Protein AF-A0A409V9J7-F1 (afdb_monomer_lite)

Secondary structure (DSSP, 8-state):
--SSSSGGG--HHHHHHHHHTS-HHHHHHHTTS-GGGHHHHHHHHHHHHHTT-SS------TT--TT--EEEEPTTS-EEEEE-TT--EEEEETTSTTPPPEEEE---S-TTT---PPPPPGGGSEEEESSSSS-EEEEEEEEEEE-TTS-SPEEEEEEEEEEEEEE-TTS-EEEEEEEEEEEEEEEES---TTSEEEETTEEEEESSSEEEEETTTTTT-SS---EEEE---GGGEEEEEEETTTEEEEEETTEEEEEE-TTSPPB-S-HHHHHHHHTSTTSPPPP---GGGS---PPP---S-PPEEEETTEEEEEEESSSEEEEEEEPPPTT------EEEEEE-------------TT--S---SSS-------PPPSS-----------------------------------------------GGGS-HHHHHHHHHTS-HHHHHHHTTT-HHHHHHHT-HHHHHHHHHH-SS----SB-GGG--HHHHHHHHHHHHHHHHHHHS--S----EE-TT-TT--GGGEEEPTTS-EEEEE-TTS-EEEEESSSSS---EEEE-----TTSPPPSSPPPHHHHEEE-TTSSS-EEEEEEEEEEEPTTS-SPEEEEEEEEEEEEEE-TT-BEEEEEEEEEEEEEE--S---GGG-EEETTEEEEESSEEEEEETTTTTT-SSS--EEEEEPPSS-EEEEEEEGGGEEEEEESS-EEEEE-TTSPPB------TTT--HHHH----TTTEEEE--S--S--TTEEEEEEETTEEEEEE-SSSEEEEEEEPPPTTS-----EEEEEEESS--TT--EEE-SSEEEEEEETTEEEEEE-----TTPPPEEEEEEGGGS--TT---SSEEEEEEETTTTEEEEEESSSS-EEEE--

Sequence (895 aa):
MTFHANLENICFDVLVEIMLLLDWKDILKLRQLSSTLDLATRERALWFNLVRSSPTRFMLPKQMHRSSYTAAILPGGRWFLQVDEHLQVLYMDLDTLDSPWQTLIPASVDPSIACPYRYAPLNSVLDIDLDAEHTTFNIAILTPFRLEDGPPFLVTRFTIWHCTTDFDENGCITGLKAVVLSTFEERTICFNMRNVDLRGDFIAYSNYFVVVVDWKLANGCTEKLPRFCFPVMPSQLEKLCILPNKQLLYMTLFRWRIISWVNLPLTHDLLVDIFHHAICPQYPSPPDIPTSLLAEKPPLFINGSIPLHIQGDTISLVNFGLDLTHTSFRLPDPSSPSLISMKTTILEQKVRLGGNFDINARCGLIHSTDDSLLTATYDIPQDGSPASLNTYICANLPSMVHQSGEETFYTAIDGDRNLSHTTVVPVQPNLEKVPLDILLEVISLLEWHEILQLRQVSKSLCAATHERTIWYNIIKSSPSRFLLQKQMRRCSSQELEEAYLRTQLASRRWVKPTIPRRVDARLGLEYTSLHNTAILPGGRWLLQLDKNLQVLYMDLDTPESTWQTLITASLDPSTPRPALSPSLRLILDIDYEAEHTVFNIAIPTPYQLEGGPPFLVTKFTIWGCATHFDDNGCAVGLKAAQLSTFEERSIRFALDMVHLRGDFIVYPTSFIVVIDWKLANGYSEKLPRFCFPATGFTLKELYILPKKQLFCMGEIQWTVMSWRNLPLTTDILLDRYQYPLRSQYSAPPDVCVSMLSDRPPLLHGLTLLHIQGDSVILTNTVNNLIYISFKLPNPTSPSPFSIKSTVIHKHFPYTGCFDVGSLCGLMCPNNNSIVTTVYELPGEGTHPSHSMFTWADISSPILAPKNLLYMAVDGVSRRCLIASYSEGDFQVIDF

pLDDT: mean 71.4, std 22.38, range [21.8, 98.25]

Foldseek 3Di:
DVPPDPPVPDDPVVVVVVVVPDDPVVVVVVVVPDPVVPVVVVVVVVVVVVVPDDDDDPDDQPPDPPAWQEWDQAFVRQKIWTQGLLRWIWIFGVVDNPTDIDTQGDRPDDSVFFDPDRAEHFQQQWAWDPVDPFTKIKGWRWTWGADPPDDRWTKIKIWIKIKTFDADPVRDGDGIHIDTQAIAIDGARDWDNNAWHDYDQWIWTDDCWIKIFRRNVRGPYYQFTFIDTGRDRRVFWDYWYQDPQQWIWTGGPFDIDIDHCPPPDTGRDDCVVVVVVVVPPPDDDDPDDDPVRVDDDDDTDDDDPWDWDDDPQKIWTQDPDPWRKTKIWGHDDPVDPDDIDIDIDTDDDPDDDDDDDDDRPPDDDDDDPDPDDPDPDDDDPPPDDDDDDDDDDDDDDDDDDDDDDDDDDDDDDDDDDDDDDPPPPPDPDDLLPDPLVVSLVVLLPDDPVVLVVQLVPDPSSVVSSLDQVSLLSCQLPDPQHAAQLFQSVLDHSVSSNVRVVLLVVLVVCLQPVPDFDDFPFDPDLLDADPLFWAQFGNRQKIWGQDQLRWIWIFGPVDPPGDIDTQGDDPDDPPFDRPPDAARFVFQKEWDPNDNFTKIKGWRWDWDDDVVDDRATKIKIWIKIKTFDADPSRGGDDMHIDTQAIAIDRARDWDNNAWGDYDQWIWTDGCWIKIARRNQRGPYYQQGWIFTHHPDPAAWDYWYQAPPQWIWTDGQFFIFIFHCPPTDTGRDDVPCPDPDPPVPPCPPPCLGTLDTPPPGDDRQVAFPDWDHDHQKIWTFRDPQFGKTWIWGHADSVDSDPTDIDIDGPGHGQDPAWAWDDDPFWIWIDSDLFWIKIWGDDDDDPPDDTDTDTGGNVPNPDPPDSQPAFPYWHANPNSRWIWTQGDDRSTTIGDGD

Structure (mmCIF, N/CA/C/O backbone):
data_AF-A0A409V9J7-F1
#
_entry.id   AF-A0A409V9J7-F1
#
loop_
_atom_site.group_PDB
_atom_site.id
_atom_site.type_symbol
_atom_site.label_atom_id
_atom_site.label_alt_id
_atom_site.label_comp_id
_atom_site.label_asym_id
_atom_site.label_entity_id
_atom_site.label_seq_id
_atom_site.pdbx_PDB_ins_code
_atom_site.Cartn_x
_atom_site.Cartn_y
_atom_site.Cartn_z
_atom_site.occupancy
_atom_site.B_iso_or_equiv
_atom_site.auth_seq_id
_atom_site.auth_comp_id
_atom_site.auth_asym_id
_atom_site.auth_atom_id
_atom_site.pdbx_PDB_model_num
ATOM 1 N N . MET A 1 1 ? -36.783 48.617 7.384 1.00 37.59 1 MET A N 1
ATOM 2 C CA . MET A 1 1 ? -36.540 50.077 7.478 1.00 37.59 1 MET A CA 1
ATOM 3 C C . MET A 1 1 ? -36.080 50.546 8.866 1.00 37.59 1 MET A C 1
ATOM 5 O O . MET A 1 1 ? -35.692 51.694 8.989 1.00 37.59 1 MET A O 1
ATOM 9 N N . THR A 1 2 ? -35.985 49.678 9.880 1.00 30.52 2 THR A N 1
ATOM 10 C CA . THR A 1 2 ? -35.479 50.001 11.235 1.00 30.52 2 THR A CA 1
ATOM 11 C C . THR A 1 2 ? -33.994 49.672 11.468 1.00 30.52 2 THR A C 1
ATOM 13 O O . THR A 1 2 ? -33.542 49.664 12.604 1.00 30.52 2 THR A O 1
ATOM 16 N N . PHE A 1 3 ? -33.215 49.420 10.407 1.00 30.38 3 PHE A N 1
ATOM 17 C CA . PHE A 1 3 ? -31.785 49.065 10.499 1.00 30.38 3 PHE A CA 1
ATOM 18 C C . PHE A 1 3 ? -30.834 50.224 10.137 1.00 30.38 3 PHE A C 1
ATOM 20 O O . PHE A 1 3 ? -29.621 50.062 10.154 1.00 30.38 3 PHE A O 1
ATOM 27 N N . HIS A 1 4 ? -31.368 51.400 9.786 1.00 42.94 4 HIS A N 1
ATOM 28 C CA . HIS A 1 4 ? -30.591 52.459 9.129 1.00 42.94 4 HIS A CA 1
ATOM 29 C C . HIS A 1 4 ? -29.979 53.516 10.062 1.00 42.94 4 HIS A C 1
ATOM 31 O O . HIS A 1 4 ? -29.186 54.322 9.593 1.00 42.94 4 HIS A O 1
ATOM 37 N N . ALA A 1 5 ? -30.304 53.524 11.358 1.00 35.19 5 ALA A N 1
ATOM 38 C CA . ALA A 1 5 ? -29.953 54.644 12.240 1.00 35.19 5 ALA A CA 1
ATOM 39 C C . ALA A 1 5 ? -28.692 54.451 13.112 1.00 35.19 5 ALA A C 1
ATOM 41 O O . ALA A 1 5 ? -28.370 55.356 13.867 1.00 35.19 5 ALA A O 1
ATOM 42 N N . ASN A 1 6 ? -27.968 53.324 13.030 1.00 42.62 6 ASN A N 1
ATOM 43 C CA . ASN A 1 6 ? -26.881 53.019 13.986 1.00 42.62 6 ASN A CA 1
ATOM 44 C C . ASN A 1 6 ? -25.506 52.682 13.375 1.00 42.62 6 ASN A C 1
ATOM 46 O O . ASN A 1 6 ? -24.607 52.272 14.104 1.00 42.62 6 ASN A O 1
ATOM 50 N N . LEU A 1 7 ? -25.299 52.866 12.068 1.00 44.50 7 LEU A N 1
ATOM 51 C CA . LEU A 1 7 ? -24.014 52.534 11.426 1.00 44.50 7 LEU A CA 1
ATOM 52 C C . LEU A 1 7 ? -22.900 53.570 11.662 1.00 44.50 7 LEU A C 1
ATOM 54 O O . LEU A 1 7 ? -21.734 53.237 11.485 1.00 44.50 7 LEU A O 1
ATOM 58 N N . GLU A 1 8 ? -23.221 54.785 12.115 1.00 40.19 8 GLU A N 1
ATOM 59 C CA . GLU A 1 8 ? -22.213 55.830 12.377 1.00 40.19 8 GLU A CA 1
ATOM 60 C C . GLU A 1 8 ? -21.479 55.671 13.725 1.00 40.19 8 GLU A C 1
ATOM 62 O O . GLU A 1 8 ? -20.502 56.371 13.963 1.00 40.19 8 GLU A O 1
ATOM 67 N N . ASN A 1 9 ? -21.885 54.719 14.579 1.00 39.78 9 ASN A N 1
ATOM 68 C CA . ASN A 1 9 ? -21.299 54.497 15.914 1.00 39.78 9 ASN A CA 1
ATOM 69 C C . ASN A 1 9 ? -20.620 53.123 16.092 1.00 39.78 9 ASN A C 1
ATOM 71 O O . ASN A 1 9 ? -20.355 52.708 17.221 1.00 39.78 9 ASN A O 1
ATOM 75 N N . ILE A 1 10 ? -20.343 52.389 15.009 1.00 45.88 10 ILE A N 1
ATOM 76 C CA . ILE A 1 10 ? -19.675 51.082 15.097 1.00 45.88 10 ILE A CA 1
ATOM 77 C C . ILE A 1 10 ? -18.153 51.278 15.098 1.00 45.88 10 ILE A C 1
ATOM 79 O O . ILE A 1 10 ? -17.599 51.914 14.203 1.00 45.88 10 ILE A O 1
ATOM 83 N N . CYS A 1 11 ? -17.478 50.722 16.108 1.00 44.84 11 CYS A N 1
ATOM 84 C CA . CYS A 1 11 ? -16.020 50.753 16.220 1.00 44.84 11 CYS A CA 1
ATOM 85 C C . CYS A 1 11 ? -15.360 50.040 15.023 1.00 44.84 11 CYS A C 1
ATOM 87 O O . CYS A 1 11 ? -15.866 49.019 14.549 1.00 44.84 11 CYS A O 1
ATOM 89 N N . PHE A 1 12 ? -14.224 50.563 14.555 1.00 43.56 12 PHE A N 1
ATOM 90 C CA . PHE A 1 12 ? -13.522 50.114 13.344 1.00 43.56 12 PHE A CA 1
ATOM 91 C C . PHE A 1 12 ? -13.253 48.596 13.325 1.00 43.56 12 PHE A C 1
ATOM 93 O O . PHE A 1 12 ? -13.419 47.959 12.287 1.00 43.56 12 PHE A O 1
ATOM 100 N N . ASP A 1 13 ? -12.959 47.999 14.481 1.00 40.66 13 ASP A N 1
ATOM 101 C CA . ASP A 1 13 ? -12.642 46.569 14.605 1.00 40.66 13 ASP A CA 1
ATOM 102 C C . ASP A 1 13 ? -13.849 45.649 14.339 1.00 40.66 13 ASP A C 1
ATOM 104 O O . ASP A 1 13 ? -13.712 44.600 13.710 1.00 40.66 13 ASP A O 1
ATOM 108 N N . VAL A 1 14 ? -15.061 46.072 14.718 1.00 44.25 14 VAL A N 1
ATOM 109 C CA . VAL A 1 14 ? -16.306 45.322 14.451 1.00 44.25 14 VAL A CA 1
ATOM 110 C C . VAL A 1 14 ? -16.705 45.439 12.977 1.00 44.25 14 VAL A C 1
ATOM 112 O O . VAL A 1 14 ? -17.267 44.509 12.395 1.00 44.25 14 VAL A O 1
ATOM 115 N N . LEU A 1 15 ? -16.371 46.563 12.334 1.00 47.28 15 LEU A N 1
ATOM 116 C CA . LEU A 1 15 ? -16.602 46.757 10.904 1.00 47.28 15 LEU A CA 1
ATOM 117 C C . LEU A 1 15 ? -15.733 45.809 10.057 1.00 47.28 15 LEU A C 1
ATOM 119 O O . LEU A 1 15 ? -16.193 45.308 9.032 1.00 47.28 15 LEU A O 1
ATOM 123 N N . VAL A 1 16 ? -14.505 45.523 10.506 1.00 47.59 16 VAL A N 1
ATOM 124 C CA . VAL A 1 16 ? -13.579 44.595 9.838 1.00 47.59 16 VAL A CA 1
ATOM 125 C C . VAL A 1 16 ? -14.072 43.146 9.927 1.00 47.59 16 VAL A C 1
ATOM 127 O O . VAL A 1 16 ? -14.048 42.448 8.915 1.00 47.59 16 VAL A O 1
ATOM 130 N N . GLU A 1 17 ? -14.596 42.701 11.074 1.00 41.84 17 GLU A N 1
ATOM 131 C CA . GLU A 1 17 ? -15.175 41.352 11.199 1.00 41.84 17 GLU A CA 1
ATOM 132 C C . GLU A 1 17 ? -16.443 41.164 10.354 1.00 41.84 17 GLU A C 1
ATOM 134 O O . GLU A 1 17 ? -16.605 40.132 9.702 1.00 41.84 17 GLU A O 1
ATOM 139 N N . ILE A 1 18 ? -17.311 42.178 10.277 1.00 46.41 18 ILE A N 1
ATOM 140 C CA . ILE A 1 18 ? -18.506 42.134 9.419 1.00 46.41 18 ILE A CA 1
ATOM 141 C C . ILE A 1 18 ? -18.111 42.073 7.932 1.00 46.41 18 ILE A C 1
ATOM 143 O O . ILE A 1 18 ? -18.750 41.368 7.151 1.00 46.41 18 ILE A O 1
ATOM 147 N N . MET A 1 19 ? -17.032 42.753 7.526 1.00 46.06 19 MET A N 1
ATOM 148 C CA . MET A 1 19 ? -16.529 42.716 6.146 1.00 46.06 19 MET A CA 1
ATOM 149 C C . MET A 1 19 ? -15.888 41.376 5.753 1.00 46.06 19 MET A C 1
ATOM 151 O O . MET A 1 19 ? -15.825 41.073 4.562 1.00 46.06 19 MET A O 1
ATOM 155 N N . LEU A 1 20 ? -15.446 40.562 6.716 1.00 43.94 20 LEU A N 1
ATOM 156 C CA . LEU A 1 20 ? -14.904 39.219 6.464 1.00 43.94 20 LEU A CA 1
ATOM 157 C C . LEU A 1 20 ? -15.994 38.161 6.219 1.00 43.94 20 LEU A C 1
ATOM 159 O O . LEU A 1 20 ? -15.687 37.083 5.713 1.00 43.94 20 LEU A O 1
ATOM 163 N N . LEU A 1 21 ? -17.256 38.469 6.536 1.00 39.03 21 LEU A N 1
ATOM 164 C CA . LEU A 1 21 ? -18.397 37.551 6.423 1.00 39.03 21 LEU A CA 1
ATOM 165 C C . LEU A 1 21 ? -19.271 37.788 5.174 1.00 39.03 21 LEU A C 1
ATOM 167 O O . LEU A 1 21 ? -20.260 37.081 4.986 1.00 39.03 21 LEU A O 1
ATOM 171 N N . LEU A 1 22 ? -18.934 38.763 4.320 1.00 49.12 22 LEU A N 1
ATOM 172 C CA . LEU A 1 22 ? -19.756 39.173 3.172 1.00 49.12 22 LEU A CA 1
ATOM 173 C C . LEU A 1 22 ? -19.130 38.801 1.818 1.00 49.12 22 LEU A C 1
ATOM 175 O O . LEU A 1 22 ? -17.917 38.871 1.630 1.00 49.12 22 LEU A O 1
ATOM 179 N N . ASP A 1 23 ? -19.981 38.458 0.845 1.00 49.72 23 ASP A N 1
ATOM 180 C CA . ASP A 1 23 ? -19.574 38.197 -0.541 1.00 49.72 23 ASP A CA 1
ATOM 181 C C . ASP A 1 23 ? -19.197 39.505 -1.272 1.00 49.72 23 ASP A C 1
ATOM 183 O O . ASP A 1 23 ? -19.706 40.599 -1.005 1.00 49.72 23 ASP A O 1
ATOM 187 N N . TRP A 1 24 ? -18.310 39.393 -2.259 1.00 46.22 24 TRP A N 1
ATOM 188 C CA . TRP A 1 24 ? -17.734 40.486 -3.041 1.00 46.22 24 TRP A CA 1
ATOM 189 C C . TRP A 1 24 ? -18.785 41.373 -3.726 1.00 46.22 24 TRP A C 1
ATOM 191 O O . TRP A 1 24 ? -18.590 42.581 -3.883 1.00 46.22 24 TRP A O 1
ATOM 201 N N . LYS A 1 25 ? -19.932 40.800 -4.110 1.00 49.50 25 LYS A N 1
ATOM 202 C CA . LYS A 1 25 ? -21.043 41.555 -4.713 1.00 49.50 25 LYS A CA 1
ATOM 203 C C . LYS A 1 25 ? -21.756 42.471 -3.714 1.00 49.50 25 LYS A C 1
ATOM 205 O O . LYS A 1 25 ? -22.236 43.531 -4.120 1.00 49.50 25 LYS A O 1
ATOM 210 N N . ASP A 1 26 ? -21.785 42.112 -2.435 1.00 60.06 26 ASP A N 1
ATOM 211 C CA . ASP A 1 26 ? -22.419 42.910 -1.381 1.00 60.06 26 ASP A CA 1
ATOM 212 C C . ASP A 1 26 ? -21.470 43.994 -0.849 1.00 60.06 26 ASP A C 1
ATOM 214 O O . ASP A 1 26 ? -21.899 45.119 -0.582 1.00 60.06 26 ASP A O 1
ATOM 218 N N . ILE A 1 27 ? -20.160 43.724 -0.863 1.00 51.97 27 ILE A N 1
ATOM 219 C CA . ILE A 1 27 ? -19.101 44.720 -0.618 1.00 51.97 27 ILE A CA 1
ATOM 220 C C . ILE A 1 27 ? -19.164 45.863 -1.651 1.00 51.97 27 ILE A C 1
ATOM 222 O O . ILE A 1 27 ? -19.009 47.037 -1.309 1.00 51.97 27 ILE A O 1
ATOM 226 N N . LEU A 1 28 ? -19.463 45.553 -2.918 1.00 51.81 28 LEU A N 1
ATOM 227 C CA . LEU A 1 28 ? -19.615 46.562 -3.974 1.00 51.81 28 LEU A CA 1
ATOM 228 C C . LEU A 1 28 ? -20.889 47.410 -3.839 1.00 51.81 28 LEU A C 1
ATOM 230 O O . LEU A 1 28 ? -20.870 48.580 -4.223 1.00 51.81 28 LEU A O 1
ATOM 234 N N . LYS A 1 29 ? -21.972 46.867 -3.268 1.00 51.94 29 LYS A N 1
ATOM 235 C CA . LYS A 1 29 ? -23.187 47.642 -2.958 1.00 51.94 29 LYS A CA 1
ATOM 236 C C . LYS A 1 29 ? -22.972 48.583 -1.772 1.00 51.94 29 LYS A C 1
ATOM 238 O O . LYS A 1 29 ? -23.426 49.722 -1.818 1.00 51.94 29 LYS A O 1
ATOM 243 N N . LEU A 1 30 ? -22.225 48.150 -0.752 1.00 51.69 30 LEU A N 1
ATOM 244 C CA . LEU A 1 30 ? -21.861 48.991 0.397 1.00 51.69 30 LEU A CA 1
ATOM 245 C C . LEU A 1 30 ? -20.946 50.164 0.005 1.00 51.69 30 LEU A C 1
ATOM 247 O O . LEU A 1 30 ? -21.056 51.248 0.575 1.00 51.69 30 LEU A O 1
ATOM 251 N N . ARG A 1 31 ? -20.116 49.994 -1.034 1.00 48.84 31 ARG A N 1
ATOM 252 C CA . ARG A 1 31 ? -19.239 51.043 -1.584 1.00 48.84 31 ARG A CA 1
ATOM 253 C C . ARG A 1 31 ? -19.989 52.276 -2.111 1.00 48.84 31 ARG A C 1
ATOM 255 O O . ARG A 1 31 ? -19.403 53.349 -2.179 1.00 48.84 31 ARG A O 1
ATOM 262 N N . GLN A 1 32 ? -21.265 52.149 -2.481 1.00 47.00 32 GLN A N 1
ATOM 263 C CA . GLN A 1 32 ? -22.069 53.278 -2.970 1.00 47.00 32 GLN A CA 1
ATOM 264 C C . GLN A 1 32 ? -22.685 54.131 -1.847 1.00 47.00 32 GLN A C 1
ATOM 266 O O . GLN A 1 32 ? -23.269 55.170 -2.139 1.00 47.00 32 GLN A O 1
ATOM 271 N N . LEU A 1 33 ? -22.569 53.713 -0.579 1.00 47.25 33 LEU A N 1
ATOM 272 C CA . LEU A 1 33 ? -23.352 54.270 0.531 1.00 47.25 33 LEU A CA 1
ATOM 273 C C . LEU A 1 33 ? -22.535 55.033 1.591 1.00 47.25 33 LEU A C 1
ATOM 275 O O . LEU A 1 33 ? -23.139 55.600 2.496 1.00 47.25 33 LEU A O 1
ATOM 279 N N . SER A 1 34 ? -21.199 55.091 1.507 1.00 52.84 34 SER A N 1
ATOM 280 C CA . SER A 1 34 ? -20.387 55.851 2.475 1.00 52.84 34 SER A CA 1
ATOM 281 C C . SER A 1 34 ? -19.029 56.296 1.918 1.00 52.84 34 SER A C 1
ATOM 283 O O . SER A 1 34 ? -18.262 55.487 1.395 1.00 52.84 34 SER A O 1
ATOM 285 N N . SER A 1 35 ? -18.705 57.584 2.076 1.00 44.91 35 SER A N 1
ATOM 286 C CA . SER A 1 35 ? -17.426 58.190 1.673 1.00 44.91 35 SER A CA 1
ATOM 287 C C . SER A 1 35 ? -16.246 57.805 2.575 1.00 44.91 35 SER A C 1
ATOM 289 O O . SER A 1 35 ? -15.095 58.007 2.196 1.00 44.91 35 SER A O 1
ATOM 291 N N . THR A 1 36 ? -16.497 57.230 3.755 1.00 45.72 36 THR A N 1
ATOM 292 C CA . THR A 1 36 ? -15.459 56.863 4.736 1.00 45.72 36 THR A CA 1
ATOM 293 C C . THR A 1 36 ? -14.728 55.558 4.378 1.00 45.72 36 THR A C 1
ATOM 295 O O . THR A 1 36 ? -13.632 55.316 4.877 1.00 45.72 36 THR A O 1
ATOM 298 N N . LEU A 1 37 ? -15.271 54.741 3.458 1.00 48.81 37 LEU A N 1
ATOM 299 C CA . LEU A 1 37 ? -14.644 53.496 2.971 1.00 48.81 37 LEU A CA 1
ATOM 300 C C . LEU A 1 37 ? -13.517 53.709 1.933 1.00 48.81 37 LEU A C 1
ATOM 302 O O . LEU A 1 37 ? -12.803 52.764 1.578 1.00 48.81 37 LEU A O 1
ATOM 306 N N . ASP A 1 38 ? -13.330 54.934 1.439 1.00 46.72 38 ASP A N 1
ATOM 307 C CA . ASP A 1 38 ? -12.395 55.223 0.341 1.00 46.72 38 ASP A CA 1
ATOM 308 C C . ASP A 1 38 ? -10.914 55.214 0.792 1.00 46.72 38 ASP A C 1
ATOM 310 O O . ASP A 1 38 ? -10.003 55.034 -0.021 1.00 46.72 38 ASP A O 1
ATOM 314 N N . LEU A 1 39 ? -10.655 55.312 2.106 1.00 42.69 39 LEU A N 1
ATOM 315 C CA . LEU A 1 39 ? -9.300 55.317 2.677 1.00 42.69 39 LEU A CA 1
ATOM 316 C C . LEU A 1 39 ? -8.702 53.901 2.816 1.00 42.69 39 LEU A C 1
ATOM 318 O O . LEU A 1 39 ? -7.566 53.674 2.406 1.00 42.69 39 LEU A O 1
ATOM 322 N N . ALA A 1 40 ? -9.484 52.920 3.286 1.00 46.31 40 ALA A N 1
ATOM 323 C CA . ALA A 1 40 ? -9.029 51.530 3.458 1.00 46.31 40 ALA A CA 1
ATOM 324 C C . ALA A 1 40 ? -8.788 50.804 2.117 1.00 46.31 40 ALA A C 1
ATOM 326 O O . ALA A 1 40 ? -7.973 49.887 2.012 1.00 46.31 40 ALA A O 1
ATOM 327 N N . THR A 1 41 ? -9.462 51.246 1.050 1.00 50.53 41 THR A N 1
ATOM 328 C CA . THR A 1 41 ? -9.313 50.665 -0.294 1.00 50.53 41 THR A CA 1
ATOM 329 C C . THR A 1 41 ? -8.072 51.208 -1.027 1.00 50.53 41 THR A C 1
ATOM 331 O O . THR A 1 41 ? -7.500 50.518 -1.876 1.00 50.53 41 THR A O 1
ATOM 334 N N . ARG A 1 42 ? -7.603 52.418 -0.674 1.00 41.06 42 ARG A N 1
ATOM 335 C CA . ARG A 1 42 ? -6.408 53.056 -1.260 1.00 41.06 42 ARG A CA 1
ATOM 336 C C . ARG A 1 42 ? -5.094 52.414 -0.808 1.00 41.06 42 ARG A C 1
ATOM 338 O O . ARG A 1 42 ? -4.182 52.303 -1.626 1.00 41.06 42 ARG A O 1
ATOM 345 N N . GLU A 1 43 ? -5.005 51.901 0.418 1.00 40.16 43 GLU A N 1
ATOM 346 C CA . GLU A 1 43 ? -3.786 51.222 0.893 1.00 40.16 43 GLU A CA 1
ATOM 347 C C . GLU A 1 43 ? -3.564 49.848 0.235 1.00 40.16 43 GLU A C 1
ATOM 349 O O . GLU A 1 43 ? -2.427 49.468 -0.050 1.00 40.16 43 GLU A O 1
ATOM 354 N N . ARG A 1 44 ? -4.638 49.143 -0.150 1.00 36.44 44 ARG A N 1
ATOM 355 C CA . ARG A 1 44 ? -4.541 47.865 -0.882 1.00 36.44 44 ARG A CA 1
ATOM 356 C C . ARG A 1 44 ? -4.102 48.049 -2.344 1.00 36.44 44 ARG A C 1
ATOM 358 O O . ARG A 1 44 ? -3.437 47.178 -2.903 1.00 36.44 44 ARG A O 1
ATOM 365 N N . ALA A 1 45 ? -4.423 49.196 -2.950 1.00 35.91 45 ALA A N 1
ATOM 366 C CA . ALA A 1 45 ? -3.976 49.569 -4.296 1.00 35.91 45 ALA A CA 1
ATOM 367 C C . ALA A 1 45 ? -2.514 50.063 -4.328 1.00 35.91 45 ALA A C 1
ATOM 369 O O . ALA A 1 45 ? -1.816 49.862 -5.322 1.00 35.91 45 ALA A O 1
ATOM 370 N N . LEU A 1 46 ? -2.022 50.654 -3.232 1.00 32.66 46 LEU A N 1
ATOM 371 C CA . LEU A 1 46 ? -0.615 51.042 -3.067 1.00 32.66 46 LEU A CA 1
ATOM 372 C C . LEU A 1 46 ? 0.302 49.828 -2.852 1.00 32.66 46 LEU A C 1
ATOM 374 O O . LEU A 1 46 ? 1.385 49.779 -3.434 1.00 32.66 46 LEU A O 1
ATOM 378 N N . TRP A 1 47 ? -0.167 48.795 -2.145 1.00 30.97 47 TRP A N 1
ATOM 379 C CA . TRP A 1 47 ? 0.560 47.525 -2.012 1.00 30.97 47 TRP A CA 1
ATOM 380 C C . TRP A 1 47 ? 0.707 46.767 -3.342 1.00 30.97 47 TRP A C 1
ATOM 382 O O . TRP A 1 47 ? 1.752 46.181 -3.614 1.00 30.97 47 TRP A O 1
ATOM 392 N N . PHE A 1 48 ? -0.301 46.829 -4.220 1.00 33.31 48 PHE A N 1
ATOM 393 C CA . PHE A 1 48 ? -0.233 46.198 -5.545 1.00 33.31 48 PHE A CA 1
ATOM 394 C C . PHE A 1 48 ? 0.707 46.917 -6.524 1.00 33.31 48 PHE A C 1
ATOM 396 O O . PHE A 1 48 ? 1.246 46.282 -7.431 1.00 33.31 48 PHE A O 1
ATOM 403 N N . ASN A 1 49 ? 0.933 48.220 -6.336 1.00 28.72 49 ASN A N 1
ATOM 404 C CA . ASN A 1 49 ? 1.825 49.007 -7.187 1.00 28.72 49 ASN A CA 1
ATOM 405 C C . ASN A 1 49 ? 3.287 48.991 -6.709 1.00 28.72 49 ASN A C 1
ATOM 407 O O . ASN A 1 49 ? 4.180 49.065 -7.550 1.00 28.72 49 ASN A O 1
ATOM 411 N N . LEU A 1 50 ? 3.556 48.787 -5.411 1.00 28.61 50 LEU A N 1
ATOM 412 C CA . LEU A 1 50 ? 4.928 48.656 -4.892 1.00 28.61 50 LEU A CA 1
ATOM 413 C C . LEU A 1 50 ? 5.611 47.324 -5.267 1.00 28.61 50 LEU A C 1
ATOM 415 O O . LEU A 1 50 ? 6.831 47.265 -5.378 1.00 28.61 50 LEU A O 1
ATOM 419 N N . VAL A 1 51 ? 4.844 46.259 -5.530 1.00 31.19 51 VAL A N 1
ATOM 420 C CA . VAL A 1 51 ? 5.377 44.934 -5.929 1.00 31.19 51 VAL A CA 1
ATOM 421 C C . VAL A 1 51 ? 5.820 44.895 -7.407 1.00 31.19 51 VAL A C 1
ATOM 423 O O . VAL A 1 51 ? 6.363 43.896 -7.879 1.00 31.19 51 VAL A O 1
ATOM 426 N N . ARG A 1 52 ? 5.629 45.984 -8.166 1.00 27.81 52 ARG A N 1
ATOM 427 C CA . ARG A 1 52 ? 5.920 46.041 -9.609 1.00 27.81 52 ARG A CA 1
ATOM 428 C C . ARG A 1 52 ? 7.225 46.759 -9.978 1.00 27.81 52 ARG A C 1
ATOM 430 O O . ARG A 1 52 ? 7.555 46.790 -11.160 1.00 27.81 52 ARG A O 1
ATOM 437 N N . SER A 1 53 ? 7.975 47.299 -9.014 1.00 29.80 53 SER A N 1
ATOM 438 C CA . SER A 1 53 ? 9.151 48.145 -9.277 1.00 29.80 53 SER A CA 1
ATOM 439 C C . SER A 1 53 ? 10.420 47.716 -8.518 1.00 29.80 53 SER A C 1
ATOM 441 O O . SER A 1 53 ? 10.826 48.387 -7.571 1.00 29.80 53 SER A O 1
ATOM 443 N N . SER A 1 54 ? 11.048 46.603 -8.931 1.00 25.92 54 SER A N 1
ATOM 444 C CA . SER A 1 54 ? 12.503 46.296 -8.833 1.00 25.92 54 SER A CA 1
ATOM 445 C C . SER A 1 54 ? 12.819 44.900 -9.435 1.00 25.92 54 SER A C 1
ATOM 447 O O . SER A 1 54 ? 11.881 44.138 -9.667 1.00 25.92 54 SER A O 1
ATOM 449 N N . PRO A 1 55 ? 14.078 44.593 -9.819 1.00 35.00 55 PRO A N 1
ATOM 450 C CA . PRO A 1 55 ? 14.443 44.274 -11.207 1.00 35.00 55 PRO A CA 1
ATOM 451 C C . PRO A 1 55 ? 14.282 42.805 -11.650 1.00 35.00 55 PRO A C 1
ATOM 453 O O . PRO A 1 55 ? 14.381 41.869 -10.865 1.00 35.00 55 PRO A O 1
ATOM 456 N N . THR A 1 56 ? 14.056 42.655 -12.965 1.00 34.53 56 THR A N 1
ATOM 457 C CA . THR A 1 56 ? 14.134 41.433 -13.802 1.00 34.53 56 THR A CA 1
ATOM 458 C C . THR A 1 56 ? 13.382 40.193 -13.310 1.00 34.53 56 THR A C 1
ATOM 460 O O . THR A 1 56 ? 13.961 39.165 -12.976 1.00 34.53 56 THR A O 1
ATOM 463 N N . ARG A 1 57 ? 12.048 40.237 -13.406 1.00 32.81 57 ARG A N 1
ATOM 464 C CA . ARG A 1 57 ? 11.273 39.023 -13.701 1.00 32.81 57 ARG A CA 1
ATOM 465 C C . ARG A 1 57 ? 11.478 38.667 -15.173 1.00 32.81 57 ARG A C 1
ATOM 467 O O . ARG A 1 57 ? 10.980 39.387 -16.035 1.00 32.81 57 ARG A O 1
ATOM 474 N N . PHE A 1 58 ? 12.144 37.551 -15.453 1.00 42.91 58 PHE A N 1
ATOM 475 C CA . PHE A 1 58 ? 12.058 36.902 -16.760 1.00 42.91 58 PHE A CA 1
ATOM 476 C C . PHE A 1 58 ? 10.596 36.500 -16.994 1.00 42.91 58 PHE A C 1
ATOM 478 O O . PHE A 1 58 ? 10.084 35.568 -16.373 1.00 42.91 58 PHE A O 1
ATOM 485 N N . MET A 1 59 ? 9.876 37.241 -17.839 1.00 38.91 59 MET A N 1
ATOM 486 C CA . MET A 1 59 ? 8.619 36.740 -18.381 1.00 38.91 59 MET A CA 1
ATOM 487 C C . MET A 1 59 ? 8.981 35.764 -19.492 1.00 38.91 59 MET A C 1
ATOM 489 O O . MET A 1 59 ? 9.435 36.189 -20.549 1.00 38.91 59 MET A O 1
ATOM 493 N N . LEU A 1 60 ? 8.788 34.465 -19.253 1.00 51.94 60 LEU A N 1
ATOM 494 C CA . LEU A 1 60 ? 8.817 33.482 -20.333 1.00 51.94 60 LEU A CA 1
ATOM 495 C C . LEU A 1 60 ? 7.857 33.956 -21.447 1.00 51.94 60 LEU A C 1
ATOM 497 O O . LEU A 1 60 ? 6.728 34.358 -21.129 1.00 51.94 60 LEU A O 1
ATOM 501 N N . PRO A 1 61 ? 8.275 33.948 -22.726 1.00 53.19 61 PRO A N 1
ATOM 502 C CA . PRO A 1 61 ? 7.435 34.386 -23.834 1.00 53.19 61 PRO A CA 1
ATOM 503 C C . PRO A 1 61 ? 6.081 33.666 -23.816 1.00 53.19 61 PRO A C 1
ATOM 505 O O . PRO A 1 61 ? 6.010 32.453 -23.617 1.00 53.19 61 PRO A O 1
ATOM 508 N N . LYS A 1 62 ? 4.981 34.385 -24.089 1.00 52.75 62 LYS A N 1
ATOM 509 C CA . LYS A 1 62 ? 3.622 33.801 -24.192 1.00 52.75 62 LYS A CA 1
ATOM 510 C C . LYS A 1 62 ? 3.489 32.729 -25.294 1.00 52.75 62 LYS A C 1
ATOM 512 O O . LYS A 1 62 ? 2.444 32.091 -25.387 1.00 52.75 62 LYS A O 1
ATOM 517 N N . GLN A 1 63 ? 4.524 32.544 -26.113 1.00 55.34 63 GLN A N 1
ATOM 518 C CA . GLN A 1 63 ? 4.605 31.630 -27.251 1.00 55.34 63 GLN A CA 1
ATOM 519 C C . GLN A 1 63 ? 5.515 30.416 -26.983 1.00 55.34 63 GLN A C 1
ATOM 521 O O . GLN A 1 63 ? 6.256 29.981 -27.863 1.00 55.34 63 GLN A O 1
ATOM 526 N N . MET A 1 64 ? 5.489 29.842 -25.777 1.00 52.97 64 MET A N 1
ATOM 527 C CA . MET A 1 64 ? 6.021 28.485 -25.616 1.00 52.97 64 MET A CA 1
ATOM 528 C C . MET A 1 64 ? 5.189 27.526 -26.476 1.00 52.97 64 MET A C 1
ATOM 530 O O . MET A 1 64 ? 3.963 27.456 -26.330 1.00 52.97 64 MET A O 1
ATOM 534 N N . HIS A 1 65 ? 5.849 26.801 -27.381 1.00 57.38 65 HIS A N 1
ATOM 535 C CA . HIS A 1 65 ? 5.196 25.769 -28.182 1.00 57.38 65 HIS A CA 1
ATOM 536 C C . HIS A 1 65 ? 4.599 24.730 -27.221 1.00 57.38 65 HIS A C 1
ATOM 538 O O . HIS A 1 65 ? 5.310 24.180 -26.381 1.00 57.38 65 HIS A O 1
ATOM 544 N N . ARG A 1 66 ? 3.282 24.491 -27.299 1.00 48.25 66 ARG A N 1
ATOM 545 C CA . ARG A 1 66 ? 2.530 23.677 -26.317 1.00 48.25 66 ARG A CA 1
ATOM 546 C C . ARG A 1 66 ? 2.967 22.200 -26.248 1.00 48.25 66 ARG A C 1
ATOM 548 O O . ARG A 1 66 ? 2.485 21.485 -25.374 1.00 48.25 66 ARG A O 1
ATOM 555 N N . SER A 1 67 ? 3.863 21.762 -27.133 1.00 56.78 67 SER A N 1
ATOM 556 C CA . SER A 1 67 ? 4.386 20.397 -27.267 1.00 56.78 67 SER A CA 1
ATOM 557 C C . SER A 1 67 ? 5.900 20.276 -27.003 1.00 56.78 67 SER A C 1
ATOM 559 O O . SER A 1 67 ? 6.543 19.364 -27.513 1.00 56.78 67 SER A O 1
ATOM 561 N N . SER A 1 68 ? 6.500 21.177 -26.215 1.00 53.84 68 SER A N 1
ATOM 562 C CA . SER A 1 68 ? 7.934 21.108 -25.895 1.00 53.84 68 SER A CA 1
ATOM 563 C C . SER A 1 68 ? 8.282 19.990 -24.902 1.00 53.84 68 SER A C 1
ATOM 565 O O . SER A 1 68 ? 7.553 19.752 -23.936 1.00 53.84 68 SER A O 1
ATOM 567 N N . TYR A 1 69 ? 9.412 19.306 -25.122 1.00 68.06 69 TYR A N 1
ATOM 568 C CA . TYR A 1 69 ? 9.863 18.216 -24.238 1.00 68.06 69 TYR A CA 1
ATOM 569 C C . TYR A 1 69 ? 10.954 18.649 -23.270 1.00 68.06 69 TYR A C 1
ATOM 571 O O . TYR A 1 69 ? 10.936 18.247 -22.106 1.00 68.06 69 TYR A O 1
ATOM 579 N N . THR A 1 70 ? 11.894 19.471 -23.739 1.00 81.00 70 THR A N 1
ATOM 580 C CA . THR A 1 70 ? 13.015 19.978 -22.943 1.00 81.00 70 THR A CA 1
ATOM 581 C C . THR A 1 70 ? 13.443 21.353 -23.436 1.00 81.00 70 THR A C 1
ATOM 583 O O . THR A 1 70 ? 13.415 21.607 -24.642 1.00 81.00 70 THR A O 1
ATOM 586 N N . ALA A 1 71 ? 13.882 22.215 -22.521 1.00 87.38 71 ALA A N 1
ATOM 587 C CA . ALA A 1 71 ? 14.415 23.533 -22.841 1.00 87.38 71 ALA A CA 1
ATOM 588 C C . ALA A 1 71 ? 15.597 23.882 -21.927 1.00 87.38 71 ALA A C 1
ATOM 590 O O . ALA A 1 71 ? 15.688 23.356 -20.815 1.00 87.38 71 ALA A O 1
ATOM 591 N N . ALA A 1 72 ? 16.483 24.759 -22.394 1.00 88.19 72 ALA A N 1
ATOM 592 C CA . ALA A 1 72 ? 17.632 25.255 -21.639 1.00 88.19 72 ALA A CA 1
ATOM 593 C C . ALA A 1 72 ? 17.947 26.705 -22.019 1.00 88.19 72 ALA A C 1
ATOM 595 O O . ALA A 1 72 ? 17.774 27.102 -23.169 1.00 88.19 72 ALA A O 1
ATOM 596 N N . ILE A 1 73 ? 18.442 27.485 -21.059 1.00 87.69 73 ILE A N 1
ATOM 597 C CA . ILE A 1 73 ? 19.046 28.799 -21.312 1.00 87.69 73 ILE A CA 1
ATOM 598 C C . ILE A 1 73 ? 20.557 28.587 -21.427 1.00 87.69 73 ILE A C 1
ATOM 600 O O . ILE A 1 73 ? 21.154 27.972 -20.541 1.00 87.69 73 ILE A O 1
ATOM 604 N N . LEU A 1 74 ? 21.179 29.079 -22.501 1.00 89.25 74 LEU A N 1
ATOM 605 C CA . LEU A 1 74 ? 22.633 28.996 -22.657 1.00 89.25 74 LEU A CA 1
ATOM 606 C C . LEU A 1 74 ? 23.353 29.990 -21.728 1.00 89.25 74 LEU A C 1
ATOM 608 O O . LEU A 1 74 ? 22.811 31.062 -21.428 1.00 89.25 74 LEU A O 1
ATOM 612 N N . PRO A 1 75 ? 24.592 29.686 -21.293 1.00 76.69 75 PRO A N 1
ATOM 613 C CA . PRO A 1 75 ? 25.415 30.620 -20.534 1.00 76.69 75 PRO A CA 1
ATOM 614 C C . PRO A 1 75 ? 25.516 31.979 -21.228 1.00 76.69 75 PRO A C 1
ATOM 616 O O . PRO A 1 75 ? 25.681 32.068 -22.443 1.00 76.69 75 PRO A O 1
ATOM 619 N N . GLY A 1 76 ? 25.381 33.046 -20.441 1.00 78.94 76 GLY A N 1
ATOM 620 C CA . GLY A 1 76 ? 25.241 34.414 -20.947 1.00 78.94 76 GLY A CA 1
ATOM 621 C C . GLY A 1 76 ? 23.791 34.894 -21.036 1.00 78.94 76 GLY A C 1
ATOM 622 O O . GLY A 1 76 ? 23.571 36.096 -21.105 1.00 78.94 76 GLY A O 1
ATOM 623 N N . GLY A 1 77 ? 22.800 33.999 -20.953 1.00 83.81 77 GLY A N 1
ATOM 624 C CA . GLY A 1 77 ? 21.384 34.356 -20.790 1.00 83.81 77 GLY A CA 1
ATOM 625 C C . GLY A 1 77 ? 20.678 34.878 -22.044 1.00 83.81 77 GLY A C 1
ATOM 626 O O . GLY A 1 77 ? 19.472 35.090 -21.992 1.00 83.81 77 GLY A O 1
ATOM 627 N N . ARG A 1 78 ? 21.397 35.051 -23.158 1.00 90.50 78 ARG A N 1
ATOM 628 C CA . ARG A 1 78 ? 20.845 35.548 -24.424 1.00 90.50 78 ARG A CA 1
ATOM 629 C C . ARG A 1 78 ? 20.035 34.499 -25.182 1.00 90.50 78 ARG A C 1
ATOM 631 O O . ARG A 1 78 ? 19.012 34.820 -25.762 1.00 90.50 78 ARG A O 1
ATOM 638 N N . TRP A 1 79 ? 20.466 33.242 -25.192 1.00 93.56 79 TRP A N 1
ATOM 639 C CA . TRP A 1 79 ? 19.846 32.217 -26.036 1.00 93.56 79 TRP A CA 1
ATOM 640 C C . TRP A 1 79 ? 19.000 31.245 -25.225 1.00 93.56 79 TRP A C 1
ATOM 642 O O . TRP A 1 79 ? 19.470 30.671 -24.239 1.00 93.56 79 TRP A O 1
ATOM 652 N N . PHE A 1 80 ? 17.776 31.007 -25.688 1.00 92.19 80 PHE A N 1
ATOM 653 C CA . PHE A 1 80 ? 16.893 29.971 -25.167 1.00 92.19 80 PHE A CA 1
ATOM 654 C C . PHE A 1 80 ? 16.723 28.865 -26.202 1.00 92.19 80 PHE A C 1
ATOM 656 O O . PHE A 1 80 ? 16.292 29.135 -27.318 1.00 92.19 80 PHE A O 1
ATOM 663 N N . LEU A 1 81 ? 17.060 27.630 -25.837 1.00 94.69 81 LEU A N 1
ATOM 664 C CA . LEU A 1 81 ? 16.924 26.449 -26.684 1.00 94.69 81 LEU A CA 1
ATOM 665 C C . LEU A 1 81 ? 15.701 25.631 -26.279 1.00 94.69 81 LEU A C 1
ATOM 667 O O . LEU A 1 81 ? 15.417 25.468 -25.091 1.00 94.69 81 LEU A O 1
ATOM 671 N N . GLN A 1 82 ? 15.029 25.043 -27.262 1.00 93.12 82 GLN A N 1
ATOM 672 C CA . GLN A 1 82 ? 13.909 24.132 -27.065 1.00 93.12 82 GLN A CA 1
ATOM 673 C C . GLN A 1 82 ? 13.969 22.987 -28.075 1.00 93.12 82 GLN A C 1
ATOM 675 O O . GLN A 1 82 ? 14.243 23.213 -29.248 1.00 93.12 82 GLN A O 1
ATOM 680 N N . VAL A 1 83 ? 13.653 21.770 -27.629 1.00 89.94 83 VAL A N 1
ATOM 681 C CA . VAL A 1 83 ? 13.419 20.625 -28.523 1.00 89.94 83 VAL A CA 1
ATOM 682 C C . VAL A 1 83 ? 11.917 20.373 -28.632 1.00 89.94 83 VAL A C 1
ATOM 684 O O . VAL A 1 83 ? 11.223 20.270 -27.609 1.00 89.94 83 VAL A O 1
ATOM 687 N N . ASP A 1 84 ? 11.411 20.320 -29.861 1.00 89.44 84 ASP A N 1
ATOM 688 C CA . ASP A 1 84 ? 9.997 20.072 -30.159 1.00 89.44 84 ASP A CA 1
ATOM 689 C C . ASP A 1 84 ? 9.672 18.574 -30.354 1.00 89.44 84 ASP A C 1
ATOM 691 O O . ASP A 1 84 ? 10.506 17.694 -30.133 1.00 89.44 84 ASP A O 1
ATOM 695 N N . GLU A 1 85 ? 8.431 18.269 -30.742 1.00 82.00 85 GLU A N 1
ATOM 696 C CA . GLU A 1 85 ? 7.955 16.897 -30.993 1.00 82.00 85 GLU A CA 1
ATOM 697 C C . GLU A 1 85 ? 8.461 16.239 -32.262 1.00 82.00 85 GLU A C 1
ATOM 699 O O . GLU A 1 85 ? 8.336 15.026 -32.417 1.00 82.00 85 GLU A O 1
ATOM 704 N N . HIS A 1 86 ? 9.070 17.023 -33.138 1.00 85.62 86 HIS A N 1
ATOM 705 C CA . HIS A 1 86 ? 9.671 16.564 -34.375 1.00 85.62 86 HIS A CA 1
ATOM 706 C C . HIS A 1 86 ? 11.195 16.451 -34.253 1.00 85.62 86 HIS A C 1
ATOM 708 O O . HIS A 1 86 ? 11.873 16.303 -35.268 1.00 85.62 86 HIS A O 1
ATOM 714 N N . LEU A 1 87 ? 11.732 16.506 -33.024 1.00 85.62 87 LEU A N 1
ATOM 715 C CA . LEU A 1 87 ? 13.168 16.505 -32.734 1.00 85.62 87 LEU A CA 1
ATOM 716 C C . LEU A 1 87 ? 13.916 17.689 -33.370 1.00 85.62 87 LEU A C 1
ATOM 718 O O . LEU A 1 87 ? 15.129 17.617 -33.569 1.00 85.62 87 LEU A O 1
ATOM 722 N N . GLN A 1 88 ? 13.217 18.786 -33.674 1.00 92.06 88 GLN A N 1
ATOM 723 C CA . GLN A 1 88 ? 13.859 20.027 -34.090 1.00 92.06 88 GLN A CA 1
ATOM 724 C C . GLN A 1 88 ? 14.426 20.728 -32.867 1.00 92.06 88 GLN A C 1
ATOM 726 O O . GLN A 1 88 ? 13.755 20.842 -31.838 1.00 92.06 88 GLN A O 1
ATOM 731 N N . VAL A 1 89 ? 15.648 21.242 -32.991 1.00 94.12 89 VAL A N 1
ATOM 732 C CA . VAL A 1 89 ? 16.190 22.171 -31.999 1.00 94.12 89 VAL A CA 1
ATOM 733 C C . VAL A 1 89 ? 15.868 23.569 -32.474 1.00 94.12 89 VAL A C 1
ATOM 735 O O . VAL A 1 89 ? 16.381 24.022 -33.496 1.00 94.12 89 VAL A O 1
ATOM 738 N N . LEU A 1 90 ? 15.000 24.238 -31.734 1.00 95.19 90 LEU A N 1
ATOM 739 C CA . LEU A 1 90 ? 14.631 25.625 -31.937 1.00 95.19 90 LEU A CA 1
ATOM 740 C C . LEU A 1 90 ? 15.417 26.498 -30.961 1.00 95.19 90 LEU A C 1
ATOM 742 O O . LEU A 1 90 ? 15.731 26.073 -29.846 1.00 95.19 90 LEU A O 1
ATOM 746 N N . TYR A 1 91 ? 15.704 27.729 -31.362 1.00 96.19 91 TYR A N 1
ATOM 747 C CA . TYR A 1 91 ? 16.298 28.730 -30.492 1.00 96.19 91 TYR A CA 1
ATOM 748 C C . TYR A 1 91 ? 15.588 30.077 -30.605 1.00 96.19 91 TYR A C 1
ATOM 750 O O . TYR A 1 91 ? 14.941 30.378 -31.610 1.00 96.19 91 TYR A O 1
ATOM 758 N N . MET A 1 92 ? 15.699 30.873 -29.549 1.00 94.62 92 MET A N 1
ATOM 759 C CA . MET A 1 92 ? 15.181 32.233 -29.472 1.00 94.62 92 MET A CA 1
ATOM 760 C C . MET A 1 92 ? 16.240 33.149 -28.863 1.00 94.62 92 MET A C 1
ATOM 762 O O . MET A 1 92 ? 16.882 32.787 -27.872 1.00 94.62 92 MET A O 1
ATOM 766 N N . ASP A 1 93 ? 16.399 34.331 -29.457 1.00 94.19 93 ASP A N 1
ATOM 767 C CA . ASP A 1 93 ? 17.220 35.413 -28.913 1.00 94.19 93 ASP A CA 1
ATOM 768 C C . ASP A 1 93 ? 16.403 36.223 -27.896 1.00 94.19 93 ASP A C 1
ATOM 770 O O . ASP A 1 93 ? 15.487 36.961 -28.262 1.00 94.19 93 ASP A O 1
ATOM 774 N N . LEU A 1 94 ? 16.726 36.064 -26.615 1.00 88.38 94 LEU A N 1
ATOM 775 C CA . LEU A 1 94 ? 16.063 36.718 -25.491 1.00 88.38 94 LEU A CA 1
ATOM 776 C C . LEU A 1 94 ? 16.405 38.208 -25.369 1.00 88.38 94 LEU A C 1
ATOM 778 O O . LEU A 1 94 ? 15.648 38.931 -24.718 1.00 88.38 94 LEU A O 1
ATOM 782 N N . ASP A 1 95 ? 17.480 38.687 -26.006 1.00 88.12 95 ASP A N 1
ATOM 783 C CA . ASP A 1 95 ? 17.781 40.126 -26.049 1.00 88.12 95 ASP A CA 1
ATOM 784 C C . ASP A 1 95 ? 16.797 40.871 -26.966 1.00 88.12 95 ASP A C 1
ATOM 786 O O . ASP A 1 95 ? 16.571 42.076 -26.832 1.00 88.12 95 ASP A O 1
ATOM 790 N N . THR A 1 96 ? 16.140 40.140 -27.866 1.00 85.81 96 THR A N 1
ATOM 791 C CA . THR A 1 96 ? 15.091 40.638 -28.755 1.00 85.81 96 THR A CA 1
ATOM 792 C C . THR A 1 96 ? 13.741 40.050 -28.348 1.00 85.81 96 THR A C 1
ATOM 794 O O . THR A 1 96 ? 13.349 38.983 -28.807 1.00 85.81 96 THR A O 1
ATOM 797 N N . LEU A 1 97 ? 13.006 40.769 -27.495 1.00 69.88 97 LEU A N 1
ATOM 798 C CA . LEU A 1 97 ? 11.719 40.351 -26.902 1.00 69.88 97 LEU A CA 1
ATOM 799 C C . LEU A 1 97 ? 10.655 39.836 -27.899 1.00 69.88 97 LEU A C 1
ATOM 801 O O . LEU A 1 97 ? 9.764 39.095 -27.484 1.00 69.88 97 LEU A O 1
ATOM 805 N N . ASP A 1 98 ? 10.758 40.198 -29.182 1.00 82.94 98 ASP A N 1
ATOM 806 C CA . ASP A 1 98 ? 9.839 39.803 -30.261 1.00 82.94 98 ASP A CA 1
ATOM 807 C C . ASP A 1 98 ? 10.462 38.828 -31.284 1.00 82.94 98 ASP A C 1
ATOM 809 O O . ASP A 1 98 ? 9.928 38.647 -32.381 1.00 82.94 98 ASP A O 1
ATOM 813 N N . SER A 1 99 ? 11.600 38.202 -30.965 1.00 84.12 99 SER A N 1
ATOM 814 C CA . SER A 1 99 ? 12.259 37.267 -31.882 1.00 84.12 99 SER A CA 1
ATOM 815 C C . SER A 1 99 ? 11.410 36.014 -32.094 1.00 84.12 99 SER A C 1
ATOM 817 O O . SER A 1 99 ? 11.034 35.358 -31.115 1.00 84.12 99 SER A O 1
ATOM 819 N N . PRO A 1 100 ? 11.089 35.643 -33.346 1.00 92.00 100 PRO A N 1
ATOM 820 C CA . PRO A 1 100 ? 10.435 34.375 -33.610 1.00 92.00 100 PRO A CA 1
ATOM 821 C C . PRO A 1 100 ? 11.379 33.219 -33.267 1.00 92.00 100 PRO A C 1
ATOM 823 O O . PRO A 1 100 ? 12.601 33.344 -33.345 1.00 92.00 100 PRO A O 1
ATOM 826 N N . TRP A 1 101 ? 10.805 32.063 -32.938 1.00 93.19 101 TRP A N 1
ATOM 827 C CA . TRP A 1 101 ? 11.571 30.822 -32.872 1.00 93.19 101 TRP A CA 1
ATOM 828 C C . TRP A 1 101 ? 12.252 30.555 -34.214 1.00 93.19 101 TRP A C 1
ATOM 830 O O . TRP A 1 101 ? 11.599 30.557 -35.259 1.00 93.19 101 TRP A O 1
ATOM 840 N N . GLN A 1 102 ? 13.554 30.300 -34.171 1.00 96.25 102 GLN A N 1
ATOM 841 C CA . GLN A 1 102 ? 14.346 29.924 -35.332 1.00 96.25 102 GLN A CA 1
ATOM 842 C C . GLN A 1 102 ? 14.789 28.470 -35.199 1.00 96.25 102 GLN A C 1
ATOM 844 O O . GLN A 1 102 ? 15.128 28.010 -34.109 1.00 96.25 102 GLN A O 1
ATOM 849 N N . THR A 1 103 ? 14.793 27.726 -36.301 1.00 96.44 103 THR A N 1
ATOM 850 C CA . THR A 1 103 ? 15.288 26.346 -36.312 1.00 96.44 103 THR A CA 1
ATOM 851 C C . THR A 1 103 ? 16.815 26.354 -36.340 1.00 96.44 103 THR A C 1
ATOM 853 O O . THR A 1 103 ? 17.411 26.791 -37.319 1.00 96.44 103 THR A O 1
ATOM 856 N N . LEU A 1 104 ? 17.444 25.856 -35.274 1.00 96.62 104 LEU A N 1
ATOM 857 C CA . LEU A 1 104 ? 18.889 25.626 -35.205 1.00 96.62 104 LEU A CA 1
ATOM 858 C C . LEU A 1 104 ? 19.264 24.299 -35.871 1.00 96.62 104 LEU A C 1
ATOM 860 O O . LEU A 1 104 ? 20.185 24.246 -36.680 1.00 96.62 104 LEU A O 1
ATOM 864 N N . ILE A 1 105 ? 18.537 23.230 -35.533 1.00 95.69 105 ILE A N 1
ATOM 865 C CA . ILE A 1 105 ? 18.734 21.887 -36.092 1.00 95.69 105 ILE A CA 1
ATOM 866 C C . ILE A 1 105 ? 17.396 21.409 -36.665 1.00 95.69 105 ILE A C 1
ATOM 868 O O . ILE A 1 105 ? 16.423 21.313 -35.908 1.00 95.69 105 ILE A O 1
ATOM 872 N N . PRO A 1 106 ? 17.317 21.124 -37.979 1.00 93.75 106 PRO A N 1
ATOM 873 C CA . PRO A 1 106 ? 16.092 20.644 -38.604 1.00 93.75 106 PRO A CA 1
ATOM 874 C C . PRO A 1 106 ? 15.769 19.209 -38.173 1.00 93.75 106 PRO A C 1
ATOM 876 O O . PRO A 1 106 ? 16.649 18.459 -37.747 1.00 93.75 106 PRO A O 1
ATOM 879 N N . ALA A 1 107 ? 14.506 18.808 -38.335 1.00 87.12 107 ALA A N 1
ATOM 880 C CA . ALA A 1 107 ? 14.070 17.441 -38.056 1.00 87.12 107 ALA A CA 1
ATOM 881 C C . ALA A 1 107 ? 14.853 16.470 -38.950 1.00 87.12 107 ALA A C 1
ATOM 883 O O . ALA A 1 107 ? 14.821 16.580 -40.176 1.00 87.12 107 ALA A O 1
ATOM 884 N N . SER A 1 108 ? 15.575 15.536 -38.336 1.00 72.88 108 SER A N 1
ATOM 885 C CA . SER A 1 108 ? 16.453 14.607 -39.054 1.00 72.88 108 SER A CA 1
ATOM 886 C C . SER A 1 108 ? 15.746 13.329 -39.515 1.00 72.88 108 SER A C 1
ATOM 888 O O . SER A 1 108 ? 16.317 12.573 -40.302 1.00 72.88 108 SER A O 1
ATOM 890 N N . VAL A 1 109 ? 14.527 13.061 -39.031 1.00 72.12 109 VAL A N 1
ATOM 891 C CA . VAL A 1 109 ? 13.799 11.808 -39.276 1.00 72.12 109 VAL A CA 1
ATOM 892 C C . VAL A 1 109 ? 12.319 12.073 -39.529 1.00 72.12 109 VAL A C 1
ATOM 894 O O . VAL A 1 109 ? 11.725 12.977 -38.942 1.00 72.12 109 VAL A O 1
ATOM 897 N N . ASP A 1 110 ? 11.732 11.260 -40.410 1.00 74.31 110 ASP A N 1
ATOM 898 C CA . ASP A 1 110 ? 10.294 11.232 -40.652 1.00 74.31 110 ASP A CA 1
ATOM 899 C C . ASP A 1 110 ? 9.552 10.926 -39.331 1.00 74.31 110 ASP A C 1
ATOM 901 O O . ASP A 1 110 ? 9.769 9.863 -38.732 1.00 74.31 110 ASP A O 1
ATOM 905 N N . PRO A 1 111 ? 8.674 11.826 -38.852 1.00 69.56 111 PRO A N 1
ATOM 906 C CA . PRO A 1 111 ? 7.961 11.644 -37.592 1.00 69.56 111 PRO A CA 1
ATOM 907 C C . PRO A 1 111 ? 7.085 10.381 -37.560 1.00 69.56 111 PRO A C 1
ATOM 909 O O . PRO A 1 111 ? 6.730 9.930 -36.475 1.00 69.56 111 PRO A O 1
ATOM 912 N N . SER A 1 112 ? 6.766 9.772 -38.710 1.00 67.81 112 SER A N 1
ATOM 913 C CA . SER A 1 112 ? 6.043 8.493 -38.773 1.00 67.81 112 SER A CA 1
ATOM 914 C C . SER A 1 112 ? 6.860 7.286 -38.284 1.00 67.81 112 SER A C 1
ATOM 916 O O . SER A 1 112 ? 6.277 6.284 -37.867 1.00 67.81 112 SER A O 1
ATOM 918 N N . ILE A 1 113 ? 8.195 7.384 -38.286 1.00 65.38 113 ILE A N 1
ATOM 919 C CA . ILE A 1 113 ? 9.122 6.311 -37.883 1.00 65.38 113 ILE A CA 1
ATOM 920 C C . ILE A 1 113 ? 9.641 6.536 -36.450 1.00 65.38 113 ILE A C 1
ATOM 922 O O . ILE A 1 113 ? 10.081 5.596 -35.777 1.00 65.38 113 ILE A O 1
ATOM 926 N N . ALA A 1 114 ? 9.562 7.775 -35.955 1.00 61.94 114 ALA A N 1
ATOM 927 C CA . ALA A 1 114 ? 10.013 8.150 -34.621 1.00 61.94 114 ALA A CA 1
ATOM 928 C C . ALA A 1 114 ? 9.137 7.504 -33.533 1.00 61.94 114 ALA A C 1
ATOM 930 O O . ALA A 1 114 ? 7.913 7.631 -33.499 1.00 61.94 114 ALA A O 1
ATOM 931 N N . CYS A 1 115 ? 9.775 6.786 -32.611 1.00 60.06 115 CYS A N 1
ATOM 932 C CA . CYS A 1 115 ? 9.078 6.101 -31.527 1.00 60.06 115 CYS A CA 1
ATOM 933 C C . CYS A 1 115 ? 8.890 7.068 -30.328 1.00 60.06 115 CYS A C 1
ATOM 935 O O . CYS A 1 115 ? 9.858 7.729 -29.957 1.00 60.06 115 CYS A O 1
ATOM 937 N N . PRO A 1 116 ? 7.705 7.153 -29.681 1.00 55.00 116 PRO A N 1
ATOM 938 C CA . PRO A 1 116 ? 7.345 8.214 -28.718 1.00 55.00 116 PRO A CA 1
ATOM 939 C C . PRO A 1 116 ? 8.011 8.106 -27.321 1.00 55.00 116 PRO A C 1
ATOM 941 O O . PRO A 1 116 ? 7.374 8.340 -26.292 1.00 55.00 116 PRO A O 1
ATOM 944 N N . TYR A 1 117 ? 9.283 7.711 -27.239 1.00 59.03 117 TYR A N 1
ATOM 945 C CA . TYR A 1 117 ? 9.986 7.498 -25.968 1.00 59.03 117 TYR A CA 1
ATOM 946 C C . TYR A 1 117 ? 10.443 8.803 -25.284 1.00 59.03 117 TYR A C 1
ATOM 948 O O . TYR A 1 117 ? 10.579 9.851 -25.903 1.00 59.03 117 TYR A O 1
ATOM 956 N N . ARG A 1 118 ? 10.659 8.723 -23.958 1.00 60.59 118 ARG A N 1
ATOM 957 C CA . ARG A 1 118 ? 11.060 9.832 -23.063 1.00 60.59 118 ARG A CA 1
ATOM 958 C C . ARG A 1 118 ? 12.369 10.476 -23.531 1.00 60.59 118 ARG A C 1
ATOM 960 O O . ARG A 1 118 ? 13.337 9.753 -23.622 1.00 60.59 118 ARG A O 1
ATOM 967 N N . TYR A 1 119 ? 12.428 11.791 -23.703 1.00 68.31 119 TYR A N 1
ATOM 968 C CA . TYR A 1 119 ? 13.610 12.520 -24.191 1.00 68.31 119 TYR A CA 1
ATOM 969 C C . TYR A 1 119 ? 14.681 12.748 -23.110 1.00 68.31 119 TYR A C 1
ATOM 971 O O . TYR A 1 119 ? 14.373 12.765 -21.911 1.00 68.31 119 TYR A O 1
ATOM 979 N N . ALA A 1 120 ? 15.934 12.928 -23.539 1.00 70.25 120 ALA A N 1
ATOM 980 C CA . ALA A 1 120 ? 17.047 13.290 -22.665 1.00 70.25 120 ALA A CA 1
ATOM 981 C C . ALA A 1 120 ? 16.937 14.768 -22.253 1.00 70.25 120 ALA A C 1
ATOM 983 O O . ALA A 1 120 ? 16.654 15.597 -23.117 1.00 70.25 120 ALA A O 1
ATOM 984 N N . PRO A 1 121 ? 17.147 15.130 -20.972 1.00 76.69 121 PRO A N 1
ATOM 985 C CA . PRO A 1 121 ? 17.210 16.527 -20.554 1.00 76.69 121 PRO A CA 1
ATOM 986 C C . PRO A 1 121 ? 18.220 17.304 -21.404 1.00 76.69 121 PRO A C 1
ATOM 988 O O . PRO A 1 121 ? 19.358 16.861 -21.546 1.00 76.69 121 PRO A O 1
ATOM 991 N N . LEU A 1 122 ? 17.844 18.477 -21.920 1.00 80.19 122 LEU A N 1
ATOM 992 C CA . LEU A 1 122 ? 18.712 19.250 -22.816 1.00 80.19 122 LEU A CA 1
ATOM 993 C C . LEU A 1 122 ? 20.080 19.561 -22.179 1.00 80.19 122 LEU A C 1
ATOM 995 O O . LEU A 1 122 ? 21.110 19.399 -22.818 1.00 80.19 122 LEU A O 1
ATOM 999 N N . ASN A 1 123 ? 20.104 19.877 -20.881 1.00 75.31 123 ASN A N 1
ATOM 1000 C CA . ASN A 1 123 ? 21.340 20.130 -20.125 1.00 75.31 123 ASN A CA 1
ATOM 1001 C C . ASN A 1 123 ? 22.299 18.933 -20.065 1.00 75.31 123 ASN A C 1
ATOM 1003 O O . ASN A 1 123 ? 23.474 19.122 -19.796 1.00 75.31 123 ASN A O 1
ATOM 1007 N N . SER A 1 124 ? 21.794 17.717 -20.272 1.00 80.25 124 SER A N 1
ATOM 1008 C CA . SER A 1 124 ? 22.584 16.483 -20.245 1.00 80.25 124 SER A CA 1
ATOM 1009 C C . SER A 1 124 ? 23.085 16.075 -21.635 1.00 80.25 124 SER A C 1
ATOM 1011 O O . SER A 1 124 ? 23.869 15.156 -21.791 1.00 80.25 124 SER A O 1
ATOM 1013 N N . VAL A 1 125 ? 22.652 16.765 -22.688 1.00 89.81 125 VAL A N 1
ATOM 1014 C CA . VAL A 1 125 ? 23.137 16.529 -24.056 1.00 89.81 125 VAL A CA 1
ATOM 1015 C C . VAL A 1 125 ? 23.875 17.737 -24.624 1.00 89.81 125 VAL A C 1
ATOM 1017 O O . VAL A 1 125 ? 24.213 17.724 -25.803 1.00 89.81 125 VAL A O 1
ATOM 1020 N N . LEU A 1 126 ? 24.116 18.763 -23.803 1.00 92.50 126 LEU A N 1
ATOM 1021 C CA . LEU A 1 126 ? 24.814 19.996 -24.153 1.00 92.50 126 LEU A CA 1
ATOM 1022 C C . LEU A 1 126 ? 26.210 20.015 -23.533 1.00 92.50 126 LEU A C 1
ATOM 1024 O O . LEU A 1 126 ? 26.347 19.960 -22.314 1.00 92.50 126 LEU A O 1
ATOM 1028 N N . ASP A 1 127 ? 27.226 20.202 -24.367 1.00 94.62 127 ASP A N 1
ATOM 1029 C CA . ASP A 1 127 ? 28.595 20.457 -23.932 1.00 94.62 127 ASP A CA 1
ATOM 1030 C C . ASP A 1 127 ? 29.014 21.862 -24.361 1.00 94.62 127 ASP A C 1
ATOM 1032 O O . ASP A 1 127 ? 29.313 22.102 -25.529 1.00 94.62 127 ASP A O 1
ATOM 1036 N N . ILE A 1 128 ? 28.964 22.813 -23.430 1.00 91.44 128 ILE A N 1
ATOM 1037 C CA . ILE A 1 128 ? 29.243 24.222 -23.717 1.00 91.44 128 ILE A CA 1
ATOM 1038 C C . ILE A 1 128 ? 30.729 24.513 -23.520 1.00 91.44 128 ILE A C 1
ATOM 1040 O O . ILE A 1 128 ? 31.285 24.230 -22.455 1.00 91.44 128 ILE A O 1
ATOM 1044 N N . ASP A 1 129 ? 31.332 25.130 -24.533 1.00 90.12 129 ASP A N 1
ATOM 1045 C CA . ASP A 1 129 ? 32.680 25.675 -24.474 1.00 90.12 129 ASP A CA 1
ATOM 1046 C C . ASP A 1 129 ? 32.628 27.045 -23.786 1.00 90.12 129 ASP A C 1
ATOM 1048 O O . ASP A 1 129 ? 32.136 28.031 -24.339 1.00 90.12 129 ASP A O 1
ATOM 1052 N N . LEU A 1 130 ? 33.071 27.079 -22.529 1.00 83.69 130 LEU A N 1
ATOM 1053 C CA . LEU A 1 130 ? 33.093 28.296 -21.718 1.00 83.69 130 LEU A CA 1
ATOM 1054 C C . LEU A 1 130 ? 34.308 29.183 -22.017 1.00 83.69 130 LEU A C 1
ATOM 1056 O O . LEU A 1 130 ? 34.308 30.341 -21.598 1.00 83.69 130 LEU A O 1
ATOM 1060 N N . ASP A 1 131 ? 35.314 28.653 -22.717 1.00 85.75 131 ASP A N 1
ATOM 1061 C CA . ASP A 1 131 ? 36.549 29.364 -23.047 1.00 85.75 131 ASP A CA 1
ATOM 1062 C C . ASP A 1 131 ? 36.448 30.083 -24.404 1.00 85.75 131 ASP A C 1
ATOM 1064 O O . ASP A 1 131 ? 37.238 30.985 -24.697 1.00 85.75 131 ASP A O 1
ATOM 1068 N N . ALA A 1 132 ? 35.457 29.729 -25.227 1.00 88.00 132 ALA A N 1
ATOM 1069 C CA . ALA A 1 132 ? 35.163 30.427 -26.469 1.00 88.00 132 ALA A CA 1
ATOM 1070 C C . ALA A 1 132 ? 34.693 31.874 -26.213 1.00 88.00 132 ALA A C 1
ATOM 1072 O O . ALA A 1 132 ? 33.825 32.141 -25.381 1.00 88.00 132 ALA A O 1
ATOM 1073 N N . GLU A 1 133 ? 35.220 32.823 -26.996 1.00 83.94 133 GLU A N 1
ATOM 1074 C CA . GLU A 1 133 ? 34.839 34.247 -26.935 1.00 83.94 133 GLU A CA 1
ATOM 1075 C C . GLU A 1 133 ? 33.336 34.467 -27.194 1.00 83.94 133 GLU A C 1
ATOM 1077 O O . GLU A 1 133 ? 32.714 35.412 -26.697 1.00 83.94 133 GLU A O 1
ATOM 1082 N N . HIS A 1 134 ? 32.731 33.558 -27.955 1.00 90.44 134 HIS A N 1
ATOM 1083 C CA . HIS A 1 134 ? 31.324 33.564 -28.319 1.00 90.44 134 HIS A CA 1
ATOM 1084 C C . HIS A 1 134 ? 30.683 32.217 -28.005 1.00 90.44 134 HIS A C 1
ATOM 1086 O O . HIS A 1 134 ? 31.358 31.188 -28.006 1.00 90.44 134 HIS A O 1
ATOM 1092 N N . THR A 1 135 ? 29.364 32.222 -27.777 1.00 91.19 135 THR A N 1
ATOM 1093 C CA . THR A 1 135 ? 28.593 31.018 -27.452 1.00 91.19 135 THR A CA 1
ATOM 1094 C C . THR A 1 135 ? 28.861 29.902 -28.459 1.00 91.19 135 THR A C 1
ATOM 1096 O O . THR A 1 135 ? 28.417 29.946 -29.607 1.00 91.19 135 THR A O 1
ATOM 1099 N N . THR A 1 136 ? 29.587 28.893 -27.991 1.00 94.25 136 THR A N 1
ATOM 1100 C CA . THR A 1 136 ? 29.968 27.716 -28.760 1.00 94.25 136 THR A CA 1
ATOM 1101 C C . THR A 1 136 ? 29.662 26.492 -27.916 1.00 94.25 136 THR A C 1
ATOM 1103 O O . THR A 1 136 ? 29.968 26.457 -26.725 1.00 94.25 136 THR A O 1
ATOM 1106 N N . PHE A 1 137 ? 28.986 25.507 -28.492 1.00 96.56 137 PHE A N 1
ATOM 1107 C CA . PHE A 1 137 ? 28.613 24.298 -27.768 1.00 96.56 137 PHE A CA 1
ATOM 1108 C C . PHE A 1 137 ? 28.391 23.133 -28.720 1.00 96.56 137 PHE A C 1
ATOM 1110 O O . PHE A 1 137 ? 28.057 23.322 -29.888 1.00 96.56 137 PHE A O 1
ATOM 1117 N N . ASN A 1 138 ? 28.527 21.919 -28.205 1.00 96.69 138 ASN A N 1
ATOM 1118 C CA . ASN A 1 138 ? 28.090 20.715 -28.889 1.00 96.69 138 ASN A CA 1
ATOM 1119 C C . ASN A 1 138 ? 26.746 20.256 -28.319 1.00 96.69 138 ASN A C 1
ATOM 1121 O O . ASN A 1 138 ? 26.482 20.412 -27.127 1.00 96.69 138 ASN A O 1
ATOM 1125 N N . ILE A 1 139 ? 25.896 19.677 -29.163 1.00 96.06 139 ILE A N 1
ATOM 1126 C CA . ILE A 1 139 ? 24.628 19.074 -28.750 1.00 96.06 139 ILE A CA 1
ATOM 1127 C C . ILE A 1 139 ? 24.460 17.683 -29.363 1.00 96.06 139 ILE A C 1
ATOM 1129 O O . ILE A 1 139 ? 24.659 17.497 -30.563 1.00 96.06 139 ILE A O 1
ATOM 1133 N N . ALA A 1 140 ? 24.073 16.703 -28.546 1.00 95.12 140 ALA A N 1
ATOM 1134 C CA . ALA A 1 140 ? 23.729 15.361 -29.003 1.00 95.12 140 ALA A CA 1
ATOM 1135 C C . ALA A 1 140 ? 22.216 15.224 -29.225 1.00 95.12 140 ALA A C 1
ATOM 1137 O O . ALA A 1 140 ? 21.422 15.404 -28.303 1.00 95.12 140 ALA A O 1
ATOM 1138 N N . ILE A 1 141 ? 21.816 14.836 -30.435 1.00 92.44 141 ILE A N 1
ATOM 1139 C CA . ILE A 1 141 ? 20.431 14.499 -30.778 1.00 92.44 141 ILE A CA 1
ATOM 1140 C C . ILE A 1 141 ? 20.310 12.986 -30.913 1.00 92.44 141 ILE 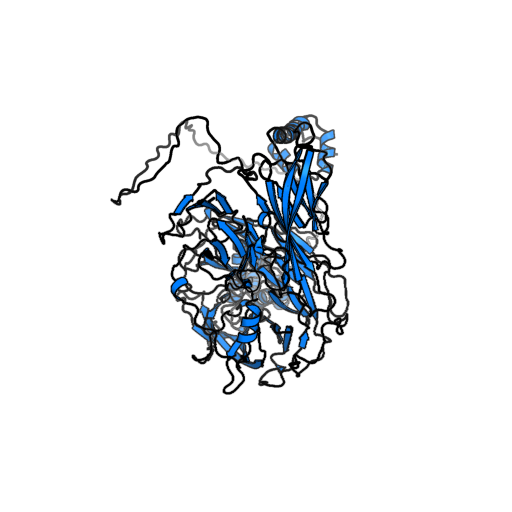A C 1
ATOM 1142 O O . ILE A 1 141 ? 21.004 12.365 -31.718 1.00 92.44 141 ILE A O 1
ATOM 1146 N N . LEU A 1 142 ? 19.431 12.393 -30.105 1.00 91.25 142 LEU A N 1
ATOM 1147 C CA . LEU A 1 142 ? 19.204 10.953 -30.049 1.00 91.25 142 LEU A CA 1
ATOM 1148 C C . LEU A 1 142 ? 17.874 10.638 -30.725 1.00 91.25 142 LEU A C 1
ATOM 1150 O O . LEU A 1 142 ? 16.821 11.050 -30.244 1.00 91.25 142 LEU A O 1
ATOM 1154 N N . THR A 1 143 ? 17.921 9.891 -31.825 1.00 88.94 143 THR A N 1
ATOM 1155 C CA . THR A 1 143 ? 16.727 9.552 -32.601 1.00 88.94 143 THR A CA 1
ATOM 1156 C C . THR A 1 143 ? 16.499 8.043 -32.606 1.00 88.94 143 THR A C 1
ATOM 1158 O O . THR A 1 143 ? 17.225 7.325 -33.299 1.00 88.94 143 THR A O 1
ATOM 1161 N N . PRO A 1 144 ? 15.525 7.528 -31.833 1.00 85.38 144 PRO A N 1
ATOM 1162 C CA . PRO A 1 144 ? 15.164 6.119 -31.876 1.00 85.38 144 PRO A CA 1
ATOM 1163 C C . PRO A 1 144 ? 14.331 5.821 -33.128 1.00 85.38 144 PRO A C 1
ATOM 1165 O O . PRO A 1 144 ? 13.321 6.478 -33.383 1.00 85.38 144 PRO A O 1
ATOM 1168 N N . PHE A 1 145 ? 14.712 4.790 -33.875 1.00 84.25 145 PHE A N 1
ATOM 1169 C CA . PHE A 1 145 ? 13.978 4.305 -35.042 1.00 84.25 145 PHE A CA 1
ATOM 1170 C C . PHE A 1 145 ? 13.944 2.771 -35.072 1.00 84.25 145 PHE A C 1
ATOM 1172 O O . PHE A 1 145 ? 14.721 2.087 -34.398 1.00 84.25 145 PHE A O 1
ATOM 1179 N N . ARG A 1 146 ? 12.990 2.216 -35.823 1.00 80.44 146 ARG A N 1
ATOM 1180 C CA . ARG A 1 146 ? 12.895 0.772 -36.073 1.00 80.44 146 ARG A CA 1
ATOM 1181 C C . ARG A 1 146 ? 13.513 0.452 -37.427 1.00 80.44 146 ARG A C 1
ATOM 1183 O O . ARG A 1 146 ? 13.274 1.173 -38.388 1.00 80.44 146 ARG A O 1
ATOM 1190 N N . LEU A 1 147 ? 14.278 -0.634 -37.494 1.00 80.25 147 LEU A N 1
ATOM 1191 C CA . LEU A 1 147 ? 14.714 -1.202 -38.769 1.00 80.25 147 LEU A CA 1
ATOM 1192 C C . LEU A 1 147 ? 13.514 -1.884 -39.438 1.00 80.25 147 LEU A C 1
ATOM 1194 O O . LEU A 1 147 ? 12.819 -2.651 -38.774 1.00 80.25 147 LEU A O 1
ATOM 1198 N N . GLU A 1 148 ? 13.280 -1.611 -40.724 1.00 81.56 148 GLU A N 1
ATOM 1199 C CA . GLU A 1 148 ? 12.131 -2.152 -41.475 1.00 81.56 148 GLU A CA 1
ATOM 1200 C C . GLU A 1 148 ? 12.140 -3.691 -41.541 1.00 81.56 148 GLU A C 1
ATOM 1202 O O . GLU A 1 148 ? 11.087 -4.310 -41.409 1.00 81.56 148 GLU A O 1
ATOM 1207 N N . ASP A 1 149 ? 13.329 -4.302 -41.612 1.00 79.44 149 ASP A N 1
ATOM 1208 C CA . ASP A 1 149 ? 13.515 -5.754 -41.782 1.00 79.44 149 ASP A CA 1
ATOM 1209 C C . ASP A 1 149 ? 14.170 -6.451 -40.570 1.00 79.44 149 ASP A C 1
ATOM 1211 O O . ASP A 1 149 ? 14.603 -7.603 -40.644 1.00 79.44 149 ASP A O 1
ATOM 1215 N N . GLY A 1 150 ? 14.294 -5.749 -39.439 1.00 68.31 150 GLY A N 1
ATOM 1216 C CA . GLY A 1 150 ? 15.007 -6.243 -38.263 1.00 68.31 150 GLY A CA 1
ATOM 1217 C C . GLY A 1 150 ? 14.107 -6.888 -37.202 1.00 68.31 150 GLY A C 1
ATOM 1218 O O . GLY A 1 150 ? 12.908 -6.609 -37.132 1.00 68.31 150 GLY A O 1
ATOM 1219 N N . PRO A 1 151 ? 14.673 -7.704 -36.289 1.00 68.69 151 PRO A N 1
ATOM 1220 C CA . PRO A 1 151 ? 14.031 -7.977 -35.002 1.00 68.69 151 PRO A CA 1
ATOM 1221 C C . PRO A 1 151 ? 13.584 -6.662 -34.329 1.00 68.69 151 PRO A C 1
ATOM 1223 O O . PRO A 1 151 ? 14.160 -5.613 -34.616 1.00 68.69 151 PRO A O 1
ATOM 1226 N N . PRO A 1 152 ? 12.595 -6.688 -33.411 1.00 67.62 152 PRO A N 1
ATOM 1227 C CA . PRO A 1 152 ? 11.946 -5.499 -32.835 1.00 67.62 152 PRO A CA 1
ATOM 1228 C C . PRO A 1 152 ? 12.843 -4.681 -31.881 1.00 67.62 152 PRO A C 1
ATOM 1230 O O . PRO A 1 152 ? 12.359 -4.083 -30.920 1.00 67.62 152 PRO A O 1
ATOM 1233 N N . PHE A 1 153 ? 14.154 -4.674 -32.108 1.00 69.81 153 PHE A N 1
ATOM 1234 C CA . PHE A 1 153 ? 15.107 -3.834 -31.414 1.00 69.81 153 PHE A CA 1
ATOM 1235 C C . PHE A 1 153 ? 15.021 -2.408 -31.951 1.00 69.81 153 PHE A C 1
ATOM 1237 O O . PHE A 1 153 ? 14.928 -2.168 -33.155 1.00 69.81 153 PHE A O 1
ATOM 1244 N N . LEU A 1 154 ? 15.041 -1.454 -31.027 1.00 77.06 154 LEU A N 1
ATOM 1245 C CA . LEU A 1 154 ? 15.146 -0.044 -31.356 1.00 77.06 154 LEU A CA 1
ATOM 1246 C C . LEU A 1 154 ? 16.615 0.253 -31.661 1.00 77.06 154 LEU A C 1
ATOM 1248 O O . LEU A 1 154 ? 17.500 -0.058 -30.865 1.00 77.06 154 LEU A O 1
ATOM 1252 N N . VAL A 1 155 ? 16.878 0.847 -32.819 1.00 85.81 155 VAL A N 1
ATOM 1253 C CA . VAL A 1 155 ? 18.188 1.423 -33.119 1.00 85.81 155 VAL A CA 1
ATOM 1254 C C . VAL A 1 155 ? 18.123 2.892 -32.754 1.00 85.81 155 VAL A C 1
ATOM 1256 O O . VAL A 1 155 ? 17.136 3.567 -33.037 1.00 85.81 155 VAL A O 1
ATOM 1259 N N . THR A 1 156 ? 19.15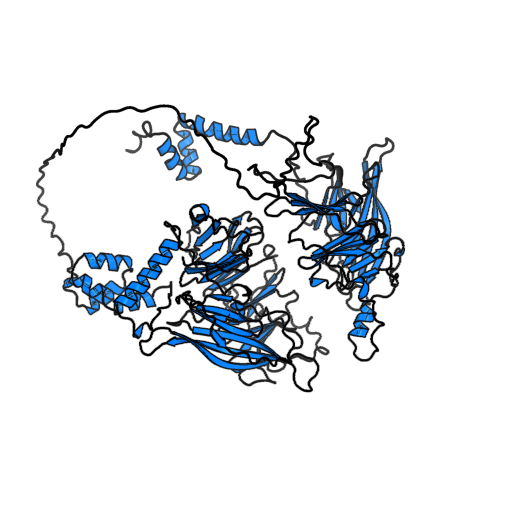7 3.390 -32.087 1.00 89.56 156 THR A N 1
ATOM 1260 C CA . THR A 1 156 ? 19.244 4.808 -31.735 1.00 89.56 156 THR A CA 1
ATOM 1261 C C . THR A 1 156 ? 20.349 5.445 -32.541 1.00 89.56 156 THR A C 1
ATOM 1263 O O . THR A 1 156 ? 21.509 5.057 -32.416 1.00 89.56 156 THR A O 1
ATOM 1266 N N . ARG A 1 157 ? 19.991 6.429 -33.365 1.00 91.62 157 ARG A N 1
ATOM 1267 C CA . ARG A 1 157 ? 20.961 7.277 -34.049 1.00 91.62 157 ARG A CA 1
ATOM 1268 C C . ARG A 1 157 ? 21.368 8.413 -33.127 1.00 91.62 157 ARG A C 1
ATOM 1270 O O . ARG A 1 157 ? 20.510 9.153 -32.653 1.00 91.62 157 ARG A O 1
ATOM 1277 N N . PHE A 1 158 ? 22.661 8.552 -32.903 1.00 93.62 158 PHE A N 1
ATOM 1278 C CA . PHE A 1 158 ? 23.262 9.684 -32.220 1.00 93.62 158 PHE A CA 1
ATOM 1279 C C . PHE A 1 158 ? 23.824 10.628 -33.275 1.00 93.62 158 PHE A C 1
ATOM 1281 O O . PHE A 1 158 ? 24.658 10.220 -34.082 1.00 93.62 158 PHE A O 1
ATOM 1288 N N . THR A 1 159 ? 23.383 11.881 -33.267 1.00 94.56 159 THR A N 1
ATOM 1289 C CA . THR A 1 159 ? 23.935 12.935 -34.120 1.00 94.56 159 THR A CA 1
ATOM 1290 C C . THR A 1 159 ? 24.476 14.048 -33.238 1.00 94.56 159 THR A C 1
ATOM 1292 O O . THR A 1 159 ? 23.715 14.703 -32.528 1.00 94.56 159 THR A O 1
ATOM 1295 N N . ILE A 1 160 ? 25.791 14.251 -33.272 1.00 96.56 160 ILE A N 1
ATOM 1296 C CA . ILE A 1 160 ? 26.472 15.322 -32.546 1.00 96.56 160 ILE A CA 1
ATOM 1297 C C . ILE A 1 160 ? 26.587 16.527 -33.471 1.00 96.56 160 ILE A C 1
ATOM 1299 O O . ILE A 1 160 ? 27.156 16.422 -34.560 1.00 96.56 160 ILE A O 1
ATOM 1303 N N . TRP A 1 161 ? 26.061 17.662 -33.034 1.00 96.88 161 TRP A N 1
ATOM 1304 C CA . TRP A 1 161 ? 26.119 18.935 -33.743 1.00 96.88 161 TRP A CA 1
ATOM 1305 C C . TRP A 1 161 ? 27.032 19.903 -33.006 1.00 96.88 161 TRP A C 1
ATOM 1307 O O . TRP A 1 161 ? 26.999 19.963 -31.781 1.00 96.88 161 TRP A O 1
ATOM 1317 N N . HIS A 1 162 ? 27.804 20.675 -33.757 1.00 97.31 162 HIS A N 1
ATOM 1318 C CA . HIS A 1 162 ? 28.532 21.839 -33.281 1.00 97.31 162 HIS A CA 1
ATOM 1319 C C . HIS A 1 162 ? 27.724 23.089 -33.576 1.00 97.31 162 HIS A C 1
ATOM 1321 O O . HIS A 1 162 ? 27.382 23.340 -34.732 1.00 97.31 162 HIS A O 1
ATOM 1327 N N . CYS A 1 163 ? 27.441 23.868 -32.546 1.00 97.31 163 CYS A N 1
ATOM 1328 C CA . CYS A 1 163 ? 26.665 25.087 -32.630 1.00 97.31 163 CYS A CA 1
ATOM 1329 C C . CYS A 1 163 ? 27.552 26.278 -32.274 1.00 97.31 163 CYS A C 1
ATOM 1331 O O . CYS A 1 163 ? 28.216 26.278 -31.238 1.00 97.31 163 CYS A O 1
ATOM 1333 N N . THR A 1 164 ? 27.528 27.305 -33.115 1.00 97.06 164 THR A N 1
ATOM 1334 C CA . THR A 1 164 ? 28.288 28.546 -32.925 1.00 97.06 164 THR A CA 1
ATOM 1335 C C . THR A 1 164 ? 27.380 29.742 -33.137 1.00 97.06 164 THR A C 1
ATOM 1337 O O . THR A 1 164 ? 26.478 29.689 -33.978 1.00 97.06 164 THR A O 1
ATOM 1340 N N . THR A 1 165 ? 27.667 30.842 -32.451 1.00 96.06 165 THR A N 1
ATOM 1341 C CA . THR A 1 165 ? 27.099 32.149 -32.784 1.00 96.06 165 THR A CA 1
ATOM 1342 C C . THR A 1 165 ? 27.344 32.500 -34.253 1.00 96.06 165 THR A C 1
ATOM 1344 O O . THR A 1 165 ? 28.446 32.309 -34.774 1.00 96.06 165 THR A O 1
ATOM 1347 N N . ASP A 1 166 ? 26.307 32.989 -34.926 1.00 96.25 166 ASP A N 1
ATOM 1348 C CA . ASP A 1 166 ? 26.397 33.498 -36.289 1.00 96.25 166 ASP A CA 1
ATOM 1349 C C . ASP A 1 166 ? 26.531 35.021 -36.297 1.00 96.25 166 ASP A C 1
ATOM 1351 O O . ASP A 1 166 ? 25.986 35.710 -35.428 1.00 96.25 166 ASP A O 1
ATOM 1355 N N . PHE A 1 167 ? 27.289 35.526 -37.267 1.00 95.06 167 PHE A N 1
ATOM 1356 C CA . PHE A 1 167 ? 27.652 36.934 -37.378 1.00 95.06 167 PHE A CA 1
ATOM 1357 C C . PHE A 1 167 ? 27.313 37.446 -38.771 1.00 95.06 167 PHE A C 1
ATOM 1359 O O . PHE A 1 167 ? 27.556 36.752 -39.760 1.00 95.06 167 PHE A O 1
ATOM 1366 N N . ASP A 1 168 ? 26.788 38.665 -38.854 1.00 95.31 168 ASP A N 1
ATOM 1367 C CA . ASP A 1 168 ? 26.704 39.371 -40.130 1.00 95.31 168 ASP A CA 1
ATOM 1368 C C . ASP A 1 168 ? 28.076 39.898 -40.586 1.00 95.31 168 ASP A C 1
ATOM 1370 O O . ASP A 1 168 ? 29.097 39.780 -39.903 1.00 95.31 168 ASP A O 1
ATOM 1374 N N . GLU A 1 169 ? 28.092 40.526 -41.761 1.00 95.44 169 GLU A N 1
ATOM 1375 C CA . GLU A 1 169 ? 29.276 41.163 -42.348 1.00 95.44 169 GLU A CA 1
ATOM 1376 C C . GLU A 1 169 ? 29.881 42.270 -41.460 1.00 95.44 169 GLU A C 1
ATOM 1378 O O . GLU A 1 169 ? 31.047 42.622 -41.631 1.00 95.44 169 GLU A O 1
ATOM 1383 N N . ASN A 1 170 ? 29.117 42.801 -40.497 1.00 95.44 170 ASN A N 1
ATOM 1384 C CA . ASN A 1 170 ? 29.551 43.842 -39.565 1.00 95.44 170 ASN A CA 1
ATOM 1385 C C . ASN A 1 170 ? 30.054 43.271 -38.228 1.00 95.44 170 ASN A C 1
ATOM 1387 O O . ASN A 1 170 ? 30.372 44.042 -37.321 1.00 95.44 170 ASN A O 1
ATOM 1391 N N . GLY A 1 171 ? 30.102 41.943 -38.071 1.00 91.75 171 GLY A N 1
ATOM 1392 C CA . GLY A 1 171 ? 30.459 41.294 -36.809 1.00 91.75 171 GLY A CA 1
ATOM 1393 C C . GLY A 1 171 ? 29.368 41.392 -35.737 1.00 91.75 171 GLY A C 1
ATOM 1394 O O . GLY A 1 171 ? 29.643 41.162 -34.560 1.00 91.75 171 GLY A O 1
ATOM 1395 N N . CYS A 1 172 ? 28.132 41.736 -36.110 1.00 91.19 172 CYS A N 1
ATOM 1396 C CA . CYS A 1 172 ? 26.993 41.729 -35.200 1.00 91.19 172 CYS A CA 1
ATOM 1397 C C . CYS A 1 172 ? 26.398 40.321 -35.120 1.00 91.19 172 CYS A C 1
ATOM 1399 O O . CYS A 1 172 ? 26.241 39.638 -36.128 1.00 91.19 172 CYS A O 1
ATOM 1401 N N . ILE A 1 173 ? 26.040 39.893 -33.909 1.00 93.06 173 ILE A N 1
ATOM 1402 C CA . ILE A 1 173 ? 25.450 38.574 -33.667 1.00 93.06 173 ILE A CA 1
ATOM 1403 C C . ILE A 1 173 ? 24.035 38.519 -34.255 1.00 93.06 173 ILE A C 1
ATOM 1405 O O . ILE A 1 173 ? 23.141 39.201 -33.746 1.00 93.06 173 ILE A O 1
ATOM 1409 N N . THR A 1 174 ? 23.832 37.686 -35.274 1.00 95.50 174 THR A N 1
ATOM 1410 C CA . THR A 1 174 ? 22.552 37.520 -35.984 1.00 95.50 174 THR A CA 1
ATOM 1411 C C . THR A 1 174 ? 21.750 36.305 -35.535 1.00 95.50 174 THR A C 1
ATOM 1413 O O . THR A 1 174 ? 20.535 36.277 -35.727 1.00 95.50 174 THR A O 1
ATOM 1416 N N . GLY A 1 175 ? 22.402 35.301 -34.947 1.00 96.00 175 GLY A N 1
ATOM 1417 C CA . GLY A 1 175 ? 21.756 34.031 -34.642 1.00 96.00 175 GLY A CA 1
ATOM 1418 C C . GLY A 1 175 ? 22.704 32.970 -34.096 1.00 96.00 175 GLY A C 1
ATOM 1419 O O . GLY A 1 175 ? 23.807 33.258 -33.630 1.00 96.00 175 GLY A O 1
ATOM 1420 N N . LEU A 1 176 ? 22.259 31.723 -34.192 1.00 97.31 176 LEU A N 1
ATOM 1421 C CA . LEU A 1 176 ? 23.046 30.515 -33.989 1.00 97.31 176 LEU A CA 1
ATOM 1422 C C . LEU A 1 176 ? 23.024 29.702 -35.289 1.00 97.31 176 LEU A C 1
ATOM 1424 O O . LEU A 1 176 ? 21.986 29.591 -35.941 1.00 97.31 176 LEU A O 1
ATOM 1428 N N . LYS A 1 177 ? 24.153 29.083 -35.632 1.00 97.25 177 LYS A N 1
ATOM 1429 C CA . LYS A 1 177 ? 24.259 28.095 -36.715 1.00 97.25 177 LYS A CA 1
ATOM 1430 C C . LYS A 1 177 ? 24.766 26.769 -36.173 1.00 97.25 177 LYS A C 1
ATOM 1432 O O . LYS A 1 177 ? 25.533 26.757 -35.211 1.00 97.25 177 LYS A O 1
ATOM 1437 N N . ALA A 1 178 ? 24.359 25.669 -36.801 1.00 97.44 178 ALA A N 1
ATOM 1438 C CA . ALA A 1 178 ? 24.753 24.321 -36.410 1.00 97.44 178 ALA A CA 1
ATOM 1439 C C . ALA A 1 178 ? 25.351 23.537 -37.587 1.00 97.44 178 ALA A C 1
ATOM 1441 O O . ALA A 1 178 ? 24.877 23.633 -38.719 1.00 97.44 178 ALA A O 1
ATOM 1442 N N . VAL A 1 179 ? 26.376 22.730 -37.310 1.00 96.81 179 VAL A N 1
ATOM 1443 C CA . VAL A 1 179 ? 27.029 21.826 -38.268 1.00 96.81 179 VAL A CA 1
ATOM 1444 C C . VAL A 1 179 ? 27.146 20.438 -37.644 1.00 96.81 179 VAL A C 1
ATOM 1446 O O . VAL A 1 179 ? 27.558 20.308 -36.495 1.00 96.81 179 VAL A O 1
ATOM 1449 N N . VAL A 1 180 ? 26.801 19.384 -38.384 1.00 96.88 180 VAL A N 1
ATOM 1450 C CA . VAL A 1 180 ? 26.974 18.002 -37.907 1.00 96.88 180 VAL A CA 1
ATOM 1451 C C . VAL A 1 180 ? 28.463 17.684 -37.775 1.00 96.88 180 VAL A C 1
ATOM 1453 O O . VAL A 1 180 ? 29.205 17.801 -38.748 1.00 96.88 180 VAL A O 1
ATOM 1456 N N . LEU A 1 181 ? 28.890 17.230 -36.597 1.00 96.12 181 LEU A N 1
ATOM 1457 C CA . LEU A 1 181 ? 30.242 16.717 -36.361 1.00 96.12 181 LEU A CA 1
ATOM 1458 C C . LEU A 1 181 ? 30.331 15.206 -36.556 1.00 96.12 181 LEU A C 1
ATOM 1460 O O . LEU A 1 181 ? 31.290 14.711 -37.143 1.00 96.12 181 LEU A O 1
ATOM 1464 N N . SER A 1 182 ? 29.355 14.468 -36.025 1.00 96.31 182 SER A N 1
ATOM 1465 C CA . SER A 1 182 ? 29.372 13.006 -36.036 1.00 96.31 182 SER A CA 1
ATOM 1466 C C . SER A 1 182 ? 27.968 12.427 -36.066 1.00 96.31 182 SER A C 1
ATOM 1468 O O . SER A 1 182 ? 27.049 12.978 -35.460 1.00 96.31 182 SER A O 1
ATOM 1470 N N . THR A 1 183 ? 27.793 11.314 -36.775 1.00 95.00 183 THR A N 1
ATOM 1471 C CA . THR A 1 183 ? 26.568 10.508 -36.747 1.00 95.00 183 THR A CA 1
ATOM 1472 C C . THR A 1 183 ? 26.916 9.040 -36.595 1.00 95.00 183 THR A C 1
ATOM 1474 O O . THR A 1 183 ? 27.719 8.524 -37.367 1.00 95.00 183 THR A O 1
ATOM 1477 N N . PHE A 1 184 ? 26.302 8.351 -35.638 1.00 94.50 184 PHE A N 1
ATOM 1478 C CA . PHE A 1 184 ? 26.535 6.926 -35.415 1.00 94.50 184 PHE A CA 1
ATOM 1479 C C . PHE A 1 184 ? 25.288 6.220 -34.876 1.00 94.50 184 PHE A C 1
ATOM 1481 O O . PHE A 1 184 ? 24.373 6.868 -34.367 1.00 94.50 184 PHE A O 1
ATOM 1488 N N . GLU A 1 185 ? 25.220 4.895 -35.015 1.00 92.50 185 GLU A N 1
ATOM 1489 C CA . GLU A 1 185 ? 24.021 4.118 -34.676 1.00 92.50 185 GLU A CA 1
ATOM 1490 C C . GLU A 1 185 ? 24.311 3.027 -33.653 1.00 92.50 185 GLU A C 1
ATOM 1492 O O . GLU A 1 185 ? 25.191 2.195 -33.849 1.00 92.50 185 GLU A O 1
ATOM 1497 N N . GLU A 1 186 ? 23.522 3.000 -32.580 1.00 88.62 186 GLU A N 1
ATOM 1498 C CA . GLU A 1 186 ? 23.645 2.024 -31.504 1.00 88.62 186 GLU A CA 1
ATOM 1499 C C . GLU A 1 186 ? 22.437 1.080 -31.487 1.00 88.62 186 GLU A C 1
ATOM 1501 O O . GLU A 1 186 ? 21.283 1.509 -31.353 1.00 88.62 186 GLU A O 1
ATOM 1506 N N . ARG A 1 187 ? 22.702 -0.228 -31.582 1.00 85.88 187 ARG A N 1
ATOM 1507 C CA . ARG A 1 187 ? 21.677 -1.278 -31.539 1.00 85.88 187 ARG A CA 1
ATOM 1508 C C . ARG A 1 187 ? 21.498 -1.729 -30.093 1.00 85.88 187 ARG A C 1
ATOM 1510 O O . ARG A 1 187 ? 22.240 -2.579 -29.608 1.00 85.88 187 ARG A O 1
ATOM 1517 N N . THR A 1 188 ? 20.519 -1.172 -29.380 1.00 70.19 188 THR A N 1
ATOM 1518 C CA . THR A 1 188 ? 20.285 -1.530 -27.972 1.00 70.19 188 THR A CA 1
ATOM 1519 C C . THR A 1 188 ? 18.820 -1.791 -27.658 1.00 70.19 188 THR A C 1
ATOM 1521 O O . THR A 1 188 ? 17.909 -1.169 -28.189 1.00 70.19 188 THR A O 1
ATOM 1524 N N . ILE A 1 189 ? 18.587 -2.759 -26.768 1.00 57.78 189 ILE A N 1
ATOM 1525 C CA . ILE A 1 189 ? 17.251 -3.312 -26.528 1.00 57.78 189 ILE A CA 1
ATOM 1526 C C . ILE A 1 189 ? 16.354 -2.333 -25.749 1.00 57.78 189 ILE A C 1
ATOM 1528 O O . ILE A 1 189 ? 15.149 -2.364 -25.964 1.00 57.78 189 ILE A O 1
ATOM 1532 N N . CYS A 1 190 ? 16.904 -1.443 -24.909 1.00 63.91 190 CYS A N 1
ATOM 1533 C CA . CYS A 1 190 ? 16.182 -0.390 -24.172 1.00 63.91 190 CYS A CA 1
ATOM 1534 C C . CYS A 1 190 ? 17.185 0.591 -23.526 1.00 63.91 190 CYS A C 1
ATOM 1536 O O . CYS A 1 190 ? 17.879 0.203 -22.593 1.00 63.91 190 CYS A O 1
ATOM 1538 N N . PHE A 1 191 ? 17.244 1.861 -23.934 1.00 72.69 191 PHE A N 1
ATOM 1539 C CA . PHE A 1 191 ? 18.062 2.880 -23.253 1.00 72.69 191 PHE A CA 1
ATOM 1540 C C . PHE A 1 191 ? 17.174 3.868 -22.486 1.00 72.69 191 PHE A C 1
ATOM 1542 O O . PHE A 1 191 ? 16.101 4.255 -22.953 1.00 72.69 191 PHE A O 1
ATOM 1549 N N . ASN A 1 192 ? 17.601 4.271 -21.286 1.00 76.06 192 ASN A N 1
ATOM 1550 C CA . ASN A 1 192 ? 16.928 5.331 -20.540 1.00 76.06 192 ASN A CA 1
ATOM 1551 C C . ASN A 1 192 ? 17.563 6.668 -20.925 1.00 76.06 192 ASN A C 1
ATOM 1553 O O . ASN A 1 192 ? 18.598 7.043 -20.380 1.00 76.06 192 ASN A O 1
ATOM 1557 N N . MET A 1 193 ? 16.921 7.399 -21.837 1.00 77.62 193 MET A N 1
ATOM 1558 C CA . MET A 1 193 ? 17.379 8.712 -22.313 1.00 77.62 193 MET A CA 1
ATOM 1559 C C . MET A 1 193 ? 17.644 9.735 -21.203 1.00 77.62 193 MET A C 1
ATOM 1561 O O . MET A 1 193 ? 18.383 10.682 -21.424 1.00 77.62 193 MET A O 1
ATOM 1565 N N . ARG A 1 194 ? 17.080 9.567 -19.999 1.00 79.06 194 ARG A N 1
ATOM 1566 C CA . ARG A 1 194 ? 17.363 10.474 -18.874 1.00 79.06 194 ARG A CA 1
ATOM 1567 C C . ARG A 1 194 ? 18.804 10.397 -18.372 1.00 79.06 194 ARG A C 1
ATOM 1569 O O . ARG A 1 194 ? 19.242 11.308 -17.683 1.00 79.06 194 ARG A O 1
ATOM 1576 N N . ASN A 1 195 ? 19.505 9.319 -18.706 1.00 88.06 195 ASN A N 1
ATOM 1577 C CA . ASN A 1 195 ? 20.852 9.025 -18.245 1.00 88.06 195 ASN A CA 1
ATOM 1578 C C . ASN A 1 195 ? 21.811 9.088 -19.436 1.00 88.06 195 ASN A C 1
ATOM 1580 O O . ASN A 1 195 ? 22.390 8.066 -19.798 1.00 88.06 195 ASN A O 1
ATOM 1584 N N . VAL A 1 196 ? 21.915 10.258 -20.065 1.00 93.00 196 VAL A N 1
ATOM 1585 C CA . VAL A 1 196 ? 22.868 10.573 -21.139 1.00 93.00 196 VAL A CA 1
ATOM 1586 C C . VAL A 1 196 ? 23.711 11.752 -20.662 1.00 93.00 196 VAL A C 1
ATOM 1588 O O . VAL A 1 196 ? 23.172 12.600 -19.966 1.00 93.00 196 VAL A O 1
ATOM 1591 N N . ASP A 1 197 ? 24.999 11.792 -20.986 1.00 95.44 197 ASP A N 1
ATOM 1592 C CA . ASP A 1 197 ? 25.850 12.963 -20.771 1.00 95.44 197 ASP A CA 1
ATOM 1593 C C . ASP A 1 197 ? 26.802 13.167 -21.955 1.00 95.44 197 ASP A C 1
ATOM 1595 O O . ASP A 1 197 ? 27.401 12.197 -22.423 1.00 95.44 197 ASP A O 1
ATOM 1599 N N . LEU A 1 198 ? 26.945 14.398 -22.450 1.00 95.81 198 LEU A N 1
ATOM 1600 C CA . LEU A 1 198 ? 27.897 14.763 -23.508 1.00 95.81 198 LEU A CA 1
ATOM 1601 C C . LEU A 1 198 ? 28.981 15.671 -22.921 1.00 95.81 198 LEU A C 1
ATOM 1603 O O . LEU A 1 198 ? 28.663 16.720 -22.366 1.00 95.81 198 LEU A O 1
ATOM 1607 N N . ARG A 1 199 ? 30.258 15.299 -23.071 1.00 95.12 199 ARG A N 1
ATOM 1608 C CA . ARG A 1 199 ? 31.381 16.123 -22.605 1.00 95.12 199 ARG A CA 1
ATOM 1609 C C . ARG A 1 199 ? 32.653 15.865 -23.408 1.00 95.12 199 ARG A C 1
ATOM 1611 O O . ARG A 1 199 ? 33.156 14.738 -23.457 1.00 95.12 199 ARG A O 1
ATOM 1618 N N . GLY A 1 200 ? 33.216 16.922 -23.983 1.00 94.69 200 GLY A N 1
ATOM 1619 C CA . GLY A 1 200 ? 34.370 16.848 -24.869 1.00 94.69 200 GLY A CA 1
ATOM 1620 C C . GLY A 1 200 ? 34.113 15.871 -26.013 1.00 94.69 200 GLY A C 1
ATOM 1621 O O . GLY A 1 200 ? 33.091 15.938 -26.693 1.00 94.69 200 GLY A O 1
ATOM 1622 N N . ASP A 1 201 ? 35.020 14.911 -26.178 1.00 96.06 201 ASP A N 1
ATOM 1623 C CA . ASP A 1 201 ? 34.980 13.916 -27.259 1.00 96.06 201 ASP A CA 1
ATOM 1624 C C . ASP A 1 201 ? 34.134 12.680 -26.918 1.00 96.06 201 ASP A C 1
ATOM 1626 O O . ASP A 1 201 ? 34.053 11.734 -27.702 1.00 96.06 201 ASP A O 1
ATOM 1630 N N . PHE A 1 202 ? 33.488 12.676 -25.750 1.00 96.50 202 PHE A N 1
ATOM 1631 C CA . PHE A 1 202 ? 32.800 11.511 -25.217 1.00 96.50 202 PHE A CA 1
ATOM 1632 C C . PHE A 1 202 ? 31.314 11.768 -25.004 1.00 96.50 202 PHE A C 1
ATOM 1634 O O . PHE A 1 202 ? 30.894 12.841 -24.576 1.00 96.50 202 PHE A O 1
ATOM 1641 N N . ILE A 1 203 ? 30.521 10.734 -25.260 1.00 96.25 203 ILE A N 1
ATOM 1642 C CA . ILE A 1 203 ? 29.121 10.657 -24.860 1.00 96.25 203 ILE A CA 1
ATOM 1643 C C . ILE A 1 203 ? 28.915 9.410 -24.007 1.00 96.25 203 ILE A C 1
ATOM 1645 O O . ILE A 1 203 ? 29.314 8.309 -24.384 1.00 96.25 203 ILE A O 1
ATOM 1649 N N . ALA A 1 204 ? 28.313 9.589 -22.840 1.00 95.44 204 ALA A N 1
ATOM 1650 C CA . ALA A 1 204 ? 27.975 8.530 -21.911 1.00 95.44 204 ALA A CA 1
ATOM 1651 C C . ALA A 1 204 ? 26.468 8.327 -21.928 1.00 95.44 204 ALA A C 1
ATOM 1653 O O . ALA A 1 204 ? 25.713 9.291 -21.964 1.00 95.44 204 ALA A O 1
ATOM 1654 N N . TYR A 1 205 ? 26.008 7.086 -21.875 1.00 93.88 205 TYR A N 1
ATOM 1655 C CA . TYR A 1 205 ? 24.590 6.796 -21.715 1.00 93.88 205 TYR A CA 1
ATOM 1656 C C . TYR A 1 205 ? 24.366 5.472 -20.992 1.00 93.88 205 TYR A C 1
ATOM 1658 O O . TYR A 1 205 ? 25.252 4.621 -20.930 1.00 93.88 205 TYR A O 1
ATOM 1666 N N . SER A 1 206 ? 23.173 5.279 -20.430 1.00 88.75 206 SER A N 1
ATOM 1667 C CA . SER A 1 206 ? 22.813 4.034 -19.749 1.00 88.75 206 SER A CA 1
ATOM 1668 C C . SER A 1 206 ? 21.797 3.194 -20.513 1.00 88.75 206 SER A C 1
ATOM 1670 O O . SER A 1 206 ? 20.677 3.606 -20.822 1.00 88.75 206 SER A O 1
ATOM 1672 N N . ASN A 1 207 ? 22.211 1.955 -20.733 1.00 78.31 207 ASN A N 1
ATOM 1673 C CA . ASN A 1 207 ? 21.395 0.780 -21.013 1.00 78.31 207 ASN A CA 1
ATOM 1674 C C . ASN A 1 207 ? 21.569 -0.183 -19.812 1.00 78.31 207 ASN A C 1
ATOM 1676 O O . ASN A 1 207 ? 21.935 0.294 -18.742 1.00 78.31 207 ASN A O 1
ATOM 1680 N N . TYR A 1 208 ? 21.415 -1.507 -19.983 1.00 77.56 208 TYR A N 1
ATOM 1681 C CA . TYR A 1 208 ? 21.901 -2.600 -19.108 1.00 77.56 208 TYR A CA 1
ATOM 1682 C C . TYR A 1 208 ? 23.302 -2.386 -18.506 1.00 77.56 208 TYR A C 1
ATOM 1684 O O . TYR A 1 208 ? 23.635 -2.996 -17.495 1.00 77.56 208 TYR A O 1
ATOM 1692 N N . PHE A 1 209 ? 24.080 -1.497 -19.120 1.00 86.56 209 PHE A N 1
ATOM 1693 C CA . PHE A 1 209 ? 25.400 -1.032 -18.730 1.00 86.56 209 PHE A CA 1
ATOM 1694 C C . PHE A 1 209 ? 25.445 0.488 -18.884 1.00 86.56 209 PHE A C 1
ATOM 1696 O O . PHE A 1 209 ? 24.679 1.056 -19.668 1.00 86.56 209 PHE A O 1
ATOM 1703 N N . VAL A 1 210 ? 26.386 1.146 -18.213 1.00 91.31 210 VAL A N 1
ATOM 1704 C CA . VAL A 1 210 ? 26.805 2.467 -18.690 1.00 91.31 210 VAL A CA 1
ATOM 1705 C C . VAL A 1 210 ? 27.756 2.258 -19.860 1.00 91.31 210 VAL A C 1
ATOM 1707 O O . VAL A 1 210 ? 28.676 1.450 -19.763 1.00 91.31 210 VAL A O 1
ATOM 1710 N N . VAL A 1 211 ? 27.533 2.973 -20.955 1.00 93.00 211 VAL A N 1
ATOM 1711 C CA . VAL A 1 211 ? 28.378 2.955 -22.145 1.00 93.00 211 VAL A CA 1
ATOM 1712 C C . VAL A 1 211 ? 28.950 4.349 -22.344 1.00 93.00 211 VAL A C 1
ATOM 1714 O O . VAL A 1 211 ? 28.210 5.324 -22.277 1.00 93.00 211 VAL A O 1
ATOM 1717 N N . VAL A 1 212 ? 30.255 4.442 -22.580 1.00 95.12 212 VAL A N 1
ATOM 1718 C CA . VAL A 1 212 ? 30.937 5.676 -22.981 1.00 95.12 212 VAL A CA 1
ATOM 1719 C C . VAL A 1 212 ? 31.500 5.470 -24.378 1.00 95.12 212 VAL A C 1
ATOM 1721 O O . VAL A 1 212 ? 32.261 4.530 -24.607 1.00 95.12 212 VAL A O 1
ATOM 1724 N N . VAL A 1 213 ? 31.120 6.340 -25.306 1.00 95.12 213 VAL A N 1
ATOM 1725 C CA . VAL A 1 213 ? 31.525 6.304 -26.713 1.00 95.12 213 VAL A CA 1
ATOM 1726 C C . VAL A 1 213 ? 32.351 7.544 -27.011 1.00 95.12 213 VAL A C 1
ATOM 1728 O O . VAL A 1 213 ? 31.943 8.653 -26.673 1.00 95.12 213 VAL A O 1
ATOM 1731 N N . ASP A 1 214 ? 33.499 7.358 -27.657 1.00 95.62 214 ASP A N 1
ATOM 1732 C CA . ASP A 1 214 ? 34.210 8.458 -28.307 1.00 95.62 214 ASP A CA 1
ATOM 1733 C C . ASP A 1 214 ? 33.478 8.782 -29.613 1.00 95.62 214 ASP A C 1
ATOM 1735 O O . ASP A 1 214 ? 33.523 8.012 -30.580 1.00 95.62 214 ASP A O 1
ATOM 1739 N N . TRP A 1 215 ? 32.732 9.885 -29.630 1.00 95.62 215 TRP A N 1
ATOM 1740 C CA . TRP A 1 215 ? 31.850 10.181 -30.755 1.00 95.62 215 TRP A CA 1
ATOM 1741 C C . TRP A 1 215 ? 32.625 10.604 -32.006 1.00 95.62 215 TRP A C 1
ATOM 1743 O O . TRP A 1 215 ? 32.088 10.474 -33.108 1.00 95.62 215 TRP A O 1
ATOM 1753 N N . LYS A 1 216 ? 33.882 11.060 -31.884 1.00 93.88 216 LYS A N 1
ATOM 1754 C CA . LYS A 1 216 ? 34.734 11.372 -33.044 1.00 93.88 216 LYS A CA 1
ATOM 1755 C C . LYS A 1 216 ? 35.145 10.097 -33.765 1.00 93.88 216 LYS A C 1
ATOM 1757 O O . LYS A 1 216 ? 35.092 10.044 -34.992 1.00 93.88 216 LYS A O 1
ATOM 1762 N N . LEU A 1 217 ? 35.501 9.059 -33.007 1.00 91.19 217 LEU A N 1
ATOM 1763 C CA . LEU A 1 217 ? 35.858 7.749 -33.558 1.00 91.19 217 LEU A CA 1
ATOM 1764 C C . LEU A 1 217 ? 34.642 6.962 -34.063 1.00 91.19 217 LEU A C 1
ATOM 1766 O O . LEU A 1 217 ? 34.780 6.120 -34.946 1.00 91.19 217 LEU A O 1
ATOM 1770 N N . ALA A 1 218 ? 33.456 7.228 -33.515 1.00 89.06 218 ALA A N 1
ATOM 1771 C CA . ALA A 1 218 ? 32.222 6.549 -33.893 1.00 89.06 218 ALA A CA 1
ATOM 1772 C C . ALA A 1 218 ? 31.594 7.054 -35.204 1.00 89.06 218 ALA A C 1
ATOM 1774 O O . ALA A 1 218 ? 30.657 6.428 -35.693 1.00 89.06 218 ALA A O 1
ATOM 1775 N N . ASN A 1 219 ? 32.070 8.160 -35.783 1.00 92.56 219 ASN A N 1
ATOM 1776 C CA . ASN A 1 219 ? 31.413 8.786 -36.930 1.00 92.56 219 ASN A CA 1
ATOM 1777 C C . ASN A 1 219 ? 31.262 7.823 -38.124 1.00 92.56 219 ASN A C 1
ATOM 1779 O O . ASN A 1 219 ? 32.231 7.221 -38.583 1.00 92.56 219 ASN A O 1
ATOM 1783 N N . GLY A 1 220 ? 30.035 7.676 -38.623 1.00 88.94 220 GLY A N 1
ATOM 1784 C CA . GLY A 1 220 ? 29.666 6.760 -39.701 1.00 88.94 220 GLY A CA 1
ATOM 1785 C C . GLY A 1 220 ? 29.600 5.278 -39.304 1.00 88.94 220 GLY A C 1
ATOM 1786 O O . GLY A 1 220 ? 29.335 4.440 -40.163 1.00 88.94 220 GLY A O 1
ATOM 1787 N N . CYS A 1 221 ? 29.832 4.923 -38.035 1.00 85.31 221 CYS A N 1
ATOM 1788 C CA . CYS A 1 221 ? 29.836 3.530 -37.588 1.00 85.31 221 CYS A CA 1
ATOM 1789 C C . CYS A 1 221 ? 28.423 3.039 -37.233 1.00 85.31 221 CYS A C 1
ATOM 1791 O O . CYS A 1 221 ? 27.705 3.675 -36.460 1.00 85.31 221 CYS A O 1
ATOM 1793 N N . THR A 1 222 ? 28.062 1.855 -37.738 1.00 80.94 222 THR A N 1
ATOM 1794 C CA . THR A 1 222 ? 26.764 1.200 -37.475 1.00 80.94 222 THR A CA 1
ATOM 1795 C C . THR A 1 222 ? 26.876 -0.161 -36.776 1.00 80.94 222 THR A C 1
ATOM 1797 O O . THR A 1 222 ? 25.897 -0.626 -36.196 1.00 80.94 222 THR A O 1
ATOM 1800 N N . GLU A 1 223 ? 28.046 -0.819 -36.811 1.00 76.12 223 GLU A N 1
ATOM 1801 C CA . GLU A 1 223 ? 28.199 -2.200 -36.303 1.00 76.12 223 GLU A CA 1
ATOM 1802 C C . GLU A 1 223 ? 29.389 -2.424 -35.353 1.00 76.12 223 GLU A C 1
ATOM 1804 O O . GLU A 1 223 ? 29.389 -3.405 -34.617 1.00 76.12 223 GLU A O 1
ATOM 1809 N N . LYS A 1 224 ? 30.390 -1.530 -35.310 1.00 81.19 224 LYS A N 1
ATOM 1810 C CA . LYS A 1 224 ? 31.614 -1.707 -34.491 1.00 81.19 224 LYS A CA 1
ATOM 1811 C C . LYS A 1 224 ? 32.005 -0.459 -33.709 1.00 81.19 224 LYS A C 1
ATOM 1813 O O . LYS A 1 224 ? 33.134 0.024 -33.802 1.00 81.19 224 LYS A O 1
ATOM 1818 N N . LEU A 1 225 ? 31.055 0.063 -32.941 1.00 84.19 225 LEU A N 1
ATOM 1819 C CA . LEU A 1 225 ? 31.258 1.270 -32.151 1.00 84.19 225 LEU A CA 1
ATOM 1820 C C . LEU A 1 225 ? 32.363 1.073 -31.099 1.00 84.19 225 LEU A C 1
ATOM 1822 O O . LEU A 1 225 ? 32.222 0.196 -30.245 1.00 84.19 225 LEU A O 1
ATOM 1826 N N . PRO A 1 226 ? 33.447 1.871 -31.134 1.00 86.88 226 PRO A N 1
ATOM 1827 C CA . PRO A 1 226 ? 34.449 1.871 -30.078 1.00 86.88 226 PRO A CA 1
ATOM 1828 C C . PRO A 1 226 ? 33.841 2.419 -28.785 1.00 86.88 226 PRO A C 1
ATOM 1830 O O . PRO A 1 226 ? 33.442 3.583 -28.719 1.00 86.88 226 PRO A O 1
ATOM 1833 N N . ARG A 1 227 ? 33.765 1.583 -27.749 1.00 90.06 227 ARG A N 1
ATOM 1834 C CA . ARG A 1 227 ? 33.105 1.945 -26.492 1.00 90.06 227 ARG A CA 1
ATOM 1835 C C . ARG A 1 227 ? 33.768 1.351 -25.261 1.00 90.06 227 ARG A C 1
ATOM 1837 O O . ARG A 1 227 ? 34.394 0.290 -25.307 1.00 90.06 227 ARG A O 1
ATOM 1844 N N . PHE A 1 228 ? 33.547 2.024 -24.142 1.00 93.00 228 PHE A N 1
ATOM 1845 C CA . PHE A 1 228 ? 33.820 1.530 -22.799 1.00 93.00 228 PHE A CA 1
ATOM 1846 C C . PHE A 1 228 ? 32.493 1.159 -22.146 1.00 93.00 228 PHE A C 1
ATOM 1848 O O . PHE A 1 228 ? 31.561 1.961 -22.156 1.00 93.00 228 PHE A O 1
ATOM 1855 N N . CYS A 1 229 ? 32.397 -0.041 -21.580 1.00 90.69 229 CYS A N 1
ATOM 1856 C CA . CYS A 1 229 ? 31.179 -0.506 -20.926 1.00 90.69 229 CYS A CA 1
ATOM 1857 C C . CYS A 1 229 ? 31.427 -0.774 -19.440 1.00 90.69 229 CYS A C 1
ATOM 1859 O O . CYS A 1 229 ? 32.408 -1.422 -19.079 1.00 90.69 229 CYS A O 1
ATOM 1861 N N . PHE A 1 230 ? 30.504 -0.334 -18.586 1.00 88.44 230 PHE A N 1
ATOM 1862 C CA . PHE A 1 230 ? 30.572 -0.520 -17.139 1.00 88.44 230 PHE A CA 1
ATOM 1863 C C . PHE A 1 230 ? 29.352 -1.309 -16.648 1.00 88.44 230 PHE A C 1
ATOM 1865 O O . PHE A 1 230 ? 28.216 -0.913 -16.940 1.00 88.44 230 PHE A O 1
ATOM 1872 N N . PRO A 1 231 ? 29.545 -2.396 -15.877 1.00 81.00 231 PRO A N 1
ATOM 1873 C CA . PRO A 1 231 ? 28.454 -3.150 -15.269 1.00 81.00 231 PRO A CA 1
ATOM 1874 C C . PRO A 1 231 ? 27.793 -2.320 -14.169 1.00 81.00 231 PRO A C 1
ATOM 1876 O O . PRO A 1 231 ? 28.243 -2.286 -13.026 1.00 81.00 231 PRO A O 1
ATOM 1879 N N . VAL A 1 232 ? 26.707 -1.638 -14.527 1.00 79.88 232 VAL A N 1
ATOM 1880 C CA . VAL A 1 232 ? 25.860 -0.887 -13.599 1.00 79.88 232 VAL A CA 1
ATOM 1881 C C . VAL A 1 232 ? 24.422 -1.313 -13.839 1.00 79.88 232 VAL A C 1
ATOM 1883 O O . VAL A 1 232 ? 23.931 -1.227 -14.960 1.00 79.88 232 VAL A O 1
ATOM 1886 N N . MET A 1 233 ? 23.741 -1.766 -12.784 1.00 70.12 233 MET A N 1
ATOM 1887 C CA . MET A 1 233 ? 22.329 -2.137 -12.871 1.00 70.12 233 MET A CA 1
ATOM 1888 C C . MET A 1 233 ? 21.494 -0.889 -13.223 1.00 70.12 233 MET A C 1
ATOM 1890 O O . MET A 1 233 ? 21.419 0.036 -12.411 1.00 70.12 233 MET A O 1
ATOM 1894 N N . PRO A 1 234 ? 20.837 -0.829 -14.393 1.00 62.97 234 PRO A N 1
ATOM 1895 C CA . PRO A 1 234 ? 20.273 0.419 -14.932 1.00 62.97 234 PRO A CA 1
ATOM 1896 C C . PRO A 1 234 ? 19.066 0.899 -14.151 1.00 62.97 234 PRO A C 1
ATOM 1898 O O . PRO A 1 234 ? 18.822 2.096 -14.050 1.00 62.97 234 PRO A O 1
ATOM 1901 N N . SER A 1 235 ? 18.313 -0.046 -13.582 1.00 67.50 235 SER A N 1
ATOM 1902 C CA . SER A 1 235 ? 17.144 0.230 -12.749 1.00 67.50 235 SER A CA 1
ATOM 1903 C C . SER A 1 235 ? 17.491 1.029 -11.495 1.00 67.50 235 SER A C 1
ATOM 1905 O O . SER A 1 235 ? 16.590 1.518 -10.825 1.00 67.50 235 SER A O 1
ATOM 1907 N N . GLN A 1 236 ? 18.779 1.140 -11.167 1.00 76.44 236 GLN A N 1
ATOM 1908 C CA . GLN A 1 236 ? 19.262 1.881 -10.015 1.00 76.44 236 GLN A CA 1
ATOM 1909 C C . GLN A 1 236 ? 19.883 3.224 -10.395 1.00 76.44 236 GLN A C 1
ATOM 1911 O O . GLN A 1 236 ? 20.091 4.030 -9.497 1.00 76.44 236 GLN A O 1
ATOM 1916 N N . LEU A 1 237 ? 20.194 3.467 -11.675 1.00 82.50 237 LEU A N 1
ATOM 1917 C CA . LEU A 1 237 ? 20.921 4.652 -12.123 1.00 82.50 237 LEU A CA 1
ATOM 1918 C C . LEU A 1 237 ? 19.991 5.870 -12.223 1.00 82.50 237 LEU A C 1
ATOM 1920 O O . LEU A 1 237 ? 19.107 5.925 -13.080 1.00 82.50 237 LEU A O 1
ATOM 1924 N N . GLU A 1 238 ? 20.235 6.862 -11.373 1.00 83.06 238 GLU A N 1
ATOM 1925 C CA . GLU A 1 238 ? 19.434 8.089 -11.280 1.00 83.06 238 GLU A CA 1
ATOM 1926 C C . GLU A 1 238 ? 20.085 9.283 -11.985 1.00 83.06 238 GLU A C 1
ATOM 1928 O O . GLU A 1 238 ? 19.377 10.145 -12.503 1.00 83.06 238 GLU A O 1
ATOM 1933 N N . LYS A 1 239 ? 21.425 9.351 -11.986 1.00 87.19 239 LYS A N 1
ATOM 1934 C CA . LYS A 1 239 ? 22.211 10.405 -12.645 1.00 87.19 239 LYS A CA 1
ATOM 1935 C C . LYS A 1 239 ? 23.500 9.853 -13.232 1.00 87.19 239 LYS A C 1
ATOM 1937 O O . LYS A 1 239 ? 24.109 8.951 -12.655 1.00 87.19 239 LYS A O 1
ATOM 1942 N N . LEU A 1 240 ? 23.923 10.453 -14.338 1.00 93.12 240 LEU A N 1
ATOM 1943 C CA . LEU A 1 240 ? 25.139 10.132 -15.071 1.00 93.12 240 LEU A CA 1
ATOM 1944 C C . LEU A 1 240 ? 25.818 11.432 -15.508 1.00 93.12 240 LEU A C 1
ATOM 1946 O O . LEU A 1 240 ? 25.130 12.323 -15.990 1.00 93.12 240 LEU A O 1
ATOM 1950 N N . CYS A 1 241 ? 27.131 11.541 -15.318 1.00 94.44 241 CYS A N 1
ATOM 1951 C CA . CYS A 1 241 ? 27.925 12.677 -15.769 1.00 94.44 241 CYS A CA 1
ATOM 1952 C C . CYS A 1 241 ? 29.355 12.240 -16.123 1.00 94.44 241 CYS A C 1
ATOM 1954 O O . CYS A 1 241 ? 30.001 11.510 -15.367 1.00 94.44 241 CYS A O 1
ATOM 1956 N N . ILE A 1 242 ? 29.856 12.680 -17.270 1.00 94.88 242 ILE A N 1
ATOM 1957 C CA . ILE A 1 242 ? 31.253 12.608 -17.667 1.00 94.88 242 ILE A CA 1
ATOM 1958 C C . ILE A 1 242 ? 32.003 13.747 -16.987 1.00 94.88 242 ILE A C 1
ATOM 1960 O O . ILE A 1 242 ? 31.702 14.930 -17.133 1.00 94.88 242 ILE A O 1
ATOM 1964 N N . LEU A 1 243 ? 33.046 13.366 -16.273 1.00 93.56 243 LEU A N 1
ATOM 1965 C CA . LEU A 1 243 ? 33.992 14.276 -15.667 1.00 93.56 243 LEU A CA 1
ATOM 1966 C C . LEU A 1 243 ? 35.204 14.478 -16.591 1.00 93.56 243 LEU A C 1
ATOM 1968 O O . LEU A 1 243 ? 35.499 13.625 -17.440 1.00 93.56 243 LEU A O 1
ATOM 1972 N N . PRO A 1 244 ? 35.967 15.568 -16.398 1.00 87.69 244 PRO A N 1
ATOM 1973 C CA . PRO A 1 244 ? 37.303 15.691 -16.970 1.00 87.69 244 PRO A CA 1
ATOM 1974 C C . PRO A 1 244 ? 38.174 14.461 -16.660 1.00 87.69 244 PRO A C 1
ATOM 1976 O O . PRO A 1 244 ? 37.904 13.698 -15.734 1.00 87.69 244 PRO A O 1
ATOM 1979 N N . ASN A 1 245 ? 39.252 14.273 -17.423 1.00 90.19 245 ASN A N 1
ATOM 1980 C CA . ASN A 1 245 ? 40.211 13.175 -17.228 1.00 90.19 245 ASN A CA 1
ATOM 1981 C C . ASN A 1 245 ? 39.646 11.759 -17.447 1.00 90.19 245 ASN A C 1
ATOM 1983 O O . ASN A 1 245 ? 40.143 10.803 -16.850 1.00 90.19 245 ASN A O 1
ATOM 1987 N N . LYS A 1 246 ? 38.649 11.602 -18.331 1.00 93.69 246 LYS A N 1
ATOM 1988 C CA . LYS A 1 246 ? 38.064 10.294 -18.688 1.00 93.69 246 LYS A CA 1
ATOM 1989 C C . LYS A 1 246 ? 37.526 9.545 -17.459 1.00 93.69 246 LYS A C 1
ATOM 1991 O O . LYS A 1 246 ? 37.803 8.359 -17.249 1.00 93.69 246 LYS A O 1
ATOM 1996 N N . GLN A 1 247 ? 36.794 10.277 -16.624 1.00 94.31 247 GLN A N 1
ATOM 1997 C CA . GLN A 1 247 ? 36.136 9.770 -15.429 1.00 94.31 247 GLN A CA 1
ATOM 1998 C C . GLN A 1 247 ? 34.618 9.892 -15.562 1.00 94.31 247 GLN A C 1
ATOM 2000 O O . GLN A 1 247 ? 34.097 10.787 -16.218 1.00 94.31 247 GLN A O 1
ATOM 2005 N N . LEU A 1 248 ? 33.901 8.972 -14.931 1.00 93.56 248 LEU A N 1
ATOM 2006 C CA . LEU A 1 248 ? 32.452 8.889 -14.921 1.00 93.56 248 LEU A CA 1
ATOM 2007 C C . LEU A 1 248 ? 31.961 9.079 -13.494 1.00 93.56 248 LEU A C 1
ATOM 2009 O O . LEU A 1 248 ? 32.279 8.259 -12.636 1.00 93.56 248 LEU A O 1
ATOM 2013 N N . LEU A 1 249 ? 31.150 10.100 -13.250 1.00 93.62 249 LEU A N 1
ATOM 2014 C CA . LEU A 1 249 ? 30.376 10.242 -12.026 1.00 93.62 249 LEU A CA 1
ATOM 2015 C C . LEU A 1 249 ? 28.967 9.703 -12.264 1.00 93.62 249 LEU A C 1
ATOM 2017 O O . LEU A 1 249 ? 28.273 10.130 -13.184 1.00 93.62 249 LEU A O 1
ATOM 2021 N N . TYR A 1 250 ? 28.505 8.795 -11.416 1.00 91.81 250 TYR A N 1
ATOM 2022 C CA . TYR A 1 250 ? 27.132 8.318 -11.492 1.00 91.81 250 TYR A CA 1
ATOM 2023 C C . TYR A 1 250 ? 26.510 8.075 -10.122 1.00 91.81 250 TYR A C 1
ATOM 2025 O O . TYR A 1 250 ? 27.211 7.834 -9.138 1.00 91.81 250 TYR A O 1
ATOM 2033 N N . MET A 1 251 ? 25.179 8.137 -10.069 1.00 87.06 251 MET A N 1
ATOM 2034 C CA . MET A 1 251 ? 24.392 7.941 -8.854 1.00 87.06 251 MET A CA 1
ATOM 2035 C C . MET A 1 251 ? 23.509 6.703 -8.984 1.00 87.06 251 MET A C 1
ATOM 2037 O O . MET A 1 251 ? 22.666 6.641 -9.878 1.00 87.06 251 MET A O 1
ATOM 2041 N N . THR A 1 252 ? 23.680 5.738 -8.078 1.00 84.50 252 THR A N 1
ATOM 2042 C CA . THR A 1 252 ? 22.781 4.582 -7.931 1.00 84.50 252 THR A CA 1
ATOM 2043 C C . THR A 1 252 ? 22.093 4.611 -6.582 1.00 84.50 252 THR A C 1
ATOM 2045 O O . THR A 1 252 ? 22.843 4.679 -5.611 1.00 84.50 252 THR A O 1
ATOM 2048 N N . LEU A 1 253 ? 20.754 4.510 -6.508 1.00 70.50 253 LEU A N 1
ATOM 2049 C CA . LEU A 1 253 ? 19.947 4.375 -5.271 1.00 70.50 253 LEU A CA 1
ATOM 2050 C C . LEU A 1 253 ? 20.721 4.797 -4.000 1.00 70.50 253 LEU A C 1
ATOM 2052 O O . LEU A 1 253 ? 21.155 3.947 -3.218 1.00 70.50 253 LEU A O 1
ATOM 2056 N N . PHE A 1 254 ? 20.963 6.105 -3.843 1.00 69.56 254 PHE A N 1
ATOM 2057 C CA . PHE A 1 254 ? 21.645 6.733 -2.688 1.00 69.56 254 PHE A CA 1
ATOM 2058 C C . PHE A 1 254 ? 23.186 6.684 -2.615 1.00 69.56 254 PHE A C 1
ATOM 2060 O O . PHE A 1 254 ? 23.760 6.960 -1.560 1.00 69.56 254 PHE A O 1
ATOM 2067 N N . ARG A 1 255 ? 23.902 6.343 -3.689 1.00 75.56 255 ARG A N 1
ATOM 2068 C CA . ARG A 1 255 ? 25.376 6.339 -3.708 1.00 75.56 255 ARG A CA 1
ATOM 2069 C C . ARG A 1 255 ? 25.925 6.982 -4.966 1.00 75.56 255 ARG A C 1
ATOM 2071 O O . ARG A 1 255 ? 25.600 6.551 -6.069 1.00 75.56 255 ARG A O 1
ATOM 2078 N N . TRP A 1 256 ? 26.819 7.947 -4.778 1.00 83.12 256 TRP A N 1
ATOM 2079 C CA . TRP A 1 256 ? 27.655 8.473 -5.849 1.00 83.12 256 TRP A CA 1
ATOM 2080 C C . TRP A 1 256 ? 28.906 7.620 -5.998 1.00 83.12 256 TRP A C 1
ATOM 2082 O O . TRP A 1 256 ? 29.504 7.181 -5.012 1.00 83.12 256 TRP A O 1
ATOM 2092 N N . ARG A 1 257 ? 29.295 7.373 -7.242 1.00 86.62 257 ARG A N 1
ATOM 2093 C CA . ARG A 1 257 ? 30.508 6.646 -7.596 1.00 86.62 257 ARG A CA 1
ATOM 2094 C C . ARG A 1 257 ? 31.229 7.380 -8.706 1.00 86.62 257 ARG A C 1
ATOM 2096 O O . ARG A 1 257 ? 30.589 7.869 -9.631 1.00 86.62 257 ARG A O 1
ATOM 2103 N N . ILE A 1 258 ? 32.552 7.412 -8.603 1.00 89.94 258 ILE A N 1
ATOM 2104 C CA . ILE A 1 258 ? 33.443 7.886 -9.658 1.00 89.94 258 ILE A CA 1
ATOM 2105 C C . ILE A 1 258 ? 34.195 6.672 -10.196 1.00 89.94 258 ILE A C 1
ATOM 2107 O O . ILE A 1 258 ? 34.744 5.899 -9.414 1.00 89.94 258 ILE A O 1
ATOM 2111 N N . ILE A 1 259 ? 34.203 6.481 -11.513 1.00 90.44 259 ILE A N 1
ATOM 2112 C CA . ILE A 1 259 ? 34.976 5.428 -12.180 1.00 90.44 259 ILE A CA 1
ATOM 2113 C C . ILE A 1 259 ? 35.830 6.056 -13.275 1.00 90.44 259 ILE A C 1
ATOM 2115 O O . ILE A 1 259 ? 35.319 6.790 -14.108 1.00 90.44 259 ILE A O 1
ATOM 2119 N N . SER A 1 260 ? 37.125 5.748 -13.301 1.00 89.88 260 SER A N 1
ATOM 2120 C CA . SER A 1 260 ? 38.018 6.126 -14.402 1.00 89.88 260 SER A CA 1
ATOM 2121 C C . SER A 1 260 ? 38.032 5.050 -15.484 1.00 89.88 260 SER A C 1
ATOM 2123 O O . SER A 1 260 ? 38.022 3.859 -15.172 1.00 89.88 260 SER A O 1
ATOM 2125 N N . TRP A 1 261 ? 38.104 5.458 -16.752 1.00 92.62 261 TRP A N 1
ATOM 2126 C CA . TRP A 1 261 ? 38.268 4.540 -17.885 1.00 92.62 261 TRP A CA 1
ATOM 2127 C C . TRP A 1 261 ? 39.558 4.739 -18.669 1.00 92.62 261 TRP A C 1
ATOM 2129 O O . TRP A 1 261 ? 39.731 4.143 -19.728 1.00 92.62 261 TRP A O 1
ATOM 2139 N N . VAL A 1 262 ? 40.498 5.519 -18.127 1.00 89.50 262 VAL A N 1
ATOM 2140 C CA . VAL A 1 262 ? 41.815 5.768 -18.739 1.00 89.50 262 VAL A CA 1
ATOM 2141 C C . VAL A 1 262 ? 42.550 4.464 -19.081 1.00 89.50 262 VAL A C 1
ATOM 2143 O O . VAL A 1 262 ? 43.193 4.390 -20.124 1.00 89.50 262 VAL A O 1
ATOM 2146 N N . ASN A 1 263 ? 42.411 3.433 -18.239 1.00 84.19 263 ASN A N 1
ATOM 2147 C CA . ASN A 1 263 ? 43.115 2.152 -18.372 1.00 84.19 263 ASN A CA 1
ATOM 2148 C C . ASN A 1 263 ? 42.219 0.996 -18.846 1.00 84.19 263 ASN A C 1
ATOM 2150 O O . ASN A 1 263 ? 42.653 -0.156 -18.833 1.00 84.19 263 ASN A O 1
ATOM 2154 N N . LEU A 1 264 ? 40.963 1.268 -19.214 1.00 83.75 264 LEU A N 1
ATOM 2155 C CA . LEU A 1 264 ? 40.074 0.223 -19.714 1.00 83.75 264 LEU A CA 1
ATOM 2156 C C . LEU A 1 264 ? 40.323 -0.003 -21.210 1.00 83.75 264 LEU A C 1
ATOM 2158 O O . LEU A 1 264 ? 40.494 0.966 -21.951 1.00 83.75 264 LEU A O 1
ATOM 2162 N N . PRO A 1 265 ? 40.349 -1.261 -21.683 1.00 84.00 265 PRO A N 1
ATOM 2163 C CA . PRO A 1 265 ? 40.475 -1.535 -23.104 1.00 84.00 265 PRO A CA 1
ATOM 2164 C C . PRO A 1 265 ? 39.223 -1.059 -23.849 1.00 84.00 265 PRO A C 1
ATOM 2166 O O . PRO A 1 265 ? 38.097 -1.213 -23.372 1.00 84.00 265 PRO A O 1
ATOM 2169 N N . LEU A 1 266 ? 39.432 -0.504 -25.042 1.00 84.06 266 LEU A N 1
ATOM 2170 C CA . LEU A 1 266 ? 38.358 -0.210 -25.984 1.00 84.06 266 LEU A CA 1
ATOM 2171 C C . LEU A 1 266 ? 37.699 -1.533 -26.399 1.00 84.06 266 LEU A C 1
ATOM 2173 O O . LEU A 1 266 ? 38.389 -2.467 -26.809 1.00 84.06 266 LEU A O 1
ATOM 2177 N N . THR A 1 267 ? 36.377 -1.614 -26.317 1.00 80.75 267 THR A N 1
ATOM 2178 C CA . THR A 1 267 ? 35.615 -2.780 -26.783 1.00 80.75 267 THR A CA 1
ATOM 2179 C C . THR A 1 267 ? 34.804 -2.396 -28.016 1.00 80.75 267 THR A C 1
ATOM 2181 O O . THR A 1 267 ? 34.250 -1.301 -28.064 1.00 80.75 267 THR A O 1
ATOM 2184 N N . HIS A 1 268 ? 34.758 -3.269 -29.025 1.00 73.75 268 HIS A N 1
ATOM 2185 C CA . HIS A 1 268 ? 33.933 -3.068 -30.228 1.00 73.75 268 HIS A CA 1
ATOM 2186 C C . HIS A 1 268 ? 32.635 -3.886 -30.172 1.00 73.75 268 HIS A C 1
ATOM 2188 O O . HIS A 1 268 ? 31.589 -3.437 -30.648 1.00 73.75 268 HIS A O 1
ATOM 2194 N N . ASP A 1 269 ? 32.679 -5.046 -29.519 1.00 72.94 269 ASP A N 1
ATOM 2195 C CA . ASP A 1 269 ? 31.539 -5.950 -29.423 1.00 72.94 269 ASP A CA 1
ATOM 2196 C C . ASP A 1 269 ? 30.600 -5.530 -28.288 1.00 72.94 269 ASP A C 1
ATOM 2198 O O . ASP A 1 269 ? 31.020 -5.074 -27.219 1.00 72.94 269 ASP A O 1
ATOM 2202 N N . LEU A 1 270 ? 29.297 -5.644 -28.539 1.00 59.53 270 LEU A N 1
ATOM 2203 C CA . LEU A 1 270 ? 28.275 -5.348 -27.547 1.00 59.53 270 LEU A CA 1
ATOM 2204 C C . LEU A 1 270 ? 28.380 -6.427 -26.455 1.00 59.53 270 LEU A C 1
ATOM 2206 O O . LEU A 1 270 ? 28.187 -7.607 -26.737 1.00 59.53 270 LEU A O 1
ATOM 2210 N N . LEU A 1 271 ? 28.616 -6.050 -25.190 1.00 56.00 271 LEU A N 1
ATOM 2211 C CA . LEU A 1 271 ? 28.595 -6.991 -24.048 1.00 56.00 271 LEU A CA 1
ATOM 2212 C C . LEU A 1 271 ? 27.290 -7.802 -23.956 1.00 56.00 271 LEU A C 1
ATOM 2214 O O . LEU A 1 271 ? 27.236 -8.798 -23.245 1.00 56.00 271 LEU A O 1
ATOM 2218 N N . VAL A 1 272 ? 26.242 -7.393 -24.670 1.00 51.41 272 VAL A N 1
ATOM 2219 C CA . VAL A 1 272 ? 24.987 -8.131 -24.833 1.00 51.41 272 VAL A CA 1
ATOM 2220 C C . VAL A 1 272 ? 25.194 -9.484 -25.518 1.00 51.41 272 VAL A C 1
ATOM 2222 O O . VAL A 1 272 ? 24.501 -10.415 -25.127 1.00 51.41 272 VAL A O 1
ATOM 2225 N N . ASP A 1 273 ? 26.159 -9.655 -26.427 1.00 50.81 273 ASP A N 1
ATOM 2226 C CA . ASP A 1 273 ? 26.482 -10.981 -26.983 1.00 50.81 273 ASP A CA 1
ATOM 2227 C C . ASP A 1 273 ? 27.120 -11.879 -25.913 1.00 50.81 273 ASP A C 1
ATOM 2229 O O . ASP A 1 273 ? 26.752 -13.045 -25.766 1.00 50.81 273 ASP A O 1
ATOM 2233 N N . ILE A 1 274 ? 27.970 -11.299 -25.059 1.00 52.00 274 ILE A N 1
ATOM 2234 C CA . ILE A 1 274 ? 28.552 -11.971 -23.887 1.00 52.00 274 ILE A CA 1
ATOM 2235 C C . ILE A 1 274 ? 27.473 -12.278 -22.833 1.00 52.00 274 ILE A C 1
ATOM 2237 O O . ILE A 1 274 ? 27.502 -13.342 -22.225 1.00 52.00 274 ILE A O 1
ATOM 2241 N N . PHE A 1 275 ? 26.480 -11.406 -22.637 1.00 49.16 275 PHE A N 1
ATOM 2242 C CA . PHE A 1 275 ? 25.378 -11.618 -21.690 1.00 49.16 275 PHE A CA 1
ATOM 2243 C C . PHE A 1 275 ? 24.335 -12.619 -22.210 1.00 49.16 275 PHE A C 1
ATOM 2245 O O . PHE A 1 275 ? 23.844 -13.444 -21.442 1.00 49.16 275 PHE A O 1
ATOM 2252 N N . HIS A 1 276 ? 24.031 -12.611 -23.512 1.00 49.44 276 HIS A N 1
ATOM 2253 C CA . HIS A 1 276 ? 23.237 -13.658 -24.158 1.00 49.44 276 HIS A CA 1
ATOM 2254 C C . HIS A 1 276 ? 23.947 -15.014 -24.086 1.00 49.44 276 HIS A C 1
ATOM 2256 O O . HIS A 1 276 ? 23.281 -16.032 -23.899 1.00 49.44 276 HIS A O 1
ATOM 2262 N N . HIS A 1 277 ? 25.281 -15.036 -24.171 1.00 43.56 277 HIS A N 1
ATOM 2263 C CA . HIS A 1 277 ? 26.075 -16.247 -23.957 1.00 43.56 277 HIS A CA 1
ATOM 2264 C C . HIS A 1 277 ? 26.142 -16.661 -22.475 1.00 43.56 277 HIS A C 1
ATOM 2266 O O . HIS A 1 277 ? 26.023 -17.845 -22.186 1.00 43.56 277 HIS A O 1
ATOM 2272 N N . ALA A 1 278 ? 26.226 -15.722 -21.526 1.00 41.78 278 ALA A N 1
ATOM 2273 C CA . ALA A 1 278 ? 26.267 -16.007 -20.084 1.00 41.78 278 ALA A CA 1
ATOM 2274 C C . ALA A 1 278 ? 24.932 -16.517 -19.505 1.00 41.78 278 ALA A C 1
ATOM 2276 O O . ALA A 1 278 ? 24.916 -17.179 -18.470 1.00 41.78 278 ALA A O 1
ATOM 2277 N N . ILE A 1 279 ? 23.805 -16.236 -20.166 1.00 41.09 279 ILE A N 1
ATOM 2278 C CA . ILE A 1 279 ? 22.479 -16.763 -19.794 1.00 41.09 279 ILE A CA 1
ATOM 2279 C C . ILE A 1 279 ? 22.235 -18.160 -20.416 1.00 41.09 279 ILE A C 1
ATOM 2281 O O . ILE A 1 279 ? 21.264 -18.834 -20.068 1.00 41.09 279 ILE A O 1
ATOM 2285 N N . CYS A 1 280 ? 23.132 -18.645 -21.285 1.00 31.83 280 CYS A N 1
ATOM 2286 C CA . CYS A 1 280 ? 23.057 -19.967 -21.907 1.00 31.83 280 CYS A CA 1
ATOM 2287 C C . CYS A 1 280 ? 24.055 -20.939 -21.228 1.00 31.83 280 CYS A C 1
ATOM 2289 O O . CYS A 1 280 ? 25.263 -20.752 -21.349 1.00 31.83 280 CYS A O 1
ATOM 2291 N N . PRO A 1 281 ? 23.609 -22.001 -20.528 1.00 36.97 281 PRO A N 1
ATOM 2292 C CA . PRO A 1 281 ? 24.450 -22.785 -19.608 1.00 36.97 281 PRO A CA 1
ATOM 2293 C C . PRO A 1 281 ? 25.490 -23.718 -20.270 1.00 36.97 281 PRO A C 1
ATOM 2295 O O . PRO A 1 281 ? 26.020 -24.600 -19.603 1.00 36.97 281 PRO A O 1
ATOM 2298 N N . GLN A 1 282 ? 25.776 -23.573 -21.568 1.00 30.94 282 GLN A N 1
ATOM 2299 C CA . GLN A 1 282 ? 26.606 -24.522 -22.330 1.00 30.94 282 GLN A CA 1
ATOM 2300 C C . GLN A 1 282 ? 28.015 -24.017 -22.695 1.00 30.94 282 GLN A C 1
ATOM 2302 O O . GLN A 1 282 ? 28.756 -24.751 -23.344 1.00 30.94 282 GLN A O 1
ATOM 2307 N N . TYR A 1 283 ? 28.422 -22.815 -22.272 1.00 32.66 283 TYR A N 1
ATOM 2308 C CA . TYR A 1 283 ? 29.752 -22.265 -22.578 1.00 32.66 283 TYR A CA 1
ATOM 2309 C C . TYR A 1 283 ? 30.586 -21.988 -21.314 1.00 32.66 283 TYR A C 1
ATOM 2311 O O . TYR A 1 283 ? 30.022 -21.641 -20.275 1.00 32.66 283 TYR A O 1
ATOM 2319 N N . PRO A 1 284 ? 31.925 -22.151 -21.374 1.00 33.12 284 PRO A N 1
ATOM 2320 C CA . PRO A 1 284 ? 32.811 -21.891 -20.242 1.00 33.12 284 PRO A CA 1
ATOM 2321 C C . PRO A 1 284 ? 32.780 -20.411 -19.837 1.00 33.12 284 PRO A C 1
ATOM 2323 O O . PRO A 1 284 ? 32.668 -19.523 -20.683 1.00 33.12 284 PRO A O 1
ATOM 2326 N N . SER A 1 285 ? 32.880 -20.159 -18.531 1.00 33.16 285 SER A N 1
ATOM 2327 C CA . SER A 1 285 ? 32.884 -18.824 -17.925 1.00 33.16 285 SER A CA 1
ATOM 2328 C C . SER A 1 285 ? 33.947 -17.905 -18.549 1.00 33.16 285 SER A C 1
ATOM 2330 O O . SER A 1 285 ? 35.061 -18.369 -18.809 1.00 33.16 285 SER A O 1
ATOM 2332 N N . PRO A 1 286 ? 33.647 -16.609 -18.769 1.00 36.91 286 PRO A N 1
ATOM 2333 C CA . PRO A 1 286 ? 34.637 -15.653 -19.256 1.00 36.91 286 PRO A CA 1
ATOM 2334 C C . PRO A 1 286 ? 35.792 -15.500 -18.247 1.00 36.91 286 PRO A C 1
ATOM 2336 O O . PRO A 1 286 ? 35.583 -15.727 -17.054 1.00 36.91 286 PRO A O 1
ATOM 2339 N N . PRO A 1 287 ? 37.004 -15.127 -18.703 1.00 36.78 287 PRO A N 1
ATOM 2340 C CA . PRO A 1 287 ? 38.168 -14.965 -17.834 1.00 36.78 287 PRO A CA 1
ATOM 2341 C C . PRO A 1 287 ? 37.904 -13.927 -16.737 1.00 36.78 287 PRO A C 1
ATOM 2343 O O . PRO A 1 287 ? 37.318 -12.874 -17.000 1.00 36.78 287 PRO A O 1
ATOM 2346 N N . ASP A 1 288 ? 38.344 -14.243 -15.517 1.00 37.12 288 ASP A N 1
ATOM 2347 C CA . ASP A 1 288 ? 38.153 -13.438 -14.311 1.00 37.12 288 ASP A CA 1
ATOM 2348 C C . ASP A 1 288 ? 38.576 -11.976 -14.533 1.00 37.12 288 ASP A C 1
ATOM 2350 O O . ASP A 1 288 ? 39.752 -11.663 -14.738 1.00 37.12 288 ASP A O 1
ATOM 2354 N N . ILE A 1 289 ? 37.611 -11.055 -14.469 1.00 40.81 289 ILE A N 1
ATOM 2355 C CA . ILE A 1 289 ? 37.901 -9.620 -14.389 1.00 40.81 289 ILE A CA 1
ATOM 2356 C C . ILE A 1 289 ? 38.528 -9.364 -13.007 1.00 40.81 289 ILE A C 1
ATOM 2358 O O . ILE A 1 289 ? 37.931 -9.767 -12.004 1.00 40.81 289 ILE A O 1
ATOM 2362 N N . PRO A 1 290 ? 39.686 -8.682 -12.899 1.00 35.94 290 PRO A N 1
ATOM 2363 C CA . PRO A 1 290 ? 40.351 -8.472 -11.617 1.00 35.94 290 PRO A CA 1
ATOM 2364 C C . PRO A 1 290 ? 39.463 -7.696 -10.635 1.00 35.94 290 PRO A C 1
ATOM 2366 O O . PRO A 1 290 ? 39.206 -6.502 -10.801 1.00 35.94 290 PRO A O 1
ATOM 2369 N N . THR A 1 291 ? 39.029 -8.356 -9.562 1.00 37.19 291 THR A N 1
ATOM 2370 C CA . THR A 1 291 ? 38.217 -7.775 -8.477 1.00 37.19 291 THR A CA 1
ATOM 2371 C C . THR A 1 291 ? 38.964 -6.695 -7.680 1.00 37.19 291 THR A C 1
ATOM 2373 O O . THR A 1 291 ? 38.353 -5.958 -6.908 1.00 37.19 291 THR A O 1
ATOM 2376 N N . SER A 1 292 ? 40.280 -6.559 -7.882 1.00 33.59 292 SER A N 1
ATOM 2377 C CA . SER A 1 292 ? 41.164 -5.625 -7.176 1.00 33.59 292 SER A CA 1
ATOM 2378 C C . SER A 1 292 ? 41.000 -4.149 -7.568 1.00 33.59 292 SER A C 1
ATOM 2380 O O . SER A 1 292 ? 41.582 -3.298 -6.908 1.00 33.59 292 SER A O 1
ATOM 2382 N N . LEU A 1 293 ? 40.201 -3.818 -8.591 1.00 37.81 293 LEU A N 1
ATOM 2383 C CA . LEU A 1 293 ? 39.900 -2.432 -9.002 1.00 37.81 293 LEU A CA 1
ATOM 2384 C C . LEU A 1 293 ? 38.608 -1.856 -8.380 1.00 37.81 293 LEU A C 1
ATOM 2386 O O . LEU A 1 293 ? 38.248 -0.717 -8.662 1.00 37.81 293 LEU A O 1
ATOM 2390 N N . LEU A 1 294 ? 37.901 -2.622 -7.537 1.00 38.47 294 LEU A N 1
ATOM 2391 C CA . LEU A 1 294 ? 36.618 -2.232 -6.920 1.00 38.47 294 LEU A CA 1
ATOM 2392 C C . LEU A 1 294 ? 36.713 -1.907 -5.416 1.00 38.47 294 LEU A C 1
ATOM 2394 O O . LEU A 1 294 ? 35.686 -1.704 -4.763 1.00 38.47 294 LEU A O 1
ATOM 2398 N N . ALA A 1 295 ? 37.918 -1.875 -4.848 1.00 31.98 295 ALA A N 1
ATOM 2399 C CA . ALA A 1 295 ? 38.126 -1.714 -3.415 1.00 31.98 295 ALA A CA 1
ATOM 2400 C C . ALA A 1 295 ? 38.501 -0.273 -3.049 1.00 31.98 295 ALA A C 1
ATOM 2402 O O . ALA A 1 295 ? 39.669 0.019 -2.865 1.00 31.98 295 ALA A O 1
ATOM 2403 N N . GLU A 1 296 ? 37.501 0.596 -2.894 1.00 31.28 296 GLU A N 1
ATOM 2404 C CA . GLU A 1 296 ? 37.545 1.745 -1.977 1.00 31.28 296 GLU A CA 1
ATOM 2405 C C . GLU A 1 296 ? 36.113 2.266 -1.752 1.00 31.28 296 GLU A C 1
ATOM 2407 O O . GLU A 1 296 ? 35.312 2.341 -2.683 1.00 31.28 296 GLU A O 1
ATOM 2412 N N . LYS A 1 297 ? 35.737 2.543 -0.494 1.00 28.78 297 LYS A N 1
ATOM 2413 C CA . LYS A 1 297 ? 34.405 3.065 -0.129 1.00 28.78 297 LYS A CA 1
ATOM 2414 C C . LYS A 1 297 ? 34.396 4.592 -0.312 1.00 28.78 297 LYS A C 1
ATOM 2416 O O . LYS A 1 297 ? 35.010 5.266 0.512 1.00 28.78 297 LYS A O 1
ATOM 2421 N N . PRO A 1 298 ? 33.688 5.163 -1.305 1.00 37.88 298 PRO A N 1
ATOM 2422 C CA . PRO A 1 298 ? 33.496 6.608 -1.374 1.00 37.88 298 PRO A CA 1
ATOM 2423 C C . PRO A 1 298 ? 32.494 7.090 -0.303 1.00 37.88 298 PRO A C 1
ATOM 2425 O O . PRO A 1 298 ? 31.682 6.292 0.185 1.00 37.88 298 PRO A O 1
ATOM 2428 N N . PRO A 1 299 ? 32.530 8.384 0.067 1.00 35.78 299 PRO A N 1
ATOM 2429 C CA . PRO A 1 299 ? 31.605 8.975 1.031 1.00 35.78 299 PRO A CA 1
ATOM 2430 C C . PRO A 1 299 ? 30.139 8.882 0.567 1.00 35.78 299 PRO A C 1
ATOM 2432 O O . PRO A 1 299 ? 29.823 8.989 -0.618 1.00 35.78 299 PRO A O 1
ATOM 2435 N N . LEU A 1 300 ? 29.236 8.653 1.525 1.00 33.16 300 LEU A N 1
ATOM 2436 C CA . LEU A 1 300 ? 27.784 8.583 1.325 1.00 33.16 300 LEU A CA 1
ATOM 2437 C C . LEU A 1 300 ? 27.192 9.998 1.217 1.00 33.16 300 LEU A C 1
ATOM 2439 O O . LEU A 1 300 ? 27.431 10.824 2.094 1.00 33.16 300 LEU A O 1
ATOM 2443 N N . PHE A 1 301 ? 26.368 10.255 0.196 1.00 43.50 301 PHE A N 1
ATOM 2444 C CA . PHE A 1 301 ? 25.573 11.486 0.070 1.00 43.50 301 PHE A CA 1
ATOM 2445 C C . PHE A 1 301 ? 24.080 11.153 0.023 1.00 43.50 301 PHE A C 1
ATOM 2447 O O . PHE A 1 301 ? 23.693 10.139 -0.557 1.00 43.50 301 PHE A O 1
ATOM 2454 N N . ILE A 1 302 ? 23.242 12.012 0.611 1.00 37.50 302 ILE A N 1
ATOM 2455 C CA . ILE A 1 302 ? 21.796 11.789 0.756 1.00 37.50 302 ILE A CA 1
ATOM 2456 C C . ILE A 1 302 ? 21.000 12.620 -0.272 1.00 37.50 302 ILE A C 1
ATOM 2458 O O . ILE A 1 302 ? 21.238 13.812 -0.444 1.00 37.50 302 ILE A O 1
ATOM 2462 N N . ASN A 1 303 ? 20.079 11.907 -0.926 1.00 30.34 303 ASN A N 1
ATOM 2463 C CA . ASN A 1 303 ? 18.990 12.217 -1.867 1.00 30.34 303 ASN A CA 1
ATOM 2464 C C . ASN A 1 303 ? 18.645 13.688 -2.231 1.00 30.34 303 ASN A C 1
ATOM 2466 O O . ASN A 1 303 ? 18.415 14.518 -1.357 1.00 30.34 303 ASN A O 1
ATOM 2470 N N . GLY A 1 304 ? 18.471 13.946 -3.539 1.00 35.09 304 GLY A N 1
ATOM 2471 C CA . GLY A 1 304 ? 17.878 15.164 -4.108 1.00 35.09 304 GLY A CA 1
ATOM 2472 C C . GLY A 1 304 ? 18.236 15.399 -5.586 1.00 35.09 304 GLY A C 1
ATOM 2473 O O . GLY A 1 304 ? 19.267 14.939 -6.088 1.00 35.09 304 GLY A O 1
ATOM 2474 N N . SER A 1 305 ? 17.419 16.175 -6.305 1.00 42.00 305 SER A N 1
ATOM 2475 C CA . SER A 1 305 ? 17.759 16.748 -7.618 1.00 42.00 305 SER A CA 1
ATOM 2476 C C . SER A 1 305 ? 18.847 17.819 -7.460 1.00 42.00 305 SER A C 1
ATOM 2478 O O . SER A 1 305 ? 18.601 19.000 -7.635 1.00 42.00 305 SER A O 1
ATOM 2480 N N . ILE A 1 306 ? 20.057 17.406 -7.089 1.00 57.19 306 ILE A N 1
ATOM 2481 C CA . ILE A 1 306 ? 21.206 18.287 -6.858 1.00 57.19 306 ILE A CA 1
ATOM 2482 C C . ILE A 1 306 ? 21.706 18.834 -8.208 1.00 57.19 306 ILE A C 1
ATOM 2484 O O . ILE A 1 306 ? 22.119 18.018 -9.045 1.00 57.19 306 ILE A O 1
ATOM 2488 N N . PRO A 1 307 ? 21.675 20.150 -8.475 1.00 58.16 307 PRO A N 1
ATOM 2489 C CA . PRO A 1 307 ? 22.451 20.706 -9.568 1.00 58.16 307 PRO A CA 1
ATOM 2490 C C . PRO A 1 307 ? 23.933 20.469 -9.277 1.00 58.16 307 PRO A C 1
ATOM 2492 O O . PRO A 1 307 ? 24.450 20.768 -8.197 1.00 58.16 307 PRO A O 1
ATOM 2495 N N . LEU A 1 308 ? 24.576 19.850 -10.256 1.00 69.44 308 LEU A N 1
ATOM 2496 C CA . LEU A 1 308 ? 25.997 19.565 -10.284 1.00 69.44 308 LEU A CA 1
ATOM 2497 C C . LEU A 1 308 ? 26.660 20.715 -11.041 1.00 69.44 308 LEU A C 1
ATOM 2499 O O . LEU A 1 308 ? 26.301 20.968 -12.189 1.00 69.44 308 LEU A O 1
ATOM 2503 N N . HIS A 1 309 ? 27.601 21.411 -10.410 1.00 76.94 309 HIS A N 1
ATOM 2504 C CA . HIS A 1 309 ? 28.423 22.414 -11.079 1.00 76.94 309 HIS A CA 1
ATOM 2505 C C . HIS A 1 309 ? 29.866 21.915 -11.127 1.00 76.94 309 HIS A C 1
ATOM 2507 O O . HIS A 1 309 ? 30.450 21.599 -10.090 1.00 76.94 309 HIS A O 1
ATOM 2513 N N . ILE A 1 310 ? 30.432 21.825 -12.327 1.00 73.31 310 ILE A N 1
ATOM 2514 C CA . ILE A 1 310 ? 31.806 21.369 -12.551 1.00 73.31 310 ILE A CA 1
ATOM 2515 C C . ILE A 1 310 ? 32.603 22.558 -13.077 1.00 73.31 310 ILE A C 1
ATOM 2517 O O . ILE A 1 310 ? 32.286 23.085 -14.141 1.00 73.31 310 ILE A O 1
ATOM 2521 N N . GLN A 1 311 ? 33.641 22.966 -12.348 1.00 76.25 311 GLN A N 1
ATOM 2522 C CA . GLN A 1 311 ? 34.558 24.024 -12.768 1.00 76.25 311 GLN A CA 1
ATOM 2523 C C . GLN A 1 311 ? 35.998 23.528 -12.636 1.00 76.25 311 GLN A C 1
ATOM 2525 O O . GLN A 1 311 ? 36.515 23.363 -11.531 1.00 76.25 311 GLN A O 1
ATOM 2530 N N . GLY A 1 312 ? 36.645 23.273 -13.776 1.00 80.12 312 GLY A N 1
ATOM 2531 C CA . GLY A 1 312 ? 37.974 22.663 -13.809 1.00 80.12 312 GLY A CA 1
ATOM 2532 C C . GLY A 1 312 ? 37.978 21.285 -13.142 1.00 80.12 312 GLY A C 1
ATOM 2533 O O . GLY A 1 312 ? 37.202 20.407 -13.510 1.00 80.12 312 GLY A O 1
ATOM 2534 N N . ASP A 1 313 ? 38.845 21.105 -12.147 1.00 78.75 313 ASP A N 1
ATOM 2535 C CA . ASP A 1 313 ? 38.954 19.884 -11.343 1.00 78.75 313 ASP A CA 1
ATOM 2536 C C . ASP A 1 313 ? 38.075 19.899 -10.083 1.00 78.75 313 ASP A C 1
ATOM 2538 O O . ASP A 1 313 ? 38.123 18.963 -9.291 1.00 78.75 313 ASP A O 1
ATOM 2542 N N . THR A 1 314 ? 37.272 20.941 -9.867 1.00 77.50 314 THR A N 1
ATOM 2543 C CA . THR A 1 314 ? 36.418 21.061 -8.685 1.00 77.50 314 THR A CA 1
ATOM 2544 C C . THR A 1 314 ? 34.971 20.740 -9.037 1.00 77.50 314 THR A C 1
ATOM 2546 O O . THR A 1 314 ? 34.385 21.322 -9.953 1.00 77.50 314 THR A O 1
ATOM 2549 N N . ILE A 1 315 ? 34.380 19.819 -8.278 1.00 76.31 315 ILE A N 1
ATOM 2550 C CA . ILE A 1 315 ? 32.965 19.469 -8.361 1.00 76.31 315 ILE A CA 1
ATOM 2551 C C . ILE A 1 315 ? 32.251 20.091 -7.175 1.00 76.31 315 ILE A C 1
ATOM 2553 O O . ILE A 1 315 ? 32.589 19.798 -6.030 1.00 76.31 315 ILE A O 1
ATOM 2557 N N . SER A 1 316 ? 31.238 20.899 -7.460 1.00 78.69 316 SER A N 1
ATOM 2558 C CA . SER A 1 316 ? 30.323 21.463 -6.478 1.00 78.69 316 SER A CA 1
ATOM 2559 C C . SER A 1 316 ? 28.957 20.790 -6.579 1.00 78.69 316 SER A C 1
ATOM 2561 O O . SER A 1 316 ? 28.300 20.801 -7.620 1.00 78.69 316 SER A O 1
ATOM 2563 N N . LEU A 1 317 ? 28.516 20.221 -5.465 1.00 75.44 317 LEU A N 1
ATOM 2564 C CA . LEU A 1 317 ? 27.182 19.687 -5.246 1.00 75.44 317 LEU A CA 1
ATOM 2565 C C . LEU A 1 317 ? 26.421 20.674 -4.366 1.00 75.44 317 LEU A C 1
ATOM 2567 O O . LEU A 1 317 ? 26.792 20.898 -3.210 1.00 75.44 317 LEU A O 1
ATOM 2571 N N . VAL A 1 318 ? 25.345 21.248 -4.900 1.00 65.75 318 VAL A N 1
ATOM 2572 C CA . VAL A 1 318 ? 24.417 22.059 -4.105 1.00 65.75 318 VAL A CA 1
ATOM 2573 C C . VAL A 1 318 ? 23.242 21.182 -3.711 1.00 65.75 318 VAL A C 1
ATOM 2575 O O . VAL A 1 318 ? 22.385 20.868 -4.537 1.00 65.75 318 VAL A O 1
ATOM 2578 N N . ASN A 1 319 ? 23.204 20.754 -2.453 1.00 56.25 319 ASN A N 1
ATOM 2579 C CA . ASN A 1 319 ? 22.070 19.991 -1.963 1.00 56.25 319 ASN A CA 1
ATOM 2580 C C . ASN A 1 319 ? 20.973 20.941 -1.479 1.00 56.25 319 ASN A C 1
ATOM 2582 O O . ASN A 1 319 ? 21.162 21.707 -0.532 1.00 56.25 319 ASN A O 1
ATOM 2586 N N . PHE A 1 320 ? 19.816 20.860 -2.131 1.00 49.97 320 PHE A N 1
ATOM 2587 C CA . PHE A 1 320 ? 18.589 21.530 -1.712 1.00 49.97 320 PHE A CA 1
ATOM 2588 C C . PHE A 1 320 ? 17.879 20.650 -0.677 1.00 49.97 320 PHE A C 1
ATOM 2590 O O . PHE A 1 320 ? 16.839 20.053 -0.951 1.00 49.97 320 PHE A O 1
ATOM 2597 N N . GLY A 1 321 ? 18.512 20.521 0.491 1.00 52.59 321 GLY A N 1
ATOM 2598 C CA . GLY A 1 321 ? 17.963 19.861 1.673 1.00 52.59 321 GLY A CA 1
ATOM 2599 C C . GLY A 1 321 ? 17.408 20.868 2.686 1.00 52.59 321 GLY A C 1
ATOM 2600 O O . GLY A 1 321 ? 17.067 21.994 2.337 1.00 52.59 321 GLY A O 1
ATOM 2601 N N . LEU A 1 322 ? 17.326 20.457 3.955 1.00 40.31 322 LEU A N 1
ATOM 2602 C CA . LEU A 1 322 ? 16.899 21.313 5.076 1.00 40.31 322 LEU A CA 1
ATOM 2603 C C . LEU A 1 322 ? 17.846 22.501 5.318 1.00 40.31 322 LEU A C 1
ATOM 2605 O O . LEU A 1 322 ? 17.384 23.572 5.694 1.00 40.31 322 LEU A O 1
ATOM 2609 N N . ASP A 1 323 ? 19.136 22.303 5.043 1.00 48.66 323 ASP A N 1
ATOM 2610 C CA . ASP A 1 323 ? 20.152 23.347 4.967 1.00 48.66 323 ASP A CA 1
ATOM 2611 C C . ASP A 1 323 ? 20.669 23.405 3.527 1.00 48.66 323 ASP A C 1
ATOM 2613 O O . ASP A 1 323 ? 20.922 22.362 2.907 1.00 48.66 323 ASP A O 1
ATOM 2617 N N . LEU A 1 324 ? 20.858 24.615 2.993 1.00 50.25 324 LEU A N 1
ATOM 2618 C CA . LEU A 1 324 ? 21.558 24.797 1.725 1.00 50.25 324 LEU A CA 1
ATOM 2619 C C . LEU A 1 324 ? 23.021 24.403 1.956 1.00 50.25 324 LEU A C 1
ATOM 2621 O O . LEU A 1 324 ? 23.826 25.177 2.474 1.00 50.25 324 LEU A O 1
ATOM 2625 N N . THR A 1 325 ? 23.359 23.163 1.615 1.00 55.56 325 THR A N 1
ATOM 2626 C CA . THR A 1 325 ? 24.721 22.655 1.769 1.00 55.56 325 THR A CA 1
ATOM 2627 C C . THR A 1 325 ? 25.415 22.700 0.423 1.00 55.56 325 THR A C 1
ATOM 2629 O O . THR A 1 325 ? 24.992 22.076 -0.552 1.00 55.56 325 THR A O 1
ATOM 2632 N N . HIS A 1 326 ? 26.493 23.476 0.374 1.00 71.94 326 HIS A N 1
ATOM 2633 C CA . HIS A 1 326 ? 27.403 23.493 -0.755 1.00 71.94 326 HIS A CA 1
ATOM 2634 C C . HIS A 1 326 ? 28.582 22.596 -0.398 1.00 71.94 326 HIS A C 1
ATOM 2636 O O . HIS A 1 326 ? 29.415 22.928 0.450 1.00 71.94 326 HIS A O 1
ATOM 2642 N N . THR A 1 327 ? 28.632 21.431 -1.029 1.00 71.62 327 THR A N 1
ATOM 2643 C CA . THR A 1 327 ? 29.772 20.529 -0.909 1.00 71.62 327 THR A CA 1
ATOM 2644 C C . THR A 1 327 ? 30.624 20.680 -2.147 1.00 71.62 327 THR A C 1
ATOM 2646 O O . THR A 1 327 ? 30.139 20.396 -3.236 1.00 71.62 327 THR A O 1
ATOM 2649 N N . SER A 1 328 ? 31.886 21.071 -1.994 1.00 75.00 328 SER A N 1
ATOM 2650 C CA . SER A 1 328 ? 32.847 20.969 -3.084 1.00 75.00 328 SER A CA 1
ATOM 2651 C C . SER A 1 328 ? 33.949 19.972 -2.767 1.00 75.00 328 SER A C 1
ATOM 2653 O O . SER A 1 328 ? 34.386 19.817 -1.624 1.00 75.00 328 SER A O 1
ATOM 2655 N N . PHE A 1 329 ? 34.397 19.260 -3.788 1.00 79.38 329 PHE A N 1
ATOM 2656 C CA . PHE A 1 329 ? 35.562 18.396 -3.698 1.00 79.38 329 PHE A CA 1
ATOM 2657 C C . PHE A 1 329 ? 36.386 18.510 -4.971 1.00 79.38 329 PHE A C 1
ATOM 2659 O O . PHE A 1 329 ? 35.862 18.778 -6.053 1.00 79.38 329 PHE A O 1
ATOM 2666 N N . ARG A 1 330 ? 37.695 18.332 -4.819 1.00 76.56 330 ARG A N 1
ATOM 2667 C CA . ARG A 1 330 ? 38.631 18.344 -5.939 1.00 76.56 330 ARG A CA 1
ATOM 2668 C C . ARG A 1 330 ? 38.790 16.923 -6.464 1.00 76.56 330 ARG A C 1
ATOM 2670 O O . ARG A 1 330 ? 38.942 15.989 -5.674 1.00 76.56 330 ARG A O 1
ATOM 2677 N N . LEU A 1 331 ? 38.728 16.761 -7.778 1.00 72.50 331 LEU A N 1
ATOM 2678 C CA . LEU A 1 331 ? 38.946 15.488 -8.441 1.00 72.50 331 LEU A CA 1
ATOM 2679 C C . LEU A 1 331 ? 40.374 15.004 -8.161 1.00 72.50 331 LEU A C 1
ATOM 2681 O O . LEU A 1 331 ? 41.313 15.797 -8.272 1.00 72.50 331 LEU A O 1
ATOM 2685 N N . PRO A 1 332 ? 40.549 13.728 -7.779 1.00 69.19 332 PRO A N 1
ATOM 2686 C CA . PRO A 1 332 ? 41.874 13.162 -7.599 1.00 69.19 332 PRO A CA 1
ATOM 2687 C C . PRO A 1 332 ? 42.608 13.135 -8.943 1.00 69.19 332 PRO A C 1
ATOM 2689 O O . PRO A 1 332 ? 42.009 12.865 -9.990 1.00 69.19 332 PRO A O 1
ATOM 2692 N N . ASP A 1 333 ? 43.911 13.412 -8.904 1.00 70.75 333 ASP A N 1
ATOM 2693 C CA . ASP A 1 333 ? 44.780 13.263 -10.067 1.00 70.75 333 ASP A CA 1
ATOM 2694 C C . ASP A 1 333 ? 44.742 11.789 -10.512 1.00 70.75 333 ASP A C 1
ATOM 2696 O O . ASP A 1 333 ? 45.051 10.910 -9.707 1.00 70.75 333 ASP A O 1
ATOM 2700 N N . PRO A 1 334 ? 44.374 11.470 -11.765 1.00 58.28 334 PRO A N 1
ATOM 2701 C CA . PRO A 1 334 ? 44.315 10.086 -12.237 1.00 58.28 334 PRO A CA 1
ATOM 2702 C C . PRO A 1 334 ? 45.659 9.342 -12.130 1.00 58.28 334 PRO A C 1
ATOM 2704 O O . PRO A 1 334 ? 45.669 8.113 -12.184 1.00 58.28 334 PRO A O 1
ATOM 2707 N N . SER A 1 335 ? 46.779 10.059 -11.981 1.00 65.88 335 SER A N 1
ATOM 2708 C CA . SER A 1 335 ? 48.116 9.491 -11.781 1.00 65.88 335 SER A CA 1
ATOM 2709 C C . SER A 1 335 ? 48.494 9.244 -10.310 1.00 65.88 335 SER A C 1
ATOM 2711 O O . SER A 1 335 ? 49.522 8.616 -10.051 1.00 65.88 335 SER A O 1
ATOM 2713 N N . SER A 1 336 ? 47.670 9.673 -9.345 1.00 59.22 336 SER A N 1
ATOM 2714 C CA . SER A 1 336 ? 47.933 9.551 -7.906 1.00 59.22 336 SER A CA 1
ATOM 2715 C C . SER A 1 336 ? 46.687 9.069 -7.143 1.00 59.22 336 SER A C 1
ATOM 2717 O O . SER A 1 336 ? 45.674 9.765 -7.132 1.00 59.22 336 SER A O 1
ATOM 2719 N N . PRO A 1 337 ? 46.723 7.915 -6.450 1.00 51.38 337 PRO A N 1
ATOM 2720 C CA . PRO A 1 337 ? 45.583 7.386 -5.693 1.00 51.38 337 PRO A CA 1
ATOM 2721 C C . PRO A 1 337 ? 45.373 8.110 -4.344 1.00 51.38 337 PRO A C 1
ATOM 2723 O O . PRO A 1 337 ? 45.153 7.475 -3.315 1.00 51.38 337 PRO A O 1
ATOM 2726 N N . SER A 1 338 ? 45.498 9.439 -4.295 1.00 45.28 338 SER A N 1
ATOM 2727 C CA . SER A 1 338 ? 45.307 10.200 -3.058 1.00 45.28 338 SER A CA 1
ATOM 2728 C C . SER A 1 338 ? 43.823 10.397 -2.710 1.00 45.28 338 SER A C 1
ATOM 2730 O O . SER A 1 338 ? 42.955 10.507 -3.576 1.00 45.28 338 SER A O 1
ATOM 2732 N N . LEU A 1 339 ? 43.542 10.450 -1.401 1.00 43.34 339 LEU A N 1
ATOM 2733 C CA . LEU A 1 339 ? 42.213 10.686 -0.827 1.00 43.34 339 LEU A CA 1
ATOM 2734 C C . LEU A 1 339 ? 41.588 11.988 -1.355 1.00 43.34 339 LEU A C 1
ATOM 2736 O O . LEU A 1 339 ? 42.238 13.034 -1.397 1.00 43.34 339 LEU A O 1
ATOM 2740 N N . ILE A 1 340 ? 40.296 11.926 -1.689 1.00 54.59 340 ILE A N 1
ATOM 2741 C CA . ILE A 1 340 ? 39.486 13.079 -2.098 1.00 54.59 340 ILE A CA 1
ATOM 2742 C C . ILE A 1 340 ? 39.506 14.127 -0.974 1.00 54.59 340 ILE A C 1
ATOM 2744 O O . ILE A 1 340 ? 38.972 13.893 0.111 1.00 54.59 340 ILE A O 1
ATOM 2748 N N . SER A 1 341 ? 40.103 15.294 -1.232 1.00 42.19 341 SER A N 1
ATOM 2749 C CA . SER A 1 341 ? 40.008 16.446 -0.330 1.00 42.19 341 SER A CA 1
ATOM 2750 C C . SER A 1 341 ? 38.631 17.090 -0.492 1.00 42.19 341 SER A C 1
ATOM 2752 O O . SER A 1 341 ? 38.272 17.562 -1.575 1.00 42.19 341 SER A O 1
ATOM 2754 N N . MET A 1 342 ? 37.842 17.058 0.581 1.00 47.38 342 MET A N 1
ATOM 2755 C CA . MET A 1 342 ? 36.439 17.462 0.598 1.00 47.38 342 MET A CA 1
ATOM 2756 C C . MET A 1 342 ? 36.254 18.677 1.506 1.00 47.38 342 MET A C 1
ATOM 2758 O O . MET A 1 342 ? 36.690 18.671 2.657 1.00 47.38 342 MET A O 1
ATOM 2762 N N . LYS A 1 343 ? 35.573 19.709 1.002 1.00 47.16 343 LYS A N 1
ATOM 2763 C CA . LYS A 1 343 ? 35.196 20.895 1.771 1.00 47.16 343 LYS A CA 1
ATOM 2764 C C . LYS A 1 343 ? 33.679 21.066 1.718 1.00 47.16 343 LYS A C 1
ATOM 2766 O O . LYS A 1 343 ? 33.112 21.443 0.696 1.00 47.16 343 LYS A O 1
ATOM 2771 N N . THR A 1 344 ? 33.019 20.812 2.842 1.00 46.88 344 THR A N 1
ATOM 2772 C CA . THR A 1 344 ? 31.579 21.053 2.999 1.00 46.88 344 THR A CA 1
ATOM 2773 C C . THR A 1 344 ? 31.372 22.384 3.703 1.00 46.88 344 THR A C 1
ATOM 2775 O O . THR A 1 344 ? 31.947 22.621 4.761 1.00 46.88 344 THR A O 1
ATOM 2778 N N . THR A 1 345 ? 30.565 23.271 3.125 1.00 45.19 345 THR A N 1
ATOM 2779 C CA . THR A 1 345 ? 30.143 24.521 3.770 1.00 45.19 345 THR A CA 1
ATOM 2780 C C . THR A 1 345 ? 28.631 24.488 3.964 1.00 45.19 345 THR A C 1
ATOM 2782 O O . THR A 1 345 ? 27.875 24.328 3.003 1.00 45.19 345 THR A O 1
ATOM 2785 N N . ILE A 1 346 ? 28.195 24.605 5.219 1.00 42.41 346 ILE A N 1
ATOM 2786 C CA . ILE A 1 346 ? 26.782 24.730 5.585 1.00 42.41 346 ILE A CA 1
ATOM 2787 C C . ILE A 1 346 ? 26.436 26.219 5.530 1.00 42.41 346 ILE A C 1
ATOM 2789 O O . ILE A 1 346 ? 27.037 27.013 6.252 1.00 42.41 346 ILE A O 1
ATOM 2793 N N . LEU A 1 347 ? 25.504 26.613 4.662 1.00 41.31 347 LEU A N 1
ATOM 2794 C CA . LEU A 1 347 ? 24.995 27.983 4.627 1.00 41.31 347 LEU A CA 1
ATOM 2795 C C . LEU A 1 347 ? 23.793 28.064 5.581 1.00 41.31 347 LEU A C 1
ATOM 2797 O O . LEU A 1 347 ? 22.697 27.634 5.228 1.00 41.31 347 LEU A O 1
ATOM 2801 N N . GLU A 1 348 ? 23.989 28.578 6.803 1.00 34.50 348 GLU A N 1
ATOM 2802 C CA . GLU A 1 348 ? 22.886 28.784 7.756 1.00 34.50 348 GLU A CA 1
ATOM 2803 C C . GLU A 1 348 ? 21.875 29.809 7.217 1.00 34.50 348 GLU A C 1
ATOM 2805 O O . GLU A 1 348 ? 22.199 30.969 6.945 1.00 34.50 348 GLU A O 1
ATOM 2810 N N . GLN A 1 349 ? 20.611 29.400 7.110 1.00 38.16 349 GLN A N 1
ATOM 2811 C CA . GLN A 1 349 ? 19.530 30.245 6.617 1.00 38.16 349 GLN A CA 1
ATOM 2812 C C . GLN A 1 349 ? 18.910 31.066 7.765 1.00 38.16 349 GLN A C 1
ATOM 2814 O O . GLN A 1 349 ? 17.906 30.684 8.361 1.00 38.16 349 GLN A O 1
ATOM 2819 N N . LYS A 1 350 ? 19.484 32.236 8.076 1.00 31.97 350 LYS A N 1
ATOM 2820 C CA . LYS A 1 350 ? 18.909 33.210 9.032 1.00 31.97 350 LYS A CA 1
ATOM 2821 C C . LYS A 1 350 ? 18.169 34.376 8.362 1.00 31.97 350 LYS A C 1
ATOM 2823 O O . LYS A 1 350 ? 18.244 35.496 8.843 1.00 31.97 350 LYS A O 1
ATOM 2828 N N . VAL A 1 351 ? 17.417 34.162 7.277 1.00 30.70 351 VAL A N 1
ATOM 2829 C CA . VAL A 1 351 ? 16.495 35.198 6.761 1.00 30.70 351 VAL A CA 1
ATOM 2830 C C . VAL A 1 351 ? 15.241 34.563 6.151 1.00 30.70 351 VAL A C 1
ATOM 2832 O O . VAL A 1 351 ? 15.310 33.858 5.148 1.00 30.70 351 VAL A O 1
ATOM 2835 N N . ARG A 1 352 ? 14.071 34.848 6.743 1.00 33.34 352 ARG A N 1
ATOM 2836 C CA . ARG A 1 352 ? 12.748 34.586 6.151 1.00 33.34 352 ARG A CA 1
ATOM 2837 C C . ARG A 1 352 ? 12.495 35.587 5.021 1.00 33.34 352 ARG A C 1
ATOM 2839 O O . ARG A 1 352 ? 12.023 36.685 5.293 1.00 33.34 352 ARG A O 1
ATOM 2846 N N . LEU A 1 353 ? 12.744 35.213 3.769 1.00 29.77 353 LEU A N 1
ATOM 2847 C CA . LEU A 1 353 ? 12.181 35.911 2.609 1.00 29.77 353 LEU A CA 1
ATOM 2848 C C . LEU A 1 353 ? 11.717 34.883 1.574 1.00 29.77 353 LEU A C 1
ATOM 2850 O O . LEU A 1 353 ? 12.502 34.083 1.076 1.00 29.77 353 LEU A O 1
ATOM 2854 N N . GLY A 1 354 ? 10.416 34.899 1.276 1.00 32.12 354 GLY A N 1
ATOM 2855 C CA . GLY A 1 354 ? 9.829 34.131 0.185 1.00 32.12 354 GLY A CA 1
ATOM 2856 C C . GLY A 1 354 ? 10.189 34.766 -1.156 1.00 32.12 354 GLY A C 1
ATOM 2857 O O . GLY A 1 354 ? 9.651 35.812 -1.509 1.00 32.12 354 GLY A O 1
ATOM 2858 N N . GLY A 1 355 ? 11.092 34.131 -1.896 1.00 27.94 355 GLY A N 1
ATOM 2859 C CA . GLY A 1 355 ? 11.458 34.495 -3.262 1.00 27.94 355 GLY A CA 1
ATOM 2860 C C . GLY A 1 355 ? 12.229 33.356 -3.930 1.00 27.94 355 GLY A C 1
ATOM 2861 O O . GLY A 1 355 ? 13.027 32.689 -3.277 1.00 27.94 355 GLY A O 1
ATOM 2862 N N . ASN A 1 356 ? 11.949 33.107 -5.213 1.00 26.64 356 ASN A N 1
ATOM 2863 C CA . ASN A 1 356 ? 12.631 32.089 -6.017 1.00 26.64 356 ASN A CA 1
ATOM 2864 C C . ASN A 1 356 ? 14.110 32.457 -6.207 1.00 26.64 356 ASN A C 1
ATOM 2866 O O . ASN A 1 356 ? 14.413 33.592 -6.572 1.00 26.64 356 ASN A O 1
ATOM 2870 N N . PHE A 1 357 ? 15.000 31.483 -6.022 1.00 25.48 357 PHE A N 1
ATOM 2871 C CA . PHE A 1 357 ? 16.397 31.572 -6.441 1.00 25.48 357 PHE A CA 1
ATOM 2872 C C . PHE A 1 357 ? 16.555 30.904 -7.808 1.00 25.48 357 PHE A C 1
ATOM 2874 O O . PHE A 1 357 ? 16.076 29.788 -7.999 1.00 25.48 357 PHE A O 1
ATOM 2881 N N . ASP A 1 358 ? 17.239 31.579 -8.728 1.00 30.89 358 ASP A N 1
ATOM 2882 C CA . ASP A 1 358 ? 17.688 31.028 -10.008 1.00 30.89 358 ASP A CA 1
ATOM 2883 C C . ASP A 1 358 ? 19.189 31.324 -10.141 1.00 30.89 358 ASP A C 1
ATOM 2885 O O . ASP A 1 358 ? 19.628 32.433 -9.823 1.00 30.89 358 ASP A O 1
ATOM 2889 N N . ILE A 1 359 ? 19.994 30.332 -10.529 1.00 29.33 359 ILE A N 1
ATOM 2890 C CA . ILE A 1 359 ? 21.459 30.460 -10.610 1.00 29.33 359 ILE A CA 1
ATOM 2891 C C . ILE A 1 359 ? 21.850 30.540 -12.090 1.00 29.33 359 ILE A C 1
ATOM 2893 O O . ILE A 1 359 ? 21.797 29.540 -12.800 1.00 29.33 359 ILE A O 1
ATOM 2897 N N . ASN A 1 360 ? 22.267 31.722 -12.555 1.00 30.27 360 ASN A N 1
ATOM 2898 C CA . ASN A 1 360 ? 22.890 31.915 -13.872 1.00 30.27 360 ASN A CA 1
ATOM 2899 C C . ASN A 1 360 ? 24.427 31.849 -13.740 1.00 30.27 360 ASN A C 1
ATOM 2901 O O . ASN A 1 360 ? 24.996 32.343 -12.765 1.00 30.27 360 ASN A O 1
ATOM 2905 N N . ALA A 1 361 ? 25.092 31.293 -14.756 1.00 30.42 361 ALA A N 1
ATOM 2906 C CA . ALA A 1 361 ? 26.522 30.994 -14.888 1.00 30.42 361 ALA A CA 1
ATOM 2907 C C . ALA A 1 361 ? 27.507 32.182 -14.732 1.00 30.42 361 ALA A C 1
ATOM 2909 O O . ALA A 1 361 ? 28.701 32.016 -14.966 1.00 30.42 361 ALA A O 1
ATOM 2910 N N . ARG A 1 362 ? 27.056 33.381 -14.334 1.00 26.16 362 ARG A N 1
ATOM 2911 C CA . ARG A 1 362 ? 27.925 34.544 -14.054 1.00 26.16 362 ARG A CA 1
ATOM 2912 C C . ARG A 1 362 ? 27.761 35.176 -12.669 1.00 26.16 362 ARG A C 1
ATOM 2914 O O . ARG A 1 362 ? 28.467 36.134 -12.373 1.00 26.16 362 ARG A O 1
ATOM 2921 N N . CYS A 1 363 ? 26.905 34.648 -11.796 1.00 26.58 363 CYS A N 1
ATOM 2922 C CA . CYS A 1 363 ? 26.756 35.174 -10.436 1.00 26.58 363 CYS A CA 1
ATOM 2923 C C . CYS A 1 363 ? 27.152 34.121 -9.400 1.00 26.58 363 CYS A C 1
ATOM 2925 O O . CYS A 1 363 ? 26.307 33.478 -8.781 1.00 26.58 363 CYS A O 1
ATOM 2927 N N . GLY A 1 364 ? 28.461 33.981 -9.180 1.00 28.44 364 GLY A N 1
ATOM 2928 C CA . GLY A 1 364 ? 28.939 33.611 -7.853 1.00 28.44 364 GLY A CA 1
ATOM 2929 C C . GLY A 1 364 ? 28.513 34.702 -6.866 1.00 28.44 364 GLY A C 1
ATOM 2930 O O . GLY A 1 364 ? 28.539 35.873 -7.227 1.00 28.44 364 GLY A O 1
ATOM 2931 N N . LEU A 1 365 ? 28.039 34.284 -5.690 1.00 26.81 365 LEU A N 1
ATOM 2932 C CA . LEU A 1 365 ? 27.831 35.040 -4.442 1.00 26.81 365 LEU A CA 1
ATOM 2933 C C . LEU A 1 365 ? 28.052 36.566 -4.506 1.00 26.81 365 LEU A C 1
ATOM 2935 O O . LEU A 1 365 ? 29.135 37.022 -4.853 1.00 26.81 365 LEU A O 1
ATOM 2939 N N . ILE A 1 366 ? 27.039 37.330 -4.068 1.00 23.91 366 ILE A N 1
ATOM 2940 C CA . ILE A 1 366 ? 27.053 38.791 -3.849 1.00 23.91 366 ILE A CA 1
ATOM 2941 C C . ILE A 1 366 ? 28.464 39.291 -3.495 1.00 23.91 366 ILE A C 1
ATOM 2943 O O . ILE A 1 366 ? 28.960 39.062 -2.393 1.00 23.91 366 ILE A O 1
ATOM 2947 N N . HIS A 1 367 ? 29.087 39.995 -4.440 1.00 21.80 367 HIS A N 1
ATOM 2948 C CA . HIS A 1 367 ? 30.309 40.750 -4.213 1.00 21.80 367 HIS A CA 1
ATOM 2949 C C . HIS A 1 367 ? 29.925 42.014 -3.430 1.00 21.80 367 HIS A C 1
ATOM 2951 O O . HIS A 1 367 ? 29.366 42.952 -3.996 1.00 21.80 367 HIS A O 1
ATOM 2957 N N . SER A 1 368 ? 30.160 42.023 -2.115 1.00 26.66 368 SER A N 1
ATOM 2958 C CA . SER A 1 368 ? 30.119 43.258 -1.322 1.00 26.66 368 SER A CA 1
ATOM 2959 C C . SER A 1 368 ? 31.422 44.019 -1.552 1.00 26.66 368 SER A C 1
ATOM 2961 O O . SER A 1 368 ? 32.497 43.429 -1.530 1.00 26.66 368 SER A O 1
ATOM 2963 N N . THR A 1 369 ? 31.330 45.317 -1.810 1.00 30.64 369 THR A N 1
ATOM 2964 C CA . THR A 1 369 ? 32.417 46.192 -2.275 1.00 30.64 369 THR A CA 1
ATOM 2965 C C . THR A 1 369 ? 33.444 46.599 -1.212 1.00 30.64 369 THR A C 1
ATOM 2967 O O . THR A 1 369 ? 34.092 47.617 -1.405 1.00 30.64 369 THR A O 1
ATOM 2970 N N . ASP A 1 370 ? 33.644 45.832 -0.138 1.00 27.34 370 ASP A N 1
ATOM 2971 C CA . ASP A 1 370 ? 34.649 46.154 0.886 1.00 27.34 370 ASP A CA 1
ATOM 2972 C C . ASP A 1 370 ? 35.456 44.905 1.292 1.00 27.34 370 ASP A C 1
ATOM 2974 O O . ASP A 1 370 ? 34.895 43.879 1.684 1.00 27.34 370 ASP A O 1
ATOM 2978 N N . ASP A 1 371 ? 36.786 45.009 1.192 1.00 31.81 371 ASP A N 1
ATOM 2979 C CA . ASP A 1 371 ? 37.803 43.969 1.425 1.00 31.81 371 ASP A CA 1
ATOM 2980 C C . ASP A 1 371 ? 37.858 43.449 2.881 1.00 31.81 371 ASP A C 1
ATOM 2982 O O . ASP A 1 371 ? 38.805 43.707 3.625 1.00 31.81 371 ASP A O 1
ATOM 2986 N N . SER A 1 372 ? 36.873 42.659 3.319 1.00 25.12 372 SER A N 1
ATOM 2987 C CA . SER A 1 372 ? 37.068 41.706 4.427 1.00 25.12 372 SER A CA 1
ATOM 2988 C C . SER A 1 372 ? 36.008 40.600 4.458 1.00 25.12 372 SER A C 1
ATOM 2990 O O . SER A 1 372 ? 34.829 40.827 4.721 1.00 25.12 372 SER A O 1
ATOM 2992 N N . LEU A 1 373 ? 36.446 39.355 4.244 1.00 23.94 373 LEU A N 1
ATOM 2993 C CA . LEU A 1 373 ? 35.652 38.164 4.531 1.00 23.94 373 LEU A CA 1
ATOM 2994 C C . LEU A 1 373 ? 35.750 37.874 6.039 1.00 23.94 373 LEU A C 1
ATOM 2996 O O . LEU A 1 373 ? 36.770 37.380 6.519 1.00 23.94 373 LEU A O 1
ATOM 3000 N N . LEU A 1 374 ? 34.699 38.176 6.802 1.00 22.11 374 LEU A N 1
ATOM 3001 C CA . LEU A 1 374 ? 34.566 37.698 8.180 1.00 22.11 374 LEU A CA 1
ATOM 3002 C C . LEU A 1 374 ? 34.159 36.219 8.145 1.00 22.11 374 LEU A C 1
ATOM 3004 O O . LEU A 1 374 ? 32.987 35.856 8.195 1.00 22.11 374 LEU A O 1
ATOM 3008 N N . THR A 1 375 ? 35.157 35.349 8.020 1.00 24.45 375 THR A N 1
ATOM 3009 C CA . THR A 1 375 ? 35.025 33.920 8.316 1.00 24.45 375 THR A CA 1
ATOM 3010 C C . THR A 1 375 ? 34.858 33.763 9.826 1.00 24.45 375 THR A C 1
ATOM 3012 O O . THR A 1 375 ? 35.805 33.980 10.577 1.00 24.45 375 THR A O 1
ATOM 3015 N N . ALA A 1 376 ? 33.668 33.386 10.293 1.00 22.20 376 ALA A N 1
ATOM 3016 C CA . ALA A 1 376 ? 33.508 32.878 11.652 1.00 22.20 376 ALA A CA 1
ATOM 3017 C C . ALA A 1 376 ? 33.939 31.403 11.672 1.00 22.20 376 ALA A C 1
ATOM 3019 O O . ALA A 1 376 ? 33.139 30.501 11.437 1.00 22.20 376 ALA A O 1
ATOM 3020 N N . THR A 1 377 ? 35.225 31.153 11.902 1.00 22.83 377 THR A N 1
ATOM 3021 C CA . THR A 1 377 ? 35.724 29.843 12.339 1.00 22.83 377 THR A CA 1
ATOM 3022 C C . THR A 1 377 ? 35.490 29.712 13.840 1.00 22.83 377 THR A C 1
ATOM 3024 O O . THR A 1 377 ? 36.041 30.487 14.618 1.00 22.83 377 THR A O 1
ATOM 3027 N N . TYR A 1 378 ? 34.668 28.747 14.252 1.00 24.34 378 TYR A N 1
ATOM 3028 C CA . TYR A 1 378 ? 34.595 28.313 15.646 1.00 24.34 378 TYR A CA 1
ATOM 3029 C C . TYR A 1 378 ? 35.625 27.204 15.867 1.00 24.34 378 TYR A C 1
ATOM 3031 O O . TYR A 1 378 ? 35.415 26.077 15.422 1.00 24.34 378 TYR A O 1
ATOM 3039 N N . ASP A 1 379 ? 36.708 27.522 16.573 1.00 24.72 379 ASP A N 1
ATOM 3040 C CA . ASP A 1 379 ? 37.538 26.511 17.225 1.00 24.72 379 ASP A CA 1
ATOM 3041 C C . ASP A 1 379 ? 36.924 26.177 18.589 1.00 24.72 379 ASP A C 1
ATOM 3043 O O . ASP A 1 379 ? 36.705 27.051 19.431 1.00 24.72 379 ASP A O 1
ATOM 3047 N N . ILE A 1 380 ? 36.627 24.895 18.802 1.00 29.86 380 ILE A N 1
ATOM 3048 C CA . ILE A 1 380 ? 36.270 24.345 20.112 1.00 29.86 380 ILE A CA 1
ATOM 3049 C C . ILE A 1 380 ? 37.590 24.130 20.875 1.00 29.86 380 ILE A C 1
ATOM 3051 O O . ILE A 1 380 ? 38.440 23.389 20.376 1.00 29.86 380 ILE A O 1
ATOM 3055 N N . PRO A 1 381 ? 37.800 24.721 22.068 1.00 29.95 381 PRO A N 1
ATOM 3056 C CA . PRO A 1 381 ? 38.948 24.370 22.900 1.00 29.95 381 PRO A CA 1
ATOM 3057 C C . PRO A 1 381 ? 38.844 22.899 23.323 1.00 29.95 381 PRO A C 1
ATOM 3059 O O . PRO A 1 381 ? 37.766 22.449 23.711 1.00 29.95 381 PRO A O 1
ATOM 3062 N N . GLN A 1 382 ? 39.954 22.156 23.299 1.00 33.41 382 GLN A N 1
ATOM 3063 C CA . GLN A 1 382 ? 40.024 20.733 23.687 1.00 33.41 382 GLN A CA 1
ATOM 3064 C C . GLN A 1 382 ? 39.768 20.461 25.186 1.00 33.41 382 GLN A C 1
ATOM 3066 O O . GLN A 1 382 ? 39.900 19.332 25.657 1.00 33.41 382 GLN A O 1
ATOM 3071 N N . ASP A 1 383 ? 39.327 21.464 25.935 1.00 36.66 383 ASP A N 1
ATOM 3072 C CA . ASP A 1 383 ? 39.321 21.461 27.386 1.00 36.66 383 ASP A CA 1
ATOM 3073 C C . ASP A 1 383 ? 37.876 21.730 27.825 1.00 36.66 383 ASP A C 1
ATOM 3075 O O . ASP A 1 383 ? 37.488 22.865 28.103 1.00 36.66 383 ASP A O 1
ATOM 3079 N N . GLY A 1 384 ? 37.049 20.680 27.780 1.00 40.56 384 GLY A N 1
ATOM 3080 C CA . GLY A 1 384 ? 35.588 20.730 27.913 1.00 40.56 384 GLY A CA 1
ATOM 3081 C C . GLY A 1 384 ? 35.057 21.491 29.134 1.00 40.56 384 GLY A C 1
ATOM 3082 O O . GLY A 1 384 ? 34.716 20.893 30.153 1.00 40.56 384 GLY A O 1
ATOM 3083 N N . SER A 1 385 ? 34.889 22.806 28.998 1.00 33.03 385 SER A N 1
ATOM 3084 C CA . SER A 1 385 ? 34.234 23.677 29.974 1.00 33.03 385 SER A CA 1
ATOM 3085 C C . SER A 1 385 ? 33.114 24.496 29.309 1.00 33.03 385 SER A C 1
ATOM 3087 O O . SER A 1 385 ? 33.254 24.913 28.157 1.00 33.03 385 SER A O 1
ATOM 3089 N N . PRO A 1 386 ? 31.965 24.699 29.986 1.00 32.28 386 PRO A N 1
ATOM 3090 C CA . PRO A 1 386 ? 30.805 25.352 29.390 1.00 32.28 386 PRO A CA 1
ATOM 3091 C C . PRO A 1 386 ? 30.943 26.880 29.411 1.00 32.28 386 PRO A C 1
ATOM 3093 O O . PRO A 1 386 ? 31.180 27.483 30.458 1.00 32.28 386 PRO A O 1
ATOM 3096 N N . ALA A 1 387 ? 30.723 27.521 28.261 1.00 30.47 387 ALA A N 1
ATOM 3097 C CA . ALA A 1 387 ? 30.593 28.971 28.170 1.00 30.47 387 ALA A CA 1
ATOM 3098 C C . ALA A 1 387 ? 29.205 29.414 28.673 1.00 30.47 387 ALA A C 1
ATOM 3100 O O . ALA A 1 387 ? 28.178 29.087 28.080 1.00 30.47 387 ALA A O 1
ATOM 3101 N N . SER A 1 388 ? 29.173 30.172 29.770 1.00 27.12 388 SER A N 1
ATOM 3102 C CA . SER A 1 388 ? 27.980 30.854 30.277 1.00 27.12 388 SER A CA 1
ATOM 3103 C C . SER A 1 388 ? 27.740 32.165 29.523 1.00 27.12 388 SER A C 1
ATOM 3105 O O . SER A 1 388 ? 28.638 33.008 29.481 1.00 27.12 388 SER A O 1
ATOM 3107 N N . LEU A 1 389 ? 26.525 32.390 29.017 1.00 24.17 389 LEU A N 1
ATOM 3108 C CA . LEU A 1 389 ? 26.093 33.704 28.534 1.00 24.17 389 LEU A CA 1
ATOM 3109 C C . LEU A 1 389 ? 24.968 34.248 29.429 1.00 24.17 389 LEU A C 1
ATOM 3111 O O . LEU A 1 389 ? 23.839 33.764 29.398 1.00 24.17 389 LEU A O 1
ATOM 3115 N N . ASN A 1 390 ? 25.291 35.268 30.227 1.00 22.84 390 ASN A N 1
ATOM 3116 C CA . ASN A 1 390 ? 24.320 36.087 30.951 1.00 22.84 390 ASN A CA 1
ATOM 3117 C C . ASN A 1 390 ? 23.658 37.071 29.981 1.00 22.84 390 ASN A C 1
ATOM 3119 O O . ASN A 1 390 ? 24.350 37.796 29.270 1.00 22.84 390 ASN A O 1
ATOM 3123 N N . THR A 1 391 ? 22.327 37.145 29.999 1.00 24.73 391 THR A N 1
ATOM 3124 C CA . THR A 1 391 ? 21.565 38.189 29.299 1.00 24.73 391 THR A CA 1
ATOM 3125 C C . THR A 1 391 ? 20.901 39.089 30.337 1.00 24.73 391 THR A C 1
ATOM 3127 O O . THR A 1 391 ? 20.060 38.631 31.107 1.00 24.73 391 THR A O 1
ATOM 3130 N N . TYR A 1 392 ? 21.289 40.365 30.369 1.00 24.05 392 TYR A N 1
ATOM 3131 C CA . TYR A 1 392 ? 20.584 41.412 31.110 1.00 24.05 392 TYR A CA 1
ATOM 3132 C C . TYR A 1 392 ? 19.458 41.978 30.238 1.00 24.05 392 TYR A C 1
ATOM 3134 O O . TYR A 1 392 ? 19.697 42.434 29.122 1.00 24.05 392 TYR A O 1
ATOM 3142 N N . ILE A 1 393 ? 18.237 41.965 30.773 1.00 24.62 393 ILE A N 1
ATOM 3143 C CA . ILE A 1 393 ? 17.068 42.665 30.235 1.00 24.62 393 ILE A CA 1
ATOM 3144 C C . ILE A 1 393 ? 16.944 43.990 30.994 1.00 24.62 393 ILE A C 1
ATOM 3146 O O . ILE A 1 393 ? 16.786 43.989 32.213 1.00 24.62 393 ILE A O 1
ATOM 3150 N N . CYS A 1 394 ? 16.980 45.114 30.277 1.00 22.95 394 CYS A N 1
ATOM 3151 C CA . CYS A 1 394 ? 16.529 46.405 30.793 1.00 22.95 394 CYS A CA 1
ATOM 3152 C C . CYS A 1 394 ? 15.085 46.643 30.337 1.00 22.95 394 CYS A C 1
ATOM 3154 O O . CYS A 1 394 ? 14.833 46.836 29.150 1.00 22.95 394 CYS A O 1
ATOM 3156 N N . ALA A 1 395 ? 14.157 46.658 31.292 1.00 26.34 395 ALA A N 1
ATOM 3157 C CA . ALA A 1 395 ? 12.809 47.192 31.139 1.00 26.34 395 ALA A CA 1
ATOM 3158 C C . ALA A 1 395 ? 12.699 48.478 31.970 1.00 26.34 395 ALA A C 1
ATOM 3160 O O . ALA A 1 395 ? 13.185 48.528 33.098 1.00 26.34 395 ALA A O 1
ATOM 3161 N N . ASN A 1 396 ? 12.058 49.504 31.413 1.00 25.59 396 ASN A N 1
ATOM 3162 C CA . ASN A 1 396 ? 11.700 50.736 32.110 1.00 25.59 396 ASN A CA 1
ATOM 3163 C C . ASN A 1 396 ? 10.229 51.079 31.839 1.00 25.59 396 ASN A C 1
ATOM 3165 O O . ASN A 1 396 ? 9.769 50.901 30.712 1.00 25.59 396 ASN A O 1
ATOM 3169 N N . LEU A 1 397 ? 9.612 51.689 32.867 1.00 24.97 397 LEU A N 1
ATOM 3170 C CA . LEU A 1 397 ? 8.383 52.515 32.918 1.00 24.97 397 LEU A CA 1
ATOM 3171 C C . LEU A 1 397 ? 7.043 51.825 33.298 1.00 24.97 397 LEU A C 1
ATOM 3173 O O . LEU A 1 397 ? 6.872 50.635 33.059 1.00 24.97 397 LEU A O 1
ATOM 3177 N N . PRO A 1 398 ? 6.139 52.529 34.029 1.00 31.02 398 PRO A N 1
ATOM 3178 C CA . PRO A 1 398 ? 6.057 52.392 35.487 1.00 31.02 398 PRO A CA 1
ATOM 3179 C C . PRO A 1 398 ? 4.643 52.099 36.036 1.00 31.02 398 PRO A C 1
ATOM 3181 O O . PRO A 1 398 ? 3.626 52.189 35.356 1.00 31.02 398 PRO A O 1
ATOM 3184 N N . SER A 1 399 ? 4.624 51.816 37.337 1.00 26.38 399 SER A N 1
ATOM 3185 C CA . SER A 1 399 ? 3.483 51.632 38.238 1.00 26.38 399 SER A CA 1
ATOM 3186 C C . SER A 1 399 ? 2.522 52.828 38.348 1.00 26.38 399 SER A C 1
ATOM 3188 O O . SER A 1 399 ? 2.974 53.958 38.535 1.00 26.38 399 SER A O 1
ATOM 3190 N N . MET A 1 400 ? 1.218 52.549 38.458 1.00 23.84 400 MET A N 1
ATOM 3191 C CA . MET A 1 400 ? 0.290 53.350 39.269 1.00 23.84 400 MET A CA 1
ATOM 3192 C C . MET A 1 400 ? -0.599 52.457 40.143 1.00 23.84 400 MET A C 1
ATOM 3194 O O . MET A 1 400 ? -1.069 51.399 39.735 1.00 23.84 400 MET A O 1
ATOM 3198 N N . VAL A 1 401 ? -0.772 52.936 41.371 1.00 29.73 401 VAL A N 1
ATOM 3199 C CA . VAL A 1 401 ? -1.546 52.415 42.502 1.00 29.73 401 VAL A CA 1
ATOM 3200 C C . VAL A 1 401 ? -2.929 53.078 42.515 1.00 29.73 401 VAL A C 1
ATOM 3202 O O . VAL A 1 401 ? -2.992 54.272 42.249 1.00 29.73 401 VAL A O 1
ATOM 3205 N N . HIS A 1 402 ? -3.990 52.336 42.865 1.00 28.92 402 HIS A N 1
ATOM 3206 C CA . HIS A 1 402 ? -5.136 52.722 43.729 1.00 28.92 402 HIS A CA 1
ATOM 3207 C C . HIS A 1 402 ? -6.134 51.538 43.765 1.00 28.92 402 HIS A C 1
ATOM 3209 O O . HIS A 1 402 ? -6.543 51.045 42.723 1.00 28.92 402 HIS A O 1
ATOM 3215 N N . GLN A 1 403 ? -6.282 50.830 44.891 1.00 30.27 403 GLN A N 1
ATOM 3216 C CA . GLN A 1 403 ? -7.256 51.026 45.986 1.00 30.27 403 GLN A CA 1
ATOM 3217 C C . GLN A 1 403 ? -8.742 50.790 45.631 1.00 30.27 403 GLN A C 1
ATOM 3219 O O . GLN A 1 403 ? -9.384 51.603 44.984 1.00 30.27 403 GLN A O 1
ATOM 3224 N N . SER A 1 404 ? -9.230 49.647 46.135 1.00 32.38 404 SER A N 1
ATOM 3225 C CA . SER A 1 404 ? -10.519 49.351 46.794 1.00 32.38 404 SER A CA 1
ATOM 3226 C C . SER A 1 404 ? -11.693 50.341 46.711 1.00 32.38 404 SER A C 1
ATOM 3228 O O . SER A 1 404 ? -11.571 51.486 47.143 1.00 32.38 404 SER A O 1
ATOM 3230 N N . GLY A 1 405 ? -12.876 49.803 46.390 1.00 27.20 405 GLY A N 1
ATOM 3231 C CA . GLY A 1 405 ? -14.183 50.371 46.739 1.00 27.20 405 GLY A CA 1
ATOM 3232 C C . GLY A 1 405 ? -15.333 49.404 46.424 1.00 27.20 405 GLY A C 1
ATOM 3233 O O . GLY A 1 405 ? -15.486 48.986 45.281 1.00 27.20 405 GLY A O 1
ATOM 3234 N N . GLU A 1 406 ? -16.088 49.025 47.456 1.00 33.97 406 GLU A N 1
ATOM 3235 C CA . GLU A 1 406 ? -17.359 48.286 47.415 1.00 33.97 406 GLU A CA 1
ATOM 3236 C C . GLU A 1 406 ? -18.490 49.122 46.776 1.00 33.97 406 GLU A C 1
ATOM 3238 O O . GLU A 1 406 ? -18.461 50.345 46.864 1.00 33.97 406 GLU A O 1
ATOM 3243 N N . GLU A 1 407 ? -19.493 48.475 46.164 1.00 29.83 407 GLU A N 1
ATOM 3244 C CA . GLU A 1 407 ? -20.915 48.505 46.583 1.00 29.83 407 GLU A CA 1
ATOM 3245 C C . GLU A 1 407 ? -21.900 48.062 45.475 1.00 29.83 407 GLU A C 1
ATOM 3247 O O . GLU A 1 407 ? -21.769 48.338 44.284 1.00 29.83 407 GLU A O 1
ATOM 3252 N N . THR A 1 408 ? -22.909 47.332 45.944 1.00 32.84 408 THR A N 1
ATOM 3253 C CA . THR A 1 408 ? -24.133 46.803 45.325 1.00 32.84 408 THR A CA 1
ATOM 3254 C C . THR A 1 408 ? -25.095 47.850 44.759 1.00 32.84 408 THR A C 1
ATOM 3256 O O . THR A 1 408 ? -25.336 48.831 45.442 1.00 32.84 408 THR A O 1
ATOM 3259 N N . PHE A 1 409 ? -25.815 47.532 43.667 1.00 29.33 409 PHE A N 1
ATOM 3260 C CA . PHE A 1 409 ? -27.240 47.884 43.475 1.00 29.33 409 PHE A CA 1
ATOM 3261 C C . PHE A 1 409 ? -27.935 46.899 42.507 1.00 29.33 409 PHE A C 1
ATOM 3263 O O . PHE A 1 409 ? -27.601 46.831 41.328 1.00 29.33 409 PHE A O 1
ATOM 3270 N N . TYR A 1 410 ? -28.932 46.158 43.010 1.00 32.31 410 TYR A N 1
ATOM 3271 C CA . TYR A 1 410 ? -29.999 45.540 42.212 1.00 32.31 410 TYR A CA 1
ATOM 3272 C C . TYR A 1 410 ? -31.181 46.515 42.185 1.00 32.31 410 TYR A C 1
ATOM 3274 O O . TYR A 1 410 ? -31.681 46.898 43.243 1.00 32.31 410 TYR A O 1
ATOM 3282 N N . THR A 1 411 ? -31.659 46.889 40.999 1.00 32.12 411 THR A N 1
ATOM 3283 C CA . THR A 1 411 ? -32.938 47.586 40.824 1.00 32.12 411 THR A CA 1
ATOM 3284 C C . THR A 1 411 ? -33.985 46.629 40.269 1.00 32.12 411 THR A C 1
ATOM 3286 O O . THR A 1 411 ? -33.838 46.048 39.196 1.00 32.12 411 THR A O 1
ATOM 3289 N N . ALA A 1 412 ? -35.054 46.477 41.047 1.00 35.34 412 ALA A N 1
ATOM 3290 C CA . ALA A 1 412 ? -36.314 45.876 40.651 1.00 35.34 412 ALA A CA 1
ATOM 3291 C C . ALA A 1 412 ? -37.049 46.780 39.649 1.00 35.34 412 ALA A C 1
ATOM 3293 O O . ALA A 1 412 ? -37.054 48.002 39.805 1.00 35.34 412 ALA A O 1
ATOM 3294 N N . ILE A 1 413 ? -37.728 46.175 38.673 1.00 35.44 413 ILE A N 1
ATOM 3295 C CA . ILE A 1 413 ? -38.849 46.805 37.973 1.00 35.44 413 ILE A CA 1
ATOM 3296 C C . ILE A 1 413 ? -40.025 45.837 38.041 1.00 35.44 413 ILE A C 1
ATOM 3298 O O . ILE A 1 413 ? -40.018 44.769 37.432 1.00 35.44 413 ILE A O 1
ATOM 3302 N N . ASP A 1 414 ? -40.998 46.256 38.838 1.00 36.31 414 ASP A N 1
ATOM 3303 C CA . ASP A 1 414 ? -42.360 45.752 38.905 1.00 36.31 414 ASP A CA 1
ATOM 3304 C C . ASP A 1 414 ? -43.176 46.383 37.762 1.00 36.31 414 ASP A C 1
ATOM 3306 O O . ASP A 1 414 ? -42.941 47.536 37.383 1.00 36.31 414 ASP A O 1
ATOM 3310 N N . GLY A 1 415 ? -44.101 45.629 37.171 1.00 35.22 415 GLY A N 1
ATOM 3311 C CA . GLY A 1 415 ? -44.728 45.995 35.899 1.00 35.22 415 GLY A CA 1
ATOM 3312 C C . GLY A 1 415 ? -45.947 45.153 35.545 1.00 35.22 415 GLY A C 1
ATOM 3313 O O . GLY A 1 415 ? -45.976 44.482 34.517 1.00 35.22 415 GLY A O 1
ATOM 3314 N N . ASP A 1 416 ? -46.941 45.227 36.422 1.00 41.06 416 ASP A N 1
ATOM 3315 C CA . ASP A 1 416 ? -48.329 44.777 36.312 1.00 41.06 416 ASP A CA 1
ATOM 3316 C C . ASP A 1 416 ? -48.961 44.926 34.905 1.00 41.06 416 ASP A C 1
ATOM 3318 O O . ASP A 1 416 ? -49.192 46.044 34.435 1.00 41.06 416 ASP A O 1
ATOM 3322 N N . ARG A 1 417 ? -49.341 43.806 34.263 1.00 40.66 417 ARG A N 1
ATOM 3323 C CA . ARG A 1 417 ? -50.462 43.729 33.296 1.00 40.66 417 ARG A CA 1
ATOM 3324 C C . ARG A 1 417 ? -51.127 42.350 33.323 1.00 40.66 417 ARG A C 1
ATOM 3326 O O . ARG A 1 417 ? -50.713 41.414 32.646 1.00 40.66 417 ARG A O 1
ATOM 3333 N N . ASN A 1 418 ? -52.225 42.281 34.071 1.00 43.41 418 ASN A N 1
ATOM 3334 C CA . ASN A 1 418 ? -53.231 41.224 34.029 1.00 43.41 418 ASN A CA 1
ATOM 3335 C C . ASN A 1 418 ? -53.901 41.127 32.645 1.00 43.41 418 ASN A C 1
ATOM 3337 O O . ASN A 1 418 ? -54.636 42.031 32.252 1.00 43.41 418 ASN A O 1
ATOM 3341 N N . LEU A 1 419 ? -53.716 39.998 31.958 1.00 44.84 419 LEU A N 1
ATOM 3342 C CA . LEU A 1 419 ? -54.589 39.500 30.888 1.00 44.84 419 LEU A CA 1
ATOM 3343 C C . LEU A 1 419 ? -54.685 37.976 31.036 1.00 44.84 419 LEU A C 1
ATOM 3345 O O . LEU A 1 419 ? -53.806 37.224 30.621 1.00 44.84 419 LEU A O 1
ATOM 3349 N N . SER A 1 420 ? -55.754 37.527 31.690 1.00 47.09 420 SER A N 1
ATOM 3350 C CA . SER A 1 420 ? -56.074 36.125 31.949 1.00 47.09 420 SER A CA 1
ATOM 3351 C C . SER A 1 420 ? -56.557 35.416 30.679 1.00 47.09 420 SER A C 1
ATOM 3353 O O . SER A 1 420 ? -57.749 35.195 30.479 1.00 47.09 420 SER A O 1
ATOM 3355 N N . HIS A 1 421 ? -55.618 34.998 29.832 1.00 46.16 421 HIS A N 1
ATOM 3356 C CA . HIS A 1 421 ? -55.847 33.851 28.959 1.00 46.16 421 HIS A CA 1
ATOM 3357 C C . HIS A 1 421 ? -55.603 32.582 29.778 1.00 46.16 421 HIS A C 1
ATOM 3359 O O . HIS A 1 421 ? -54.490 32.331 30.235 1.00 46.16 421 HIS A O 1
ATOM 3365 N N . THR A 1 422 ? -56.651 31.786 29.997 1.00 50.75 422 THR A N 1
ATOM 3366 C CA . THR A 1 422 ? -56.539 30.439 30.570 1.00 50.75 422 THR A CA 1
ATOM 3367 C C . THR A 1 422 ? -55.880 29.533 29.534 1.00 50.75 422 THR A C 1
ATOM 3369 O O . THR A 1 422 ? -56.535 28.786 28.811 1.00 50.75 422 THR A O 1
ATOM 3372 N N . THR A 1 423 ? -54.565 29.659 29.401 1.00 54.06 423 THR A N 1
ATOM 3373 C CA . THR A 1 423 ? -53.741 28.775 28.589 1.00 54.06 423 THR A CA 1
ATOM 3374 C C . THR A 1 423 ? -53.780 27.412 29.266 1.00 54.06 423 THR A C 1
ATOM 3376 O O . THR A 1 423 ? -53.213 27.235 30.343 1.00 54.06 423 THR A O 1
ATOM 3379 N N . VAL A 1 424 ? -54.504 26.457 28.679 1.00 59.62 424 VAL A N 1
ATOM 3380 C CA . VAL A 1 424 ? -54.412 25.047 29.070 1.00 59.62 424 VAL A CA 1
ATOM 3381 C C . VAL A 1 424 ? -52.968 24.642 28.807 1.00 59.62 424 VAL A C 1
ATOM 3383 O O . VAL A 1 424 ? -52.591 24.403 27.662 1.00 59.62 424 VAL A O 1
ATOM 3386 N N . VAL A 1 425 ? -52.136 24.662 29.849 1.00 63.91 425 VAL A N 1
ATOM 3387 C CA . VAL A 1 425 ? -50.754 24.193 29.766 1.00 63.91 425 VAL A CA 1
ATOM 3388 C C . VAL A 1 425 ? -50.850 22.709 29.419 1.00 63.91 425 VAL A C 1
ATOM 3390 O O . VAL A 1 425 ? -51.410 21.952 30.218 1.00 63.91 425 VAL A O 1
ATOM 3393 N N . PRO A 1 426 ? -50.400 22.278 28.226 1.00 67.12 426 PRO A N 1
ATOM 3394 C CA . PRO A 1 426 ? -50.421 20.867 27.884 1.00 67.12 426 PRO A CA 1
ATOM 3395 C C . PRO A 1 426 ? -49.638 20.122 28.962 1.00 67.12 426 PRO A C 1
ATOM 3397 O O . PRO A 1 426 ? -48.514 20.503 29.295 1.00 67.12 426 PRO A O 1
ATOM 3400 N N . VAL A 1 427 ? -50.273 19.107 29.554 1.00 75.44 427 VAL A N 1
ATOM 3401 C CA . VAL A 1 427 ? -49.658 18.260 30.578 1.00 75.44 427 VAL A CA 1
ATOM 3402 C C . VAL A 1 427 ? -48.340 17.759 30.004 1.00 75.44 427 VAL A C 1
ATOM 3404 O O . VAL A 1 427 ? -48.341 17.049 28.998 1.00 75.44 427 VAL A O 1
ATOM 3407 N N . GLN A 1 428 ? -47.224 18.177 30.603 1.00 75.00 428 GLN A N 1
ATOM 3408 C CA . GLN A 1 428 ? -45.913 17.767 30.124 1.00 75.00 428 GLN A CA 1
ATOM 3409 C C . GLN A 1 428 ? -45.838 16.236 30.163 1.00 75.00 428 GLN A C 1
ATOM 3411 O O . GLN A 1 428 ? -46.186 15.635 31.188 1.00 75.00 428 GLN A O 1
ATOM 3416 N N . PRO A 1 429 ? -45.437 15.590 29.055 1.00 75.12 429 PRO A N 1
ATOM 3417 C CA . PRO A 1 429 ? -45.319 14.144 29.012 1.00 75.12 429 PRO A CA 1
ATOM 3418 C C . PRO A 1 429 ? -44.311 13.698 30.073 1.00 75.12 429 PRO A C 1
ATOM 3420 O O . PRO A 1 429 ? -43.143 14.079 30.045 1.00 75.12 429 PRO A O 1
ATOM 3423 N N . ASN A 1 430 ? -44.782 12.909 31.038 1.00 86.75 430 ASN A N 1
ATOM 3424 C CA . ASN A 1 430 ? -43.933 12.370 32.090 1.00 86.75 430 ASN A CA 1
ATOM 3425 C C . ASN A 1 430 ? -43.297 11.063 31.598 1.00 86.75 430 ASN A C 1
ATOM 3427 O O . ASN A 1 430 ? -43.928 10.005 31.654 1.00 86.75 430 ASN A O 1
ATOM 3431 N N . LEU A 1 431 ? -42.048 11.156 31.133 1.00 89.12 431 LEU A N 1
ATOM 3432 C CA . LEU A 1 431 ? -41.243 10.017 30.679 1.00 89.12 431 LEU A CA 1
ATOM 3433 C C . LEU A 1 431 ? -41.080 8.930 31.755 1.00 89.12 431 LEU A C 1
ATOM 3435 O O . LEU A 1 431 ? -40.918 7.766 31.413 1.00 89.12 431 LEU A O 1
ATOM 3439 N N . GLU A 1 432 ? -41.197 9.263 33.044 1.00 89.38 432 GLU A N 1
ATOM 3440 C CA . GLU A 1 432 ? -41.079 8.290 34.140 1.00 89.38 432 GLU A CA 1
ATOM 3441 C C . GLU A 1 432 ? -42.272 7.332 34.233 1.00 89.38 432 GLU A C 1
ATOM 3443 O O . GLU A 1 432 ? -42.190 6.310 34.911 1.00 89.38 432 GLU A O 1
ATOM 3448 N N . LYS A 1 433 ? -43.392 7.652 33.572 1.00 92.38 433 LYS A N 1
ATOM 3449 C CA . LYS A 1 433 ? -44.570 6.772 33.503 1.00 92.38 433 LYS A CA 1
ATOM 3450 C C . LYS A 1 433 ? -44.533 5.818 32.310 1.00 92.38 433 LYS A C 1
ATOM 3452 O O . LYS A 1 433 ? -45.422 4.978 32.184 1.00 92.38 433 LYS A O 1
ATOM 3457 N N . VAL A 1 434 ? -43.551 5.966 31.423 1.00 94.44 434 VAL A N 1
ATOM 3458 C CA . VAL A 1 434 ? -43.384 5.102 30.253 1.00 94.44 434 VAL A CA 1
ATOM 3459 C C . VAL A 1 434 ? -42.776 3.766 30.709 1.00 94.44 434 VAL A C 1
ATOM 3461 O O . VAL A 1 434 ? -41.864 3.776 31.537 1.00 94.44 434 VAL A O 1
ATOM 3464 N N . PRO A 1 435 ? -43.256 2.609 30.209 1.00 96.56 435 PRO A N 1
ATOM 3465 C CA . PRO A 1 435 ? -42.630 1.318 30.492 1.00 96.56 435 PRO A CA 1
ATOM 3466 C C . PRO A 1 435 ? -41.143 1.318 30.125 1.00 96.56 435 PRO A C 1
ATOM 3468 O O . PRO A 1 435 ? -40.771 1.883 29.095 1.00 96.56 435 PRO A O 1
ATOM 3471 N N . LEU A 1 436 ? -40.313 0.656 30.940 1.00 96.12 436 LEU A N 1
ATOM 3472 C CA . LEU A 1 436 ? -38.856 0.665 30.771 1.00 96.12 436 LEU A CA 1
ATOM 3473 C C . LEU A 1 436 ? -38.441 0.267 29.350 1.00 96.12 436 LEU A C 1
ATOM 3475 O O . LEU A 1 436 ? -37.633 0.962 28.760 1.00 96.12 436 LEU A O 1
ATOM 3479 N N . ASP A 1 437 ? -39.039 -0.770 28.765 1.00 96.75 437 ASP A N 1
ATOM 3480 C CA . ASP A 1 437 ? -38.671 -1.240 27.422 1.00 96.75 437 ASP A CA 1
ATOM 3481 C C . ASP A 1 437 ? -38.849 -0.159 26.343 1.00 96.75 437 ASP A C 1
ATOM 3483 O O . ASP A 1 437 ? -37.954 0.065 25.530 1.00 96.75 437 ASP A O 1
ATOM 3487 N N . ILE A 1 438 ? -39.969 0.573 26.388 1.00 96.38 438 ILE A N 1
ATOM 3488 C CA . ILE A 1 438 ? -40.247 1.686 25.468 1.00 96.38 438 ILE A CA 1
ATOM 3489 C C . ILE A 1 438 ? -39.293 2.847 25.744 1.00 96.38 438 ILE A C 1
ATOM 3491 O O . ILE A 1 438 ? -38.802 3.488 24.819 1.00 96.38 438 ILE A O 1
ATOM 3495 N N . LEU A 1 439 ? -38.999 3.113 27.019 1.00 96.12 439 LEU A N 1
ATOM 3496 C CA . LEU A 1 439 ? -38.032 4.133 27.398 1.00 96.12 439 LEU A CA 1
ATOM 3497 C C . LEU A 1 439 ? -36.626 3.790 26.878 1.00 96.12 439 LEU A C 1
ATOM 3499 O O . LEU A 1 439 ? -35.955 4.671 26.353 1.00 96.12 439 LEU A O 1
ATOM 3503 N N . LEU A 1 440 ? -36.189 2.531 26.966 1.00 96.56 440 LEU A N 1
ATOM 3504 C CA . LEU A 1 440 ? -34.900 2.079 26.436 1.00 96.56 440 LEU A CA 1
ATOM 3505 C C . LEU A 1 440 ? -34.844 2.181 24.911 1.00 96.56 440 LEU A C 1
ATOM 3507 O O . LEU A 1 440 ? -33.819 2.598 24.375 1.00 96.56 440 LEU A O 1
ATOM 3511 N N . GLU A 1 441 ? -35.935 1.852 24.216 1.00 95.44 441 GLU A N 1
ATOM 3512 C CA . GLU A 1 441 ? -36.039 2.026 22.766 1.00 95.44 441 GLU A CA 1
ATOM 3513 C C . GLU A 1 441 ? -35.923 3.507 22.380 1.00 95.44 441 GLU A C 1
ATOM 3515 O O . GLU A 1 441 ? -35.098 3.852 21.536 1.00 95.44 441 GLU A O 1
ATOM 3520 N N . VAL A 1 442 ? -36.643 4.399 23.069 1.00 94.88 442 VAL A N 1
ATOM 3521 C CA . VAL A 1 442 ? -36.545 5.853 22.861 1.00 94.88 442 VAL A CA 1
ATOM 3522 C C . VAL A 1 442 ? -35.132 6.365 23.148 1.00 94.88 442 VAL A C 1
ATOM 3524 O O . VAL A 1 442 ? -34.578 7.098 22.334 1.00 94.88 442 VAL A O 1
ATOM 3527 N N . ILE A 1 443 ? -34.519 5.962 24.266 1.00 96.19 443 ILE A N 1
ATOM 3528 C CA . ILE A 1 443 ? -33.154 6.378 24.620 1.00 96.19 443 ILE A CA 1
ATOM 3529 C C . ILE A 1 443 ? -32.136 5.859 23.597 1.00 96.19 443 ILE A C 1
ATOM 3531 O O . ILE A 1 443 ? -31.165 6.549 23.309 1.00 96.19 443 ILE A O 1
ATOM 3535 N N . SER A 1 444 ? -32.355 4.683 23.001 1.00 94.44 444 SER A N 1
ATOM 3536 C CA . SER A 1 444 ? -31.451 4.130 21.982 1.00 94.44 444 SER A CA 1
ATOM 3537 C C . SER A 1 444 ? -31.424 4.919 20.667 1.00 94.44 444 SER A C 1
ATOM 3539 O O . SER A 1 444 ? -30.511 4.723 19.866 1.00 94.44 444 SER A O 1
ATOM 3541 N N . LEU A 1 445 ? -32.400 5.810 20.456 1.00 93.94 445 LEU A N 1
ATOM 3542 C CA . LEU A 1 445 ? -32.437 6.748 19.331 1.00 93.94 445 LEU A CA 1
ATOM 3543 C C . LEU A 1 445 ? -31.672 8.049 19.614 1.00 93.94 445 LEU A C 1
ATOM 3545 O O . LEU A 1 445 ? -31.464 8.829 18.688 1.00 93.94 445 LEU A O 1
ATOM 3549 N N . LEU A 1 446 ? -31.290 8.295 20.870 1.00 95.12 446 LEU A N 1
ATOM 3550 C CA . LEU A 1 446 ? -30.558 9.490 21.275 1.00 95.12 446 LEU A CA 1
ATOM 3551 C C . LEU A 1 446 ? -29.059 9.332 21.018 1.00 95.12 446 LEU A C 1
ATOM 3553 O O . LEU A 1 446 ? -28.490 8.241 21.116 1.00 95.12 446 LEU A O 1
ATOM 3557 N N . GLU A 1 447 ? -28.390 10.449 20.762 1.00 92.88 447 GLU A N 1
ATOM 3558 C CA . GLU A 1 447 ? -26.938 10.484 20.721 1.00 92.88 447 GLU A CA 1
ATOM 3559 C C . GLU A 1 447 ? -26.337 10.379 22.129 1.00 92.88 447 GLU A C 1
ATOM 3561 O O . GLU A 1 447 ? -26.922 10.784 23.135 1.00 92.88 447 GLU A O 1
ATOM 3566 N N . TRP A 1 448 ? -25.098 9.887 22.219 1.00 93.69 448 TRP A N 1
ATOM 3567 C CA . TRP A 1 448 ? -24.430 9.632 23.501 1.00 93.69 448 TRP A CA 1
ATOM 3568 C C . TRP A 1 448 ? -24.405 10.846 24.441 1.00 93.69 448 TRP A C 1
ATOM 3570 O O . TRP A 1 448 ? -24.481 10.695 25.658 1.00 93.69 448 TRP A O 1
ATOM 3580 N N . HIS A 1 449 ? -24.290 12.058 23.899 1.00 94.38 449 HIS A N 1
ATOM 3581 C CA . HIS A 1 449 ? -24.203 13.274 24.696 1.00 94.38 449 HIS A CA 1
ATOM 3582 C C . HIS A 1 449 ? -25.573 13.699 25.249 1.00 94.38 449 HIS A C 1
ATOM 3584 O O . HIS A 1 449 ? -25.641 14.223 26.359 1.00 94.38 449 HIS A O 1
ATOM 3590 N N . GLU A 1 450 ? -26.655 13.416 24.523 1.00 96.25 450 GLU A N 1
ATOM 3591 C CA . GLU A 1 450 ? -28.035 13.614 24.973 1.00 96.25 450 GLU A CA 1
ATOM 3592 C C . GLU A 1 450 ? -28.385 12.619 26.082 1.00 96.25 450 GLU A C 1
ATOM 3594 O O . GLU A 1 450 ? -29.001 12.989 27.077 1.00 96.25 450 GLU A O 1
ATOM 3599 N N . ILE A 1 451 ? -27.908 11.376 25.974 1.00 96.50 451 ILE A N 1
ATOM 3600 C CA . ILE A 1 451 ? -28.055 10.346 27.014 1.00 96.50 451 ILE A CA 1
ATOM 3601 C C . ILE A 1 451 ? -27.406 10.802 28.326 1.00 96.50 451 ILE A C 1
ATOM 3603 O O . ILE A 1 451 ? -28.006 10.684 29.398 1.00 96.50 451 ILE A O 1
ATOM 3607 N N . LEU A 1 452 ? -26.205 11.386 28.255 1.00 96.06 452 LEU A N 1
ATOM 3608 C CA . LEU A 1 452 ? -25.529 11.943 29.430 1.00 96.06 452 LEU A CA 1
ATOM 3609 C C . LEU A 1 452 ? -26.270 13.145 30.037 1.00 96.06 452 LEU A C 1
ATOM 3611 O O . LEU A 1 452 ? -26.227 13.325 31.254 1.00 96.06 452 LEU A O 1
ATOM 3615 N N . GLN A 1 453 ? -26.945 13.963 29.227 1.00 96.69 453 GLN A N 1
ATOM 3616 C CA . GLN A 1 453 ? -27.788 15.057 29.724 1.00 96.69 453 GLN A CA 1
ATOM 3617 C C . GLN A 1 453 ? -29.072 14.525 30.365 1.00 96.69 453 GLN A C 1
ATOM 3619 O O . GLN A 1 453 ? -29.442 14.959 31.455 1.00 96.69 45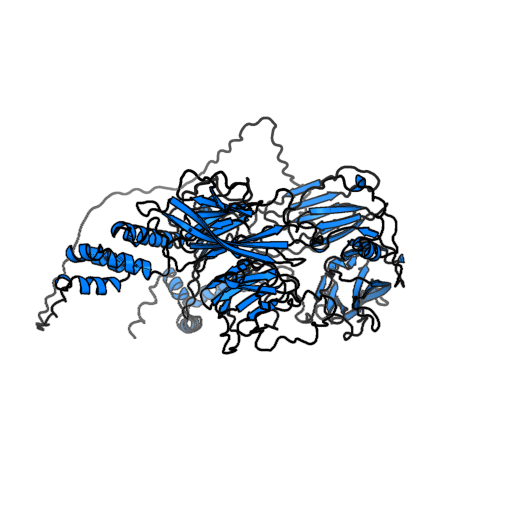3 GLN A O 1
ATOM 3624 N N . LEU A 1 454 ? -29.713 13.533 29.741 1.00 95.38 454 LEU A N 1
ATOM 3625 C CA . LEU A 1 454 ? -30.933 12.895 30.234 1.00 95.38 454 LEU A CA 1
ATOM 3626 C C . LEU A 1 454 ? -30.737 12.301 31.636 1.00 95.38 454 LEU A C 1
ATOM 3628 O O . LEU A 1 454 ? -31.620 12.395 32.489 1.00 95.38 454 LEU A O 1
ATOM 3632 N N . ARG A 1 455 ? -29.540 11.769 31.909 1.00 95.44 455 ARG A N 1
ATOM 3633 C CA . ARG A 1 455 ? -29.133 11.269 33.230 1.00 95.44 455 ARG A CA 1
ATOM 3634 C C . ARG A 1 455 ? -29.239 12.319 34.343 1.00 95.44 455 ARG A C 1
ATOM 3636 O O . ARG A 1 455 ? -29.458 11.962 35.497 1.00 95.44 455 ARG A O 1
ATOM 3643 N N . GLN A 1 456 ? -29.091 13.603 34.020 1.00 97.06 456 GLN A N 1
ATOM 3644 C CA . GLN A 1 456 ? -29.134 14.702 34.993 1.00 97.06 456 GLN A CA 1
ATOM 3645 C C . GLN A 1 456 ? -30.567 15.128 35.348 1.00 97.06 456 GLN A C 1
ATOM 3647 O O . GLN A 1 456 ? -30.757 15.894 36.289 1.00 97.06 456 GLN A O 1
ATOM 3652 N N . VAL A 1 457 ? -31.574 14.632 34.620 1.00 95.81 457 VAL A N 1
ATOM 3653 C CA . VAL A 1 457 ? -32.973 15.056 34.770 1.00 95.81 457 VAL A CA 1
ATOM 3654 C C . VAL A 1 457 ? -33.649 14.371 35.958 1.00 95.81 457 VAL A C 1
ATOM 3656 O O . VAL A 1 457 ? -34.289 15.036 36.770 1.00 95.81 457 VAL A O 1
ATOM 3659 N N . SER A 1 458 ? -33.524 13.044 36.083 1.00 95.75 458 SER A N 1
ATOM 3660 C CA . SER A 1 458 ? -34.126 12.299 37.195 1.00 95.75 458 SER A CA 1
ATOM 3661 C C . SER A 1 458 ? -33.388 11.000 37.521 1.00 95.75 458 SER A C 1
ATOM 3663 O O . SER A 1 458 ? -32.638 10.465 36.706 1.00 95.75 458 SER A O 1
ATOM 3665 N N . LYS A 1 459 ? -33.613 10.457 38.726 1.00 96.19 459 LYS A N 1
ATOM 3666 C CA . LYS A 1 459 ? -32.996 9.190 39.167 1.00 96.19 459 LYS A CA 1
ATOM 3667 C C . LYS A 1 459 ? -33.460 7.987 38.341 1.00 96.19 459 LYS A C 1
ATOM 3669 O O . LYS A 1 459 ? -32.670 7.075 38.125 1.00 96.19 459 LYS A O 1
ATOM 3674 N N . SER A 1 460 ? -34.717 7.993 37.893 1.00 95.50 460 SER A N 1
ATOM 3675 C CA . SER A 1 460 ? -35.280 6.918 37.066 1.00 95.50 460 SER A CA 1
ATOM 3676 C C . SER A 1 460 ? -34.624 6.901 35.685 1.00 95.50 460 SER A C 1
ATOM 3678 O O . SER A 1 460 ? -34.108 5.875 35.251 1.00 95.50 460 SER A O 1
ATOM 3680 N N . LEU A 1 461 ? -34.538 8.072 35.045 1.00 95.19 461 LEU A N 1
ATOM 3681 C CA . LEU A 1 461 ? -33.840 8.230 33.770 1.00 95.19 461 LEU A CA 1
ATOM 3682 C C . LEU A 1 461 ? -32.349 7.920 33.910 1.00 95.19 461 LEU A C 1
ATOM 3684 O O . LEU A 1 461 ? -31.786 7.239 33.062 1.00 95.19 461 LEU A O 1
ATOM 3688 N N . CYS A 1 462 ? -31.723 8.333 35.013 1.00 96.56 462 CYS A N 1
ATOM 3689 C CA . CYS A 1 462 ? -30.345 7.970 35.316 1.00 96.56 462 CYS A CA 1
ATOM 3690 C C . CYS A 1 462 ? -30.147 6.449 35.324 1.00 96.56 462 CYS A C 1
ATOM 3692 O O . CYS A 1 462 ? -29.288 5.950 34.597 1.00 96.56 462 CYS A O 1
ATOM 3694 N N . ALA A 1 463 ? -30.990 5.708 36.049 1.00 96.75 463 ALA A N 1
ATOM 3695 C CA . ALA A 1 463 ? -30.946 4.248 36.061 1.00 96.75 463 ALA A CA 1
ATOM 3696 C C . ALA A 1 463 ? -31.162 3.651 34.661 1.00 96.75 463 ALA A C 1
ATOM 3698 O O . ALA A 1 463 ? -30.368 2.817 34.234 1.00 96.75 463 ALA A O 1
ATOM 3699 N N . ALA A 1 464 ? -32.161 4.137 33.914 1.00 96.88 464 ALA A N 1
ATOM 3700 C CA . ALA A 1 464 ? -32.427 3.675 32.554 1.00 96.88 464 ALA A CA 1
ATOM 3701 C C . ALA A 1 464 ? -31.215 3.884 31.632 1.00 96.88 464 ALA A C 1
ATOM 3703 O O . ALA A 1 464 ? -30.835 2.960 30.929 1.00 96.88 464 ALA A O 1
ATOM 3704 N N . THR A 1 465 ? -30.539 5.040 31.685 1.00 97.19 465 THR A N 1
ATOM 3705 C CA . THR A 1 465 ? -29.331 5.319 30.873 1.00 97.19 465 THR A CA 1
ATOM 3706 C C . THR A 1 465 ? -28.114 4.456 31.225 1.00 97.19 465 THR A C 1
ATOM 3708 O O . THR A 1 465 ? -27.130 4.454 30.486 1.00 97.19 465 THR A O 1
ATOM 3711 N N . HIS A 1 466 ? -28.142 3.745 32.354 1.00 96.94 466 HIS A N 1
ATOM 3712 C CA . HIS A 1 466 ? -27.118 2.773 32.733 1.00 96.94 466 HIS A CA 1
ATOM 3713 C C . HIS A 1 466 ? -27.469 1.347 32.302 1.00 96.94 466 HIS A C 1
ATOM 3715 O O . HIS A 1 466 ? -26.697 0.429 32.577 1.00 96.94 466 HIS A O 1
ATOM 3721 N N . GLU A 1 467 ? -28.580 1.129 31.599 1.00 98.06 467 GLU A N 1
ATOM 3722 C CA . GLU A 1 467 ? -28.892 -0.188 31.056 1.00 98.06 467 GLU A CA 1
ATOM 3723 C C . GLU A 1 467 ? -27.900 -0.597 29.966 1.00 98.06 467 GLU A C 1
ATOM 3725 O O . GLU A 1 467 ? -27.544 0.168 29.065 1.00 98.06 467 GLU A O 1
ATOM 3730 N N . ARG A 1 468 ? -27.456 -1.856 30.037 1.00 96.69 468 ARG A N 1
ATOM 3731 C CA . ARG A 1 468 ? -26.412 -2.398 29.153 1.00 96.69 468 ARG A CA 1
ATOM 3732 C C . ARG A 1 468 ? -26.813 -2.340 27.680 1.00 96.69 468 ARG A C 1
ATOM 3734 O O . ARG A 1 468 ? -25.957 -2.164 26.817 1.00 96.69 468 ARG A O 1
ATOM 3741 N N . THR A 1 469 ? -28.098 -2.529 27.391 1.00 96.31 469 THR A N 1
ATOM 3742 C CA . THR A 1 469 ? -28.646 -2.560 26.029 1.00 96.31 469 THR A CA 1
ATOM 3743 C C . THR A 1 469 ? -28.440 -1.241 25.292 1.00 96.31 469 THR A C 1
ATOM 3745 O O . THR A 1 469 ? -28.154 -1.273 24.098 1.00 96.31 469 THR A O 1
ATOM 3748 N N . ILE A 1 470 ? -28.496 -0.104 25.993 1.00 96.31 470 ILE A N 1
ATOM 3749 C CA . ILE A 1 470 ? -28.267 1.223 25.410 1.00 96.31 470 ILE A CA 1
ATOM 3750 C C . ILE A 1 470 ? -26.836 1.324 24.893 1.00 96.31 470 ILE A C 1
ATOM 3752 O O . ILE A 1 470 ? -26.621 1.511 23.698 1.00 96.31 470 ILE A O 1
ATOM 3756 N N . TRP A 1 471 ? -25.848 1.135 25.771 1.00 94.75 471 TRP A N 1
ATOM 3757 C CA . TRP A 1 471 ? -24.438 1.264 25.397 1.00 94.75 471 TRP A CA 1
ATOM 3758 C C . TRP A 1 471 ? -24.013 0.204 24.388 1.00 94.75 471 TRP A C 1
ATOM 3760 O O . TRP A 1 471 ? -23.281 0.506 23.452 1.00 94.75 471 TRP A O 1
ATOM 3770 N N . TYR A 1 472 ? -24.535 -1.015 24.513 1.00 93.25 472 TYR A N 1
ATOM 3771 C CA . TYR A 1 472 ? -24.351 -2.057 23.509 1.00 93.25 472 TYR A CA 1
ATOM 3772 C C . TYR A 1 472 ? -24.847 -1.615 22.124 1.00 93.25 472 TYR A C 1
ATOM 3774 O O . TYR A 1 472 ? -24.124 -1.756 21.138 1.00 93.25 472 TYR A O 1
ATOM 3782 N N . ASN A 1 473 ? -26.060 -1.059 22.041 1.00 91.56 473 ASN A N 1
ATOM 3783 C CA . ASN A 1 473 ? -26.640 -0.609 20.779 1.00 91.56 473 ASN A CA 1
ATOM 3784 C C . ASN A 1 473 ? -25.870 0.575 20.191 1.00 91.56 473 ASN A C 1
ATOM 3786 O O . ASN A 1 473 ? -25.589 0.550 18.998 1.00 91.56 473 ASN A O 1
ATOM 3790 N N . ILE A 1 474 ? -25.468 1.546 21.017 1.00 91.00 474 ILE A N 1
ATOM 3791 C CA . ILE A 1 474 ? -24.655 2.701 20.601 1.00 91.00 474 ILE A CA 1
ATOM 3792 C C . ILE A 1 474 ? -23.306 2.254 20.042 1.00 91.00 474 ILE A C 1
ATOM 3794 O O . ILE A 1 474 ? -22.862 2.746 19.009 1.00 91.00 474 ILE A O 1
ATOM 3798 N N . ILE A 1 475 ? -22.635 1.316 20.711 1.00 88.69 475 ILE A N 1
ATOM 3799 C CA . ILE A 1 475 ? -21.347 0.787 20.250 1.00 88.69 475 ILE A CA 1
ATOM 3800 C C . ILE A 1 475 ? -21.520 0.055 18.926 1.00 88.69 475 ILE A C 1
ATOM 3802 O O . ILE A 1 475 ? -20.745 0.269 17.998 1.00 88.69 475 ILE A O 1
ATOM 3806 N N . LYS A 1 476 ? -22.558 -0.778 18.822 1.00 86.88 476 LYS A N 1
ATOM 3807 C CA . LYS A 1 476 ? -22.853 -1.552 17.617 1.00 86.88 476 LYS A CA 1
ATOM 3808 C C . LYS A 1 476 ? -23.249 -0.671 16.425 1.00 86.88 476 LYS A C 1
ATOM 3810 O O . LYS A 1 476 ? -22.957 -1.040 15.292 1.00 86.88 476 LYS A O 1
ATOM 3815 N N . SER A 1 477 ? -23.931 0.450 16.661 1.00 86.06 477 SER A N 1
ATOM 3816 C CA . SER A 1 477 ? -24.344 1.401 15.619 1.00 86.06 477 SER A CA 1
ATOM 3817 C C . SER A 1 477 ? -23.289 2.468 15.309 1.00 86.06 477 SER A C 1
ATOM 3819 O O . SER A 1 477 ? -23.390 3.144 14.285 1.00 86.06 477 SER A O 1
ATOM 3821 N N . SER A 1 478 ? -22.269 2.617 16.158 1.00 83.00 478 SER A N 1
ATOM 3822 C CA . SER A 1 478 ? -21.201 3.598 15.977 1.00 83.00 478 SER A CA 1
ATOM 3823 C C . SER A 1 478 ? -20.348 3.284 14.738 1.00 83.00 478 SER A C 1
ATOM 3825 O O . SER A 1 478 ? -19.794 2.188 14.636 1.00 83.00 478 SER A O 1
ATOM 3827 N N . PRO A 1 479 ? -20.146 4.252 13.821 1.00 69.06 479 PRO A N 1
ATOM 3828 C CA . PRO A 1 479 ? -19.230 4.088 12.689 1.00 69.06 479 PRO A CA 1
ATOM 3829 C C . PRO A 1 479 ? -17.769 4.036 13.152 1.00 69.06 479 PRO A C 1
ATOM 3831 O O . PRO A 1 479 ? -16.933 3.363 12.547 1.00 69.06 479 PRO A O 1
ATOM 3834 N N . SER A 1 480 ? -17.469 4.730 14.253 1.00 64.94 480 SER A N 1
ATOM 3835 C CA . SER A 1 480 ? -16.211 4.611 14.975 1.00 64.94 480 SER A CA 1
ATOM 3836 C C . SER A 1 480 ? -16.264 3.315 15.761 1.00 64.94 480 SER A C 1
ATOM 3838 O O . SER A 1 480 ? -16.728 3.280 16.905 1.00 64.94 480 SER A O 1
ATOM 3840 N N . ARG A 1 481 ? -15.833 2.234 15.118 1.00 64.06 481 ARG A N 1
ATOM 3841 C CA . ARG A 1 481 ? -15.535 1.001 15.831 1.00 64.06 481 ARG A CA 1
ATOM 3842 C C . ARG A 1 481 ? -14.392 1.308 16.781 1.00 64.06 481 ARG A C 1
ATOM 3844 O O . ARG A 1 481 ? -13.498 2.073 16.444 1.00 64.06 481 ARG A O 1
ATOM 3851 N N . PHE A 1 482 ? -14.437 0.738 17.966 1.00 69.12 482 PHE A N 1
ATOM 3852 C CA . PHE A 1 482 ? -13.295 0.659 18.857 1.00 69.12 482 PHE A CA 1
ATOM 3853 C C . PHE A 1 482 ? -13.317 -0.730 19.453 1.00 69.12 482 PHE A C 1
ATOM 3855 O O . PHE A 1 482 ? -14.380 -1.281 19.743 1.00 69.12 482 PHE A O 1
ATOM 3862 N N . LEU A 1 483 ? -12.141 -1.331 19.555 1.00 71.38 483 LEU A N 1
ATOM 3863 C CA . LEU A 1 483 ? -12.055 -2.691 20.039 1.00 71.38 483 LEU A CA 1
ATOM 3864 C C . LEU A 1 483 ? -12.044 -2.669 21.558 1.00 71.38 483 LEU A C 1
ATOM 3866 O O . LEU A 1 483 ? -11.190 -2.045 22.188 1.00 71.38 483 LEU A O 1
ATOM 3870 N N . LEU A 1 484 ? -13.022 -3.351 22.140 1.00 81.88 484 LEU A N 1
ATOM 3871 C CA . LEU A 1 484 ? -13.081 -3.554 23.574 1.00 81.88 484 LEU A CA 1
ATOM 3872 C C . LEU A 1 484 ? -11.939 -4.487 23.990 1.00 81.88 484 LEU A C 1
ATOM 3874 O O . LEU A 1 484 ? -11.678 -5.507 23.352 1.00 81.88 484 LEU A O 1
ATOM 3878 N N . GLN A 1 485 ? -11.293 -4.179 25.115 1.00 84.06 485 GLN A N 1
ATOM 3879 C CA . GLN A 1 485 ? -10.310 -5.080 25.731 1.00 84.06 485 GLN A CA 1
ATOM 3880 C C . GLN A 1 485 ? -10.949 -6.385 26.230 1.00 84.06 485 GLN A C 1
ATOM 3882 O O . GLN A 1 485 ? -10.236 -7.316 26.587 1.00 84.06 485 GLN A O 1
ATOM 3887 N N . LYS A 1 486 ? -12.281 -6.462 26.260 1.00 90.50 486 LYS A N 1
ATOM 3888 C CA . LYS A 1 486 ? -13.066 -7.599 26.726 1.00 90.50 486 LYS A CA 1
ATOM 3889 C C . LYS A 1 486 ? -14.193 -7.876 25.736 1.00 90.50 486 LYS A C 1
ATOM 3891 O O . LYS A 1 486 ? -14.690 -6.950 25.105 1.00 90.50 486 LYS A O 1
ATOM 3896 N N . GLN A 1 487 ? -14.610 -9.133 25.592 1.00 90.44 487 GLN A N 1
ATOM 3897 C CA . GLN A 1 487 ? -15.745 -9.478 24.728 1.00 90.44 487 GLN A CA 1
ATOM 3898 C C . GLN A 1 487 ? -16.981 -8.665 25.129 1.00 90.44 487 GLN A C 1
ATOM 3900 O O . GLN A 1 487 ? -17.372 -8.677 26.297 1.00 90.44 487 GLN A O 1
ATOM 3905 N N . MET A 1 488 ? -17.644 -8.033 24.163 1.00 90.44 488 MET A N 1
ATOM 3906 C CA . MET A 1 488 ? -18.791 -7.146 24.367 1.00 90.44 488 MET A CA 1
ATOM 3907 C C . MET A 1 488 ? -19.911 -7.851 25.140 1.00 90.44 488 MET A C 1
ATOM 3909 O O . MET A 1 488 ? -20.554 -7.261 26.011 1.00 90.44 488 MET A O 1
ATOM 3913 N N . ARG A 1 489 ? -20.117 -9.153 24.889 1.00 92.44 489 ARG A N 1
ATOM 3914 C CA . ARG A 1 489 ? -21.075 -10.002 25.629 1.00 92.44 489 ARG A CA 1
ATOM 3915 C C . ARG A 1 489 ? -20.746 -10.201 27.116 1.00 92.44 489 ARG A C 1
ATOM 3917 O O . ARG A 1 489 ? -21.644 -10.510 27.888 1.00 92.44 489 ARG A O 1
ATOM 3924 N N . ARG A 1 490 ? -19.480 -10.044 27.507 1.00 93.31 490 ARG A N 1
ATOM 3925 C CA . ARG A 1 490 ? -18.982 -10.150 28.890 1.00 93.31 490 ARG A CA 1
ATOM 3926 C C . ARG A 1 490 ? -18.725 -8.790 29.537 1.00 93.31 490 ARG A C 1
ATOM 3928 O O . ARG A 1 490 ? -18.425 -8.743 30.728 1.00 93.31 490 ARG A O 1
ATOM 3935 N N . CYS A 1 491 ? -18.841 -7.706 28.777 1.00 94.19 491 CYS A N 1
ATOM 3936 C CA . CYS A 1 491 ? -18.760 -6.365 29.322 1.00 94.19 491 CYS A CA 1
ATOM 3937 C C . CYS A 1 491 ? -20.007 -6.029 30.146 1.00 94.19 491 CYS A C 1
ATOM 3939 O O . CYS A 1 491 ? -21.143 -6.249 29.704 1.00 94.19 491 CYS A O 1
ATOM 3941 N N . SER A 1 492 ? -19.781 -5.464 31.329 1.00 95.44 492 SER A N 1
ATOM 3942 C CA . SER A 1 492 ? -20.806 -4.773 32.103 1.00 95.44 492 SER A CA 1
ATOM 3943 C C . SER A 1 492 ? -21.253 -3.506 31.366 1.00 95.44 492 SER A C 1
ATOM 3945 O O . SER A 1 492 ? -20.570 -3.020 30.464 1.00 95.44 492 SER A O 1
ATOM 3947 N N . SER A 1 493 ? -22.405 -2.952 31.749 1.00 95.75 493 SER A N 1
ATOM 3948 C CA . SER A 1 493 ? -22.866 -1.680 31.178 1.00 95.75 493 SER A CA 1
ATOM 3949 C C . SER A 1 493 ? -21.840 -0.558 31.377 1.00 95.75 493 SER A C 1
ATOM 3951 O O . SER A 1 493 ? -21.515 0.161 30.437 1.00 95.75 493 SER A O 1
ATOM 3953 N N . GLN A 1 494 ? -21.254 -0.486 32.577 1.00 95.69 494 GLN A N 1
ATOM 3954 C CA . GLN A 1 494 ? -20.224 0.492 32.912 1.00 95.69 494 GLN A CA 1
ATOM 3955 C C . GLN A 1 494 ? -18.966 0.327 32.046 1.00 95.69 494 GLN A C 1
ATOM 3957 O O . GLN A 1 494 ? -18.449 1.315 31.542 1.00 95.69 494 GLN A O 1
ATOM 3962 N N . GLU A 1 495 ? -18.497 -0.906 31.821 1.00 93.62 495 GLU A N 1
ATOM 3963 C CA . GLU A 1 495 ? -17.331 -1.166 30.961 1.00 93.62 495 GLU A CA 1
ATOM 3964 C C . GLU A 1 495 ? -17.586 -0.706 29.511 1.00 93.62 495 GLU A C 1
ATOM 3966 O O . GLU A 1 495 ? -16.693 -0.145 28.875 1.00 93.62 495 GLU A O 1
ATOM 3971 N N . LEU A 1 496 ? -18.804 -0.915 28.989 1.00 93.62 496 LEU A N 1
ATOM 3972 C CA . LEU A 1 496 ? -19.198 -0.450 27.653 1.00 93.62 496 LEU A CA 1
ATOM 3973 C C . LEU A 1 496 ? -19.255 1.080 27.582 1.00 93.62 496 LEU A C 1
ATOM 3975 O O . LEU A 1 496 ? -18.686 1.674 26.665 1.00 93.62 496 LEU A O 1
ATOM 3979 N N . GLU A 1 497 ? -19.910 1.711 28.556 1.00 94.31 497 GLU A N 1
ATOM 3980 C CA . GLU A 1 497 ? -20.003 3.166 28.669 1.00 94.31 497 GLU A CA 1
ATOM 3981 C C . GLU A 1 497 ? -18.610 3.807 28.724 1.00 94.31 497 GLU A C 1
ATOM 3983 O O . GLU A 1 497 ? -18.286 4.674 27.912 1.00 94.31 497 GLU A O 1
ATOM 3988 N N . GLU A 1 498 ? -17.751 3.346 29.633 1.00 91.44 498 GLU A N 1
ATOM 3989 C CA . GLU A 1 498 ? -16.399 3.877 29.802 1.00 91.44 498 GLU A CA 1
ATOM 3990 C C . GLU A 1 498 ? -15.560 3.728 28.533 1.00 91.44 498 GLU A C 1
ATOM 3992 O O . GLU A 1 498 ? -14.849 4.661 28.149 1.00 91.44 498 GLU A O 1
ATOM 3997 N N . ALA A 1 499 ? -15.640 2.578 27.862 1.00 87.00 499 ALA A N 1
ATOM 3998 C CA . ALA A 1 499 ? -14.907 2.351 26.626 1.00 87.00 499 ALA A CA 1
ATOM 3999 C C . ALA A 1 499 ? -15.400 3.266 25.492 1.00 87.00 499 ALA A C 1
ATOM 4001 O O . ALA A 1 499 ? -14.585 3.849 24.771 1.00 87.00 499 ALA A O 1
ATOM 4002 N N . TYR A 1 500 ? -16.717 3.464 25.372 1.00 89.50 500 TYR A N 1
ATOM 4003 C CA . TYR A 1 500 ? -17.290 4.386 24.394 1.00 89.50 500 TYR A CA 1
ATOM 4004 C C . TYR A 1 500 ? -16.860 5.829 24.657 1.00 89.50 500 TYR A C 1
ATOM 4006 O O . TYR A 1 500 ? -16.332 6.500 23.767 1.00 89.50 500 TYR A O 1
ATOM 4014 N N . LEU A 1 501 ? -17.025 6.302 25.893 1.00 89.88 501 LEU A N 1
ATOM 4015 C CA . LEU A 1 501 ? -16.669 7.667 26.269 1.00 89.88 501 LEU A CA 1
ATOM 4016 C C . LEU A 1 501 ? -15.169 7.925 26.122 1.00 89.88 501 LEU A C 1
ATOM 4018 O O . LEU A 1 501 ? -14.786 8.998 25.660 1.00 89.88 501 LEU A O 1
ATOM 4022 N N . ARG A 1 502 ? -14.312 6.946 26.434 1.00 84.50 502 ARG A N 1
ATOM 4023 C CA . ARG A 1 502 ? -12.863 7.043 26.205 1.00 84.50 502 ARG A CA 1
ATOM 4024 C C . ARG A 1 502 ? -12.546 7.274 24.729 1.00 84.50 502 ARG A C 1
ATOM 4026 O O . ARG A 1 502 ? -11.765 8.171 24.422 1.00 84.50 502 ARG A O 1
ATOM 4033 N N . THR A 1 503 ? -13.196 6.542 23.826 1.00 81.75 503 THR A N 1
ATOM 4034 C CA . THR A 1 503 ? -13.042 6.707 22.370 1.00 81.75 503 THR A CA 1
ATOM 4035 C C . THR A 1 503 ? -13.516 8.079 21.888 1.00 81.75 503 THR A C 1
ATOM 4037 O O . THR A 1 503 ? -12.839 8.730 21.087 1.00 81.75 503 THR A O 1
ATOM 4040 N N . GLN A 1 504 ? -14.655 8.565 22.394 1.00 85.19 504 GLN A N 1
ATOM 4041 C CA . GLN A 1 504 ? -15.162 9.902 22.060 1.00 85.19 504 GLN A CA 1
ATOM 4042 C C . GLN A 1 504 ? -14.237 11.008 22.579 1.00 85.19 504 GLN A C 1
ATOM 4044 O O . GLN A 1 504 ? -13.964 11.983 21.876 1.00 85.19 504 GLN A O 1
ATOM 4049 N N . LEU A 1 505 ? -13.711 10.851 23.796 1.00 82.38 505 LEU A N 1
ATOM 4050 C CA . LEU A 1 505 ? -12.743 11.774 24.381 1.00 82.38 505 LEU A CA 1
ATOM 4051 C C . LEU A 1 505 ? -11.425 11.771 23.607 1.00 82.38 505 LEU A C 1
ATOM 4053 O O . LEU A 1 505 ? -10.907 12.850 23.332 1.00 82.38 505 LEU A O 1
ATOM 4057 N N . ALA A 1 506 ? -10.912 10.602 23.217 1.00 75.94 506 ALA A N 1
ATOM 4058 C CA . ALA A 1 506 ? -9.745 10.494 22.345 1.00 75.94 506 ALA A CA 1
ATOM 4059 C C . ALA A 1 506 ? -10.004 11.232 21.025 1.00 75.94 506 ALA A C 1
ATOM 4061 O O . ALA A 1 506 ? -9.276 12.161 20.689 1.00 75.94 506 ALA A O 1
ATOM 4062 N N . SER A 1 507 ? -11.116 10.936 20.347 1.00 76.19 507 SER A N 1
ATOM 4063 C CA . SER A 1 507 ? -11.500 11.585 19.084 1.00 76.19 507 SER A CA 1
ATOM 4064 C C . SER A 1 507 ? -11.586 13.112 19.203 1.00 76.19 507 SER A C 1
ATOM 4066 O O . SER A 1 507 ? -11.067 13.835 18.356 1.00 76.19 507 SER A O 1
ATOM 4068 N N . ARG A 1 508 ? -12.181 13.635 20.283 1.00 78.81 508 ARG A N 1
ATOM 4069 C CA . ARG A 1 508 ? -12.225 15.085 20.540 1.00 78.81 508 ARG A CA 1
ATOM 4070 C C . ARG A 1 508 ? -10.836 15.678 20.775 1.00 78.81 508 ARG A C 1
ATOM 4072 O O . ARG A 1 508 ? -10.556 16.764 20.273 1.00 78.81 508 ARG A O 1
ATOM 4079 N N . ARG A 1 509 ? -9.974 14.978 21.516 1.00 73.12 509 ARG A N 1
ATOM 4080 C CA . ARG A 1 509 ? -8.591 15.406 21.784 1.00 73.12 509 ARG A CA 1
ATOM 4081 C C . ARG A 1 509 ? -7.734 15.419 20.520 1.00 73.12 509 ARG A C 1
ATOM 4083 O O . ARG A 1 509 ? -6.881 16.289 20.401 1.00 73.12 509 ARG A O 1
ATOM 4090 N N . TRP A 1 510 ? -8.001 14.525 19.569 1.00 64.50 510 TRP A N 1
ATOM 4091 C CA . TRP A 1 510 ? -7.365 14.531 18.248 1.00 64.50 510 TRP A CA 1
ATOM 4092 C C . TRP A 1 510 ? -7.683 15.780 17.427 1.00 64.50 510 TRP A C 1
ATOM 4094 O O . TRP A 1 510 ? -6.807 16.305 16.745 1.00 64.50 510 TRP A O 1
ATOM 4104 N N . VAL A 1 511 ? -8.926 16.261 17.499 1.00 69.25 511 VAL A N 1
ATOM 4105 C CA . VAL A 1 511 ? -9.371 17.464 16.774 1.00 69.25 511 VAL A CA 1
ATOM 4106 C C . VAL A 1 511 ? -8.919 18.747 17.481 1.00 69.25 511 VAL A C 1
ATOM 4108 O O . VAL A 1 511 ? -8.609 19.741 16.830 1.00 69.25 511 VAL A O 1
ATOM 4111 N N . LYS A 1 512 ? -8.891 18.746 18.821 1.00 73.25 512 LYS A N 1
ATOM 4112 C CA . LYS A 1 512 ? -8.511 19.901 19.651 1.00 73.25 512 LYS A CA 1
ATOM 4113 C C . LYS A 1 512 ? -7.483 19.489 20.713 1.00 73.25 512 LYS A C 1
ATOM 4115 O O . LYS A 1 512 ? -7.869 19.247 21.861 1.00 73.25 512 LYS A O 1
ATOM 4120 N N . PRO A 1 513 ? -6.189 19.410 20.363 1.00 63.66 513 PRO A N 1
ATOM 4121 C CA . PRO A 1 513 ? -5.134 19.077 21.313 1.00 63.66 513 PRO A CA 1
ATOM 4122 C C . PRO A 1 513 ? -4.913 20.255 22.273 1.00 63.66 513 PRO A C 1
ATOM 4124 O O . PRO A 1 513 ? -4.134 21.159 22.003 1.00 63.66 513 PRO A O 1
ATOM 4127 N N . THR A 1 514 ? -5.635 20.289 23.392 1.00 66.31 514 THR A N 1
ATOM 4128 C CA . THR A 1 514 ? -5.514 21.363 24.394 1.00 66.31 514 THR A CA 1
ATOM 4129 C C . THR A 1 514 ? -4.394 21.136 25.411 1.00 66.31 514 THR A C 1
ATOM 4131 O O . THR A 1 514 ? -4.091 22.050 26.173 1.00 66.31 514 THR A O 1
ATOM 4134 N N . ILE A 1 515 ? -3.786 19.942 25.462 1.00 61.91 515 ILE A N 1
ATOM 4135 C CA . ILE A 1 515 ? -2.756 19.583 26.450 1.00 61.91 515 ILE A CA 1
ATOM 4136 C C . ILE A 1 515 ? -1.634 18.772 25.766 1.00 61.91 515 ILE A C 1
ATOM 4138 O O . ILE A 1 515 ? -1.942 17.745 25.151 1.00 61.91 515 ILE A O 1
ATOM 4142 N N . PRO A 1 516 ? -0.352 19.185 25.873 1.00 53.03 516 PRO A N 1
ATOM 4143 C CA . PRO A 1 516 ? 0.786 18.418 25.366 1.00 53.03 516 PRO A CA 1
ATOM 4144 C C . PRO A 1 516 ? 0.900 17.068 26.093 1.00 53.03 516 PRO A C 1
ATOM 4146 O O . PRO A 1 516 ? 0.762 16.980 27.314 1.00 53.03 516 PRO A O 1
ATOM 4149 N N . ARG A 1 517 ? 1.092 15.992 25.324 1.00 60.72 517 ARG A N 1
ATOM 4150 C CA . ARG A 1 517 ? 0.947 14.602 25.788 1.00 60.72 517 ARG A CA 1
ATOM 4151 C C . ARG A 1 517 ? 2.252 13.958 26.252 1.00 60.72 517 ARG A C 1
ATOM 4153 O O . ARG A 1 517 ? 3.338 14.386 25.872 1.00 60.72 517 ARG A O 1
ATOM 4160 N N . ARG A 1 518 ? 2.116 12.880 27.041 1.00 58.09 518 ARG A N 1
ATOM 4161 C CA . ARG A 1 518 ? 3.193 11.914 27.301 1.00 58.09 518 ARG A CA 1
ATOM 4162 C C . ARG A 1 518 ? 3.503 11.166 26.008 1.00 58.09 518 ARG A C 1
ATOM 4164 O O . ARG A 1 518 ? 2.689 10.383 25.534 1.00 58.09 518 ARG A O 1
ATOM 4171 N N . VAL A 1 519 ? 4.671 11.441 25.447 1.00 60.12 519 VAL A N 1
ATOM 4172 C CA . VAL A 1 519 ? 5.299 10.582 24.448 1.00 60.12 519 VAL A CA 1
ATOM 4173 C C . VAL A 1 519 ? 6.072 9.533 25.236 1.00 60.12 519 VAL A C 1
ATOM 4175 O O . VAL A 1 519 ? 7.114 9.843 25.811 1.00 60.12 519 VAL A O 1
ATOM 4178 N N . ASP A 1 520 ? 5.538 8.319 25.309 1.00 64.44 520 ASP A N 1
ATOM 4179 C CA . ASP A 1 520 ? 6.252 7.206 25.926 1.00 64.44 520 ASP A CA 1
ATOM 4180 C C . ASP A 1 520 ? 7.149 6.580 24.851 1.00 64.44 520 ASP A C 1
ATOM 4182 O O . ASP A 1 520 ? 6.705 5.787 24.018 1.00 64.44 520 ASP A O 1
ATOM 4186 N N . ALA A 1 521 ? 8.425 6.972 24.835 1.00 64.81 521 ALA A N 1
ATOM 4187 C CA . ALA A 1 521 ? 9.422 6.303 24.008 1.00 64.81 521 ALA A CA 1
ATOM 4188 C C . ALA A 1 521 ? 9.521 4.834 24.449 1.00 64.81 521 ALA A C 1
ATOM 4190 O O . ALA A 1 521 ? 9.780 4.546 25.620 1.00 64.81 521 ALA A O 1
ATOM 4191 N N . ARG A 1 522 ? 9.279 3.901 23.522 1.00 67.69 522 ARG A N 1
ATOM 4192 C CA . ARG A 1 522 ? 9.340 2.462 23.797 1.00 67.69 522 ARG A CA 1
ATOM 4193 C C . ARG A 1 522 ? 10.605 1.879 23.182 1.00 67.69 522 ARG A C 1
ATOM 4195 O O . ARG A 1 522 ? 10.745 1.844 21.964 1.00 67.69 522 ARG A O 1
ATOM 4202 N N . LEU A 1 523 ? 11.501 1.412 24.048 1.00 59.38 523 LEU A N 1
ATOM 4203 C CA . LEU A 1 523 ? 12.726 0.703 23.674 1.00 59.38 523 LEU A CA 1
ATOM 4204 C C . LEU A 1 523 ? 12.388 -0.631 22.980 1.00 59.38 523 LEU A C 1
ATOM 4206 O O . LEU A 1 523 ? 11.387 -1.267 23.319 1.00 59.38 523 LEU A O 1
ATOM 4210 N N . GLY A 1 524 ? 13.225 -1.078 22.036 1.00 66.62 524 GLY A N 1
ATOM 4211 C CA . GLY A 1 524 ? 13.096 -2.408 21.410 1.00 66.62 524 GLY A CA 1
ATOM 4212 C C . GLY A 1 524 ? 12.348 -2.471 20.072 1.00 66.62 524 GLY A C 1
ATOM 4213 O O . GLY A 1 524 ? 12.099 -3.558 19.543 1.00 66.62 524 GLY A O 1
ATOM 4214 N N . LEU A 1 525 ? 12.020 -1.324 19.481 1.00 68.00 525 LEU A N 1
ATOM 4215 C CA . LEU A 1 525 ? 11.512 -1.246 18.107 1.00 68.00 525 LEU A CA 1
ATOM 4216 C C . LEU A 1 525 ? 12.629 -1.018 17.070 1.00 68.00 525 LEU A C 1
ATOM 4218 O O . LEU A 1 525 ? 12.353 -1.022 15.872 1.00 68.00 525 LEU A O 1
ATOM 4222 N N . GLU A 1 526 ? 13.883 -0.912 17.519 1.00 64.81 526 GLU A N 1
ATOM 4223 C CA . GLU A 1 526 ? 15.005 -0.234 16.849 1.00 64.81 526 GLU A CA 1
ATOM 4224 C C . GLU A 1 526 ? 15.431 -0.740 15.454 1.00 64.81 526 GLU A C 1
ATOM 4226 O O . GLU A 1 526 ? 16.232 -0.118 14.761 1.00 64.81 526 GLU A O 1
ATOM 4231 N N . TYR A 1 527 ? 14.876 -1.865 15.000 1.00 64.75 527 TYR A N 1
ATOM 4232 C CA . TYR A 1 527 ? 15.273 -2.540 13.758 1.00 64.75 527 TYR A CA 1
ATOM 4233 C C . TYR A 1 527 ? 14.093 -2.934 12.864 1.00 64.75 527 TYR A C 1
ATOM 4235 O O . TYR A 1 527 ? 14.238 -3.765 11.961 1.00 64.75 527 TYR A O 1
ATOM 4243 N N . THR A 1 528 ? 12.902 -2.391 13.113 1.00 63.97 528 THR A N 1
ATOM 4244 C CA . THR A 1 528 ? 11.717 -2.792 12.354 1.00 63.97 528 THR A CA 1
ATOM 4245 C C . THR A 1 528 ? 11.651 -2.082 10.994 1.00 63.97 528 THR A C 1
ATOM 4247 O O . THR A 1 528 ? 11.582 -0.863 10.898 1.00 63.97 528 THR A O 1
ATOM 4250 N N . SER A 1 529 ? 11.690 -2.842 9.891 1.00 72.44 529 SER A N 1
ATOM 4251 C CA . SER A 1 529 ? 11.417 -2.273 8.562 1.00 72.44 529 SER A CA 1
ATOM 4252 C C . SER A 1 529 ? 9.986 -1.738 8.531 1.00 72.44 529 SER A C 1
ATOM 4254 O O . SER A 1 529 ? 9.043 -2.461 8.847 1.00 72.44 529 SER A O 1
ATOM 4256 N N . LEU A 1 530 ? 9.825 -0.487 8.111 1.00 71.50 530 LEU A N 1
ATOM 4257 C CA . LEU A 1 530 ? 8.547 0.230 8.096 1.00 71.50 530 LEU A CA 1
ATOM 4258 C C . LEU A 1 530 ? 7.488 -0.455 7.232 1.00 71.50 530 LEU A C 1
ATOM 4260 O O . LEU A 1 530 ? 6.323 -0.540 7.605 1.00 71.50 530 LEU A O 1
ATOM 4264 N N . HIS A 1 531 ? 7.904 -0.996 6.086 1.00 80.62 531 HIS A N 1
ATOM 4265 C CA . HIS A 1 531 ? 7.010 -1.720 5.182 1.00 80.62 531 HIS A CA 1
ATOM 4266 C C . HIS A 1 531 ? 6.507 -3.032 5.781 1.00 80.62 531 HIS A C 1
ATOM 4268 O O . HIS A 1 531 ? 5.534 -3.595 5.282 1.00 80.62 531 HIS A O 1
ATOM 4274 N N . ASN A 1 532 ? 7.144 -3.487 6.857 1.00 88.31 532 ASN A N 1
ATOM 4275 C CA . ASN A 1 532 ? 6.866 -4.745 7.509 1.00 88.31 532 ASN A CA 1
ATOM 4276 C C . ASN A 1 532 ? 6.122 -4.561 8.837 1.00 88.31 532 ASN A C 1
ATOM 4278 O O . ASN A 1 532 ? 5.977 -5.546 9.550 1.00 88.31 532 ASN A O 1
ATOM 4282 N N . THR A 1 533 ? 5.666 -3.359 9.205 1.00 90.12 533 THR A N 1
ATOM 4283 C CA . THR A 1 533 ? 4.910 -3.137 10.450 1.00 90.12 533 THR A CA 1
ATOM 4284 C C . THR A 1 533 ? 3.515 -2.575 10.196 1.00 90.12 533 THR A C 1
ATOM 4286 O O . THR A 1 533 ? 3.276 -1.822 9.249 1.00 90.12 533 THR A O 1
ATOM 4289 N N . ALA A 1 534 ? 2.562 -2.968 11.039 1.00 90.75 534 ALA A N 1
ATOM 4290 C CA . ALA A 1 534 ? 1.176 -2.522 10.953 1.00 90.75 534 ALA A CA 1
ATOM 4291 C C . ALA A 1 534 ? 0.547 -2.477 12.347 1.00 90.75 534 ALA A C 1
ATOM 4293 O O . ALA A 1 534 ? 0.638 -3.442 13.103 1.00 90.75 534 ALA A O 1
ATOM 4294 N N . ILE A 1 535 ? -0.109 -1.367 12.680 1.00 89.75 535 ILE A N 1
ATOM 4295 C CA . ILE A 1 535 ? -0.937 -1.271 13.881 1.00 89.75 535 ILE A CA 1
ATOM 4296 C C . ILE A 1 535 ? -2.329 -1.823 13.560 1.00 89.75 535 ILE A C 1
ATOM 4298 O O . ILE A 1 535 ? -2.940 -1.441 12.561 1.00 89.75 535 ILE A O 1
ATOM 4302 N N . LEU A 1 536 ? -2.813 -2.766 14.366 1.00 91.00 536 LEU A N 1
ATOM 4303 C CA . LEU A 1 536 ? -4.153 -3.321 14.185 1.00 91.00 536 LEU A CA 1
ATOM 4304 C C . LEU A 1 536 ? -5.216 -2.358 14.726 1.00 91.00 536 LEU A C 1
ATOM 4306 O O . LEU A 1 536 ? -4.921 -1.579 15.639 1.00 91.00 536 LEU A O 1
ATOM 4310 N N . PRO A 1 537 ? -6.466 -2.440 14.229 1.00 85.44 537 PRO A N 1
ATOM 4311 C CA . PRO A 1 537 ? -7.577 -1.692 14.790 1.00 85.44 537 PRO A CA 1
ATOM 4312 C C . PRO A 1 537 ? -7.668 -1.856 16.301 1.00 85.44 537 PRO A C 1
ATOM 4314 O O . PRO A 1 537 ? -7.384 -2.922 16.841 1.00 85.44 537 PRO A O 1
ATOM 4317 N N . GLY A 1 538 ? -8.036 -0.780 16.985 1.00 82.06 538 GLY A N 1
ATOM 4318 C CA . GLY A 1 538 ? -8.024 -0.691 18.442 1.00 82.06 538 GLY A CA 1
ATOM 4319 C C . GLY A 1 538 ? -6.670 -0.257 19.000 1.00 82.06 538 GLY A C 1
ATOM 4320 O O . GLY A 1 538 ? -6.593 0.082 20.176 1.00 82.06 538 GLY A O 1
ATOM 4321 N N . GLY A 1 539 ? -5.619 -0.232 18.175 1.00 85.31 539 GLY A N 1
ATOM 4322 C CA . GLY A 1 539 ? -4.318 0.356 18.479 1.00 85.31 539 GLY A CA 1
ATOM 4323 C C . GLY A 1 539 ? -3.552 -0.313 19.614 1.00 85.31 539 GLY A C 1
ATOM 4324 O O . GLY A 1 539 ? -2.523 0.197 20.050 1.00 85.31 539 GLY A O 1
ATOM 4325 N N . ARG A 1 540 ? -4.052 -1.442 20.115 1.00 89.56 540 ARG A N 1
ATOM 4326 C CA . ARG A 1 540 ? -3.400 -2.244 21.147 1.00 89.56 540 ARG A CA 1
ATOM 4327 C C . ARG A 1 540 ? -2.317 -3.141 20.567 1.00 89.56 540 ARG A C 1
ATOM 4329 O O . ARG A 1 540 ? -1.298 -3.337 21.203 1.00 89.56 540 ARG A O 1
ATOM 4336 N N . TRP A 1 541 ? -2.514 -3.691 19.376 1.00 93.62 541 TRP A N 1
ATOM 4337 C CA . TRP A 1 541 ? -1.591 -4.677 18.820 1.00 93.62 541 TRP A CA 1
ATOM 4338 C C . TRP A 1 541 ? -0.764 -4.069 17.693 1.00 93.62 541 TRP A C 1
ATOM 4340 O O . TRP A 1 541 ? -1.320 -3.561 16.717 1.00 93.62 541 TRP A O 1
ATOM 4350 N N . LEU A 1 542 ? 0.557 -4.164 17.808 1.00 92.81 542 LEU A N 1
ATOM 4351 C CA . LEU A 1 542 ? 1.491 -3.859 16.728 1.00 92.81 542 LEU A CA 1
ATOM 4352 C C . LEU A 1 542 ? 1.974 -5.168 16.108 1.00 92.81 542 LEU A C 1
ATOM 4354 O O . LEU A 1 542 ? 2.478 -6.025 16.824 1.00 92.81 542 LEU A O 1
ATOM 4358 N N . LEU A 1 543 ? 1.836 -5.321 14.794 1.00 95.38 543 LEU A N 1
ATOM 4359 C CA . LEU A 1 543 ? 2.380 -6.443 14.035 1.00 95.38 543 LEU A CA 1
ATOM 4360 C C . LEU A 1 543 ? 3.706 -6.074 13.376 1.00 95.38 543 LEU A C 1
ATOM 4362 O O . LEU A 1 543 ? 3.890 -4.942 12.922 1.00 95.38 543 LEU A O 1
ATOM 4366 N N . GLN A 1 544 ? 4.580 -7.070 13.245 1.00 94.12 544 GLN A N 1
ATOM 4367 C CA . GLN A 1 544 ? 5.800 -7.008 12.454 1.00 94.12 544 GLN A CA 1
ATOM 4368 C C . GLN A 1 544 ? 5.975 -8.289 11.633 1.00 94.12 544 GLN A C 1
ATOM 4370 O O . GLN A 1 544 ? 5.833 -9.390 12.153 1.00 94.12 544 GLN A O 1
ATOM 4375 N N . LEU A 1 545 ? 6.354 -8.148 10.365 1.00 93.69 545 LEU A N 1
ATOM 4376 C CA . LEU A 1 545 ? 6.889 -9.223 9.540 1.00 93.69 545 LEU A CA 1
ATOM 4377 C C . LEU A 1 545 ? 8.420 -9.177 9.579 1.00 93.69 545 LEU A C 1
ATOM 4379 O O . LEU A 1 545 ? 9.057 -8.250 9.069 1.00 93.69 545 LEU A O 1
ATOM 4383 N N . ASP A 1 546 ? 9.039 -10.160 10.215 1.00 92.00 546 ASP A N 1
ATOM 4384 C CA . ASP A 1 546 ? 10.491 -10.195 10.322 1.00 92.00 546 ASP A CA 1
ATOM 4385 C C . ASP A 1 546 ? 11.160 -10.625 8.994 1.00 92.00 546 ASP A C 1
ATOM 4387 O O . ASP A 1 546 ? 10.523 -11.013 8.011 1.00 92.00 546 ASP A O 1
ATOM 4391 N N . LYS A 1 547 ? 12.493 -10.566 8.959 1.00 87.69 547 LYS A N 1
ATOM 4392 C CA . LYS A 1 547 ? 13.306 -10.989 7.802 1.00 87.69 547 LYS A CA 1
ATOM 4393 C C . LYS A 1 547 ? 13.234 -12.492 7.493 1.00 87.69 547 LYS A C 1
ATOM 4395 O O . LYS A 1 547 ? 13.686 -12.913 6.432 1.00 87.69 547 LYS A O 1
ATOM 4400 N N . ASN A 1 548 ? 12.732 -13.292 8.430 1.00 89.25 548 ASN A N 1
ATOM 4401 C CA . ASN A 1 548 ? 12.494 -14.722 8.285 1.00 89.25 548 ASN A CA 1
ATOM 4402 C C . ASN A 1 548 ? 11.008 -15.004 8.000 1.00 89.25 548 ASN A C 1
ATOM 4404 O O . ASN A 1 548 ? 10.551 -16.124 8.209 1.00 89.25 548 ASN A O 1
ATOM 4408 N N . LEU A 1 549 ? 10.247 -14.002 7.542 1.00 91.19 549 LEU A N 1
ATOM 4409 C CA . LEU A 1 549 ? 8.819 -14.109 7.240 1.00 91.19 549 LEU A CA 1
ATOM 4410 C C . LEU A 1 549 ? 7.964 -14.582 8.434 1.00 91.19 549 LEU A C 1
ATOM 4412 O O . LEU A 1 549 ? 6.841 -15.048 8.246 1.00 91.19 549 LEU A O 1
ATOM 4416 N N . GLN A 1 550 ? 8.478 -14.467 9.660 1.00 94.50 550 GLN A N 1
ATOM 4417 C CA . GLN A 1 550 ? 7.727 -14.694 10.884 1.00 94.50 550 GLN A CA 1
ATOM 4418 C C . GLN A 1 550 ? 6.869 -13.473 11.168 1.00 94.50 550 GLN A C 1
ATOM 4420 O O . GLN A 1 550 ? 7.308 -12.331 11.020 1.00 94.50 550 GLN A O 1
ATOM 4425 N N . VAL A 1 551 ? 5.642 -13.722 11.611 1.00 96.25 551 VAL A N 1
ATOM 4426 C CA . VAL A 1 551 ? 4.754 -12.653 12.057 1.00 96.25 551 VAL A CA 1
ATOM 4427 C C . VAL A 1 551 ? 4.895 -12.556 13.561 1.00 96.25 551 VAL A C 1
ATOM 4429 O O . VAL A 1 551 ? 4.559 -13.492 14.288 1.00 96.25 551 VAL A O 1
ATOM 4432 N N . LEU A 1 552 ? 5.420 -11.428 14.013 1.00 95.88 552 LEU A N 1
ATOM 4433 C CA . LEU A 1 552 ? 5.547 -11.063 15.410 1.00 95.88 552 LEU A CA 1
ATOM 4434 C C . LEU A 1 552 ? 4.446 -10.067 15.766 1.00 95.88 552 LEU A C 1
ATOM 4436 O O . LEU A 1 552 ? 3.958 -9.326 14.909 1.00 95.88 552 LEU A O 1
ATOM 4440 N N . TYR A 1 553 ? 4.065 -10.035 17.034 1.00 96.44 553 TYR A N 1
ATOM 4441 C CA . TYR A 1 553 ? 3.164 -9.025 17.558 1.00 96.44 553 TYR A CA 1
ATOM 4442 C C . TYR A 1 553 ? 3.605 -8.537 18.933 1.00 96.44 553 TYR A C 1
ATOM 4444 O O . TYR A 1 553 ? 4.286 -9.251 19.666 1.00 96.44 553 TYR A O 1
ATOM 4452 N N . MET A 1 554 ? 3.218 -7.316 19.274 1.00 94.19 554 MET A N 1
ATOM 4453 C CA . MET A 1 554 ? 3.491 -6.684 20.559 1.00 94.19 554 MET A CA 1
ATOM 4454 C C . MET A 1 554 ? 2.199 -6.085 21.113 1.00 94.19 554 MET A C 1
ATOM 4456 O O . MET A 1 554 ? 1.415 -5.497 20.362 1.00 94.19 554 MET A O 1
ATOM 4460 N N . ASP A 1 555 ? 1.987 -6.236 22.421 1.00 93.19 555 ASP A N 1
ATOM 4461 C CA . ASP A 1 555 ? 0.924 -5.542 23.147 1.00 93.19 555 ASP A CA 1
ATOM 4462 C C . ASP A 1 555 ? 1.406 -4.139 23.540 1.00 93.19 555 ASP A C 1
ATOM 4464 O O . ASP A 1 555 ? 2.336 -3.966 24.325 1.00 93.19 555 ASP A O 1
ATOM 4468 N N . LEU A 1 556 ? 0.785 -3.121 22.960 1.00 88.94 556 LEU A N 1
ATOM 4469 C CA . LEU A 1 556 ? 1.061 -1.720 23.244 1.00 88.94 556 LEU A CA 1
ATOM 4470 C C . LEU A 1 556 ? 0.369 -1.242 24.525 1.00 88.94 556 LEU A C 1
ATOM 4472 O O . LEU A 1 556 ? 0.689 -0.161 25.004 1.00 88.94 556 LEU A O 1
ATOM 4476 N N . ASP A 1 557 ? -0.542 -2.012 25.118 1.00 87.25 557 ASP A N 1
ATOM 4477 C CA . ASP A 1 557 ? -1.130 -1.656 26.414 1.00 87.25 557 ASP A CA 1
ATOM 4478 C C . ASP A 1 557 ? -0.323 -2.233 27.589 1.00 87.25 557 ASP A C 1
ATOM 4480 O O . ASP A 1 557 ? -0.457 -1.748 28.715 1.00 87.25 557 ASP A O 1
ATOM 4484 N N . THR A 1 558 ? 0.552 -3.222 27.360 1.00 87.75 558 THR A N 1
ATOM 4485 C CA . THR A 1 558 ? 1.448 -3.721 28.412 1.00 87.75 558 THR A CA 1
ATOM 4486 C C . THR A 1 558 ? 2.668 -2.812 28.568 1.00 87.75 558 THR A C 1
ATOM 4488 O O . THR A 1 558 ? 3.213 -2.317 27.574 1.00 87.75 558 THR A O 1
ATOM 4491 N N . PRO A 1 559 ? 3.141 -2.588 29.810 1.00 83.62 559 PRO A N 1
ATOM 4492 C CA . PRO A 1 559 ? 4.383 -1.849 30.043 1.00 83.62 559 PRO A CA 1
ATOM 4493 C C . PRO A 1 559 ? 5.592 -2.625 29.501 1.00 83.62 559 PRO A C 1
ATOM 4495 O O . PRO A 1 559 ? 6.529 -2.042 28.961 1.00 83.62 559 PRO A O 1
ATOM 4498 N N . GLU A 1 560 ? 5.541 -3.955 29.588 1.00 84.44 560 GLU A N 1
ATOM 4499 C CA . GLU A 1 560 ? 6.533 -4.861 29.020 1.00 84.44 560 GLU A CA 1
ATOM 4500 C C . GLU A 1 560 ? 6.262 -5.023 27.522 1.00 84.44 560 GLU A C 1
ATOM 4502 O O . GLU A 1 560 ? 5.412 -5.804 27.094 1.00 84.44 560 GLU A O 1
ATOM 4507 N N . SER A 1 561 ? 6.966 -4.230 26.718 1.00 83.00 561 SER A N 1
ATOM 4508 C CA . SER A 1 561 ? 6.868 -4.229 25.255 1.00 83.00 561 SER A CA 1
ATOM 4509 C C . SER A 1 561 ? 7.702 -5.371 24.675 1.00 83.00 561 SER A C 1
ATOM 4511 O O . SER A 1 561 ? 8.790 -5.160 24.146 1.00 83.00 561 SER A O 1
ATOM 4513 N N . THR A 1 562 ? 7.226 -6.606 24.832 1.00 91.12 562 THR A N 1
ATOM 4514 C CA . THR A 1 562 ? 7.917 -7.799 24.324 1.00 91.12 562 THR A CA 1
ATOM 4515 C C . THR A 1 562 ? 7.289 -8.284 23.021 1.00 91.12 562 THR A C 1
ATOM 4517 O O . THR A 1 562 ? 6.069 -8.403 22.901 1.00 91.12 562 THR A O 1
ATOM 4520 N N . TRP A 1 563 ? 8.132 -8.564 22.025 1.00 93.31 563 TRP A N 1
ATOM 4521 C CA . TRP A 1 563 ? 7.698 -9.201 20.785 1.00 93.31 563 TRP A CA 1
ATOM 4522 C C . TRP A 1 563 ? 7.370 -10.671 21.036 1.00 93.31 563 TRP A C 1
ATOM 4524 O O . TRP A 1 563 ? 8.201 -11.434 21.526 1.00 93.31 563 TRP A O 1
ATOM 4534 N N . GLN A 1 564 ? 6.168 -11.076 20.649 1.00 95.75 564 GLN A N 1
ATOM 4535 C CA . GLN A 1 564 ? 5.696 -12.452 20.693 1.00 95.75 564 GLN A CA 1
ATOM 4536 C C . GLN A 1 564 ? 5.552 -12.990 19.271 1.00 95.75 564 GLN A C 1
ATOM 4538 O O . GLN A 1 564 ? 5.110 -12.284 18.368 1.00 95.75 564 GLN A O 1
ATOM 4543 N N . THR A 1 565 ? 5.908 -14.252 19.048 1.00 96.88 565 THR A N 1
ATOM 4544 C CA . THR A 1 565 ? 5.704 -14.894 17.744 1.00 96.88 565 THR A CA 1
ATOM 4545 C C . THR A 1 565 ? 4.240 -15.291 17.583 1.00 96.88 565 THR A C 1
ATOM 4547 O O . THR A 1 565 ? 3.734 -16.106 18.349 1.00 96.88 565 THR A O 1
ATOM 4550 N N . LEU A 1 566 ? 3.565 -14.728 16.579 1.00 97.81 566 LEU A N 1
ATOM 4551 C CA . LEU A 1 566 ? 2.203 -15.103 16.192 1.00 97.81 566 LEU A CA 1
ATOM 4552 C C . LEU A 1 566 ? 2.211 -16.259 15.186 1.00 97.81 566 LEU A C 1
ATOM 4554 O O . LEU A 1 566 ? 1.446 -17.209 15.332 1.00 97.81 566 LEU A O 1
ATOM 4558 N N . ILE A 1 567 ? 3.070 -16.173 14.165 1.00 97.31 567 ILE A N 1
ATOM 4559 C CA . ILE A 1 567 ? 3.212 -17.192 13.117 1.00 97.31 567 ILE A CA 1
ATOM 4560 C C . ILE A 1 567 ? 4.691 -17.499 12.919 1.00 97.31 567 ILE A C 1
ATOM 4562 O O . ILE A 1 567 ? 5.483 -16.617 12.578 1.00 97.31 567 ILE A O 1
ATOM 4566 N N . THR A 1 568 ? 5.052 -18.769 13.085 1.00 94.69 568 THR A N 1
ATOM 4567 C CA . THR A 1 568 ? 6.388 -19.269 12.765 1.00 94.69 568 THR A CA 1
ATOM 4568 C C . THR A 1 568 ? 6.424 -19.702 11.303 1.00 94.69 568 THR A C 1
ATOM 4570 O O . THR A 1 568 ? 5.832 -20.714 10.931 1.00 94.69 568 THR A O 1
ATOM 4573 N N . ALA A 1 569 ? 7.136 -18.954 10.463 1.00 83.31 569 ALA A N 1
ATOM 4574 C CA . ALA A 1 569 ? 7.478 -19.425 9.130 1.00 83.31 569 ALA A CA 1
ATOM 4575 C C . ALA A 1 569 ? 8.628 -20.437 9.232 1.00 83.31 569 ALA A C 1
ATOM 4577 O O . ALA A 1 569 ? 9.715 -20.122 9.717 1.00 83.31 569 ALA A O 1
ATOM 4578 N N . SER A 1 570 ? 8.383 -21.666 8.778 1.00 77.44 570 SER A N 1
ATOM 4579 C CA . SER A 1 570 ? 9.423 -22.685 8.626 1.00 77.44 570 SER A CA 1
ATOM 4580 C C . SER A 1 570 ? 10.172 -22.443 7.317 1.00 77.44 570 SER A C 1
ATOM 4582 O O . SER A 1 570 ? 9.943 -23.139 6.329 1.00 77.44 570 SER A O 1
ATOM 4584 N N . LEU A 1 571 ? 11.031 -21.425 7.284 1.00 81.56 571 LEU A N 1
ATOM 4585 C CA . LEU A 1 571 ? 12.018 -21.303 6.213 1.00 81.56 571 LEU A CA 1
ATOM 4586 C C . LEU A 1 571 ? 13.099 -22.356 6.435 1.00 81.56 571 LEU A C 1
ATOM 4588 O O . LEU A 1 571 ? 13.713 -22.397 7.503 1.00 81.56 571 LEU A O 1
ATOM 4592 N N . ASP A 1 572 ? 13.350 -23.179 5.421 1.00 82.62 572 ASP A N 1
ATOM 4593 C CA . ASP A 1 572 ? 14.581 -23.958 5.388 1.00 82.62 572 ASP A CA 1
ATOM 4594 C C . ASP A 1 572 ? 15.762 -22.966 5.355 1.00 82.62 572 ASP A C 1
ATOM 4596 O O . ASP A 1 572 ? 15.787 -22.096 4.477 1.00 82.62 572 ASP A O 1
ATOM 4600 N N . PRO A 1 573 ? 16.730 -23.045 6.290 1.00 82.75 573 PRO A N 1
ATOM 4601 C CA . PRO A 1 573 ? 17.912 -22.182 6.287 1.00 82.75 573 PRO A CA 1
ATOM 4602 C C . PRO A 1 573 ? 18.723 -22.240 4.981 1.00 82.75 573 PRO A C 1
ATOM 4604 O O . PRO A 1 573 ? 19.508 -21.326 4.728 1.00 82.75 573 PRO A O 1
ATOM 4607 N N . SER A 1 574 ? 18.541 -23.276 4.154 1.00 82.81 574 SER A N 1
ATOM 4608 C CA . SER A 1 574 ? 19.143 -23.383 2.819 1.00 82.81 574 SER A CA 1
ATOM 4609 C C . SER A 1 574 ? 18.491 -22.468 1.771 1.00 82.81 574 SER A C 1
ATOM 4611 O O . SER A 1 574 ? 19.109 -22.135 0.757 1.00 82.81 574 SER A O 1
ATOM 4613 N N . THR A 1 575 ? 17.247 -22.040 2.005 1.00 80.25 575 THR A N 1
ATOM 4614 C CA . THR A 1 575 ? 16.474 -21.270 1.034 1.00 80.25 575 THR A CA 1
ATOM 4615 C C . THR A 1 575 ? 17.024 -19.845 0.926 1.00 80.25 575 THR A C 1
ATOM 4617 O O . THR A 1 575 ? 17.117 -19.138 1.937 1.00 80.25 575 THR A O 1
ATOM 4620 N N . PRO A 1 576 ? 17.371 -19.374 -0.287 1.00 77.38 576 PRO A N 1
ATOM 4621 C CA . PRO A 1 576 ? 17.869 -18.022 -0.480 1.00 77.38 576 PRO A CA 1
ATOM 4622 C C . PRO A 1 576 ? 16.825 -17.009 -0.014 1.00 77.38 576 PRO A C 1
ATOM 4624 O O . PRO A 1 576 ? 15.662 -17.044 -0.424 1.00 77.38 576 PRO A O 1
ATOM 4627 N N . ARG A 1 577 ? 17.255 -16.084 0.850 1.00 79.38 577 ARG A N 1
ATOM 4628 C CA . ARG A 1 577 ? 16.377 -15.026 1.348 1.00 79.38 577 ARG A CA 1
ATOM 4629 C C . ARG A 1 577 ? 15.891 -14.174 0.176 1.00 79.38 577 ARG A C 1
ATOM 4631 O O . ARG A 1 577 ? 16.720 -13.741 -0.631 1.00 79.38 577 ARG A O 1
ATOM 4638 N N . PRO A 1 578 ? 14.582 -13.894 0.085 1.00 75.88 578 PRO A N 1
ATOM 4639 C CA . PRO A 1 578 ? 14.092 -12.979 -0.925 1.00 75.88 578 PRO A CA 1
ATOM 4640 C C . PRO A 1 578 ? 14.735 -11.603 -0.728 1.00 75.88 578 PRO A C 1
ATOM 4642 O O . PRO A 1 578 ? 14.849 -11.109 0.393 1.00 75.88 578 PRO A O 1
ATOM 4645 N N . ALA A 1 579 ? 15.159 -10.985 -1.831 1.00 74.94 579 ALA A N 1
ATOM 4646 C CA . ALA A 1 579 ? 15.790 -9.666 -1.804 1.00 74.94 579 ALA A CA 1
ATOM 4647 C C . ALA A 1 579 ? 14.836 -8.561 -1.309 1.00 74.94 579 ALA A C 1
ATOM 4649 O O . ALA A 1 579 ? 15.292 -7.534 -0.815 1.00 74.94 579 ALA A O 1
ATOM 4650 N N . LEU A 1 580 ? 13.523 -8.779 -1.439 1.00 78.44 580 LEU A N 1
ATOM 4651 C CA . LEU A 1 580 ? 12.468 -7.854 -1.035 1.00 78.44 580 LEU A CA 1
ATOM 4652 C C . LEU A 1 580 ? 11.453 -8.590 -0.158 1.00 78.44 580 LEU A C 1
ATOM 4654 O O . LEU A 1 580 ? 10.991 -9.675 -0.512 1.00 78.44 580 LEU A O 1
ATOM 4658 N N . SER A 1 581 ? 11.123 -8.001 0.992 1.00 80.44 581 SER A N 1
ATOM 4659 C CA . SER A 1 581 ? 10.033 -8.480 1.850 1.00 80.44 581 SER A CA 1
ATOM 4660 C C . SER A 1 581 ? 8.693 -7.944 1.337 1.00 80.44 581 SER A C 1
ATOM 4662 O O . SER A 1 581 ? 8.648 -6.794 0.894 1.00 80.44 581 SER A O 1
ATOM 4664 N N . PRO A 1 582 ? 7.607 -8.735 1.395 1.00 86.38 582 PRO A N 1
ATOM 4665 C CA . PRO A 1 582 ? 6.276 -8.230 1.083 1.00 86.38 582 PRO A CA 1
ATOM 4666 C C . PRO A 1 582 ? 5.898 -7.118 2.067 1.00 86.38 582 PRO A C 1
ATOM 4668 O O . PRO A 1 582 ? 6.223 -7.201 3.255 1.00 86.38 582 PRO A O 1
ATOM 4671 N N . SER A 1 583 ? 5.188 -6.090 1.597 1.00 90.06 583 SER A N 1
ATOM 4672 C CA . SER A 1 583 ? 4.660 -5.082 2.514 1.00 90.06 583 SER A CA 1
ATOM 4673 C C . SER A 1 583 ? 3.552 -5.697 3.365 1.00 90.06 583 SER A C 1
ATOM 4675 O O . SER A 1 583 ? 2.551 -6.172 2.827 1.00 90.06 583 SER A O 1
ATOM 4677 N N . LEU A 1 584 ? 3.704 -5.640 4.693 1.00 91.94 584 LEU A N 1
ATOM 4678 C CA . LEU A 1 584 ? 2.744 -6.195 5.647 1.00 91.94 584 LEU A CA 1
ATOM 4679 C C . LEU A 1 584 ? 1.334 -5.637 5.415 1.00 91.94 584 LEU A C 1
ATOM 4681 O O . LEU A 1 584 ? 0.368 -6.386 5.487 1.00 91.94 584 LEU A O 1
ATOM 4685 N N . ARG A 1 585 ? 1.216 -4.348 5.070 1.00 88.62 585 ARG A N 1
ATOM 4686 C CA . ARG A 1 585 ? -0.073 -3.696 4.784 1.00 88.62 585 ARG A CA 1
ATOM 4687 C C . ARG A 1 585 ? -0.808 -4.310 3.586 1.00 88.62 585 ARG A C 1
ATOM 4689 O O . ARG A 1 585 ? -2.030 -4.297 3.577 1.00 88.62 585 ARG A O 1
ATOM 4696 N N . LEU A 1 586 ? -0.090 -4.819 2.582 1.00 90.19 586 LEU A N 1
ATOM 4697 C CA . LEU A 1 586 ? -0.706 -5.393 1.381 1.00 90.19 586 LEU A CA 1
ATOM 4698 C C . LEU A 1 586 ? -1.133 -6.848 1.602 1.00 90.19 586 LEU A C 1
ATOM 4700 O O . LEU A 1 586 ? -2.151 -7.286 1.076 1.00 90.19 586 LEU A O 1
ATOM 4704 N N . ILE A 1 587 ? -0.395 -7.596 2.419 1.00 94.94 587 ILE A N 1
ATOM 4705 C CA . ILE A 1 587 ? -0.697 -9.004 2.707 1.00 94.94 587 ILE A CA 1
ATOM 4706 C C . ILE A 1 587 ? -1.662 -9.207 3.884 1.00 94.94 5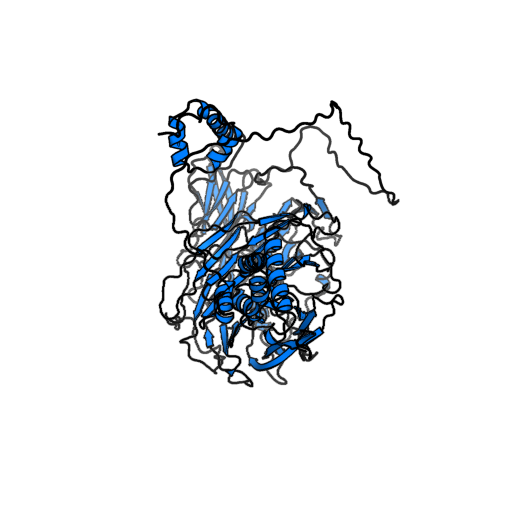87 ILE A C 1
ATOM 4708 O O . ILE A 1 587 ? -1.944 -10.354 4.231 1.00 94.94 587 ILE A O 1
ATOM 4712 N N . LEU A 1 588 ? -2.142 -8.125 4.502 1.00 95.62 588 LEU A N 1
ATOM 4713 C CA . LEU A 1 588 ? -3.017 -8.118 5.671 1.00 95.62 588 LEU A CA 1
ATOM 4714 C C . LEU A 1 588 ? -4.439 -7.698 5.273 1.00 95.62 588 LEU A C 1
ATOM 4716 O O . LEU A 1 588 ? -4.644 -6.603 4.758 1.00 95.62 588 LEU A O 1
ATOM 4720 N N . ASP A 1 589 ? -5.424 -8.539 5.573 1.00 95.62 589 ASP A N 1
ATOM 4721 C CA . ASP A 1 589 ? -6.845 -8.263 5.348 1.00 95.62 589 ASP A CA 1
ATOM 4722 C C . ASP A 1 589 ? -7.585 -8.239 6.683 1.00 95.62 589 ASP A C 1
ATOM 4724 O O . ASP A 1 589 ? -7.752 -9.272 7.329 1.00 95.62 589 ASP A O 1
ATOM 4728 N N . ILE A 1 590 ? -7.989 -7.052 7.126 1.00 92.50 590 ILE A N 1
ATOM 4729 C CA . ILE A 1 590 ? -8.582 -6.862 8.449 1.00 92.50 590 ILE A CA 1
ATOM 4730 C C . ILE A 1 590 ? -10.104 -6.899 8.351 1.00 92.50 590 ILE A C 1
ATOM 4732 O O . ILE A 1 590 ? -10.708 -6.128 7.603 1.00 92.50 590 ILE A O 1
ATOM 4736 N N . ASP A 1 591 ? -10.729 -7.760 9.154 1.00 91.56 591 ASP A N 1
ATOM 4737 C CA . ASP A 1 591 ? -12.179 -7.810 9.283 1.00 91.56 591 ASP A CA 1
ATOM 4738 C C . ASP A 1 591 ? -12.640 -6.698 10.226 1.00 91.56 591 ASP A C 1
ATOM 4740 O O . ASP A 1 591 ? -12.760 -6.867 11.440 1.00 91.56 591 ASP A O 1
ATOM 4744 N N . TYR A 1 592 ? -12.893 -5.526 9.645 1.00 84.75 592 TYR A N 1
ATOM 4745 C CA . TYR A 1 592 ? -13.461 -4.405 10.383 1.00 84.75 592 TYR A CA 1
ATOM 4746 C C . TYR A 1 592 ? -14.869 -4.710 10.894 1.00 84.75 592 TYR A C 1
ATOM 4748 O O . TYR A 1 592 ? -15.297 -4.037 11.824 1.00 84.75 592 TYR A O 1
ATOM 4756 N N . GLU A 1 593 ? -15.583 -5.694 10.332 1.00 84.06 593 GLU A N 1
ATOM 4757 C CA . GLU A 1 593 ? -16.945 -6.049 10.733 1.00 84.06 593 GLU A CA 1
ATOM 4758 C C . GLU A 1 593 ? -16.999 -6.847 12.049 1.00 84.06 593 GLU A C 1
ATOM 4760 O O . GLU A 1 593 ? -18.022 -6.818 12.742 1.00 84.06 593 GLU A O 1
ATOM 4765 N N . ALA A 1 594 ? -15.891 -7.482 12.436 1.00 87.94 594 ALA A N 1
ATOM 4766 C CA . ALA A 1 594 ? -15.783 -8.278 13.649 1.00 87.94 594 ALA A CA 1
ATOM 4767 C C . ALA A 1 594 ? -15.861 -7.443 14.946 1.00 87.94 594 ALA A C 1
ATOM 4769 O O . ALA A 1 594 ? -15.399 -6.308 15.032 1.00 87.94 594 ALA A O 1
ATOM 4770 N N . GLU A 1 595 ? -16.424 -8.047 16.001 1.00 84.94 595 GLU A N 1
ATOM 4771 C CA . GLU A 1 595 ? -16.520 -7.453 17.351 1.00 84.94 595 GLU A CA 1
ATOM 4772 C C . GLU A 1 595 ? -15.142 -7.228 18.005 1.00 84.94 595 GLU A C 1
ATOM 4774 O O . GLU A 1 595 ? -14.974 -6.368 18.866 1.00 84.94 595 GLU A O 1
ATOM 4779 N N . HIS A 1 596 ? -14.155 -8.028 17.616 1.00 88.19 596 HIS A N 1
ATOM 4780 C CA . HIS A 1 596 ? -12.791 -8.018 18.133 1.00 88.19 596 HIS A CA 1
ATOM 4781 C C . HIS A 1 596 ? -11.797 -8.077 16.975 1.00 88.19 596 HIS A C 1
ATOM 4783 O O . HIS A 1 596 ? -12.200 -8.222 15.824 1.00 88.19 596 HIS A O 1
ATOM 4789 N N . THR A 1 597 ? -10.495 -7.974 17.263 1.00 91.50 597 THR A N 1
ATOM 4790 C CA . THR A 1 597 ? -9.474 -7.989 16.212 1.00 91.50 597 THR A CA 1
ATOM 4791 C C . THR A 1 597 ? -9.492 -9.344 15.517 1.00 91.50 597 THR A C 1
ATOM 4793 O O . THR A 1 597 ? -9.095 -10.350 16.107 1.00 91.50 597 THR A O 1
ATOM 4796 N N . VAL A 1 598 ? -9.947 -9.362 14.268 1.00 94.44 598 VAL A N 1
ATOM 4797 C CA . VAL A 1 598 ? -9.912 -10.518 13.374 1.00 94.44 598 VAL A CA 1
ATOM 4798 C C . VAL A 1 598 ? -9.308 -10.058 12.058 1.00 94.44 598 VAL A C 1
ATOM 4800 O O . VAL A 1 598 ? -9.649 -8.996 11.542 1.00 94.44 598 VAL A O 1
ATOM 4803 N N . PHE A 1 599 ? -8.362 -10.824 11.536 1.00 97.06 599 PHE A N 1
ATOM 4804 C CA . PHE A 1 599 ? -7.711 -10.518 10.270 1.00 97.06 599 PHE A CA 1
ATOM 4805 C C . PHE A 1 599 ? -7.155 -11.785 9.640 1.00 97.06 599 PHE A C 1
ATOM 4807 O O . PHE A 1 599 ? -6.857 -12.758 10.329 1.00 97.06 599 PHE A O 1
ATOM 4814 N N . ASN A 1 600 ? -6.967 -11.749 8.330 1.00 98.06 600 ASN A N 1
ATOM 4815 C CA . ASN A 1 600 ? -6.226 -12.756 7.596 1.00 98.06 600 ASN A CA 1
ATOM 4816 C C . ASN A 1 600 ? -4.878 -12.181 7.160 1.00 98.06 600 ASN A C 1
ATOM 4818 O O . ASN A 1 600 ? -4.753 -10.983 6.909 1.00 98.06 600 ASN A O 1
ATOM 4822 N N . ILE A 1 601 ? -3.865 -13.034 7.055 1.00 97.75 601 ILE A N 1
ATOM 4823 C CA . ILE A 1 601 ? -2.552 -12.657 6.533 1.00 97.75 601 ILE A CA 1
ATOM 4824 C C . ILE A 1 601 ? -2.033 -13.707 5.554 1.00 97.75 601 ILE A C 1
ATOM 4826 O O . ILE A 1 601 ? -2.123 -14.909 5.812 1.00 97.75 601 ILE A O 1
ATOM 4830 N N . ALA A 1 602 ? -1.497 -13.250 4.423 1.00 97.00 602 ALA A N 1
ATOM 4831 C CA . ALA A 1 602 ? -0.890 -14.093 3.401 1.00 97.00 602 ALA A CA 1
ATOM 4832 C C . ALA A 1 602 ? 0.635 -14.049 3.508 1.00 97.00 602 ALA A C 1
ATOM 4834 O O . ALA A 1 602 ? 1.242 -13.002 3.314 1.00 97.00 602 ALA A O 1
ATOM 4835 N N . ILE A 1 603 ? 1.278 -15.186 3.759 1.00 95.50 603 ILE A N 1
ATOM 4836 C CA . ILE A 1 603 ? 2.740 -15.276 3.822 1.00 95.50 603 ILE A CA 1
ATOM 4837 C C . ILE A 1 603 ? 3.237 -16.022 2.579 1.00 95.50 603 ILE A C 1
ATOM 4839 O O . ILE A 1 603 ? 3.084 -17.248 2.507 1.00 95.50 603 ILE A O 1
ATOM 4843 N N . PRO A 1 604 ? 3.795 -15.306 1.584 1.00 94.06 604 PRO A N 1
ATOM 4844 C CA . PRO A 1 604 ? 4.460 -15.913 0.440 1.00 94.06 604 PRO A CA 1
ATOM 4845 C C . PRO A 1 604 ? 5.888 -16.337 0.812 1.00 94.06 604 PRO A C 1
ATOM 4847 O O . PRO A 1 604 ? 6.738 -15.510 1.137 1.00 94.06 604 PRO A O 1
ATOM 4850 N N . THR A 1 605 ? 6.165 -17.635 0.745 1.00 92.19 605 THR A N 1
ATOM 4851 C CA . THR A 1 605 ? 7.469 -18.227 1.053 1.00 92.19 605 THR A CA 1
ATOM 4852 C C . THR A 1 605 ? 8.074 -18.806 -0.226 1.00 92.19 605 THR A C 1
ATOM 4854 O O . THR A 1 605 ? 7.568 -19.816 -0.727 1.00 92.19 605 THR A O 1
ATOM 4857 N N . PRO A 1 606 ? 9.127 -18.188 -0.794 1.00 89.25 606 PRO A N 1
ATOM 4858 C CA . PRO A 1 606 ? 9.856 -18.806 -1.894 1.00 89.25 606 PRO A CA 1
ATOM 4859 C C . PRO A 1 606 ? 10.571 -20.054 -1.374 1.00 89.25 606 PRO A C 1
ATOM 4861 O O . PRO A 1 606 ? 11.050 -20.050 -0.245 1.00 89.25 606 PRO A O 1
ATOM 4864 N N . TYR A 1 607 ? 10.651 -21.108 -2.177 1.00 87.88 607 TYR A N 1
ATOM 4865 C CA . TYR A 1 607 ? 11.464 -22.285 -1.891 1.00 87.88 607 TYR A CA 1
ATOM 4866 C C . TYR A 1 607 ? 11.896 -22.968 -3.196 1.00 87.88 607 TYR A C 1
ATOM 4868 O O . TYR A 1 607 ? 11.329 -22.731 -4.269 1.00 87.88 607 TYR A O 1
ATOM 4876 N N . GLN A 1 608 ? 12.941 -23.790 -3.123 1.00 84.44 608 GLN A N 1
ATOM 4877 C CA . GLN A 1 608 ? 13.446 -24.542 -4.268 1.00 84.44 608 GLN A CA 1
ATOM 4878 C C . GLN A 1 608 ? 12.908 -25.974 -4.220 1.00 84.44 608 GLN A C 1
ATOM 4880 O O . GLN A 1 608 ? 12.999 -26.635 -3.188 1.00 84.44 608 GLN A O 1
ATOM 4885 N N . LEU A 1 609 ? 12.340 -26.455 -5.329 1.00 83.44 609 LEU A N 1
ATOM 4886 C CA . LEU A 1 609 ? 11.882 -27.840 -5.422 1.00 83.44 609 LEU A CA 1
ATOM 4887 C C . LEU A 1 609 ? 13.103 -28.771 -5.524 1.00 83.44 609 LEU A C 1
ATOM 4889 O O . LEU A 1 609 ? 13.955 -28.564 -6.393 1.00 83.44 609 LEU A O 1
ATOM 4893 N N . GLU A 1 610 ? 13.194 -29.797 -4.673 1.00 86.62 610 GLU A N 1
ATOM 4894 C CA . GLU A 1 610 ? 14.279 -30.784 -4.751 1.00 86.62 610 GLU A CA 1
ATOM 4895 C C . GLU A 1 610 ? 14.299 -31.465 -6.129 1.00 86.62 610 GLU A C 1
ATOM 4897 O O . GLU A 1 610 ? 13.286 -31.977 -6.605 1.00 86.62 610 GLU A O 1
ATOM 4902 N N . GLY A 1 611 ? 15.456 -31.440 -6.800 1.00 86.19 611 GLY A N 1
ATOM 4903 C CA . GLY A 1 611 ? 15.638 -32.037 -8.129 1.00 86.19 611 GLY A CA 1
ATOM 4904 C C . GLY A 1 611 ? 14.923 -31.316 -9.281 1.00 86.19 611 GLY A C 1
ATOM 4905 O O . GLY A 1 611 ? 15.000 -31.773 -10.422 1.00 86.19 611 GLY A O 1
ATOM 4906 N N . GLY A 1 612 ? 14.238 -30.201 -9.013 1.00 76.38 612 GLY A N 1
ATOM 4907 C CA . GLY A 1 612 ? 13.582 -29.393 -10.031 1.00 76.38 612 GLY A CA 1
ATOM 4908 C C . GLY A 1 612 ? 14.548 -28.475 -10.792 1.00 76.38 612 GLY A C 1
ATOM 4909 O O . GLY A 1 612 ? 15.669 -28.221 -10.344 1.00 76.38 612 GLY A O 1
ATOM 4910 N N . PRO A 1 613 ? 14.118 -27.926 -11.943 1.00 72.69 613 PRO A N 1
ATOM 4911 C CA . PRO A 1 613 ? 14.814 -26.806 -12.573 1.00 72.69 613 PRO A CA 1
ATOM 4912 C C . PRO A 1 613 ? 14.993 -25.646 -11.572 1.00 72.69 613 PRO A C 1
ATOM 4914 O O . PRO A 1 613 ? 14.219 -25.545 -10.620 1.00 72.69 613 PRO A O 1
ATOM 4917 N N . PRO A 1 614 ? 15.958 -24.731 -11.787 1.00 73.31 614 PRO A N 1
ATOM 4918 C CA . PRO A 1 614 ? 16.311 -23.644 -10.857 1.00 73.31 614 PRO A CA 1
ATOM 4919 C C . PRO A 1 614 ? 15.225 -22.559 -10.692 1.00 73.31 614 PRO A C 1
ATOM 4921 O O . PRO A 1 614 ? 15.516 -21.419 -10.333 1.00 73.31 614 PRO A O 1
ATOM 4924 N N . PHE A 1 615 ? 13.965 -22.872 -10.987 1.00 73.38 615 PHE A N 1
ATOM 4925 C CA . PHE A 1 615 ? 12.840 -21.979 -10.780 1.00 73.38 615 PHE A CA 1
ATOM 4926 C C . PHE A 1 615 ? 12.405 -22.030 -9.315 1.00 73.38 615 PHE A C 1
ATOM 4928 O O . PHE A 1 615 ? 12.165 -23.100 -8.756 1.00 73.38 615 PHE A O 1
ATOM 4935 N N . LEU A 1 616 ? 12.284 -20.853 -8.706 1.00 80.56 616 LEU A N 1
ATOM 4936 C CA . LEU A 1 616 ? 11.726 -20.711 -7.368 1.00 80.56 616 LEU A CA 1
ATOM 4937 C C . LEU A 1 616 ? 10.220 -20.979 -7.432 1.00 80.56 616 LEU A C 1
ATOM 4939 O O . LEU A 1 616 ? 9.501 -20.336 -8.198 1.00 80.56 616 LEU A O 1
ATOM 4943 N N . VAL A 1 617 ? 9.752 -21.929 -6.628 1.00 88.81 617 VAL A N 1
ATOM 4944 C CA . VAL A 1 617 ? 8.327 -22.130 -6.363 1.00 88.81 617 VAL A CA 1
ATOM 4945 C C . VAL A 1 617 ? 7.958 -21.250 -5.181 1.00 88.81 617 VAL A C 1
ATOM 4947 O O . VAL A 1 617 ? 8.756 -21.048 -4.268 1.00 88.81 617 VAL A O 1
ATOM 4950 N N . THR A 1 618 ? 6.756 -20.687 -5.194 1.00 91.19 618 THR A N 1
ATOM 4951 C CA . THR A 1 618 ? 6.273 -19.870 -4.077 1.00 91.19 618 THR A CA 1
ATOM 4952 C C . THR A 1 618 ? 5.127 -20.563 -3.393 1.00 91.19 618 THR A C 1
ATOM 4954 O O . THR A 1 618 ? 4.081 -20.787 -3.996 1.00 91.19 618 THR A O 1
ATOM 4957 N N . LYS A 1 619 ? 5.309 -20.872 -2.115 1.00 93.56 619 LYS A N 1
ATOM 4958 C CA . LYS A 1 619 ? 4.245 -21.363 -1.255 1.00 93.56 619 LYS A CA 1
ATOM 4959 C C . LYS A 1 619 ? 3.514 -20.178 -0.649 1.00 93.56 619 LYS A C 1
ATOM 4961 O O . LYS A 1 619 ? 4.119 -19.383 0.060 1.00 93.56 619 LYS A O 1
ATOM 4966 N N . PHE A 1 620 ? 2.218 -20.067 -0.886 1.00 95.25 620 PHE A N 1
ATOM 4967 C CA . PHE A 1 620 ? 1.372 -19.118 -0.178 1.00 95.25 620 PHE A CA 1
ATOM 4968 C C . PHE A 1 620 ? 0.724 -19.832 1.002 1.00 95.25 620 PHE A C 1
ATOM 4970 O O . PHE A 1 620 ? 0.085 -20.869 0.827 1.00 95.25 620 PHE A O 1
ATOM 4977 N N . THR A 1 621 ? 0.878 -19.278 2.203 1.00 96.56 621 THR A N 1
ATOM 4978 C CA . THR A 1 621 ? 0.150 -19.732 3.394 1.00 96.56 621 THR A CA 1
ATOM 4979 C C . THR A 1 621 ? -0.760 -18.614 3.883 1.00 96.56 621 THR A C 1
ATOM 4981 O O . THR A 1 621 ? -0.304 -17.497 4.119 1.00 96.56 621 THR A O 1
ATOM 4984 N N . ILE A 1 622 ? -2.058 -18.892 3.989 1.00 97.81 622 ILE A N 1
ATOM 4985 C CA . ILE A 1 622 ? -3.048 -17.946 4.506 1.00 97.81 622 ILE A CA 1
ATOM 4986 C C . ILE A 1 622 ? -3.357 -18.326 5.945 1.00 97.81 622 ILE A C 1
ATOM 4988 O O . ILE A 1 622 ? -3.730 -19.469 6.216 1.00 97.81 622 ILE A O 1
ATOM 4992 N N . TRP A 1 623 ? -3.229 -17.367 6.851 1.00 98.25 623 TRP A N 1
ATOM 4993 C CA . TRP A 1 623 ? -3.489 -17.535 8.275 1.00 98.25 623 TRP A CA 1
ATOM 4994 C C . TRP A 1 623 ? -4.648 -16.651 8.698 1.00 98.25 623 TRP A C 1
ATOM 4996 O O . TRP A 1 623 ? -4.688 -15.477 8.346 1.00 98.25 623 TRP A O 1
ATOM 5006 N N . GLY A 1 624 ? -5.572 -17.224 9.458 1.00 98.06 624 GLY A N 1
ATOM 5007 C CA . GLY A 1 624 ? -6.644 -16.521 10.138 1.00 98.06 624 GLY A CA 1
ATOM 5008 C C . GLY A 1 624 ? -6.202 -16.223 11.556 1.00 98.06 624 GLY A C 1
ATOM 5009 O O . GLY A 1 624 ? -5.874 -17.136 12.319 1.00 98.06 624 GLY A O 1
ATOM 5010 N N . CYS A 1 625 ? -6.187 -14.949 11.901 1.00 98.12 625 CYS A N 1
ATOM 5011 C CA . CYS A 1 625 ? -5.731 -14.450 13.180 1.00 98.12 625 CYS A CA 1
ATOM 5012 C C . CYS A 1 625 ? -6.893 -13.802 13.924 1.00 98.12 625 CYS A C 1
ATOM 5014 O O . CYS A 1 625 ? -7.719 -13.102 13.339 1.00 98.12 625 CYS A O 1
ATOM 5016 N N . ALA A 1 626 ? -6.950 -14.028 15.231 1.00 96.88 626 ALA A N 1
ATOM 5017 C CA . ALA A 1 626 ? -7.970 -13.441 16.083 1.00 96.88 626 ALA A CA 1
ATOM 5018 C C . ALA A 1 626 ? -7.413 -13.118 17.467 1.00 96.88 626 ALA A C 1
ATOM 5020 O O . ALA A 1 626 ? -6.451 -13.738 17.930 1.00 96.88 626 ALA A O 1
ATOM 5021 N N . THR A 1 627 ? -8.061 -12.187 18.162 1.00 95.88 627 THR A N 1
ATOM 5022 C CA . THR A 1 627 ? -7.806 -11.945 19.583 1.00 95.88 627 THR A CA 1
ATOM 5023 C C . THR A 1 627 ? -8.002 -13.226 20.402 1.00 95.88 627 THR A C 1
ATOM 5025 O O . THR A 1 627 ? -9.010 -13.930 20.282 1.00 95.88 627 THR A O 1
ATOM 5028 N N . HIS A 1 628 ? -7.024 -13.537 21.250 1.00 96.56 628 HIS A N 1
ATOM 5029 C CA . HIS A 1 628 ? -7.108 -14.587 22.254 1.00 96.56 628 HIS A CA 1
ATOM 5030 C C . HIS A 1 628 ? -7.658 -14.000 23.555 1.00 96.56 628 HIS A C 1
ATOM 5032 O O . HIS A 1 628 ? -7.184 -12.963 24.022 1.00 96.56 628 HIS A O 1
ATOM 5038 N N . PHE A 1 629 ? -8.659 -14.668 24.126 1.00 96.00 629 PHE A N 1
ATOM 5039 C CA . PHE A 1 629 ? -9.349 -14.226 25.330 1.00 96.00 629 PHE A CA 1
ATOM 5040 C C . PHE A 1 629 ? -9.146 -15.225 26.463 1.00 96.00 629 PHE A C 1
ATOM 5042 O O . PHE A 1 629 ? -9.159 -16.430 26.216 1.00 96.00 629 PHE A O 1
ATOM 5049 N N . ASP A 1 630 ? -9.007 -14.722 27.685 1.00 96.50 630 ASP A N 1
ATOM 5050 C CA . ASP A 1 630 ? -9.004 -15.540 28.897 1.00 96.50 630 ASP A CA 1
ATOM 5051 C C . ASP A 1 630 ? -10.425 -15.972 29.324 1.00 96.50 630 ASP A C 1
ATOM 5053 O O . ASP A 1 630 ? -11.440 -15.651 28.688 1.00 96.50 630 ASP A O 1
ATOM 5057 N N . ASP A 1 631 ? -10.513 -16.676 30.453 1.00 96.44 631 ASP A N 1
ATOM 5058 C CA . ASP A 1 631 ? -11.781 -17.133 31.027 1.00 96.44 631 ASP A CA 1
ATOM 5059 C C . ASP A 1 631 ? -12.715 -15.985 31.438 1.00 96.44 631 ASP A C 1
ATOM 5061 O O . ASP A 1 631 ? -13.935 -16.167 31.434 1.00 96.44 631 ASP A O 1
ATOM 5065 N N . ASN A 1 632 ? -12.181 -14.784 31.685 1.00 94.62 632 ASN A N 1
ATOM 5066 C CA . ASN A 1 632 ? -12.948 -13.567 31.972 1.00 94.62 632 ASN A CA 1
ATOM 5067 C C . ASN A 1 632 ? -13.407 -12.845 30.696 1.00 94.62 632 ASN A C 1
ATOM 5069 O O . ASN A 1 632 ? -14.233 -11.929 30.741 1.00 94.62 632 ASN A O 1
ATOM 5073 N N . GLY A 1 633 ? -12.932 -13.293 29.534 1.00 93.62 633 GLY A N 1
ATOM 5074 C CA . GLY A 1 633 ? -13.205 -12.692 28.239 1.00 93.62 633 GLY A CA 1
ATOM 5075 C C . GLY A 1 633 ? -12.349 -11.471 27.957 1.00 93.62 633 GLY A C 1
ATOM 5076 O O . GLY A 1 633 ? -12.718 -10.720 27.059 1.00 93.62 633 GLY A O 1
ATOM 5077 N N . CYS A 1 634 ? -11.270 -11.258 28.706 1.00 93.38 634 CYS A N 1
ATOM 5078 C CA . CYS A 1 634 ? -10.290 -10.204 28.493 1.00 93.38 634 CYS A CA 1
ATOM 5079 C C . CYS A 1 634 ? -9.278 -10.647 27.435 1.00 93.38 634 CYS A C 1
ATOM 5081 O O . CYS A 1 634 ? -8.841 -11.796 27.412 1.00 93.38 634 CYS A O 1
ATOM 5083 N N . ALA A 1 635 ? -8.923 -9.741 26.533 1.00 93.56 635 ALA A N 1
ATOM 5084 C CA . ALA A 1 635 ? -7.940 -9.972 25.493 1.00 93.56 635 ALA A CA 1
ATOM 5085 C C . ALA A 1 635 ? -6.544 -10.071 26.122 1.00 93.56 635 ALA A C 1
ATOM 5087 O O . ALA A 1 635 ? -6.084 -9.121 26.760 1.00 93.56 635 ALA A O 1
ATOM 5088 N N . VAL A 1 636 ? -5.883 -11.212 25.932 1.00 95.88 636 VAL A N 1
ATOM 5089 C CA . VAL A 1 636 ? -4.560 -11.526 26.506 1.00 95.88 636 VAL A CA 1
ATOM 5090 C C . VAL A 1 636 ? -3.473 -11.714 25.448 1.00 95.88 636 VAL A C 1
ATOM 5092 O O . VAL A 1 636 ? -2.300 -11.800 25.787 1.00 95.88 636 VAL A O 1
ATOM 5095 N N . GLY A 1 637 ? -3.843 -11.788 24.170 1.00 95.94 637 GLY A N 1
ATOM 5096 C CA . GLY A 1 637 ? -2.894 -11.965 23.076 1.00 95.94 637 GLY A CA 1
ATOM 5097 C C . GLY A 1 637 ? -3.582 -12.112 21.726 1.00 95.94 637 GLY A C 1
ATOM 5098 O O . GLY A 1 637 ? -4.788 -11.882 21.592 1.00 95.94 637 GLY A O 1
ATOM 5099 N N . LEU A 1 638 ? -2.818 -12.558 20.735 1.00 97.38 638 LEU A N 1
ATOM 5100 C CA . LEU A 1 638 ? -3.312 -12.958 19.421 1.00 97.38 638 LEU A CA 1
ATOM 5101 C C . LEU A 1 638 ? -3.053 -14.452 19.213 1.00 97.38 638 LEU A C 1
ATOM 5103 O O . LEU A 1 638 ? -2.051 -14.994 19.672 1.00 97.38 638 LEU A O 1
ATOM 5107 N N . LYS A 1 639 ? -3.962 -15.120 18.505 1.00 97.81 639 LYS A N 1
ATOM 5108 C CA . LYS A 1 639 ? -3.793 -16.504 18.048 1.00 97.81 639 LYS A CA 1
ATOM 5109 C C . LYS A 1 639 ? -3.926 -16.564 16.534 1.00 97.81 639 LYS A C 1
ATOM 5111 O O . LYS A 1 639 ? -4.734 -15.831 15.966 1.00 97.81 639 LYS A O 1
ATOM 5116 N N . ALA A 1 640 ? -3.174 -17.458 15.906 1.00 98.25 640 ALA A N 1
ATOM 5117 C CA . ALA A 1 640 ? -3.229 -17.704 14.471 1.00 98.25 640 ALA A CA 1
ATOM 5118 C C . ALA A 1 640 ? -3.571 -19.169 14.187 1.00 98.25 640 ALA A C 1
ATOM 5120 O O . ALA A 1 640 ? -3.141 -20.072 14.905 1.00 98.25 640 ALA A O 1
ATOM 5121 N N . ALA A 1 641 ? -4.338 -19.401 13.127 1.00 97.75 641 ALA A N 1
ATOM 5122 C CA . ALA A 1 641 ? -4.627 -20.723 12.594 1.00 97.75 641 ALA A CA 1
ATOM 5123 C C . ALA A 1 641 ? -4.453 -20.700 11.074 1.00 97.75 641 ALA A C 1
ATOM 5125 O O . ALA A 1 641 ? -4.936 -19.790 10.402 1.00 97.75 641 ALA A O 1
ATOM 5126 N N . GLN A 1 642 ? -3.766 -21.695 10.521 1.00 97.75 642 GLN A N 1
ATOM 5127 C CA . GLN A 1 642 ? -3.600 -21.798 9.075 1.00 97.75 642 GLN A CA 1
ATOM 5128 C C . GLN A 1 642 ? -4.954 -22.125 8.429 1.00 97.75 642 GLN A C 1
ATOM 5130 O O . GLN A 1 642 ? -5.586 -23.119 8.784 1.00 97.75 642 GLN A O 1
ATOM 5135 N N . LEU A 1 643 ? -5.393 -21.298 7.480 1.00 97.50 643 LEU A N 1
ATOM 5136 C CA . LEU A 1 643 ? -6.655 -21.465 6.752 1.00 97.50 643 LEU A CA 1
ATOM 5137 C C . LEU A 1 643 ? -6.458 -22.161 5.408 1.00 97.50 643 LEU A C 1
ATOM 5139 O O . LEU A 1 643 ? -7.275 -22.991 5.018 1.00 97.50 643 LEU A O 1
ATOM 5143 N N . SER A 1 644 ? -5.396 -21.803 4.685 1.00 97.38 644 SER A N 1
ATOM 5144 C CA . SER A 1 644 ? -5.127 -22.340 3.351 1.00 97.38 644 SER A CA 1
ATOM 5145 C C . SER A 1 644 ? -3.637 -22.382 3.047 1.00 97.38 644 SER A C 1
ATOM 5147 O O . SER A 1 644 ? -2.842 -21.617 3.599 1.00 97.38 644 SER A O 1
ATOM 5149 N N . THR A 1 645 ? -3.237 -23.305 2.182 1.00 96.62 645 THR A N 1
ATOM 5150 C CA . THR A 1 645 ? -1.878 -23.396 1.656 1.00 96.62 645 THR A CA 1
ATOM 5151 C C . THR A 1 645 ? -1.896 -23.897 0.226 1.00 96.62 645 THR A C 1
ATOM 5153 O O . THR A 1 645 ? -2.549 -24.894 -0.062 1.00 96.62 645 THR A O 1
ATOM 5156 N N . PHE A 1 646 ? -1.160 -23.231 -0.656 1.00 95.56 646 PHE A N 1
ATOM 5157 C CA . PHE A 1 646 ? -1.051 -23.613 -2.062 1.00 95.56 646 PHE A CA 1
ATOM 5158 C C . PHE A 1 646 ? 0.280 -23.159 -2.658 1.00 95.56 646 PHE A C 1
ATOM 5160 O O . PHE A 1 646 ? 0.989 -22.342 -2.063 1.00 95.56 646 PHE A O 1
ATOM 5167 N N . GLU A 1 647 ? 0.632 -23.692 -3.824 1.00 94.00 647 GLU A N 1
ATOM 5168 C CA . GLU A 1 647 ? 1.931 -23.447 -4.456 1.00 94.00 647 GLU A CA 1
ATOM 5169 C C . GLU A 1 647 ? 1.778 -22.839 -5.850 1.00 94.00 647 GLU A C 1
ATOM 5171 O O . GLU A 1 647 ? 0.952 -23.275 -6.651 1.00 94.00 647 GLU A O 1
ATOM 5176 N N . GLU A 1 648 ? 2.608 -21.840 -6.147 1.00 90.31 648 GLU A N 1
ATOM 5177 C CA . GLU A 1 648 ? 2.693 -21.197 -7.451 1.00 90.31 648 GLU A CA 1
ATOM 5178 C C . GLU A 1 648 ? 4.062 -21.446 -8.089 1.00 90.31 648 GLU A C 1
ATOM 5180 O O . GLU A 1 648 ? 5.103 -21.007 -7.587 1.00 90.31 648 GLU A O 1
ATOM 5185 N N . ARG A 1 649 ? 4.052 -22.116 -9.244 1.00 86.56 649 ARG A N 1
ATOM 5186 C CA . ARG A 1 649 ? 5.239 -22.418 -10.052 1.00 86.56 649 ARG A CA 1
ATOM 5187 C C . ARG A 1 649 ? 5.453 -21.321 -11.104 1.00 86.56 649 ARG A C 1
ATOM 5189 O O . ARG A 1 649 ? 5.375 -21.578 -12.303 1.00 86.56 649 ARG A O 1
ATOM 5196 N N . SER A 1 650 ? 5.699 -20.085 -10.668 1.00 73.06 650 SER A N 1
ATOM 5197 C CA . SER A 1 650 ? 5.954 -18.954 -11.572 1.00 73.06 650 SER A CA 1
ATOM 5198 C C . SER A 1 650 ? 7.374 -18.411 -11.432 1.00 73.06 650 SER A C 1
ATOM 5200 O O . SER A 1 650 ? 7.856 -18.129 -10.343 1.00 73.06 650 SER A O 1
ATOM 5202 N N . ILE A 1 651 ? 8.034 -18.224 -12.579 1.00 60.31 651 ILE A N 1
ATOM 5203 C CA . ILE A 1 651 ? 9.486 -18.009 -12.695 1.00 60.31 651 ILE A CA 1
ATOM 5204 C C . ILE A 1 651 ? 9.939 -16.649 -12.129 1.00 60.31 651 ILE A C 1
ATOM 5206 O O . ILE A 1 651 ? 11.115 -16.488 -11.811 1.00 60.31 651 ILE A O 1
ATOM 5210 N N . ARG A 1 652 ? 9.040 -15.657 -12.026 1.00 70.06 652 ARG A N 1
ATOM 5211 C CA . ARG A 1 652 ? 9.328 -14.314 -11.485 1.00 70.06 652 ARG A CA 1
ATOM 5212 C C . ARG A 1 652 ? 8.049 -13.687 -10.944 1.00 70.06 652 ARG A C 1
ATOM 5214 O O . ARG A 1 652 ? 7.130 -13.440 -11.723 1.00 70.06 652 ARG A O 1
ATOM 5221 N N . PHE A 1 653 ? 8.013 -13.398 -9.652 1.00 74.94 653 PHE A N 1
ATOM 5222 C CA . PHE A 1 653 ? 6.946 -12.619 -9.033 1.00 74.94 653 PHE A CA 1
ATOM 5223 C C . PHE A 1 653 ? 7.560 -11.608 -8.060 1.00 74.94 653 PHE A C 1
ATOM 5225 O O . PHE A 1 653 ? 8.610 -11.861 -7.466 1.00 74.94 653 PHE A O 1
ATOM 5232 N N . ALA A 1 654 ? 6.937 -10.439 -7.961 1.00 83.25 654 ALA A N 1
ATOM 5233 C CA . ALA A 1 654 ? 7.366 -9.357 -7.088 1.00 83.25 654 ALA A CA 1
ATOM 5234 C C . ALA A 1 654 ? 6.637 -9.512 -5.742 1.00 83.25 654 ALA A C 1
ATOM 5236 O O . ALA A 1 654 ? 5.423 -9.313 -5.666 1.00 83.25 654 ALA A O 1
ATOM 5237 N N . LEU A 1 655 ? 7.357 -9.962 -4.707 1.00 85.00 655 LEU A N 1
ATOM 5238 C CA . LEU A 1 655 ? 6.807 -10.227 -3.366 1.00 85.00 655 LEU A CA 1
ATOM 5239 C C . LEU A 1 655 ? 6.149 -8.988 -2.747 1.00 85.00 655 LEU A C 1
ATOM 5241 O O . LEU A 1 655 ? 5.147 -9.092 -2.047 1.00 85.00 655 LEU A O 1
ATOM 5245 N N . ASP A 1 656 ? 6.692 -7.817 -3.046 1.00 85.50 656 ASP A N 1
ATOM 5246 C CA . ASP A 1 656 ? 6.217 -6.500 -2.631 1.00 85.50 656 ASP A CA 1
ATOM 5247 C C . ASP A 1 656 ? 4.870 -6.095 -3.250 1.00 85.50 656 ASP A C 1
ATOM 5249 O O . ASP A 1 656 ? 4.276 -5.125 -2.796 1.00 85.50 656 ASP A O 1
ATOM 5253 N N . MET A 1 657 ? 4.349 -6.848 -4.225 1.00 90.38 657 MET A N 1
ATOM 5254 C CA . MET A 1 657 ? 3.078 -6.560 -4.907 1.00 90.38 657 MET A CA 1
ATOM 5255 C C . MET A 1 657 ? 1.988 -7.614 -4.651 1.00 90.38 657 MET A C 1
ATOM 5257 O O . MET A 1 657 ? 1.017 -7.704 -5.408 1.00 90.38 657 MET A O 1
ATOM 5261 N N . VAL A 1 658 ? 2.143 -8.440 -3.614 1.00 94.25 658 VAL A N 1
ATOM 5262 C CA . VAL A 1 658 ? 1.106 -9.388 -3.186 1.00 94.25 658 VAL A CA 1
ATOM 5263 C C . VAL A 1 658 ? 0.053 -8.643 -2.372 1.00 94.25 658 VAL A C 1
ATOM 5265 O O . VAL A 1 658 ? 0.393 -8.032 -1.363 1.00 94.25 658 VAL A O 1
ATOM 5268 N N . HIS A 1 659 ? -1.217 -8.738 -2.768 1.00 95.69 659 HIS A N 1
ATOM 5269 C CA . HIS A 1 659 ? -2.324 -8.138 -2.027 1.00 95.69 659 HIS A CA 1
ATOM 5270 C C . HIS A 1 659 ? -3.398 -9.167 -1.657 1.00 95.69 659 HIS A C 1
ATOM 5272 O O . HIS A 1 659 ? -3.897 -9.891 -2.523 1.00 95.69 659 HIS A O 1
ATOM 5278 N N . LEU A 1 660 ? -3.771 -9.218 -0.377 1.00 96.75 660 LEU A N 1
ATOM 5279 C CA . LEU A 1 660 ? -4.821 -10.081 0.171 1.00 96.75 660 LEU A CA 1
ATOM 5280 C C . LEU A 1 660 ? -6.066 -9.247 0.480 1.00 96.75 660 LEU A C 1
ATOM 5282 O O . LEU A 1 660 ? -5.962 -8.199 1.108 1.00 96.75 660 LEU A O 1
ATOM 5286 N N . ARG A 1 661 ? -7.250 -9.711 0.063 1.00 95.56 661 ARG A N 1
ATOM 5287 C CA . ARG A 1 661 ? -8.524 -9.146 0.529 1.00 95.56 661 ARG A CA 1
ATOM 5288 C C . ARG A 1 661 ? -9.684 -10.114 0.362 1.00 95.56 661 ARG A C 1
ATOM 5290 O O . ARG A 1 661 ? -9.943 -10.602 -0.743 1.00 95.56 661 ARG A O 1
ATOM 5297 N N . GLY A 1 662 ? -10.447 -10.305 1.432 1.00 95.50 662 GLY A N 1
ATOM 5298 C CA . GLY A 1 662 ? -11.513 -11.290 1.496 1.00 95.50 662 GLY A CA 1
ATOM 5299 C C . GLY A 1 662 ? -10.985 -12.667 1.106 1.00 95.50 662 GLY A C 1
ATOM 5300 O O . GLY A 1 662 ? -9.946 -13.116 1.584 1.00 95.50 662 GLY A O 1
ATOM 5301 N N . ASP A 1 663 ? -11.671 -13.309 0.165 1.00 97.19 663 ASP A N 1
ATOM 5302 C CA . ASP A 1 663 ? -11.344 -14.665 -0.293 1.00 97.19 663 ASP A CA 1
ATOM 5303 C C . ASP A 1 663 ? -10.287 -14.694 -1.406 1.00 97.19 663 ASP A C 1
ATOM 5305 O O . ASP A 1 663 ? -9.956 -15.756 -1.928 1.00 97.19 663 ASP A O 1
ATOM 5309 N N . PHE A 1 664 ? -9.743 -13.533 -1.781 1.00 97.69 664 PHE A N 1
ATOM 5310 C CA . PHE A 1 664 ? -8.883 -13.400 -2.947 1.00 97.69 664 PHE A CA 1
ATOM 5311 C C . PHE A 1 664 ? -7.483 -12.918 -2.586 1.00 97.69 664 PHE A C 1
ATOM 5313 O O . PHE A 1 664 ? -7.290 -12.061 -1.725 1.00 97.69 664 PHE A O 1
ATOM 5320 N N . ILE A 1 665 ? -6.507 -13.442 -3.315 1.00 97.06 665 ILE A N 1
ATOM 5321 C CA . ILE A 1 665 ? -5.127 -12.971 -3.333 1.00 97.06 665 ILE A CA 1
ATOM 5322 C C . ILE A 1 665 ? -4.753 -12.600 -4.763 1.00 97.06 665 ILE A C 1
ATOM 5324 O O . ILE A 1 665 ? -5.135 -13.291 -5.708 1.00 97.06 665 ILE A O 1
ATOM 5328 N N . VAL A 1 666 ? -4.028 -11.498 -4.927 1.00 96.19 666 VAL A N 1
ATOM 5329 C CA . VAL A 1 666 ? -3.517 -11.050 -6.221 1.00 96.19 666 VAL A CA 1
ATOM 5330 C C . VAL A 1 666 ? -2.019 -10.841 -6.151 1.00 96.19 666 VAL A C 1
ATOM 5332 O O . VAL A 1 666 ? -1.500 -10.376 -5.138 1.00 96.19 666 VAL A O 1
ATOM 5335 N N . TYR A 1 667 ? -1.326 -11.176 -7.231 1.00 94.94 667 TYR A N 1
ATOM 5336 C CA . TYR A 1 667 ? 0.095 -10.897 -7.383 1.00 94.94 667 TYR A CA 1
ATOM 5337 C C . TYR A 1 667 ? 0.486 -10.824 -8.867 1.00 94.94 667 TYR A C 1
ATOM 5339 O O . TYR A 1 667 ? -0.197 -11.397 -9.728 1.00 94.94 667 TYR A O 1
ATOM 5347 N N . PRO A 1 668 ? 1.585 -10.126 -9.202 1.00 92.62 668 PRO A N 1
ATOM 5348 C CA . PRO A 1 668 ? 2.063 -10.032 -10.567 1.00 92.62 668 PRO A CA 1
ATOM 5349 C C . PRO A 1 668 ? 3.097 -11.112 -10.884 1.00 92.62 668 PRO A C 1
ATOM 5351 O O . PRO A 1 668 ? 3.966 -11.451 -10.084 1.00 92.62 668 PRO A O 1
ATOM 5354 N N . THR A 1 669 ? 3.024 -11.606 -12.110 1.00 89.06 669 THR A N 1
ATOM 5355 C CA . THR A 1 669 ? 3.999 -12.485 -12.760 1.00 89.06 669 THR A CA 1
ATOM 5356 C C . THR A 1 669 ? 4.295 -11.923 -14.160 1.00 89.06 669 THR A C 1
ATOM 5358 O O . THR A 1 669 ? 4.341 -10.710 -14.348 1.00 89.06 669 THR A O 1
ATOM 5361 N N . SER A 1 670 ? 4.410 -12.771 -15.189 1.00 85.12 670 SER A N 1
ATOM 5362 C CA . SER A 1 670 ? 4.227 -12.346 -16.589 1.00 85.12 670 SER A CA 1
ATOM 5363 C C . SER A 1 670 ? 2.784 -11.917 -16.910 1.00 85.12 670 SER A C 1
ATOM 5365 O O . SER A 1 670 ? 2.526 -11.418 -17.999 1.00 85.12 670 SER A O 1
ATOM 5367 N N . PHE A 1 671 ? 1.864 -12.135 -15.972 1.00 88.94 671 PHE A N 1
ATOM 5368 C CA . PHE A 1 671 ? 0.439 -11.810 -15.985 1.00 88.94 671 PHE A CA 1
ATOM 5369 C C . PHE A 1 671 ? 0.040 -11.359 -14.580 1.00 88.94 671 PHE A C 1
ATOM 5371 O O . PHE A 1 671 ? 0.744 -11.680 -13.621 1.00 88.94 671 PHE A O 1
ATOM 5378 N N . ILE A 1 672 ? -1.093 -10.682 -14.417 1.00 92.88 672 ILE A N 1
ATOM 5379 C CA . ILE A 1 672 ? -1.629 -10.462 -13.067 1.00 92.88 672 ILE A CA 1
ATOM 5380 C C . ILE A 1 672 ? -2.553 -11.626 -12.731 1.00 92.88 672 ILE A C 1
ATOM 5382 O O . ILE A 1 672 ? -3.473 -11.927 -13.491 1.00 92.88 672 ILE A O 1
ATOM 5386 N N . VAL A 1 673 ? -2.278 -12.305 -11.622 1.00 94.19 673 VAL A N 1
ATOM 5387 C CA . VAL A 1 673 ? -2.980 -13.524 -11.220 1.00 94.19 673 VAL A CA 1
ATOM 5388 C C . VAL A 1 673 ? -3.828 -13.217 -9.999 1.00 94.19 673 VAL A C 1
ATOM 5390 O O . VAL A 1 673 ? -3.297 -12.746 -8.999 1.00 94.19 673 VAL A O 1
ATOM 5393 N N . VAL A 1 674 ? -5.128 -13.499 -10.075 1.00 96.19 674 VAL A N 1
ATOM 5394 C CA . VAL A 1 674 ? -6.050 -13.462 -8.933 1.00 96.19 674 VAL A CA 1
ATOM 5395 C C . VAL A 1 674 ? -6.473 -14.886 -8.604 1.00 96.19 674 VAL A C 1
ATOM 5397 O O . VAL A 1 674 ? -6.963 -15.606 -9.471 1.00 96.19 674 VAL A O 1
ATOM 5400 N N . ILE A 1 675 ? -6.310 -15.291 -7.353 1.00 96.44 675 ILE A N 1
ATOM 5401 C CA . ILE A 1 675 ? -6.659 -16.626 -6.865 1.00 96.44 675 ILE A CA 1
ATOM 5402 C C . ILE A 1 675 ? -7.677 -16.500 -5.748 1.00 96.44 675 ILE A C 1
ATOM 5404 O O . ILE A 1 675 ? -7.531 -15.663 -4.863 1.00 96.44 675 ILE A O 1
ATOM 5408 N N . ASP A 1 676 ? -8.694 -17.354 -5.792 1.00 97.25 676 ASP A N 1
ATOM 5409 C CA . ASP A 1 676 ? -9.535 -17.625 -4.632 1.00 97.25 676 ASP A CA 1
ATOM 5410 C C . ASP A 1 676 ? -8.774 -18.593 -3.719 1.00 97.25 676 ASP A C 1
ATOM 5412 O O . ASP A 1 676 ? -8.590 -19.770 -4.050 1.00 97.25 676 ASP A O 1
ATOM 5416 N N . TRP A 1 677 ? -8.267 -18.094 -2.593 1.00 97.38 677 TRP A N 1
ATOM 5417 C CA . TRP A 1 677 ? -7.379 -18.890 -1.749 1.00 97.38 677 TRP A CA 1
ATOM 5418 C C . TRP A 1 677 ? -8.113 -20.027 -1.032 1.00 97.38 677 TRP A C 1
ATOM 5420 O O . TRP A 1 677 ? -7.467 -20.995 -0.622 1.00 97.38 677 TRP A O 1
ATOM 5430 N N . LYS A 1 678 ? -9.446 -19.959 -0.896 1.00 96.44 678 LYS A N 1
ATOM 5431 C CA . LYS A 1 678 ? -10.247 -21.053 -0.328 1.00 96.44 678 LYS A CA 1
ATOM 5432 C C . LYS A 1 678 ? -10.323 -22.221 -1.302 1.00 96.44 678 LYS A C 1
ATOM 5434 O O . LYS A 1 678 ? -10.188 -23.368 -0.885 1.00 96.44 678 LYS A O 1
ATOM 5439 N N . LEU A 1 679 ? -10.486 -21.930 -2.594 1.00 95.25 679 LEU A N 1
ATOM 5440 C CA . LEU A 1 679 ? -10.500 -22.945 -3.653 1.00 95.25 679 LEU A CA 1
ATOM 5441 C C . LEU A 1 679 ? -9.110 -23.518 -3.945 1.00 95.25 679 LEU A C 1
ATOM 5443 O O . LEU A 1 679 ? -8.996 -24.666 -4.361 1.00 95.25 679 LEU A O 1
ATOM 5447 N N . ALA A 1 680 ? -8.061 -22.731 -3.717 1.00 93.44 680 ALA A N 1
ATOM 5448 C CA . ALA A 1 680 ? -6.674 -23.122 -3.938 1.00 93.44 680 ALA A CA 1
ATOM 5449 C C . ALA A 1 680 ? -6.091 -24.073 -2.882 1.00 93.44 680 ALA A C 1
ATOM 5451 O O . ALA A 1 680 ? -5.018 -24.630 -3.104 1.00 93.44 680 ALA A O 1
ATOM 5452 N N . ASN A 1 681 ? -6.751 -24.261 -1.738 1.00 94.69 681 ASN A N 1
ATOM 5453 C CA . ASN A 1 681 ? -6.165 -24.989 -0.617 1.00 94.69 681 ASN A CA 1
ATOM 5454 C C . ASN A 1 681 ? -5.758 -26.429 -0.987 1.00 94.69 681 ASN A C 1
ATOM 5456 O O . ASN A 1 681 ? -6.577 -27.215 -1.459 1.00 94.69 681 ASN A O 1
ATOM 5460 N N . GLY A 1 682 ? -4.495 -26.775 -0.741 1.00 90.62 682 GLY A N 1
ATOM 5461 C CA . GLY A 1 682 ? -3.906 -28.082 -1.033 1.00 90.62 682 GLY A CA 1
ATOM 5462 C C . GLY A 1 682 ? -3.469 -28.289 -2.487 1.00 90.62 682 GLY A C 1
ATOM 5463 O O . GLY A 1 682 ? -2.936 -29.353 -2.798 1.00 90.62 682 GLY A O 1
ATOM 5464 N N . TYR A 1 683 ? -3.657 -27.311 -3.380 1.00 87.00 683 TYR A N 1
ATOM 5465 C CA . TYR A 1 683 ? -3.255 -27.435 -4.783 1.00 87.00 683 TYR A CA 1
ATOM 5466 C C . TYR A 1 683 ? -1.799 -27.002 -5.006 1.00 87.00 683 TYR A C 1
ATOM 5468 O O . TYR A 1 683 ? -1.377 -25.929 -4.572 1.00 87.00 683 TYR A O 1
ATOM 5476 N N . SER A 1 684 ? -1.056 -27.819 -5.756 1.00 80.38 684 SER A N 1
ATOM 5477 C CA . SER A 1 684 ? 0.322 -27.537 -6.193 1.00 80.38 684 SER A CA 1
ATOM 5478 C C . SER A 1 684 ? 0.515 -27.527 -7.716 1.00 80.38 684 SER A C 1
ATOM 5480 O O . SER A 1 684 ? 1.504 -26.986 -8.208 1.00 80.38 684 SER A O 1
ATOM 5482 N N . GLU A 1 685 ? -0.421 -28.106 -8.482 1.00 82.00 685 GLU A N 1
ATOM 5483 C CA . GLU A 1 685 ? -0.296 -28.240 -9.945 1.00 82.00 685 GLU A CA 1
ATOM 5484 C C . GLU A 1 685 ? -1.408 -27.531 -10.719 1.00 82.00 685 GLU A C 1
ATOM 5486 O O . GLU A 1 685 ? -1.131 -26.739 -11.616 1.00 82.00 685 GLU A O 1
ATOM 5491 N N . LYS A 1 686 ? -2.674 -27.782 -10.365 1.00 87.25 686 LYS A N 1
ATOM 5492 C CA . LYS A 1 686 ? -3.853 -27.237 -11.060 1.00 87.25 686 LYS A CA 1
ATOM 5493 C C . LYS A 1 686 ? -4.543 -26.173 -10.221 1.00 87.25 686 LYS A C 1
ATOM 5495 O O . LYS A 1 686 ? -5.634 -26.386 -9.705 1.00 87.25 686 LYS A O 1
ATOM 5500 N N . LEU A 1 687 ? -3.869 -25.043 -10.048 1.00 89.25 687 LEU A N 1
ATOM 5501 C CA . LEU A 1 687 ? -4.354 -23.957 -9.203 1.00 89.25 687 LEU A CA 1
ATOM 5502 C C . LEU A 1 687 ? -5.438 -23.136 -9.933 1.00 89.25 687 LEU A C 1
ATOM 5504 O O . LEU A 1 687 ? -5.108 -22.497 -10.941 1.00 89.25 687 LEU A O 1
ATOM 5508 N N . PRO A 1 688 ? -6.696 -23.119 -9.446 1.00 92.75 688 PRO A N 1
ATOM 5509 C CA . PRO A 1 688 ? -7.765 -22.318 -10.034 1.00 92.75 688 PRO A CA 1
ATOM 5510 C C . PRO A 1 688 ? -7.472 -20.823 -9.875 1.00 92.75 688 PRO A C 1
ATOM 5512 O O . PRO A 1 688 ? -7.301 -20.322 -8.763 1.00 92.75 688 PRO A O 1
ATOM 5515 N N . ARG A 1 689 ? -7.420 -20.100 -10.994 1.00 93.69 689 ARG A N 1
ATOM 5516 C CA . ARG A 1 689 ? -7.006 -18.695 -11.033 1.00 93.69 689 ARG A CA 1
ATOM 5517 C C . ARG A 1 689 ? -7.714 -17.907 -12.132 1.00 93.69 689 ARG A C 1
ATOM 5519 O O . ARG A 1 689 ? -8.182 -18.466 -13.122 1.00 93.69 689 ARG A O 1
ATOM 5526 N N . PHE A 1 690 ? -7.738 -16.592 -11.969 1.00 94.69 690 PHE A N 1
ATOM 5527 C CA . PHE A 1 690 ? -8.070 -15.626 -13.010 1.00 94.69 690 PHE A CA 1
ATOM 5528 C C . PHE A 1 690 ? -6.778 -14.944 -13.457 1.00 94.69 690 PHE A C 1
ATOM 5530 O O . PHE A 1 690 ? -5.998 -14.484 -12.621 1.00 94.69 690 PHE A O 1
ATOM 5537 N N . CYS A 1 691 ? -6.551 -14.872 -14.765 1.00 92.56 691 CYS A N 1
ATOM 5538 C CA . CYS A 1 691 ? -5.349 -14.275 -15.335 1.00 92.56 691 CYS A CA 1
ATOM 5539 C C . CYS A 1 691 ? -5.717 -13.028 -16.135 1.00 92.56 691 CYS A C 1
ATOM 5541 O O . CYS A 1 691 ? -6.567 -13.081 -17.023 1.00 92.56 691 CYS A O 1
ATOM 5543 N N . PHE A 1 692 ? -5.031 -11.927 -15.855 1.00 90.62 692 PHE A N 1
ATOM 5544 C CA . PHE A 1 692 ? -5.080 -10.714 -16.659 1.00 90.62 692 PHE A CA 1
ATOM 5545 C C . PHE A 1 692 ? -3.802 -10.594 -17.490 1.00 90.62 692 PHE A C 1
ATOM 5547 O O . PHE A 1 692 ? -2.717 -10.903 -16.980 1.00 90.62 692 PHE A O 1
ATOM 5554 N N . PRO A 1 693 ? -3.889 -10.120 -18.746 1.00 85.44 693 PRO A N 1
ATOM 5555 C CA . PRO A 1 693 ? -2.702 -9.819 -19.535 1.00 85.44 693 PRO A CA 1
ATOM 5556 C C . PRO A 1 693 ? -1.797 -8.856 -18.760 1.00 85.44 693 PRO A C 1
ATOM 5558 O O . PRO A 1 693 ? -2.296 -7.970 -18.061 1.00 85.44 693 PRO A O 1
ATOM 5561 N N . ALA A 1 694 ? -0.473 -9.019 -18.881 1.00 75.25 694 ALA A N 1
ATOM 5562 C CA . ALA A 1 694 ? 0.444 -8.000 -18.385 1.00 75.25 694 ALA A CA 1
ATOM 5563 C C . ALA A 1 694 ? 0.022 -6.662 -18.976 1.00 75.25 694 ALA A C 1
ATOM 5565 O O . ALA A 1 694 ? -0.062 -6.495 -20.198 1.00 75.25 694 ALA A O 1
ATOM 5566 N N . THR A 1 695 ? -0.266 -5.718 -18.094 1.00 70.50 695 THR A N 1
ATOM 5567 C CA . THR A 1 695 ? -0.519 -4.364 -18.523 1.00 70.50 695 THR A CA 1
ATOM 5568 C C . THR A 1 695 ? 0.762 -3.876 -19.203 1.00 70.50 695 THR A C 1
ATOM 5570 O O . THR A 1 695 ? 1.863 -4.183 -18.752 1.00 70.50 695 THR A O 1
ATOM 5573 N N . GLY A 1 696 ? 0.673 -3.195 -20.347 1.00 76.00 696 GLY A N 1
ATOM 5574 C CA . GLY A 1 696 ? 1.849 -2.787 -21.139 1.00 76.00 696 GLY A CA 1
ATOM 5575 C C . GLY A 1 696 ? 2.773 -1.767 -20.449 1.00 76.00 696 GLY A C 1
ATOM 5576 O O . GLY A 1 696 ? 3.509 -1.056 -21.124 1.00 76.00 696 GLY A O 1
ATOM 5577 N N . PHE A 1 697 ? 2.701 -1.650 -19.124 1.00 78.06 697 PHE A N 1
ATOM 5578 C CA . PHE A 1 697 ? 3.402 -0.705 -18.280 1.00 78.06 697 PHE A CA 1
ATOM 5579 C C . PHE A 1 697 ? 4.041 -1.397 -17.078 1.00 78.06 697 PHE A C 1
ATOM 5581 O O . PHE A 1 697 ? 3.573 -2.433 -16.614 1.00 78.06 697 PHE A O 1
ATOM 5588 N N . THR A 1 698 ? 5.084 -0.778 -16.529 1.00 85.00 698 THR A N 1
ATOM 5589 C CA . THR A 1 698 ? 5.687 -1.207 -15.265 1.00 85.00 698 THR A CA 1
ATOM 5590 C C . THR A 1 698 ? 4.689 -0.993 -14.134 1.00 85.00 698 THR A C 1
ATOM 5592 O O . THR A 1 698 ? 4.356 0.148 -13.795 1.00 85.00 698 THR A O 1
ATOM 5595 N N . LEU A 1 699 ? 4.179 -2.099 -13.602 1.00 87.50 699 LEU A N 1
ATOM 5596 C CA . LEU A 1 699 ? 3.295 -2.131 -12.448 1.00 87.50 699 LEU A CA 1
ATOM 5597 C C . LEU A 1 699 ? 4.064 -1.683 -11.200 1.00 87.50 699 LEU A C 1
ATOM 5599 O O . LEU A 1 699 ? 5.217 -2.062 -11.016 1.00 87.50 699 LEU A O 1
ATOM 5603 N N . LYS A 1 700 ? 3.425 -0.859 -10.376 1.00 86.94 700 LYS A N 1
ATOM 5604 C CA . LYS A 1 700 ? 3.937 -0.389 -9.088 1.00 86.94 700 LYS A CA 1
ATOM 5605 C C . LYS A 1 700 ? 3.166 -0.997 -7.929 1.00 86.94 700 LYS A C 1
ATOM 5607 O O . LYS A 1 700 ? 3.778 -1.463 -6.982 1.00 86.94 700 LYS A O 1
ATOM 5612 N N . GLU A 1 701 ? 1.837 -0.995 -8.015 1.00 88.69 701 GLU A N 1
ATOM 5613 C CA . GLU A 1 701 ? 0.975 -1.488 -6.941 1.00 88.69 701 GLU A CA 1
ATOM 5614 C C . GLU A 1 701 ? -0.260 -2.206 -7.496 1.00 88.69 701 GLU A C 1
ATOM 5616 O O . GLU A 1 701 ? -0.723 -1.947 -8.616 1.00 88.69 701 GLU A O 1
ATOM 5621 N N . LEU A 1 702 ? -0.796 -3.113 -6.681 1.00 92.38 702 LEU A N 1
ATOM 5622 C CA . LEU A 1 702 ? -1.959 -3.939 -6.975 1.00 92.38 702 LEU A CA 1
ATOM 5623 C C . LEU A 1 702 ? -2.886 -3.981 -5.770 1.00 92.38 702 LEU A C 1
ATOM 5625 O O . LEU A 1 702 ? -2.447 -4.280 -4.664 1.00 92.38 702 LEU A O 1
ATOM 5629 N N . TYR A 1 703 ? -4.177 -3.752 -6.007 1.00 93.31 703 TYR A N 1
ATOM 5630 C CA . TYR A 1 703 ? -5.178 -3.775 -4.949 1.00 93.31 703 TYR A CA 1
ATOM 5631 C C . TYR A 1 703 ? -6.454 -4.472 -5.385 1.00 93.31 703 TYR A C 1
ATOM 5633 O O . TYR A 1 703 ? -7.080 -4.122 -6.386 1.00 93.31 703 TYR A O 1
ATOM 5641 N N . ILE A 1 704 ? -6.882 -5.429 -4.571 1.00 95.00 704 ILE A N 1
ATOM 5642 C CA . ILE A 1 704 ? -8.195 -6.058 -4.685 1.00 95.00 704 ILE A CA 1
ATOM 5643 C C . ILE A 1 704 ? -9.231 -5.061 -4.167 1.00 95.00 704 ILE A C 1
ATOM 5645 O O . ILE A 1 704 ? -9.213 -4.631 -3.009 1.00 95.00 704 ILE A O 1
ATOM 5649 N N . LEU A 1 705 ? -10.153 -4.701 -5.045 1.00 93.62 705 LEU A N 1
ATOM 5650 C CA . LEU A 1 705 ? -11.301 -3.864 -4.747 1.00 93.62 705 LEU A CA 1
ATOM 5651 C C . LEU A 1 705 ? -12.524 -4.755 -4.457 1.00 93.62 705 LEU A C 1
ATOM 5653 O O . LEU A 1 705 ? -12.561 -5.928 -4.856 1.00 93.62 705 LEU A O 1
ATOM 5657 N N . PRO A 1 706 ? -13.566 -4.219 -3.797 1.00 90.81 706 PRO A N 1
ATOM 5658 C CA . PRO A 1 706 ? -14.851 -4.894 -3.689 1.00 90.81 706 PRO A CA 1
ATOM 5659 C C . PRO A 1 706 ? -15.405 -5.294 -5.056 1.00 90.81 706 PRO A C 1
ATOM 5661 O O . PRO A 1 706 ? -14.943 -4.852 -6.107 1.00 90.81 706 PRO A O 1
ATOM 5664 N N . LYS A 1 707 ? -16.442 -6.137 -5.053 1.00 90.31 707 LYS A N 1
ATOM 5665 C CA . LYS A 1 707 ? -17.166 -6.504 -6.280 1.00 90.31 707 LYS A CA 1
ATOM 5666 C C . LYS A 1 707 ? -16.304 -7.225 -7.333 1.00 90.31 707 LYS A C 1
ATOM 5668 O O . LYS A 1 707 ? -16.688 -7.219 -8.499 1.00 90.31 707 LYS A O 1
ATOM 5673 N N . LYS A 1 708 ? -15.236 -7.931 -6.937 1.00 94.25 708 LYS A N 1
ATOM 5674 C CA . LYS A 1 708 ? -14.335 -8.668 -7.849 1.00 94.25 708 LYS A CA 1
ATOM 5675 C C . LYS A 1 708 ? -13.711 -7.746 -8.911 1.00 94.25 708 LYS A C 1
ATOM 5677 O O . LYS A 1 708 ? -13.787 -8.005 -10.119 1.00 94.25 708 LYS A O 1
ATOM 5682 N N . GLN A 1 709 ? -13.183 -6.620 -8.439 1.00 93.44 709 GLN A N 1
ATOM 5683 C CA . GLN A 1 709 ? -12.473 -5.626 -9.236 1.00 93.44 709 GLN A CA 1
ATOM 5684 C C . GLN A 1 709 ? -11.028 -5.501 -8.753 1.00 93.44 709 GLN A C 1
ATOM 5686 O O . GLN A 1 709 ? -10.727 -5.725 -7.583 1.00 93.44 709 GLN A O 1
ATOM 5691 N N . LEU A 1 710 ? -10.124 -5.189 -9.672 1.00 93.38 710 LEU A N 1
ATOM 5692 C CA . LEU A 1 710 ? -8.693 -5.077 -9.452 1.00 93.38 710 LEU A CA 1
ATOM 5693 C C . LEU A 1 710 ? -8.270 -3.668 -9.836 1.00 93.38 710 LEU A C 1
ATOM 5695 O O . LEU A 1 710 ? -8.515 -3.254 -10.965 1.00 93.38 710 LEU A O 1
ATOM 5699 N N . PHE A 1 711 ? -7.623 -2.950 -8.928 1.00 92.31 711 PHE A N 1
ATOM 5700 C CA . PHE A 1 711 ? -6.950 -1.698 -9.243 1.00 92.31 711 PHE A CA 1
ATOM 5701 C C . PHE A 1 711 ? -5.469 -1.983 -9.480 1.00 92.31 711 PHE A C 1
ATOM 5703 O O . PHE A 1 711 ? -4.781 -2.514 -8.606 1.00 92.31 711 PHE A O 1
ATOM 5710 N N . CYS A 1 712 ? -4.985 -1.644 -10.670 1.00 91.75 712 CYS A N 1
ATOM 5711 C CA . CYS A 1 712 ? -3.587 -1.788 -11.052 1.00 91.75 712 CYS A CA 1
ATOM 5712 C C . CYS A 1 712 ? -2.993 -0.416 -11.289 1.00 91.75 712 CYS A C 1
ATOM 5714 O O . CYS A 1 712 ? -3.452 0.316 -12.166 1.00 91.75 712 CYS A O 1
ATOM 5716 N N . MET A 1 713 ? -1.941 -0.096 -10.551 1.00 88.31 713 MET A N 1
ATOM 5717 C CA . MET A 1 713 ? -1.260 1.180 -10.660 1.00 88.31 713 MET A CA 1
ATOM 5718 C C . MET A 1 713 ? 0.108 0.987 -11.296 1.00 88.31 713 MET A C 1
ATOM 5720 O O . MET A 1 713 ? 0.929 0.229 -10.793 1.00 88.31 713 MET A O 1
ATOM 5724 N N . GLY A 1 714 ? 0.355 1.663 -12.410 1.00 87.06 714 GLY A N 1
ATOM 5725 C CA . GLY A 1 714 ? 1.654 1.751 -13.069 1.00 87.06 714 GLY A CA 1
ATOM 5726 C C . GLY A 1 714 ? 2.335 3.093 -12.845 1.00 87.06 714 GLY A C 1
ATOM 5727 O O . GLY A 1 714 ? 1.820 3.960 -12.146 1.00 87.06 714 GLY A O 1
ATOM 5728 N N . GLU A 1 715 ? 3.490 3.305 -13.481 1.00 80.69 715 GLU A N 1
ATOM 5729 C CA . GLU A 1 715 ? 4.204 4.584 -13.332 1.00 80.69 715 GLU A CA 1
ATOM 5730 C C . GLU A 1 715 ? 3.447 5.799 -13.880 1.00 80.69 715 GLU A C 1
ATOM 5732 O O . GLU A 1 715 ? 3.582 6.895 -13.346 1.00 80.69 715 GLU A O 1
ATOM 5737 N N . ILE A 1 716 ? 2.726 5.612 -14.986 1.00 78.31 716 ILE A N 1
ATOM 5738 C CA . ILE A 1 716 ? 2.116 6.697 -15.775 1.00 78.31 716 ILE A CA 1
ATOM 5739 C C . ILE A 1 716 ? 0.611 6.528 -15.961 1.00 78.31 716 ILE A C 1
ATOM 5741 O O . ILE A 1 716 ? -0.059 7.430 -16.453 1.00 78.31 716 ILE A O 1
ATOM 5745 N N . GLN A 1 717 ? 0.086 5.360 -15.609 1.00 82.81 717 GLN A N 1
ATOM 5746 C CA . GLN A 1 717 ? -1.304 5.001 -15.826 1.00 82.81 717 GLN A CA 1
ATOM 5747 C C . GLN A 1 717 ? -1.760 4.053 -14.734 1.00 82.81 717 GLN A C 1
ATOM 5749 O O . GLN A 1 717 ? -0.959 3.318 -14.162 1.00 82.81 717 GLN A O 1
ATOM 5754 N N . TRP A 1 718 ? -3.055 4.048 -14.481 1.00 86.31 718 TRP A N 1
ATOM 5755 C CA . TRP A 1 718 ? -3.708 3.056 -13.651 1.00 86.31 718 TRP A CA 1
ATOM 5756 C C . TRP A 1 718 ? -4.927 2.528 -14.398 1.00 86.31 718 TRP A C 1
ATOM 5758 O O . TRP A 1 718 ? -5.448 3.176 -15.307 1.00 86.31 718 TRP A O 1
ATOM 5768 N N . THR A 1 719 ? -5.360 1.327 -14.047 1.00 87.38 719 THR A N 1
ATOM 5769 C CA . THR A 1 719 ? -6.519 0.681 -14.661 1.00 87.38 719 THR A CA 1
ATOM 5770 C C . THR A 1 719 ? -7.327 -0.055 -13.605 1.00 87.38 719 THR A C 1
ATOM 5772 O O . THR A 1 719 ? -6.769 -0.572 -12.634 1.00 87.38 719 THR A O 1
ATOM 5775 N N . VAL A 1 720 ? -8.648 -0.077 -13.788 1.00 89.19 720 VAL A N 1
ATOM 5776 C CA . VAL A 1 720 ? -9.556 -0.917 -13.007 1.00 89.19 720 VAL A CA 1
ATOM 5777 C C . VAL A 1 720 ? -10.058 -2.039 -13.905 1.00 89.19 720 VAL A C 1
ATOM 5779 O O . VAL A 1 720 ? -10.767 -1.804 -14.885 1.00 89.19 720 VAL A O 1
ATOM 5782 N N . MET A 1 721 ? -9.713 -3.270 -13.549 1.00 91.25 721 MET A N 1
ATOM 5783 C CA . MET A 1 721 ? -10.144 -4.475 -14.251 1.00 91.25 721 MET A CA 1
ATOM 5784 C C . MET A 1 721 ? -11.174 -5.236 -13.416 1.00 91.25 721 MET A C 1
ATOM 5786 O O . MET A 1 721 ? -11.197 -5.115 -12.194 1.00 91.25 721 MET A O 1
ATOM 5790 N N . SER A 1 722 ? -12.037 -6.037 -14.039 1.00 91.50 722 SER A N 1
ATOM 5791 C CA . SER A 1 722 ? -12.935 -6.945 -13.312 1.00 91.50 722 SER A CA 1
ATOM 5792 C C . SER A 1 722 ? -12.752 -8.382 -13.778 1.00 91.50 722 SER A C 1
ATOM 5794 O O . SER A 1 722 ? -12.615 -8.637 -14.970 1.00 91.50 722 SER A O 1
ATOM 5796 N N . TRP A 1 723 ? -12.792 -9.332 -12.839 1.00 94.25 723 TRP A N 1
ATOM 5797 C CA . TRP A 1 723 ? -12.792 -10.768 -13.150 1.00 94.25 723 TRP A CA 1
ATOM 5798 C C . TRP A 1 723 ? -14.156 -11.431 -12.952 1.00 94.25 723 TRP A C 1
ATOM 5800 O O . TRP A 1 723 ? -14.242 -12.653 -12.925 1.00 94.25 723 TRP A O 1
ATOM 5810 N N . ARG A 1 724 ? -15.248 -10.664 -12.817 1.00 91.38 724 ARG A N 1
ATOM 5811 C CA . ARG A 1 724 ? -16.593 -11.250 -12.655 1.00 91.38 724 ARG A CA 1
ATOM 5812 C C . ARG A 1 724 ? -16.978 -12.192 -13.793 1.00 91.38 724 ARG A C 1
ATOM 5814 O O . ARG A 1 724 ? -17.583 -13.224 -13.529 1.00 91.38 724 ARG A O 1
ATOM 5821 N N . ASN A 1 725 ? -16.615 -11.814 -15.017 1.00 86.81 725 ASN A N 1
ATOM 5822 C CA . ASN A 1 725 ? -16.957 -12.535 -16.242 1.00 86.81 725 ASN A CA 1
ATOM 5823 C C . ASN A 1 725 ? -15.755 -13.291 -16.827 1.00 86.81 725 ASN A C 1
ATOM 5825 O O . ASN A 1 725 ? -15.860 -13.854 -17.914 1.00 86.81 725 ASN A O 1
ATOM 5829 N N . LEU A 1 726 ? -14.606 -13.282 -16.140 1.00 89.69 726 LEU A N 1
ATOM 5830 C CA . LEU A 1 726 ? -13.447 -14.037 -16.596 1.00 89.69 726 LEU A CA 1
ATOM 5831 C C . LEU A 1 726 ? -13.636 -15.515 -16.242 1.00 89.69 726 LEU A C 1
ATOM 5833 O O . LEU A 1 726 ? -13.998 -15.821 -15.101 1.00 89.69 726 LEU A O 1
ATOM 5837 N N . PRO A 1 727 ? -13.389 -16.440 -17.184 1.00 91.50 727 PRO A N 1
ATOM 5838 C CA . PRO A 1 727 ? -13.426 -17.856 -16.877 1.00 91.50 727 PRO A CA 1
ATOM 5839 C C . PRO A 1 727 ? -12.302 -18.195 -15.896 1.00 91.50 727 PRO A C 1
ATOM 5841 O O . PRO A 1 727 ? -11.175 -17.709 -16.014 1.00 91.50 727 PRO A O 1
ATOM 5844 N N . LEU A 1 728 ? -12.621 -19.048 -14.928 1.00 92.88 728 LEU A N 1
ATOM 5845 C CA . LEU A 1 728 ? -11.622 -19.657 -14.063 1.00 92.88 728 LEU A CA 1
ATOM 5846 C C . LEU A 1 728 ? -10.770 -20.611 -14.908 1.00 92.88 728 LEU A C 1
ATOM 5848 O O . LEU A 1 728 ? -11.318 -21.453 -15.618 1.00 92.88 728 LEU A O 1
ATOM 5852 N N . THR A 1 729 ? -9.449 -20.497 -14.827 1.00 91.56 729 THR A N 1
ATOM 5853 C CA . THR A 1 729 ? -8.515 -21.407 -15.502 1.00 91.56 729 THR A CA 1
ATOM 5854 C C . THR A 1 729 ? -7.653 -22.139 -14.477 1.00 91.56 729 THR A C 1
ATOM 5856 O O . THR A 1 729 ? -7.344 -21.594 -13.420 1.00 91.56 729 THR A O 1
ATOM 5859 N N . THR A 1 730 ? -7.272 -23.380 -14.772 1.00 89.75 730 THR A N 1
ATOM 5860 C CA . THR A 1 730 ? -6.245 -24.128 -14.024 1.00 89.75 730 THR A CA 1
ATOM 5861 C C . THR A 1 730 ? -4.926 -24.211 -14.775 1.00 89.75 730 THR A C 1
ATOM 5863 O O . THR A 1 730 ? -3.903 -24.542 -14.178 1.00 89.75 730 THR A O 1
ATOM 5866 N N . ASP A 1 731 ? -4.953 -23.930 -16.077 1.00 81.88 731 ASP A N 1
ATOM 5867 C CA . ASP A 1 731 ? -3.790 -24.055 -16.934 1.00 81.88 731 ASP A CA 1
ATOM 5868 C C . ASP A 1 731 ? -2.938 -22.806 -16.768 1.00 81.88 731 ASP A C 1
ATOM 5870 O O . ASP A 1 731 ? -3.342 -21.680 -17.084 1.00 81.88 731 ASP A O 1
ATOM 5874 N N . ILE A 1 732 ? -1.728 -23.011 -16.259 1.00 69.06 732 ILE A N 1
ATOM 5875 C CA . ILE A 1 732 ? -0.691 -22.004 -16.380 1.00 69.06 732 ILE A CA 1
ATOM 5876 C C . ILE A 1 732 ? -0.371 -21.976 -17.869 1.00 69.06 732 ILE A C 1
ATOM 5878 O O . ILE A 1 732 ? 0.128 -22.967 -18.398 1.00 69.06 732 ILE A O 1
ATOM 5882 N N . LEU A 1 733 ? -0.684 -20.877 -18.559 1.00 59.75 733 LEU A N 1
ATOM 5883 C CA . LEU A 1 733 ? -0.261 -20.623 -19.942 1.00 59.75 733 LEU A CA 1
ATOM 5884 C C . LEU A 1 733 ? 1.275 -20.448 -19.979 1.00 59.75 733 LEU A C 1
ATOM 5886 O O . LEU A 1 733 ? 1.803 -19.377 -20.267 1.00 59.75 733 LEU A O 1
ATOM 5890 N N . LEU A 1 734 ? 1.994 -21.500 -19.584 1.00 51.69 734 LEU A N 1
ATOM 5891 C CA . LEU A 1 734 ? 3.443 -21.608 -19.468 1.00 51.69 734 LEU A CA 1
ATOM 5892 C C . LEU A 1 734 ? 4.103 -21.857 -20.822 1.00 51.69 734 LEU A C 1
ATOM 5894 O O . LEU A 1 734 ? 5.326 -21.749 -20.898 1.00 51.69 734 LEU A O 1
ATOM 5898 N N . ASP A 1 735 ? 3.332 -22.095 -21.887 1.00 49.28 735 ASP A N 1
ATOM 5899 C CA . ASP A 1 735 ? 3.850 -22.170 -23.255 1.00 49.28 735 ASP A CA 1
ATOM 5900 C C . ASP A 1 735 ? 4.193 -20.771 -23.785 1.00 49.28 735 ASP A C 1
ATOM 5902 O O . ASP A 1 735 ? 3.602 -20.220 -24.715 1.00 49.28 735 ASP A O 1
ATOM 5906 N N . ARG A 1 736 ? 5.232 -20.204 -23.165 1.00 50.84 736 ARG A N 1
ATOM 5907 C CA . ARG A 1 736 ? 5.900 -18.925 -23.432 1.00 50.84 736 ARG A CA 1
ATOM 5908 C C . ARG A 1 736 ? 6.500 -18.799 -24.841 1.00 50.84 736 ARG A C 1
ATOM 5910 O O . ARG A 1 736 ? 7.222 -17.840 -25.085 1.00 50.84 736 ARG A O 1
ATOM 5917 N N . TYR A 1 737 ? 6.203 -19.704 -25.772 1.00 48.56 737 TYR A N 1
ATOM 5918 C CA . TYR A 1 737 ? 6.797 -19.690 -27.112 1.00 48.56 737 TYR A CA 1
ATOM 5919 C C . TYR A 1 737 ? 5.825 -19.882 -28.280 1.00 48.56 737 TYR A C 1
ATOM 5921 O O . TYR A 1 737 ? 6.261 -19.716 -29.415 1.00 48.56 737 TYR A O 1
ATOM 5929 N N . GLN A 1 738 ? 4.535 -20.170 -28.063 1.00 42.66 738 GLN A N 1
ATOM 5930 C CA . GLN A 1 738 ? 3.626 -20.449 -29.192 1.00 42.66 738 GLN A CA 1
ATOM 5931 C C . GLN A 1 738 ? 2.422 -19.519 -29.348 1.00 42.66 738 GLN A C 1
ATOM 5933 O O . GLN A 1 738 ? 1.741 -19.609 -30.366 1.00 42.66 738 GLN A O 1
ATOM 5938 N N . TYR A 1 739 ? 2.186 -18.571 -28.438 1.00 43.81 739 TYR A N 1
ATOM 5939 C CA . TYR A 1 739 ? 1.094 -17.613 -28.623 1.00 43.81 739 TYR A CA 1
ATOM 5940 C C . TYR A 1 739 ? 1.586 -16.178 -28.868 1.00 43.81 739 TYR A C 1
ATOM 5942 O O . TYR A 1 739 ? 2.057 -15.524 -27.932 1.00 43.81 739 TYR A O 1
ATOM 5950 N N . PRO A 1 740 ? 1.403 -15.623 -30.085 1.00 44.28 740 PRO A N 1
ATOM 5951 C CA . PRO A 1 740 ? 1.519 -14.192 -30.355 1.00 44.28 740 PRO A CA 1
ATOM 5952 C C . PRO A 1 740 ? 0.289 -13.469 -29.776 1.00 44.28 740 PRO A C 1
ATOM 5954 O O . PRO A 1 740 ? -0.553 -12.924 -30.479 1.00 44.28 740 PRO A O 1
ATOM 5957 N N . LEU A 1 741 ? 0.155 -13.490 -28.451 1.00 50.47 741 LEU A N 1
ATOM 5958 C CA . LEU A 1 741 ? -1.020 -13.000 -27.725 1.00 50.47 741 LEU A CA 1
ATOM 5959 C C . LEU A 1 741 ? -1.051 -11.466 -27.576 1.00 50.47 741 LEU A C 1
ATOM 5961 O O . LEU A 1 741 ? -2.032 -10.918 -27.082 1.00 50.47 741 LEU A O 1
ATOM 5965 N N . ARG A 1 742 ? -0.012 -10.747 -28.031 1.00 48.69 742 ARG A N 1
ATOM 5966 C CA . ARG A 1 742 ? 0.043 -9.275 -27.948 1.00 48.69 742 ARG A CA 1
ATOM 5967 C C . ARG A 1 742 ? -0.887 -8.547 -28.927 1.00 48.69 742 ARG A C 1
ATOM 5969 O O . ARG A 1 742 ? -1.150 -7.376 -28.685 1.00 48.69 742 ARG A O 1
ATOM 5976 N N . SER A 1 743 ? -1.374 -9.185 -29.996 1.00 45.47 743 SER A N 1
ATOM 5977 C CA . SER A 1 743 ? -2.172 -8.495 -31.029 1.00 45.47 743 SER A CA 1
ATOM 5978 C C . SER A 1 743 ? -3.625 -8.958 -31.172 1.00 45.47 743 SER A C 1
ATOM 5980 O O . SER A 1 743 ? -4.417 -8.211 -31.736 1.00 45.47 743 SER A O 1
ATOM 5982 N N . GLN A 1 744 ? -4.010 -10.139 -30.671 1.00 42.91 744 GLN A N 1
ATOM 5983 C CA . GLN A 1 744 ? -5.358 -10.691 -30.918 1.00 42.91 744 GLN A CA 1
ATOM 5984 C C . GLN A 1 744 ? -6.320 -10.645 -29.730 1.00 42.91 744 GLN A C 1
ATOM 5986 O O . GLN A 1 744 ? -7.521 -10.802 -29.923 1.00 42.91 744 GLN A O 1
ATOM 5991 N N . TYR A 1 745 ? -5.833 -10.376 -28.520 1.00 49.06 745 TYR A N 1
ATOM 5992 C CA . TYR A 1 745 ? -6.696 -10.146 -27.366 1.00 49.06 745 TYR A CA 1
ATOM 5993 C C . TYR A 1 745 ? -6.649 -8.665 -27.010 1.00 49.06 745 TYR A C 1
ATOM 5995 O O . TYR A 1 745 ? -6.066 -8.259 -26.006 1.00 49.06 745 TYR A O 1
ATOM 6003 N N . SER A 1 746 ? -7.307 -7.840 -27.831 1.00 53.12 746 SER A N 1
ATOM 6004 C CA . SER A 1 746 ? -7.983 -6.682 -27.253 1.00 53.12 746 SER A CA 1
ATOM 6005 C C . SER A 1 746 ? -8.874 -7.257 -26.160 1.00 53.12 746 SER A C 1
ATOM 6007 O O . SER A 1 746 ? -9.773 -8.042 -26.476 1.00 53.12 746 SER A O 1
ATOM 6009 N N . ALA A 1 747 ? -8.547 -6.983 -24.891 1.00 54.81 747 ALA A N 1
ATOM 6010 C CA . ALA A 1 747 ? -9.354 -7.447 -23.771 1.00 54.81 747 ALA A CA 1
ATOM 6011 C C . ALA A 1 747 ? -10.824 -7.187 -24.134 1.00 54.81 747 ALA A C 1
ATOM 6013 O O . ALA A 1 747 ? -11.111 -6.078 -24.604 1.00 54.81 747 ALA A O 1
ATOM 6014 N N . PRO A 1 748 ? -11.723 -8.185 -24.013 1.00 58.53 748 PRO A N 1
ATOM 6015 C CA . PRO A 1 748 ? -13.132 -7.961 -24.287 1.00 58.53 748 PRO A CA 1
ATOM 6016 C C . PRO A 1 748 ? -13.541 -6.669 -23.574 1.00 58.53 748 PRO A C 1
ATOM 6018 O O . PRO A 1 748 ? -13.105 -6.478 -22.432 1.00 58.53 748 PRO A O 1
ATOM 6021 N N . PRO A 1 749 ? -14.306 -5.768 -24.212 1.00 60.38 749 PRO A N 1
ATOM 6022 C CA . PRO A 1 749 ? -14.659 -4.474 -23.624 1.00 60.38 749 PRO A CA 1
ATOM 6023 C C . PRO A 1 749 ? -15.261 -4.601 -22.212 1.00 60.38 749 PRO A C 1
ATOM 6025 O O . PRO A 1 749 ? -15.153 -3.681 -21.411 1.00 60.38 749 PRO A O 1
ATOM 6028 N N . ASP A 1 750 ? -15.787 -5.778 -21.865 1.00 61.84 750 ASP A N 1
ATOM 6029 C CA . ASP A 1 750 ? -16.348 -6.111 -20.555 1.00 61.84 750 ASP A CA 1
ATOM 6030 C C . ASP A 1 750 ? -15.310 -6.386 -19.440 1.00 61.84 750 ASP A C 1
ATOM 6032 O O . ASP A 1 750 ? -15.670 -6.430 -18.263 1.00 61.84 750 ASP A O 1
ATOM 6036 N N . VAL A 1 751 ? -14.028 -6.604 -19.766 1.00 61.69 751 VAL A N 1
ATOM 6037 C CA . VAL A 1 751 ? -12.957 -6.925 -18.792 1.00 61.69 751 VAL A CA 1
ATOM 6038 C C . VAL A 1 751 ? -12.280 -5.660 -18.256 1.00 61.69 751 VAL A C 1
ATOM 6040 O O . VAL A 1 751 ? -11.868 -5.612 -17.091 1.00 61.69 751 VAL A O 1
ATOM 6043 N N . CYS A 1 752 ? -12.181 -4.623 -19.091 1.00 59.69 752 CYS A N 1
ATOM 6044 C CA . CYS A 1 752 ? -11.546 -3.356 -18.748 1.00 59.69 752 CYS A CA 1
ATOM 6045 C C . CYS A 1 752 ? -12.628 -2.302 -18.497 1.00 59.69 752 CYS A C 1
ATOM 6047 O O . CYS A 1 752 ? -13.166 -1.714 -19.430 1.00 59.69 752 CYS A O 1
ATOM 6049 N N . VAL A 1 753 ? -12.971 -2.080 -17.226 1.00 57.09 753 VAL A N 1
ATOM 6050 C CA . VAL A 1 753 ? -14.108 -1.215 -16.862 1.00 57.09 753 VAL A CA 1
ATOM 6051 C C . VAL A 1 753 ? -13.761 0.269 -17.046 1.00 57.09 753 VAL A C 1
ATOM 6053 O O . VAL A 1 753 ? -14.651 1.095 -17.241 1.00 57.09 753 VAL A O 1
ATOM 6056 N N . SER A 1 754 ? -12.470 0.619 -17.041 1.00 59.16 754 SER A N 1
ATOM 6057 C CA . SER A 1 754 ? -11.996 1.938 -17.458 1.00 59.16 754 SER A CA 1
ATOM 6058 C C . SER A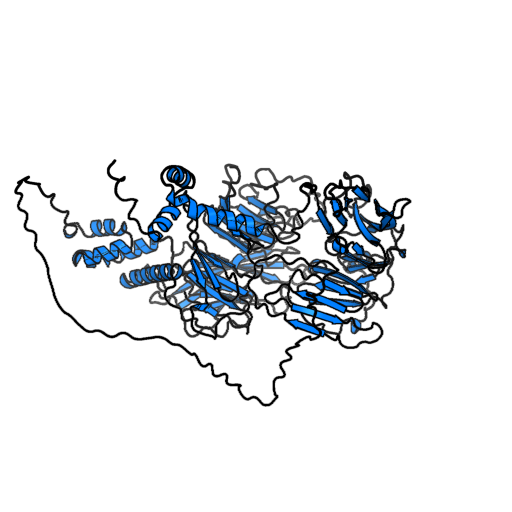 1 754 ? -10.489 1.949 -17.752 1.00 59.16 754 SER A C 1
ATOM 6060 O O . SER A 1 754 ? -9.661 1.508 -16.950 1.00 59.16 754 SER A O 1
ATOM 6062 N N . MET A 1 755 ? -10.123 2.524 -18.899 1.00 52.84 755 MET A N 1
ATOM 6063 C CA . MET A 1 755 ? -8.819 3.158 -19.089 1.00 52.84 755 MET A CA 1
ATOM 6064 C C . MET A 1 755 ? -9.068 4.657 -19.180 1.00 52.84 755 MET A C 1
ATOM 6066 O O . MET A 1 755 ? -9.813 5.104 -20.049 1.00 52.84 755 MET A O 1
ATOM 6070 N N . LEU A 1 756 ? -8.473 5.444 -18.288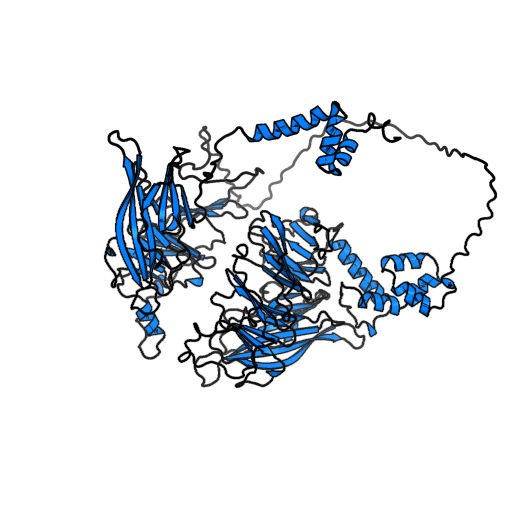 1.00 54.84 756 LEU A N 1
ATOM 6071 C CA . LEU A 1 756 ? -8.390 6.881 -18.522 1.00 54.84 756 LEU A CA 1
ATOM 6072 C C . LEU A 1 756 ? -7.237 7.125 -19.488 1.00 54.84 756 LEU A C 1
ATOM 6074 O O . LEU A 1 756 ? -6.074 6.988 -19.118 1.00 54.84 756 LEU A O 1
ATOM 6078 N N . SER A 1 757 ? -7.582 7.436 -20.739 1.00 44.72 757 SER A N 1
ATOM 6079 C CA . SER A 1 757 ? -6.621 7.790 -21.788 1.00 44.72 757 SER A CA 1
ATOM 6080 C C . SER A 1 757 ? -6.030 9.189 -21.605 1.00 44.72 757 SER A C 1
ATOM 6082 O O . SER A 1 757 ? -4.982 9.489 -22.174 1.00 44.72 757 SER A O 1
ATOM 6084 N N . ASP A 1 758 ? -6.657 10.034 -20.787 1.00 52.16 758 ASP A N 1
ATOM 6085 C CA . ASP A 1 758 ? -6.177 11.386 -20.533 1.00 52.16 758 ASP A CA 1
ATOM 6086 C C . ASP A 1 758 ? -5.238 11.356 -19.332 1.00 52.16 758 ASP A C 1
ATOM 6088 O O . ASP A 1 758 ? -5.674 11.176 -18.195 1.00 52.16 758 ASP A O 1
ATOM 6092 N N . ARG A 1 759 ? -3.934 11.463 -19.633 1.00 57.41 759 ARG A N 1
ATOM 6093 C CA . ARG A 1 759 ? -2.787 11.477 -18.708 1.00 57.41 759 ARG A CA 1
ATOM 6094 C C . ARG A 1 759 ? -3.207 11.916 -17.293 1.00 57.41 759 ARG A C 1
ATOM 6096 O O . ARG A 1 759 ? -3.342 13.123 -17.068 1.00 57.41 759 ARG A O 1
ATOM 6103 N N . PRO A 1 760 ? -3.411 10.986 -16.337 1.00 56.91 760 PRO A N 1
ATOM 6104 C CA . PRO A 1 760 ? -3.703 11.379 -14.967 1.00 56.91 760 PRO A CA 1
ATOM 6105 C C . PRO A 1 760 ? -2.570 12.289 -14.464 1.00 56.91 760 PRO A C 1
ATOM 6107 O O . PRO A 1 760 ? -1.425 12.123 -14.901 1.00 56.91 760 PRO A O 1
ATOM 6110 N N . PRO A 1 761 ? -2.859 13.272 -13.591 1.00 59.25 761 PRO A N 1
ATOM 6111 C CA . PRO A 1 761 ? -1.852 14.212 -13.103 1.00 59.25 761 PRO A CA 1
ATOM 6112 C C . PRO A 1 761 ? -0.657 13.424 -12.569 1.00 59.25 761 PRO A C 1
ATOM 6114 O O . PRO A 1 761 ? -0.859 12.643 -11.651 1.00 59.25 761 PRO A O 1
ATOM 6117 N N . LEU A 1 762 ? 0.529 13.590 -13.178 1.00 57.72 762 LEU A N 1
ATOM 6118 C CA . LEU A 1 762 ? 1.755 12.803 -12.946 1.00 57.72 762 LEU A CA 1
ATOM 6119 C C . LEU A 1 762 ? 1.815 12.218 -11.523 1.00 57.72 762 LEU A C 1
ATOM 6121 O O . LEU A 1 762 ? 2.199 12.890 -10.568 1.00 57.72 762 LEU A O 1
ATOM 6125 N N . LEU A 1 763 ? 1.413 10.951 -11.396 1.00 56.53 763 LEU A N 1
ATOM 6126 C CA . LEU A 1 763 ? 1.234 10.241 -10.125 1.00 56.53 763 LEU A CA 1
ATOM 6127 C C . LEU A 1 763 ? 2.552 9.638 -9.613 1.00 56.53 763 LEU A C 1
ATOM 6129 O O . LEU A 1 763 ? 2.577 8.568 -9.001 1.00 56.53 763 LEU A O 1
ATOM 6133 N N . HIS A 1 764 ? 3.680 10.292 -9.893 1.00 55.19 764 HIS A N 1
ATOM 6134 C CA . HIS A 1 764 ? 4.932 9.909 -9.255 1.00 55.19 764 HIS A CA 1
ATOM 6135 C C . HIS A 1 764 ? 4.756 10.102 -7.746 1.00 55.19 764 HIS A C 1
ATOM 6137 O O . HIS A 1 764 ? 4.396 11.192 -7.335 1.00 55.19 764 HIS A O 1
ATOM 6143 N N . GLY A 1 765 ? 4.953 9.042 -6.954 1.00 55.38 765 GLY A N 1
ATOM 6144 C CA . GLY A 1 765 ? 4.895 9.075 -5.488 1.00 55.38 765 GLY A CA 1
ATOM 6145 C C . GLY A 1 765 ? 3.500 9.056 -4.854 1.00 55.38 765 GLY A C 1
ATOM 6146 O O . GLY A 1 765 ? 3.353 9.516 -3.723 1.00 55.38 765 GLY A O 1
ATOM 6147 N N . LEU A 1 766 ? 2.485 8.490 -5.525 1.00 54.41 766 LEU A N 1
ATOM 6148 C CA . LEU A 1 766 ? 1.290 8.019 -4.810 1.00 54.41 766 LEU A CA 1
ATOM 6149 C C . LEU A 1 766 ? 1.718 7.145 -3.627 1.00 54.41 766 LEU A C 1
ATOM 6151 O O . LEU A 1 766 ? 2.545 6.254 -3.792 1.00 54.41 766 LEU A O 1
ATOM 6155 N N . THR A 1 767 ? 1.216 7.477 -2.438 1.00 60.34 767 THR A N 1
ATOM 6156 C CA . THR A 1 767 ? 1.734 6.920 -1.177 1.00 60.34 767 THR A CA 1
ATOM 6157 C C . THR A 1 767 ? 0.724 6.005 -0.492 1.00 60.34 767 THR A C 1
ATOM 6159 O O . THR A 1 767 ? 1.120 5.172 0.316 1.00 60.34 767 THR A O 1
ATOM 6162 N N . LEU A 1 768 ? -0.578 6.147 -0.785 1.00 67.06 768 LEU A N 1
ATOM 6163 C CA . LEU A 1 768 ? -1.606 5.353 -0.118 1.00 67.06 768 LEU A CA 1
ATOM 6164 C C . LEU A 1 768 ? -2.912 5.259 -0.922 1.00 67.06 768 LEU A C 1
ATOM 6166 O O . LEU A 1 768 ? -3.453 6.273 -1.377 1.00 67.06 768 LEU A O 1
ATOM 6170 N N . LEU A 1 769 ? -3.432 4.035 -1.042 1.00 76.50 769 LEU A N 1
ATOM 6171 C CA . LEU A 1 769 ? -4.789 3.738 -1.496 1.00 76.50 769 LEU A CA 1
ATOM 6172 C C . LEU A 1 769 ? -5.654 3.389 -0.280 1.00 76.50 769 LEU A C 1
ATOM 6174 O O . LEU A 1 769 ? -5.362 2.434 0.437 1.00 76.50 769 LEU A O 1
ATOM 6178 N N . HIS A 1 770 ? -6.748 4.117 -0.080 1.00 81.38 770 HIS A N 1
ATOM 6179 C CA . HIS A 1 770 ? -7.770 3.772 0.902 1.00 81.38 770 HIS A CA 1
ATOM 6180 C C . HIS A 1 770 ? -9.071 3.383 0.195 1.00 81.38 770 HIS A C 1
ATOM 6182 O O . HIS A 1 770 ? -9.514 4.057 -0.735 1.00 81.38 770 HIS A O 1
ATOM 6188 N N . ILE A 1 771 ? -9.691 2.282 0.624 1.00 80.19 771 ILE A N 1
ATOM 6189 C CA . ILE A 1 771 ? -10.896 1.742 -0.014 1.00 80.19 771 ILE A CA 1
ATOM 6190 C C . ILE A 1 771 ? -12.006 1.640 1.026 1.00 80.19 771 ILE A C 1
ATOM 6192 O O . ILE A 1 771 ? -11.973 0.758 1.883 1.00 80.19 771 ILE A O 1
ATOM 6196 N N . GLN A 1 772 ? -13.016 2.501 0.905 1.00 79.19 772 GLN A N 1
ATOM 6197 C CA . GLN A 1 772 ? -14.162 2.555 1.806 1.00 79.19 772 GLN A CA 1
ATOM 6198 C C . GLN A 1 772 ? -15.452 2.270 1.034 1.00 79.19 772 GLN A C 1
ATOM 6200 O O . GLN A 1 772 ? -15.985 3.127 0.326 1.00 79.19 772 GLN A O 1
ATOM 6205 N N . GLY A 1 773 ? -15.962 1.043 1.166 1.00 83.06 773 GLY A N 1
ATOM 6206 C CA . GLY A 1 773 ? -17.106 0.581 0.381 1.00 83.06 773 GLY A CA 1
ATOM 6207 C C . GLY A 1 773 ? -16.823 0.691 -1.120 1.00 83.06 773 GLY A C 1
ATOM 6208 O O . GLY A 1 773 ? -15.828 0.162 -1.605 1.00 83.06 773 GLY A O 1
ATOM 6209 N N . ASP A 1 774 ? -17.683 1.407 -1.844 1.00 83.00 774 ASP A N 1
ATOM 6210 C CA . ASP A 1 774 ? -17.511 1.670 -3.277 1.00 83.00 774 ASP A CA 1
ATOM 6211 C C . ASP A 1 774 ? -16.643 2.901 -3.579 1.00 83.00 774 ASP A C 1
ATOM 6213 O O . ASP A 1 774 ? -16.473 3.245 -4.742 1.00 83.00 774 ASP A O 1
ATOM 6217 N N . SER A 1 775 ? -16.115 3.601 -2.578 1.00 81.50 775 SER A N 1
ATOM 6218 C CA . SER A 1 775 ? -15.259 4.768 -2.790 1.00 81.50 775 SER A CA 1
ATOM 6219 C C . SER A 1 775 ? -13.793 4.375 -2.675 1.00 81.50 775 SER A C 1
ATOM 6221 O O . SER A 1 775 ? -13.376 3.735 -1.708 1.00 81.50 775 SER A O 1
ATOM 6223 N N . VAL A 1 776 ? -13.001 4.797 -3.652 1.00 82.56 776 VAL A N 1
ATOM 6224 C CA . VAL A 1 776 ? -11.546 4.691 -3.626 1.00 82.56 776 VAL A CA 1
ATOM 6225 C C . VAL A 1 776 ? -10.970 6.079 -3.457 1.00 82.56 776 VAL A C 1
ATOM 6227 O O . VAL A 1 776 ? -11.367 7.019 -4.147 1.00 82.56 776 VAL A O 1
ATOM 6230 N N . ILE A 1 777 ? -10.036 6.190 -2.527 1.00 82.00 777 ILE A N 1
ATOM 6231 C CA . ILE A 1 777 ? -9.325 7.411 -2.202 1.00 82.00 777 ILE A CA 1
ATOM 6232 C C . ILE A 1 777 ? -7.846 7.153 -2.466 1.00 82.00 777 ILE A C 1
ATOM 6234 O O . ILE A 1 777 ? -7.247 6.235 -1.914 1.00 82.00 777 ILE A O 1
ATOM 6238 N N . LEU A 1 778 ? -7.273 7.979 -3.324 1.00 81.88 778 LEU A N 1
ATOM 6239 C CA . LEU A 1 778 ? -5.860 8.035 -3.647 1.00 81.88 778 LEU A CA 1
ATOM 6240 C C . LEU A 1 778 ? -5.298 9.332 -3.087 1.00 81.88 778 LEU A C 1
ATOM 6242 O O . LEU A 1 778 ? -5.851 10.409 -3.324 1.00 81.88 778 LEU A O 1
ATOM 6246 N N . THR A 1 779 ? -4.163 9.243 -2.409 1.00 76.62 779 THR A N 1
ATOM 6247 C CA . THR A 1 779 ? -3.429 10.428 -1.969 1.00 76.62 779 THR A CA 1
ATOM 6248 C C . THR A 1 779 ? -2.056 10.483 -2.615 1.00 76.62 779 THR A C 1
ATOM 6250 O O . THR A 1 779 ? -1.230 9.587 -2.423 1.00 76.62 779 THR A O 1
ATOM 6253 N N . ASN A 1 780 ? -1.822 11.542 -3.392 1.00 73.31 780 ASN A N 1
ATOM 6254 C CA . ASN A 1 780 ? -0.517 11.863 -3.963 1.00 73.31 780 ASN A CA 1
ATOM 6255 C C . ASN A 1 780 ? 0.160 12.907 -3.080 1.00 73.31 780 ASN A C 1
ATOM 6257 O O . ASN A 1 780 ? -0.477 13.902 -2.742 1.00 73.31 780 ASN A O 1
ATOM 6261 N N . THR A 1 781 ? 1.416 12.675 -2.712 1.00 67.62 781 THR A N 1
ATOM 6262 C CA . THR A 1 781 ? 2.205 13.559 -1.844 1.00 67.62 781 THR A CA 1
ATOM 6263 C C . THR A 1 781 ? 3.283 14.333 -2.604 1.00 67.62 781 THR A C 1
ATOM 6265 O O . THR A 1 781 ? 3.916 15.223 -2.040 1.00 67.62 781 THR A O 1
ATOM 6268 N N . VAL A 1 782 ? 3.496 14.054 -3.893 1.00 63.41 782 VAL A N 1
ATOM 6269 C CA . VAL A 1 782 ? 4.568 14.692 -4.662 1.00 63.41 782 VAL A CA 1
ATOM 6270 C C . VAL A 1 782 ? 4.133 16.079 -5.127 1.00 63.41 782 VAL A C 1
ATOM 6272 O O . VAL A 1 782 ? 3.205 16.229 -5.921 1.00 63.41 782 VAL A O 1
ATOM 6275 N N . ASN A 1 783 ? 4.833 17.109 -4.633 1.00 63.34 783 ASN A N 1
ATOM 6276 C CA . ASN A 1 783 ? 4.603 18.554 -4.825 1.00 63.34 783 ASN A CA 1
ATOM 6277 C C . ASN A 1 783 ? 3.341 19.144 -4.191 1.00 63.34 783 ASN A C 1
ATOM 6279 O O . ASN A 1 783 ? 3.356 20.288 -3.738 1.00 63.34 783 ASN A O 1
ATOM 6283 N N . ASN A 1 784 ? 2.234 18.413 -4.201 1.00 67.56 784 ASN A N 1
ATOM 6284 C CA . ASN A 1 784 ? 0.962 18.833 -3.631 1.00 67.56 784 ASN A CA 1
ATOM 6285 C C . ASN A 1 784 ? 0.331 17.627 -2.950 1.00 67.56 784 ASN A C 1
ATOM 6287 O O . ASN A 1 784 ? 0.402 16.529 -3.499 1.00 67.56 784 ASN A O 1
ATOM 6291 N N . LEU A 1 785 ? -0.353 17.838 -1.823 1.00 69.69 785 LEU A N 1
ATOM 6292 C CA . LEU A 1 785 ? -1.240 16.807 -1.300 1.00 69.69 785 LEU A CA 1
ATOM 6293 C C . LEU A 1 785 ? -2.517 16.823 -2.142 1.00 69.69 785 LEU A C 1
ATOM 6295 O O . LEU A 1 785 ? -3.398 17.665 -1.937 1.00 69.69 785 LEU A O 1
ATOM 6299 N N . ILE A 1 786 ? -2.596 15.921 -3.119 1.00 72.44 786 ILE A N 1
ATOM 6300 C CA . ILE A 1 786 ? -3.780 15.764 -3.965 1.00 72.44 786 ILE A CA 1
ATOM 6301 C C . ILE A 1 786 ? -4.579 14.575 -3.459 1.00 72.44 786 ILE A C 1
ATOM 6303 O O . ILE A 1 786 ? -4.092 13.446 -3.435 1.00 72.44 786 ILE A O 1
ATOM 6307 N N . TYR A 1 787 ? -5.825 14.847 -3.100 1.00 76.00 787 TYR A N 1
ATOM 6308 C CA . TYR A 1 787 ? -6.827 13.854 -2.769 1.00 76.00 787 TYR A CA 1
ATOM 6309 C C . TYR A 1 787 ? -7.643 13.555 -4.009 1.00 76.00 787 TYR A C 1
ATOM 6311 O O . TYR A 1 787 ? -8.359 14.412 -4.523 1.00 76.00 787 TYR A O 1
ATOM 6319 N N . ILE A 1 788 ? -7.519 12.343 -4.518 1.00 80.31 788 ILE A N 1
ATOM 6320 C CA . ILE A 1 788 ? -8.289 11.879 -5.659 1.00 80.31 788 ILE A CA 1
ATOM 6321 C C . ILE A 1 788 ? -9.264 10.848 -5.119 1.00 80.31 788 ILE A C 1
ATOM 6323 O O . ILE A 1 788 ? -8.866 9.761 -4.722 1.00 80.31 788 ILE A O 1
ATOM 6327 N N . SER A 1 789 ? -10.546 11.191 -5.101 1.00 82.25 789 SER A N 1
ATOM 6328 C CA . SER A 1 789 ? -11.605 10.244 -4.766 1.00 82.25 789 SER A CA 1
ATOM 6329 C C . SER A 1 789 ? -12.410 9.903 -6.004 1.00 82.25 789 SER A C 1
ATOM 6331 O O . SER A 1 789 ? -12.715 10.765 -6.833 1.00 82.25 789 SER A O 1
ATOM 6333 N N . PHE A 1 790 ? -12.771 8.639 -6.138 1.00 82.94 790 PHE A N 1
ATOM 6334 C CA . PHE A 1 790 ? -13.681 8.192 -7.177 1.00 82.94 790 PHE A CA 1
ATOM 6335 C C . PHE A 1 790 ? -14.557 7.065 -6.653 1.00 82.94 790 PHE A C 1
ATOM 6337 O O . PHE A 1 790 ? -14.152 6.284 -5.792 1.00 82.94 790 PHE A O 1
ATOM 6344 N N . LYS A 1 791 ? -15.779 6.982 -7.178 1.00 84.25 791 LYS A N 1
ATOM 6345 C CA . LYS A 1 791 ? -16.635 5.819 -6.948 1.00 84.25 791 LYS A CA 1
ATOM 6346 C C . LYS A 1 791 ? -16.266 4.724 -7.935 1.00 84.25 791 LYS A C 1
ATOM 6348 O O . LYS A 1 791 ? -16.081 4.988 -9.122 1.00 84.25 791 LYS A O 1
ATOM 6353 N N . LEU A 1 792 ? -16.191 3.499 -7.437 1.00 82.62 792 LEU A N 1
ATOM 6354 C CA . LEU A 1 792 ? -16.008 2.311 -8.240 1.00 82.62 792 LEU A CA 1
ATOM 6355 C C . LEU A 1 792 ? -17.161 2.195 -9.240 1.00 82.62 792 LEU A C 1
ATOM 6357 O O . LEU A 1 792 ? -18.331 2.314 -8.855 1.00 82.62 792 LEU A O 1
ATOM 6361 N N . PRO A 1 793 ? -16.852 1.961 -10.522 1.00 77.81 793 PRO A N 1
ATOM 6362 C CA . PRO A 1 793 ? -17.863 1.808 -11.545 1.00 77.81 793 PRO A CA 1
ATOM 6363 C C . PRO A 1 793 ? -18.684 0.564 -11.225 1.00 77.81 793 PRO A C 1
ATOM 6365 O O . PRO A 1 793 ? -18.138 -0.474 -10.830 1.00 77.81 793 PRO A O 1
ATOM 6368 N N . ASN A 1 794 ? -20.004 0.661 -11.393 1.00 80.38 794 ASN A N 1
ATOM 6369 C CA . ASN A 1 794 ? -20.855 -0.507 -11.253 1.00 80.38 794 ASN A CA 1
ATOM 6370 C C . ASN A 1 794 ? -20.473 -1.510 -12.358 1.00 80.38 794 ASN A C 1
ATOM 6372 O O . ASN A 1 794 ? -20.622 -1.182 -13.533 1.00 80.38 794 ASN A O 1
ATOM 6376 N N . PRO A 1 795 ? -20.022 -2.734 -12.030 1.00 72.88 795 PRO A N 1
ATOM 6377 C CA . PRO A 1 795 ? -19.579 -3.686 -13.048 1.00 72.88 795 PRO A CA 1
ATOM 6378 C C . PRO A 1 795 ? -20.679 -4.053 -14.047 1.00 72.88 795 PRO A C 1
ATOM 6380 O O . PRO A 1 795 ? -20.383 -4.518 -15.138 1.00 72.88 795 PRO A O 1
ATOM 6383 N N . THR A 1 796 ? -21.950 -3.890 -13.663 1.00 79.94 796 THR A N 1
ATOM 6384 C CA . THR A 1 796 ? -23.107 -4.222 -14.505 1.00 79.94 796 THR A CA 1
ATOM 6385 C C . THR A 1 796 ? -23.622 -3.039 -15.322 1.00 79.94 796 THR A C 1
ATOM 6387 O O . THR A 1 796 ? -24.538 -3.211 -16.116 1.00 79.94 796 THR A O 1
ATOM 6390 N N . SER A 1 797 ? -23.109 -1.829 -15.089 1.00 76.50 797 SER A N 1
ATOM 6391 C CA . SER A 1 797 ? -23.549 -0.613 -15.769 1.00 76.50 797 SER A CA 1
ATOM 6392 C C . SER A 1 797 ? -22.340 0.301 -15.939 1.00 76.50 797 SER A C 1
ATOM 6394 O O . SER A 1 797 ? -21.958 0.944 -14.957 1.00 76.50 797 SER A O 1
ATOM 6396 N N . PRO A 1 798 ? -21.747 0.390 -17.143 1.00 65.69 798 PRO A N 1
ATOM 6397 C CA . PRO A 1 798 ? -20.604 1.254 -17.413 1.00 65.69 798 PRO A CA 1
ATOM 6398 C C . PRO A 1 798 ? -21.038 2.725 -17.354 1.00 65.69 798 PRO A C 1
ATOM 6400 O O . PRO A 1 798 ? -21.297 3.375 -18.361 1.00 65.69 798 PRO A O 1
ATOM 6403 N N . SER A 1 799 ? -21.180 3.257 -16.143 1.00 66.25 799 SER A N 1
ATOM 6404 C CA . SER A 1 799 ? -21.312 4.689 -15.919 1.00 66.25 799 SER A CA 1
ATOM 6405 C C . SER A 1 799 ? -19.941 5.341 -16.110 1.00 66.25 799 SER A C 1
ATOM 6407 O O . SER A 1 799 ? -18.948 4.765 -15.652 1.00 66.25 799 SER A O 1
ATOM 6409 N N . PRO A 1 800 ? -19.862 6.539 -16.714 1.00 68.19 800 PRO A N 1
ATOM 6410 C CA . PRO A 1 800 ? -18.606 7.268 -16.827 1.00 68.19 800 PRO A CA 1
ATOM 6411 C C . PRO A 1 800 ? -17.969 7.447 -15.446 1.00 68.19 800 PRO A C 1
ATOM 6413 O O . PRO A 1 800 ? -18.639 7.746 -14.454 1.00 68.19 800 PRO A O 1
ATOM 6416 N N . PHE A 1 801 ? -16.661 7.224 -15.390 1.00 68.56 801 PHE A N 1
ATOM 6417 C CA . PHE A 1 801 ? -15.886 7.268 -14.161 1.00 68.56 801 PHE A CA 1
ATOM 6418 C C . PHE A 1 801 ? -15.810 8.719 -13.666 1.00 68.56 801 PHE A C 1
ATOM 6420 O O . PHE A 1 801 ? -15.120 9.553 -14.249 1.00 68.56 801 PHE A O 1
ATOM 6427 N N . SER A 1 802 ? -16.550 9.047 -12.607 1.00 70.88 802 SER A N 1
ATOM 6428 C CA . SER A 1 802 ? -16.471 10.368 -11.982 1.00 70.88 802 SER A CA 1
ATOM 6429 C C . SER A 1 802 ? -15.278 10.399 -11.032 1.00 70.88 802 SER A C 1
ATOM 6431 O O . SER A 1 802 ? -15.319 9.812 -9.949 1.00 70.88 802 SER A O 1
ATOM 6433 N N . ILE A 1 803 ? -14.212 11.082 -11.449 1.00 77.56 803 ILE A N 1
ATOM 6434 C CA . ILE A 1 803 ? -13.073 11.394 -10.586 1.00 77.56 803 ILE A CA 1
ATOM 6435 C C . ILE A 1 803 ? -13.288 12.778 -9.997 1.00 77.56 803 ILE A C 1
ATOM 6437 O O . ILE A 1 803 ? -13.422 13.759 -10.727 1.00 77.56 803 ILE A O 1
ATOM 6441 N N . LYS A 1 804 ? -13.271 12.864 -8.669 1.00 79.19 804 LYS A N 1
ATOM 6442 C CA . LYS A 1 804 ? -13.180 14.128 -7.945 1.00 79.19 804 LYS A CA 1
ATOM 6443 C C . LYS A 1 804 ? -11.766 14.262 -7.396 1.00 79.19 804 LYS A C 1
ATOM 6445 O O . LYS A 1 804 ? -11.394 13.570 -6.450 1.00 79.19 804 LYS A O 1
ATOM 6450 N N . SER A 1 805 ? -10.978 15.150 -7.993 1.00 76.69 805 SER A N 1
ATOM 6451 C CA . SER A 1 805 ? -9.679 15.550 -7.452 1.00 76.69 805 SER A CA 1
ATOM 6452 C C . SER A 1 805 ? -9.821 16.841 -6.653 1.00 76.69 805 SER A C 1
ATOM 6454 O O . SER A 1 805 ? -10.181 17.879 -7.209 1.00 76.69 805 SER A O 1
ATOM 6456 N N . THR A 1 806 ? -9.479 16.787 -5.375 1.00 75.81 806 THR A N 1
ATOM 6457 C CA . THR A 1 806 ? -9.388 17.939 -4.486 1.00 75.81 806 THR A CA 1
ATOM 6458 C C . THR A 1 806 ? -7.925 18.122 -4.110 1.00 75.81 806 THR A C 1
ATOM 6460 O O . THR A 1 806 ? -7.301 17.234 -3.534 1.00 75.81 806 THR A O 1
ATOM 6463 N N . VAL A 1 807 ? -7.343 19.272 -4.439 1.00 74.06 807 VAL A N 1
ATOM 6464 C CA . VAL A 1 807 ? -6.018 19.623 -3.916 1.00 74.06 807 VAL A CA 1
ATOM 6465 C C . VAL A 1 807 ? -6.212 20.048 -2.466 1.00 74.06 807 VAL A C 1
ATOM 6467 O O . VAL A 1 807 ? -6.805 21.095 -2.223 1.00 74.06 807 VAL A O 1
ATOM 6470 N N . ILE A 1 808 ? -5.747 19.230 -1.522 1.00 68.88 808 ILE A N 1
ATOM 6471 C CA . ILE A 1 808 ? -5.831 19.545 -0.093 1.00 68.88 808 ILE A CA 1
ATOM 6472 C C . ILE A 1 808 ? -4.811 20.629 0.256 1.00 68.88 808 ILE A C 1
ATOM 6474 O O . ILE A 1 808 ? -5.137 21.586 0.948 1.00 68.88 808 ILE A O 1
ATOM 6478 N N . HIS A 1 809 ? -3.580 20.499 -0.245 1.00 68.94 809 HIS A N 1
ATOM 6479 C CA . HIS A 1 809 ? -2.509 21.445 0.051 1.00 68.94 809 HIS A CA 1
ATOM 6480 C C . HIS A 1 809 ? -1.636 21.687 -1.180 1.00 68.94 809 HIS A C 1
ATOM 6482 O O . HIS A 1 809 ? -1.173 20.739 -1.819 1.00 68.94 809 HIS A O 1
ATOM 6488 N N . LYS A 1 810 ? -1.394 22.962 -1.507 1.00 71.31 810 LYS A N 1
ATOM 6489 C CA . LYS A 1 810 ? -0.489 23.372 -2.590 1.00 71.31 810 LYS A CA 1
ATOM 6490 C C . LYS A 1 810 ? 0.932 23.567 -2.056 1.00 71.31 810 LYS A C 1
ATOM 6492 O O . LYS A 1 810 ? 1.086 24.064 -0.946 1.00 71.31 810 LYS A O 1
ATOM 6497 N N . HIS A 1 811 ? 1.939 23.222 -2.853 1.00 64.88 811 HIS A N 1
ATOM 6498 C CA . HIS A 1 811 ? 3.359 23.520 -2.611 1.00 64.88 811 HIS A CA 1
ATOM 6499 C C . HIS A 1 811 ? 3.902 22.908 -1.320 1.00 64.88 811 HIS A C 1
ATOM 6501 O O . HIS A 1 811 ? 4.382 23.599 -0.425 1.00 64.88 811 HIS A O 1
ATOM 6507 N N . PHE A 1 812 ? 3.803 21.586 -1.234 1.00 60.94 812 PHE A N 1
ATOM 6508 C CA . PHE A 1 812 ? 4.388 20.832 -0.139 1.00 60.94 812 PHE A CA 1
ATOM 6509 C C . PHE A 1 812 ? 5.891 20.627 -0.404 1.00 60.94 812 PHE A C 1
ATOM 6511 O O . PHE A 1 812 ? 6.238 20.097 -1.465 1.00 60.94 812 PHE A O 1
ATOM 6518 N N . PRO A 1 813 ? 6.796 21.049 0.501 1.00 58.62 813 PRO A N 1
ATOM 6519 C CA . PRO A 1 813 ? 8.209 20.715 0.380 1.00 58.62 813 PRO A CA 1
ATOM 6520 C C . PRO A 1 813 ? 8.380 19.191 0.481 1.00 58.62 813 PRO A C 1
ATOM 6522 O O . PRO A 1 813 ? 7.692 18.523 1.248 1.00 58.62 813 PRO A O 1
ATOM 6525 N N . TYR A 1 814 ? 9.280 18.647 -0.336 1.00 55.22 814 TYR A N 1
ATOM 6526 C CA . TYR A 1 814 ? 9.432 17.230 -0.702 1.00 55.22 814 TYR A CA 1
ATOM 6527 C C . TYR A 1 814 ? 9.754 16.224 0.433 1.00 55.22 814 TYR A C 1
ATOM 6529 O O . TYR A 1 814 ? 10.165 15.104 0.144 1.00 55.22 814 TYR A O 1
ATOM 6537 N N . THR A 1 815 ? 9.602 16.570 1.712 1.00 52.38 815 THR A N 1
ATOM 6538 C CA . THR A 1 815 ? 10.205 15.811 2.825 1.00 52.38 815 THR A CA 1
ATOM 6539 C C . THR A 1 815 ? 9.239 15.342 3.916 1.00 52.38 815 THR A C 1
ATOM 6541 O O . THR A 1 815 ? 9.691 14.826 4.935 1.00 52.38 815 THR A O 1
ATOM 6544 N N . GLY A 1 816 ? 7.924 15.473 3.734 1.00 54.28 816 GLY A N 1
ATOM 6545 C CA . GLY A 1 816 ? 6.964 15.057 4.759 1.00 54.28 816 GLY A CA 1
ATOM 6546 C C . GLY A 1 816 ? 6.562 13.586 4.689 1.00 54.28 816 GLY A C 1
ATOM 6547 O O . GLY A 1 816 ? 6.144 13.100 3.640 1.00 54.28 816 GLY A O 1
ATOM 6548 N N . CYS A 1 817 ? 6.610 12.888 5.825 1.00 58.78 817 CYS A N 1
ATOM 6549 C CA . CYS A 1 817 ? 5.891 11.629 5.990 1.00 58.78 817 CYS A CA 1
ATOM 6550 C C . CYS A 1 817 ? 4.381 11.892 6.111 1.00 58.78 817 CYS A C 1
ATOM 6552 O O . CYS A 1 817 ? 3.953 12.884 6.715 1.00 58.78 817 CYS A O 1
ATOM 6554 N N . PHE A 1 818 ? 3.584 10.996 5.532 1.00 63.75 818 PHE A N 1
ATOM 6555 C CA . PHE A 1 818 ? 2.138 11.102 5.465 1.00 63.75 818 PHE A CA 1
ATOM 6556 C C . PHE A 1 818 ? 1.505 9.720 5.621 1.00 63.75 818 PHE A C 1
ATOM 6558 O O . PHE A 1 818 ? 1.927 8.776 4.954 1.00 63.75 818 PHE A O 1
ATOM 6565 N N . ASP A 1 819 ? 0.486 9.612 6.469 1.00 66.50 819 ASP A N 1
ATOM 6566 C CA . ASP A 1 819 ? -0.364 8.423 6.536 1.00 66.50 819 ASP A CA 1
ATOM 6567 C C . ASP A 1 819 ? -1.831 8.822 6.651 1.00 66.50 819 ASP A C 1
ATOM 6569 O O . ASP A 1 819 ? -2.172 9.844 7.251 1.00 66.50 819 ASP A O 1
ATOM 6573 N N . VAL A 1 820 ? -2.703 8.021 6.044 1.00 61.28 820 VAL A N 1
ATOM 6574 C CA . VAL A 1 820 ? -4.133 8.318 5.920 1.00 61.28 820 VAL A CA 1
ATOM 6575 C C . VAL A 1 820 ? -4.942 7.137 6.400 1.00 61.28 820 VAL A C 1
ATOM 6577 O O . VAL A 1 820 ? -4.994 6.086 5.767 1.00 61.28 820 VAL A O 1
ATOM 6580 N N . GLY A 1 821 ? -5.635 7.343 7.511 1.00 63.31 821 GLY A N 1
ATOM 6581 C CA . GLY A 1 821 ? -6.780 6.530 7.874 1.00 63.31 821 GLY A CA 1
ATOM 6582 C C . GLY A 1 821 ? -8.022 6.934 7.074 1.00 63.31 821 GLY A C 1
ATOM 6583 O O . GLY A 1 821 ? -8.070 7.972 6.418 1.00 63.31 821 GLY A O 1
ATOM 6584 N N . SER A 1 822 ? -9.084 6.142 7.200 1.00 61.41 822 SER A N 1
ATOM 6585 C CA . SER A 1 822 ? -10.387 6.388 6.557 1.00 61.41 822 SER A CA 1
ATOM 6586 C C . SER A 1 822 ? -10.978 7.779 6.819 1.00 61.41 822 SER A C 1
ATOM 6588 O O . SER A 1 822 ? -11.739 8.293 6.006 1.00 61.41 822 SER A O 1
ATOM 6590 N N . LEU A 1 823 ? -10.647 8.380 7.963 1.00 61.72 823 LEU A N 1
ATOM 6591 C CA . LEU A 1 823 ? -11.264 9.611 8.460 1.00 61.72 823 LEU A CA 1
ATOM 6592 C C . LEU A 1 823 ? -10.248 10.697 8.829 1.00 61.72 823 LEU A C 1
ATOM 6594 O O . LEU A 1 823 ? -10.639 11.807 9.174 1.00 61.72 823 LEU A O 1
ATOM 6598 N N . CYS A 1 824 ? -8.950 10.397 8.826 1.00 67.00 824 CYS A N 1
ATOM 6599 C CA . CYS A 1 824 ? -7.923 11.388 9.123 1.00 67.00 824 CYS A CA 1
ATOM 6600 C C . CYS A 1 824 ? -6.643 11.114 8.342 1.00 67.00 824 CYS A C 1
ATOM 6602 O O . CYS A 1 824 ? -6.244 9.969 8.169 1.00 67.00 824 CYS A O 1
ATOM 6604 N N . GLY A 1 825 ? -5.996 12.178 7.894 1.00 67.38 825 GLY A N 1
ATOM 6605 C CA . GLY A 1 825 ? -4.629 12.172 7.411 1.00 67.38 825 GLY A CA 1
ATOM 6606 C C . GLY A 1 825 ? -3.751 12.829 8.454 1.00 67.38 825 GLY A C 1
ATOM 6607 O O . GLY A 1 825 ? -4.101 13.883 8.990 1.00 67.38 825 GLY A O 1
ATOM 6608 N N . LEU A 1 826 ? -2.618 12.218 8.749 1.00 68.81 826 LEU A N 1
ATOM 6609 C CA . LEU A 1 826 ? -1.561 12.872 9.492 1.00 68.81 826 LEU A CA 1
ATOM 6610 C C . LEU A 1 826 ? -0.442 13.227 8.529 1.00 68.81 826 LEU A C 1
ATOM 6612 O O . LEU A 1 826 ? -0.026 12.417 7.703 1.00 68.81 826 LEU A O 1
ATOM 6616 N N . MET A 1 827 ? 0.028 14.462 8.632 1.00 69.69 827 MET A N 1
ATOM 6617 C CA . MET A 1 827 ? 1.091 15.001 7.802 1.00 69.69 827 MET A CA 1
ATOM 6618 C C . MET A 1 827 ? 2.169 15.578 8.688 1.00 69.69 827 MET A C 1
ATOM 6620 O O . MET A 1 827 ? 1.866 16.271 9.648 1.00 69.69 827 MET A O 1
ATOM 6624 N N . CYS A 1 828 ? 3.422 15.395 8.314 1.00 68.81 828 CYS A N 1
ATOM 6625 C CA . CYS A 1 828 ? 4.534 16.106 8.921 1.00 68.81 828 CYS A CA 1
ATOM 6626 C C . CYS A 1 828 ? 5.102 17.091 7.884 1.00 68.81 828 CYS A C 1
ATOM 6628 O O . CYS A 1 828 ? 5.960 16.693 7.101 1.00 68.81 828 CYS A O 1
ATOM 6630 N N . PRO A 1 829 ? 4.601 18.341 7.765 1.00 58.28 829 PRO A N 1
ATOM 6631 C CA . PRO A 1 829 ? 5.076 19.271 6.731 1.00 58.28 829 PRO A CA 1
ATOM 6632 C C . PRO A 1 829 ? 6.520 19.736 6.945 1.00 58.28 829 PRO A C 1
ATOM 6634 O O . PRO A 1 829 ? 7.160 20.214 6.013 1.00 58.28 829 PRO A O 1
ATOM 6637 N N . ASN A 1 830 ? 7.029 19.626 8.169 1.00 66.06 830 ASN A N 1
ATOM 6638 C CA . ASN A 1 830 ? 8.423 19.848 8.528 1.00 66.06 830 ASN A CA 1
ATOM 6639 C C . ASN A 1 830 ? 8.736 19.057 9.805 1.00 66.06 830 ASN A C 1
ATOM 6641 O O . ASN A 1 830 ? 7.819 18.646 10.508 1.00 66.06 830 ASN A O 1
ATOM 6645 N N . ASN A 1 831 ? 10.016 18.922 10.157 1.00 64.25 831 ASN A N 1
ATOM 6646 C CA . ASN A 1 831 ? 10.473 18.154 11.328 1.00 64.25 831 ASN A CA 1
ATOM 6647 C C . ASN A 1 831 ? 9.869 18.586 12.686 1.00 64.25 831 ASN A C 1
ATOM 6649 O O . ASN A 1 831 ? 10.052 17.885 13.676 1.00 64.25 831 ASN A O 1
ATOM 6653 N N . ASN A 1 832 ? 9.160 19.720 12.750 1.00 64.31 832 ASN A N 1
ATOM 6654 C CA . ASN A 1 832 ? 8.676 20.327 13.990 1.00 64.31 832 ASN A CA 1
ATOM 6655 C C . ASN A 1 832 ? 7.147 20.526 14.014 1.00 64.31 832 ASN A C 1
ATOM 6657 O O . ASN A 1 832 ? 6.625 21.252 14.864 1.00 64.31 832 ASN A O 1
ATOM 6661 N N . SER A 1 833 ? 6.386 19.937 13.091 1.00 64.50 833 SER A N 1
ATOM 6662 C CA . SER A 1 833 ? 4.921 20.038 13.113 1.00 64.50 833 SER A CA 1
ATOM 6663 C C . SER A 1 833 ? 4.266 18.780 12.568 1.00 64.50 833 SER A C 1
ATOM 6665 O O . SER A 1 833 ? 4.772 18.165 11.636 1.00 64.50 833 SER A O 1
ATOM 6667 N N . ILE A 1 834 ? 3.138 18.399 13.167 1.00 66.25 834 ILE A N 1
ATOM 6668 C CA . ILE A 1 834 ? 2.265 17.348 12.647 1.00 66.25 834 ILE A CA 1
ATOM 6669 C C . ILE A 1 834 ? 0.914 17.997 12.378 1.00 66.25 834 ILE A C 1
ATOM 6671 O O . ILE A 1 834 ? 0.193 18.382 13.290 1.00 66.25 834 ILE A O 1
ATOM 6675 N N . VAL A 1 835 ? 0.558 18.129 11.112 1.00 67.31 835 VAL A N 1
ATOM 6676 C CA . VAL A 1 835 ? -0.771 18.562 10.696 1.00 67.31 835 VAL A CA 1
ATOM 6677 C C . VAL A 1 835 ? -1.690 17.354 10.734 1.00 67.31 835 VAL A C 1
ATOM 6679 O O . VAL A 1 835 ? -1.457 16.367 10.038 1.00 67.31 835 VAL A O 1
ATOM 6682 N N . THR A 1 836 ? -2.765 17.446 11.507 1.00 65.50 836 THR A N 1
ATOM 6683 C CA . THR A 1 836 ? -3.857 16.483 11.439 1.00 65.50 836 THR A CA 1
ATOM 6684 C C . THR A 1 836 ? -4.933 17.071 10.529 1.00 65.50 836 THR A C 1
ATOM 6686 O O . THR A 1 836 ? -5.383 18.202 10.687 1.00 65.50 836 THR A O 1
ATOM 6689 N N . THR A 1 837 ? -5.326 16.345 9.493 1.00 66.44 837 THR A N 1
ATOM 6690 C CA . THR A 1 837 ? -6.501 16.707 8.701 1.00 66.44 837 THR A CA 1
ATOM 6691 C C . THR A 1 837 ? -7.553 15.651 8.936 1.00 66.44 837 THR A C 1
ATOM 6693 O O . THR A 1 837 ? -7.309 14.475 8.695 1.00 66.44 837 THR A O 1
ATOM 6696 N N . VAL A 1 838 ? -8.728 16.060 9.399 1.00 63.88 838 VAL A N 1
ATOM 6697 C CA . VAL A 1 838 ? -9.894 15.182 9.441 1.00 63.88 838 VAL A CA 1
ATOM 6698 C C . VAL A 1 838 ? -10.636 15.371 8.130 1.00 63.88 838 VAL A C 1
ATOM 6700 O O . VAL A 1 838 ? -11.025 16.481 7.769 1.00 63.88 838 VAL A O 1
ATOM 6703 N N . TYR A 1 839 ? -10.797 14.282 7.389 1.00 62.44 839 TYR A N 1
ATOM 6704 C CA . TYR A 1 839 ? -11.609 14.295 6.184 1.00 62.44 839 TYR A CA 1
ATOM 6705 C C . TYR A 1 839 ? -13.028 13.956 6.615 1.00 62.44 839 TYR A C 1
ATOM 6707 O O . TYR A 1 839 ? -13.335 12.798 6.897 1.00 62.44 839 TYR A O 1
ATOM 6715 N N . GLU A 1 840 ? -13.903 14.953 6.686 1.00 57.53 840 GLU A N 1
ATOM 6716 C CA . GLU A 1 840 ? -15.324 14.643 6.615 1.00 57.53 840 GLU A CA 1
ATOM 6717 C C . GLU A 1 840 ? -15.592 14.123 5.202 1.00 57.53 840 GLU A C 1
ATOM 6719 O O . GLU A 1 840 ? -15.241 14.768 4.209 1.00 57.53 840 GLU A O 1
ATOM 6724 N N . LEU A 1 841 ? -16.156 12.914 5.107 1.00 55.59 841 LEU A N 1
ATOM 6725 C CA . LEU A 1 841 ? -16.678 12.415 3.840 1.00 55.59 841 LEU A CA 1
ATOM 6726 C C . LEU A 1 841 ? -17.605 13.496 3.284 1.00 55.59 841 LEU A C 1
ATOM 6728 O O . LEU A 1 841 ? -18.444 13.987 4.039 1.00 55.59 841 LEU A O 1
ATOM 6732 N N . PRO A 1 842 ? -17.465 13.880 2.007 1.00 47.81 842 PRO A N 1
ATOM 6733 C CA . PRO A 1 842 ? -18.224 14.986 1.454 1.00 47.81 842 PRO A CA 1
ATOM 6734 C C . PRO A 1 842 ? -19.719 14.652 1.496 1.00 47.81 842 PRO A C 1
ATOM 6736 O O . PRO A 1 842 ? -20.248 14.004 0.591 1.00 47.81 842 PRO A O 1
ATOM 6739 N N . GLY A 1 843 ? -20.403 15.123 2.539 1.00 52.16 843 GLY A N 1
ATOM 6740 C CA . GLY A 1 843 ? -21.772 15.588 2.404 1.00 52.16 843 GLY A CA 1
ATOM 6741 C C . GLY A 1 843 ? -21.762 16.718 1.379 1.00 52.16 843 GLY A C 1
ATOM 6742 O O . GLY A 1 843 ? -20.760 17.420 1.233 1.00 52.16 843 GLY A O 1
ATOM 6743 N N . GLU A 1 844 ? -22.825 16.850 0.593 1.00 44.25 844 GLU A N 1
ATOM 6744 C CA . GLU A 1 844 ? -22.918 17.869 -0.453 1.00 44.25 844 GLU A CA 1
ATOM 6745 C C . GLU A 1 844 ? -22.771 19.285 0.145 1.00 44.25 844 GLU A C 1
ATOM 6747 O O . GLU A 1 844 ? -23.753 19.899 0.539 1.00 44.25 844 GLU A O 1
ATOM 6752 N N . GLY A 1 845 ? -21.543 19.812 0.238 1.00 54.44 845 GLY A N 1
ATOM 6753 C CA . GLY A 1 845 ? -21.286 21.230 0.507 1.00 54.44 845 GLY A CA 1
ATOM 6754 C C . GLY A 1 845 ? -20.263 21.595 1.586 1.00 54.44 845 GLY A C 1
ATOM 6755 O O . GLY A 1 845 ? -19.925 22.774 1.663 1.00 54.44 845 GLY A O 1
ATOM 6756 N N . THR A 1 846 ? -19.731 20.672 2.396 1.00 54.81 846 THR A N 1
ATOM 6757 C CA . THR A 1 846 ? -18.733 21.042 3.421 1.00 54.81 846 THR A CA 1
ATOM 6758 C C . THR A 1 846 ? -17.300 20.908 2.900 1.00 54.81 846 THR A C 1
ATOM 6760 O O . THR A 1 846 ? -16.895 19.886 2.347 1.00 54.81 846 THR A O 1
ATOM 6763 N N . HIS A 1 847 ? -16.516 21.981 3.041 1.00 58.16 847 HIS A N 1
ATOM 6764 C CA . HIS A 1 847 ? -15.073 21.940 2.815 1.00 58.16 847 HIS A CA 1
ATOM 6765 C C . HIS A 1 847 ? -14.396 21.142 3.943 1.00 58.16 847 HIS A C 1
ATOM 6767 O O . HIS A 1 847 ? -14.836 21.247 5.089 1.00 58.16 847 HIS A O 1
ATOM 6773 N N . PRO A 1 848 ? -13.326 20.374 3.658 1.00 57.59 848 PRO A N 1
ATOM 6774 C CA . PRO A 1 848 ? -12.566 19.694 4.702 1.00 57.59 848 PRO A CA 1
ATOM 6775 C C . PRO A 1 848 ? -12.062 20.716 5.730 1.00 57.59 848 PRO A C 1
ATOM 6777 O O . PRO A 1 848 ? -11.529 21.765 5.363 1.00 57.59 848 PRO A O 1
ATOM 6780 N N . SER A 1 849 ? -12.252 20.422 7.017 1.00 57.31 849 SER A N 1
ATOM 6781 C CA . SER A 1 849 ? -11.706 21.239 8.099 1.00 57.31 849 SER A CA 1
ATOM 6782 C C . SER A 1 849 ? -10.278 20.784 8.419 1.00 57.31 849 SER A C 1
ATOM 6784 O O . SER A 1 849 ? -9.971 19.591 8.459 1.00 57.31 849 SER A O 1
ATOM 6786 N N . HIS A 1 850 ? -9.375 21.746 8.611 1.00 57.22 850 HIS A N 1
ATOM 6787 C CA . HIS A 1 850 ? -7.963 21.487 8.895 1.00 57.22 850 HIS A CA 1
ATOM 6788 C C . HIS A 1 850 ? -7.619 21.950 10.311 1.00 57.22 850 HIS A C 1
ATOM 6790 O O . HIS A 1 850 ? -7.888 23.097 10.668 1.00 57.22 850 HIS A O 1
ATOM 6796 N N . SER A 1 851 ? -6.985 21.079 11.098 1.00 55.44 851 SER A N 1
ATOM 6797 C CA . SER A 1 851 ? -6.428 21.406 12.413 1.00 55.44 851 SER A CA 1
ATOM 6798 C C . SER A 1 851 ? -4.910 21.230 12.378 1.00 55.44 851 SER A C 1
ATOM 6800 O O . SER A 1 851 ? -4.388 20.120 12.397 1.00 55.44 851 SER A O 1
ATOM 6802 N N . MET A 1 852 ? -4.166 22.332 12.306 1.00 54.22 852 MET A N 1
ATOM 6803 C CA . MET A 1 852 ? -2.704 22.270 12.356 1.00 54.22 852 MET A CA 1
ATOM 6804 C C . MET A 1 852 ? -2.224 22.189 13.806 1.00 54.22 852 MET A C 1
ATOM 6806 O O . MET A 1 852 ? -2.593 23.031 14.620 1.00 54.22 852 MET A O 1
ATOM 6810 N N . PHE A 1 853 ? -1.377 21.203 14.107 1.00 55.47 853 PHE A N 1
ATOM 6811 C CA . PHE A 1 853 ? -0.712 21.063 15.397 1.00 55.47 853 PHE A CA 1
ATOM 6812 C C . PHE A 1 853 ? 0.808 21.251 15.237 1.00 55.47 853 PHE A C 1
ATOM 6814 O O . PHE A 1 853 ? 1.459 20.647 14.381 1.00 55.47 853 PHE A O 1
ATOM 6821 N N . THR A 1 854 ? 1.393 22.131 16.048 1.00 55.94 854 THR A N 1
ATOM 6822 C CA . THR A 1 854 ? 2.833 22.434 16.044 1.00 55.94 854 THR A CA 1
ATOM 6823 C C . THR A 1 854 ? 3.501 21.853 17.285 1.00 55.94 854 THR A C 1
ATOM 6825 O O . THR A 1 854 ? 3.043 22.087 18.397 1.00 55.94 854 THR A O 1
ATOM 6828 N N . TRP A 1 855 ? 4.620 21.136 17.122 1.00 52.50 855 TRP A N 1
ATOM 6829 C CA . TRP A 1 855 ? 5.335 20.510 18.249 1.00 52.50 855 TRP A CA 1
ATOM 6830 C C . TRP A 1 855 ? 5.934 21.514 19.236 1.00 52.50 855 TRP A C 1
ATOM 6832 O O . TRP A 1 855 ? 6.252 21.136 20.359 1.00 52.50 855 TRP A O 1
ATOM 6842 N N . ALA A 1 856 ? 6.075 22.780 18.836 1.00 51.38 856 ALA A N 1
ATOM 6843 C CA . ALA A 1 856 ? 6.634 23.847 19.664 1.00 51.38 856 ALA A CA 1
ATOM 6844 C C . ALA A 1 856 ? 5.904 24.037 21.012 1.00 51.38 856 ALA A C 1
ATOM 6846 O O . ALA A 1 856 ? 6.502 24.566 21.945 1.00 51.38 856 ALA A O 1
ATOM 6847 N N . ASP A 1 857 ? 4.658 23.566 21.131 1.00 48.06 857 ASP A N 1
ATOM 6848 C CA . ASP A 1 857 ? 3.856 23.664 22.356 1.00 48.06 857 ASP A CA 1
ATOM 6849 C C . ASP A 1 857 ? 4.115 22.518 23.359 1.00 48.06 857 ASP A C 1
ATOM 6851 O O . ASP A 1 857 ? 3.636 22.557 24.495 1.00 48.06 857 ASP A O 1
ATOM 6855 N N . ILE A 1 858 ? 4.891 21.494 22.980 1.00 47.53 858 ILE A N 1
ATOM 6856 C CA . ILE A 1 858 ? 5.356 20.441 23.891 1.00 47.53 858 ILE A CA 1
ATOM 6857 C C . ILE A 1 858 ? 6.700 20.900 24.467 1.00 47.53 858 ILE A C 1
ATOM 6859 O O . ILE A 1 858 ? 7.734 20.831 23.812 1.00 47.53 858 ILE A O 1
ATOM 6863 N N . SER A 1 859 ? 6.701 21.353 25.719 1.00 41.09 859 SER A N 1
ATOM 6864 C CA . SER A 1 859 ? 7.858 21.915 26.439 1.00 41.09 859 SER A CA 1
ATOM 6865 C C . SER A 1 859 ? 9.021 20.940 26.716 1.00 41.09 859 SER A C 1
ATOM 6867 O O . SER A 1 859 ? 9.894 21.246 27.527 1.00 41.09 859 SER A O 1
ATOM 6869 N N . SER A 1 860 ? 9.064 19.773 26.062 1.00 45.88 860 SER A N 1
ATOM 6870 C CA . SER A 1 860 ? 10.139 18.789 26.209 1.00 45.88 860 SER A CA 1
ATOM 6871 C C . SER A 1 860 ? 11.199 18.966 25.108 1.00 45.88 860 SER A C 1
ATOM 6873 O O . SER A 1 860 ? 10.945 18.606 23.957 1.00 45.88 860 SER A O 1
ATOM 6875 N N . PRO A 1 861 ? 12.410 19.463 25.430 1.00 42.50 861 PRO A N 1
ATOM 6876 C CA . PRO A 1 861 ? 13.499 19.656 24.465 1.00 42.50 861 PRO A CA 1
ATOM 6877 C C . PRO A 1 861 ? 14.107 18.350 23.915 1.00 42.50 861 PRO A C 1
ATOM 6879 O O . PRO A 1 861 ? 15.027 18.406 23.106 1.00 42.50 861 PRO A O 1
ATOM 6882 N N . ILE A 1 862 ? 13.611 17.177 24.327 1.00 45.06 862 ILE A N 1
ATOM 6883 C CA . ILE A 1 862 ? 14.164 15.865 23.951 1.00 45.06 862 ILE A CA 1
ATOM 6884 C C . ILE A 1 862 ? 13.582 15.344 22.613 1.00 45.06 862 ILE A C 1
ATOM 6886 O O . ILE A 1 862 ? 14.119 14.411 22.030 1.00 45.06 862 ILE A O 1
ATOM 6890 N N . LEU A 1 863 ? 12.498 15.929 22.084 1.00 49.84 863 LEU A N 1
ATOM 6891 C CA . LEU A 1 863 ? 11.599 15.216 21.156 1.00 49.84 863 LEU A CA 1
ATOM 6892 C C . LEU A 1 863 ? 11.185 16.001 19.898 1.00 49.84 863 LEU A C 1
ATOM 6894 O O . LEU A 1 863 ? 10.045 15.898 19.460 1.00 49.84 863 LEU A O 1
ATOM 6898 N N . ALA A 1 864 ? 12.079 16.772 19.281 1.00 53.47 864 ALA A N 1
ATOM 6899 C CA . ALA A 1 864 ? 11.873 17.162 17.883 1.00 53.47 864 ALA A CA 1
ATOM 6900 C C . ALA A 1 864 ? 12.513 16.075 17.006 1.00 53.47 864 ALA A C 1
ATOM 6902 O O . ALA A 1 864 ? 13.740 16.099 16.858 1.00 53.47 864 ALA A O 1
ATOM 6903 N N . PRO A 1 865 ? 11.758 15.092 16.470 1.00 53.66 865 PRO A N 1
ATOM 6904 C CA . PRO A 1 865 ? 12.324 14.083 15.589 1.00 53.66 865 PRO A CA 1
ATOM 6905 C C . PRO A 1 865 ? 12.864 14.775 14.337 1.00 53.66 865 PRO A C 1
ATOM 6907 O O . PRO A 1 865 ? 12.146 15.030 13.370 1.00 53.66 865 PRO A O 1
ATOM 6910 N N . LYS A 1 866 ? 14.160 15.092 14.342 1.00 55.59 866 LYS A N 1
ATOM 6911 C CA . LYS A 1 866 ? 14.877 15.452 13.126 1.00 55.59 866 LYS A CA 1
ATOM 6912 C C . LYS A 1 866 ? 14.795 14.213 12.232 1.00 55.59 866 LYS A C 1
ATOM 6914 O O . LYS A 1 866 ? 15.429 13.206 12.529 1.00 55.59 866 LYS A O 1
ATOM 6919 N N . ASN A 1 867 ? 14.005 14.297 11.159 1.00 59.12 867 ASN A N 1
ATOM 6920 C CA . ASN A 1 867 ? 13.783 13.251 10.151 1.00 59.12 867 ASN A CA 1
ATOM 6921 C C . ASN A 1 867 ? 12.762 12.176 10.567 1.00 59.12 867 ASN A C 1
ATOM 6923 O O . ASN A 1 867 ? 13.109 11.028 10.855 1.00 59.12 867 ASN A O 1
ATOM 6927 N N . LEU A 1 868 ? 11.482 12.553 10.567 1.00 62.09 868 LEU A N 1
ATOM 6928 C CA . LEU A 1 868 ? 10.357 11.623 10.685 1.00 62.09 868 LEU A CA 1
ATOM 6929 C C . LEU A 1 868 ? 10.298 10.741 9.424 1.00 62.09 868 LEU A C 1
ATOM 6931 O O . LEU A 1 868 ? 10.075 11.239 8.323 1.00 62.09 868 LEU A O 1
ATOM 6935 N N . LEU A 1 869 ? 10.548 9.442 9.584 1.00 64.31 869 LEU A N 1
ATOM 6936 C CA . LEU A 1 869 ? 10.676 8.482 8.485 1.00 64.31 869 LEU A CA 1
ATOM 6937 C C . LEU A 1 869 ? 9.319 7.871 8.122 1.00 64.31 869 LEU A C 1
ATOM 6939 O O . LEU A 1 869 ? 9.044 7.603 6.953 1.00 64.31 869 LEU A O 1
ATOM 6943 N N . TYR A 1 870 ? 8.474 7.641 9.130 1.00 68.50 870 TYR A N 1
ATOM 6944 C CA . TYR A 1 870 ? 7.206 6.944 8.958 1.00 68.50 870 TYR A CA 1
ATOM 6945 C C . TYR A 1 870 ? 6.171 7.303 10.011 1.00 68.50 870 TYR A C 1
ATOM 6947 O O . TYR A 1 870 ? 6.492 7.662 11.146 1.00 68.50 870 TYR A O 1
ATOM 6955 N N . MET A 1 871 ? 4.918 7.138 9.609 1.00 71.62 871 MET A N 1
ATOM 6956 C CA . MET A 1 871 ? 3.745 7.318 10.427 1.00 71.62 871 MET A CA 1
ATOM 6957 C C . MET A 1 871 ? 2.775 6.175 10.122 1.00 71.62 871 MET A C 1
ATOM 6959 O O . MET A 1 871 ? 2.552 5.859 8.955 1.00 71.62 871 MET A O 1
ATOM 6963 N N . ALA A 1 872 ? 2.229 5.531 11.152 1.00 72.25 872 ALA A N 1
ATOM 6964 C CA . ALA A 1 872 ? 1.111 4.604 11.001 1.00 72.25 872 ALA A CA 1
ATOM 6965 C C . ALA A 1 872 ? -0.051 5.051 11.874 1.00 72.25 872 ALA A C 1
ATOM 6967 O O . ALA A 1 872 ? 0.137 5.218 13.076 1.00 72.25 872 ALA A O 1
ATOM 6968 N N . VAL A 1 873 ? -1.240 5.198 11.302 1.00 73.19 873 VAL A N 1
ATOM 6969 C CA . VAL A 1 873 ? -2.436 5.611 12.037 1.00 73.19 873 VAL A CA 1
ATOM 6970 C C . VAL A 1 873 ? -3.430 4.476 12.084 1.00 73.19 873 VAL A C 1
ATOM 6972 O O . VAL A 1 873 ? -3.901 3.996 11.054 1.00 73.19 873 VAL A O 1
ATOM 6975 N N . ASP A 1 874 ? -3.824 4.095 13.292 1.00 73.50 874 ASP A N 1
ATOM 6976 C CA . ASP A 1 874 ? -5.043 3.327 13.452 1.00 73.50 874 ASP A CA 1
ATOM 6977 C C . ASP A 1 874 ? -6.248 4.272 13.370 1.00 73.50 874 ASP A C 1
ATOM 6979 O O . ASP A 1 874 ? -6.515 5.048 14.288 1.00 73.50 874 ASP A O 1
ATOM 6983 N N . GLY A 1 875 ? -7.009 4.186 12.279 1.00 64.06 875 GLY A N 1
ATOM 6984 C CA . GLY A 1 875 ? -8.229 4.974 12.092 1.00 64.06 875 GLY A CA 1
ATOM 6985 C C . GLY A 1 875 ? -9.324 4.708 13.137 1.00 64.06 875 GLY A C 1
ATOM 6986 O O . GLY A 1 875 ? -10.215 5.543 13.287 1.00 64.06 875 GLY A O 1
ATOM 6987 N N . VAL A 1 876 ? -9.255 3.581 13.856 1.00 67.06 876 VAL A N 1
ATOM 6988 C CA . VAL A 1 876 ? -10.233 3.140 14.864 1.00 67.06 876 VAL A CA 1
ATOM 6989 C C . VAL A 1 876 ? -9.894 3.716 16.242 1.00 67.06 876 VAL A C 1
ATOM 6991 O O . VAL A 1 876 ? -10.644 4.542 16.757 1.00 67.06 876 VAL A O 1
ATOM 6994 N N . SER A 1 877 ? -8.757 3.335 16.837 1.00 62.97 877 SER A N 1
ATOM 6995 C CA . SER A 1 877 ? -8.340 3.873 18.146 1.00 62.97 877 SER A CA 1
ATOM 6996 C C . SER A 1 877 ? -7.839 5.303 18.083 1.00 62.97 877 SER A C 1
ATOM 6998 O O . SER A 1 877 ? -7.752 5.958 19.120 1.00 62.97 877 SER A O 1
ATOM 7000 N N . ARG A 1 878 ? -7.499 5.776 16.878 1.00 67.94 878 ARG A N 1
ATOM 7001 C CA . ARG A 1 878 ? -6.731 7.000 16.692 1.00 67.94 878 ARG A CA 1
ATOM 7002 C C . ARG A 1 878 ? -5.443 6.901 17.514 1.00 67.94 878 ARG A C 1
ATOM 7004 O O . ARG A 1 878 ? -5.149 7.739 18.349 1.00 67.94 878 ARG A O 1
ATOM 7011 N N . ARG A 1 879 ? -4.679 5.830 17.330 1.00 70.44 879 ARG A N 1
ATOM 7012 C CA . ARG A 1 879 ? -3.290 5.752 17.794 1.00 70.44 879 ARG A CA 1
ATOM 7013 C C . ARG A 1 879 ? -2.370 5.979 16.619 1.00 70.44 879 ARG A C 1
ATOM 7015 O O . ARG A 1 879 ? -2.697 5.592 15.497 1.00 70.44 879 ARG A O 1
ATOM 7022 N N . CYS A 1 880 ? -1.234 6.613 16.879 1.00 71.50 880 CYS A N 1
ATOM 7023 C CA . CYS A 1 880 ? -0.242 6.878 15.856 1.00 71.50 880 CYS A CA 1
ATOM 7024 C C . CYS A 1 880 ? 1.113 6.312 16.268 1.00 71.50 880 CYS A C 1
ATOM 7026 O O . CYS A 1 880 ? 1.663 6.644 17.315 1.00 71.50 880 CYS A O 1
ATOM 7028 N N . LEU A 1 881 ? 1.685 5.485 15.407 1.00 72.94 881 LEU A N 1
ATOM 7029 C CA . LEU A 1 881 ? 3.087 5.116 15.487 1.00 72.94 881 LEU A CA 1
ATOM 7030 C C . LEU A 1 881 ? 3.896 6.143 14.704 1.00 72.94 881 LEU A C 1
ATOM 7032 O O . LEU A 1 881 ? 3.565 6.410 13.550 1.00 72.94 881 LEU A O 1
ATOM 7036 N N . ILE A 1 882 ? 4.948 6.696 15.301 1.00 72.94 882 ILE A N 1
ATOM 7037 C CA . ILE A 1 882 ? 5.869 7.604 14.620 1.00 72.94 882 ILE A CA 1
ATOM 7038 C C . ILE A 1 882 ? 7.282 7.026 14.698 1.00 72.94 882 ILE A C 1
ATOM 7040 O O . ILE A 1 882 ? 7.808 6.762 15.775 1.00 72.94 882 ILE A O 1
ATOM 7044 N N . ALA A 1 883 ? 7.921 6.845 13.547 1.00 68.88 883 ALA A N 1
ATOM 7045 C CA . ALA A 1 883 ? 9.318 6.428 13.479 1.00 68.88 883 ALA A CA 1
ATOM 7046 C C . ALA A 1 883 ? 10.190 7.598 13.011 1.00 68.88 883 ALA A C 1
ATOM 7048 O O . ALA A 1 883 ? 9.840 8.275 12.039 1.00 68.88 883 ALA A O 1
ATOM 7049 N N . SER A 1 884 ? 11.332 7.826 13.664 1.00 65.94 884 SER A N 1
ATOM 7050 C CA . SER A 1 884 ? 12.317 8.842 13.273 1.00 65.94 884 SER A CA 1
ATOM 7051 C C . SER A 1 884 ? 13.707 8.228 13.082 1.00 65.94 884 SER A C 1
ATOM 7053 O O . SER A 1 884 ? 14.005 7.155 13.593 1.00 65.94 884 SER A O 1
ATOM 7055 N N . TYR A 1 885 ? 14.555 8.881 12.282 1.00 53.16 885 TYR A N 1
ATOM 7056 C CA . TYR A 1 885 ? 15.861 8.335 11.887 1.00 53.16 885 TYR A CA 1
ATOM 7057 C C . TYR A 1 885 ? 16.952 8.486 12.961 1.00 53.16 885 TYR A C 1
ATOM 7059 O O . TYR A 1 885 ? 18.016 7.892 12.816 1.00 53.16 885 TYR A O 1
ATOM 7067 N N . SER A 1 886 ? 16.760 9.313 13.996 1.00 50.97 886 SER A N 1
ATOM 7068 C CA . SER A 1 886 ? 17.920 9.869 14.701 1.00 50.97 886 SER A CA 1
ATOM 7069 C C . SER A 1 886 ? 18.745 8.873 15.518 1.00 50.97 886 SER A C 1
ATOM 7071 O O . SER A 1 886 ? 19.939 9.115 15.611 1.00 50.97 886 SER A O 1
ATOM 7073 N N . GLU A 1 887 ? 18.209 7.758 16.029 1.00 48.97 887 GLU A N 1
ATOM 7074 C CA . GLU A 1 887 ? 19.005 6.799 16.837 1.00 48.97 887 GLU A CA 1
ATOM 7075 C C . GLU A 1 887 ? 18.557 5.329 16.699 1.00 48.97 887 GLU A C 1
ATOM 7077 O O . GLU A 1 887 ? 18.918 4.483 17.506 1.00 48.97 887 GLU A O 1
ATOM 7082 N N . GLY A 1 888 ? 17.775 4.991 15.669 1.00 50.91 888 GLY A N 1
ATOM 7083 C CA . GLY A 1 888 ? 17.122 3.679 15.564 1.00 50.91 888 GLY A CA 1
ATOM 7084 C C . GLY A 1 888 ? 15.825 3.586 16.372 1.00 50.91 888 GLY A C 1
ATOM 7085 O O . GLY A 1 888 ? 14.976 2.781 16.029 1.00 50.91 888 GLY A O 1
ATOM 7086 N N . ASP A 1 889 ? 15.596 4.449 17.357 1.00 52.03 889 ASP A N 1
ATOM 7087 C CA . ASP A 1 889 ? 14.398 4.414 18.199 1.00 52.03 889 ASP A CA 1
ATOM 7088 C C . ASP A 1 889 ? 13.085 4.697 17.445 1.00 52.03 889 ASP A C 1
ATOM 7090 O O . ASP A 1 889 ? 12.961 5.645 16.666 1.00 52.03 889 ASP A O 1
ATOM 7094 N N . PHE A 1 890 ? 12.047 3.913 17.749 1.00 54.88 890 PHE A N 1
ATOM 7095 C CA . PHE A 1 890 ? 10.673 4.217 17.344 1.00 54.88 890 PHE A CA 1
ATOM 7096 C C . PHE A 1 890 ? 9.918 4.793 18.530 1.00 54.88 890 PHE A C 1
ATOM 7098 O O . PHE A 1 890 ? 10.065 4.342 19.666 1.00 54.88 890 PHE A O 1
ATOM 7105 N N . GLN A 1 891 ? 9.039 5.751 18.259 1.00 59.44 891 GLN A N 1
ATOM 7106 C CA . GLN A 1 891 ? 8.208 6.362 19.282 1.00 59.44 891 GLN A CA 1
ATOM 7107 C C . GLN A 1 891 ? 6.743 6.038 19.002 1.00 59.44 891 GLN A C 1
ATOM 7109 O O . GLN A 1 891 ? 6.162 6.418 17.984 1.00 59.44 891 GLN A O 1
ATOM 7114 N N . VAL A 1 892 ? 6.120 5.309 19.923 1.00 53.59 892 VAL A N 1
ATOM 7115 C CA . VAL A 1 892 ? 4.670 5.127 19.898 1.00 53.59 892 VAL A CA 1
ATOM 7116 C C . VAL A 1 892 ? 4.071 6.360 20.554 1.00 53.59 892 VAL A C 1
ATOM 7118 O O . VAL A 1 892 ? 4.326 6.617 21.729 1.00 53.59 892 VAL A O 1
ATOM 7121 N N . ILE A 1 893 ? 3.295 7.139 19.805 1.00 56.94 893 ILE A N 1
ATOM 7122 C CA . ILE A 1 893 ? 2.636 8.317 20.361 1.00 56.94 893 ILE A CA 1
ATOM 7123 C C . ILE A 1 893 ? 1.167 7.979 20.571 1.00 56.94 893 ILE A C 1
ATOM 7125 O O . ILE A 1 893 ? 0.384 7.895 19.621 1.00 56.94 893 ILE A O 1
ATOM 7129 N N . ASP A 1 894 ? 0.798 7.770 21.834 1.00 49.91 894 ASP A N 1
ATOM 7130 C CA . ASP A 1 894 ? -0.602 7.602 22.214 1.00 49.91 894 ASP A CA 1
ATOM 7131 C C . ASP A 1 894 ? -1.261 8.986 22.282 1.00 49.91 894 ASP A C 1
ATOM 7133 O O . ASP A 1 894 ? -0.923 9.821 23.129 1.00 49.91 894 ASP A O 1
ATOM 7137 N N . PHE A 1 895 ? -2.152 9.250 21.327 1.00 48.66 895 PHE A N 1
ATOM 7138 C CA . PHE A 1 895 ? -2.960 10.464 21.267 1.00 48.66 895 PHE A CA 1
ATOM 7139 C C . PHE A 1 895 ? -4.404 10.166 21.734 1.00 48.66 895 PHE A C 1
ATOM 7141 O O . PHE A 1 895 ? -4.572 9.605 22.829 1.00 48.66 895 PHE A O 1
#

Organism: NCBI:txid181874

InterPro domains:
  IPR001810 F-box domain [PS50181] (428-474)
  IPR001810 F-box domain [SM00256] (10-50)
  IPR001810 F-box domain [SM00256] (434-474)
  IPR036047 F-box-like domain superfamily [SSF81383] (428-477)

Radius of gyration: 35.34 Å; chains: 1; bounding box: 105×90×90 Å